Protein AF-0000000085379366 (afdb_homodimer)

InterPro domains:
  IPR002313 Lysine-tRNA ligase, class II [MF_00252] (190-717)
  IPR002313 Lysine-tRNA ligase, class II [TIGR00499] (362-717)
  IPR004364 Aminoacyl-tRNA synthetase, class II (D/K/N) [PF00152] (365-714)
  IPR004365 OB-fold nucleic acid binding domain, AA-tRNA synthetase-type [PF01336] (238-318)
  IPR005484 Large ribosomal subunit protein uL18, bacterial/plantae/animalia [PF00861] (21-113)
  IPR006195 Aminoacyl-tRNA synthetase, class II [PS50862] (387-716)
  IPR012340 Nucleic acid-binding, OB-fold [G3DSA:2.40.50.140] (179-326)
  IPR012340 Nucleic acid-binding, OB-fold [SSF50249] (182-326)
  IPR018149 Lysyl-tRNA synthetase, class II, C-terminal [PR00982] (402-412)
  IPR018149 Lysyl-tRNA synthetase, class II, C-terminal [PR00982] (418-434)
  IPR018149 Lysyl-tRNA synthetase, class II, C-terminal [PR00982] (447-460)
  IPR018149 Lysyl-tRNA synthetase, class II, C-terminal [PR00982] (465-482)
  IPR018149 Lysyl-tRNA synthetase, class II, C-terminal [PR00982] (599-615)
  IPR018149 Lysyl-tRNA synthetase, class II, C-terminal [cd00775] (380-716)
  IPR044136 Lysine-tRNA ligase, class II, N-terminal [cd04322] (238-377)
  IPR045864 Class II Aminoacyl-tRNA synthetase/Biotinyl protein ligase (BPL) and lipoyl protein ligase (LPL) [G3DSA:3.30.930.10] (361-718)
  IPR045864 Class II Aminoacyl-tRNA synthetase/Biotinyl protein ligase (BPL) and lipoyl protein ligase (LPL) [SSF55681] (365-715)
  IPR057268 Large ribosomal subunit protein uL18 [cd00432] (17-111)

Radius of gyration: 38.68 Å; Cα contacts (8 Å, |Δi|>4): 2691; chains: 2; bounding box: 91×132×114 Å

Solvent-accessible surface area (backbone atoms only — not comparable to full-atom values): 78263 Å² total; per-residue (Å²): 132,78,78,69,77,81,77,76,76,74,86,66,69,82,75,66,67,44,31,33,35,42,76,45,78,50,96,64,30,30,34,39,35,28,27,27,56,86,73,73,34,33,75,37,55,29,46,46,75,40,74,89,49,42,86,79,44,96,44,35,48,43,48,65,34,20,26,51,33,16,32,51,34,21,52,49,27,52,74,72,68,44,51,56,35,30,59,59,70,55,95,83,56,55,89,46,68,46,52,34,26,22,51,52,23,18,43,72,54,62,29,42,74,46,72,65,94,75,86,77,75,77,81,68,77,70,78,63,84,76,64,90,64,87,75,63,87,71,67,90,75,74,68,78,73,64,76,68,66,63,87,64,64,95,71,75,87,77,76,59,81,74,64,66,84,54,62,81,80,71,82,72,84,66,81,80,59,87,65,80,80,57,53,60,67,56,45,31,51,50,42,53,51,47,52,53,51,39,48,75,73,67,46,65,57,64,42,64,51,46,82,54,70,47,54,50,58,56,48,50,66,73,52,62,79,60,48,63,55,36,66,41,81,88,44,79,48,27,38,53,31,32,25,73,38,76,46,71,84,46,83,48,31,38,37,32,37,34,33,29,72,89,31,76,43,36,35,38,40,35,43,89,53,31,82,53,55,61,67,59,43,37,53,53,58,66,69,60,51,56,44,17,26,36,36,37,31,26,19,51,29,19,39,80,87,53,49,62,29,35,42,29,39,43,77,41,66,29,14,64,29,40,50,80,70,82,61,69,76,76,64,85,69,73,65,79,60,66,82,84,76,80,72,63,82,68,60,83,61,78,53,47,26,39,73,70,67,68,85,72,37,43,74,66,57,61,68,57,34,47,75,35,32,32,58,34,34,59,60,22,67,67,55,51,48,43,54,50,49,40,38,48,51,53,50,47,54,52,50,58,40,46,77,67,64,33,41,65,54,73,74,66,55,67,28,82,64,55,33,64,44,72,46,37,58,32,51,33,56,39,65,77,76,66,41,67,30,17,35,28,49,34,63,50,61,63,55,52,36,42,36,41,13,40,46,46,31,36,28,33,76,47,76,29,30,33,51,52,67,74,56,51,82,40,57,36,66,43,44,32,39,38,37,40,33,56,37,28,24,41,67,57,47,52,55,50,47,46,52,52,53,26,52,48,41,25,70,67,50,75,32,46,57,31,31,31,37,84,76,36,84,92,38,79,56,44,79,37,53,42,62,68,83,60,51,77,38,51,48,65,63,44,42,31,69,76,68,64,48,84,73,53,86,54,56,89,38,68,64,26,30,51,51,43,51,50,50,27,60,73,70,68,51,81,69,70,81,60,74,44,44,53,55,42,49,51,49,50,42,47,67,71,50,36,68,69,20,48,40,49,25,34,42,28,46,41,48,42,86,72,30,66,63,37,19,67,30,94,83,44,87,69,20,14,36,28,38,36,33,20,43,70,46,35,81,45,33,44,34,17,15,44,50,46,52,35,69,60,42,51,51,36,26,51,54,27,44,53,44,36,74,67,57,34,71,28,46,36,55,71,54,64,70,56,38,54,51,28,34,49,19,28,52,20,20,17,37,40,35,32,44,48,55,60,54,38,19,55,41,43,39,39,78,39,50,57,73,73,37,70,58,45,91,63,78,72,77,63,52,86,131,78,77,68,77,81,75,76,76,74,84,67,70,82,76,66,68,46,29,32,35,40,76,45,78,51,95,65,30,28,35,40,34,29,26,26,56,87,72,72,34,35,74,37,54,29,46,44,76,40,75,89,47,43,85,78,43,96,46,34,48,43,47,67,33,20,26,51,31,16,33,52,33,20,50,48,27,51,73,70,69,44,50,54,34,28,59,59,69,54,94,84,57,56,88,45,68,45,52,33,26,23,49,53,25,17,43,71,54,62,29,44,75,47,71,69,90,75,88,80,75,77,82,70,82,74,80,75,88,78,64,91,73,81,85,76,78,86,79,66,78,73,53,71,71,68,72,64,67,64,87,63,66,89,68,70,84,76,78,63,80,72,65,65,84,57,58,83,77,73,81,73,84,66,81,80,59,87,65,80,80,57,54,62,66,56,46,31,51,51,42,51,49,50,52,54,51,39,47,74,73,66,47,65,57,64,43,63,52,47,83,54,70,47,54,51,59,54,47,51,67,73,53,62,81,60,48,63,55,36,65,42,81,87,43,79,47,26,38,55,30,31,25,74,40,76,48,70,85,48,82,49,31,38,38,33,37,32,34,26,71,88,31,77,43,36,34,38,41,36,43,89,53,32,82,54,54,62,67,59,44,35,53,53,57,66,68,60,50,56,43,19,26,35,36,37,31,24,20,51,29,18,39,79,88,52,49,62,28,36,44,29,38,43,76,40,65,29,13,62,29,40,50,80,69,83,60,70,76,76,65,86,67,75,67,80,63,65,82,85,80,80,70,64,83,69,60,83,61,77,52,47,25,40,71,69,66,67,86,72,37,42,73,67,58,61,67,57,34,47,75,37,33,32,58,34,32,59,59,22,67,66,54,50,48,44,53,51,49,40,38,48,52,52,50,48,53,51,51,58,39,48,75,68,66,33,42,64,55,73,74,65,55,68,27,82,63,56,34,65,44,73,48,37,58,32,51,32,54,39,66,79,77,65,41,67,32,18,35,25,50,35,64,50,63,61,56,51,36,41,37,41,14,41,44,45,31,34,30,35,76,46,76,30,29,34,52,52,66,73,57,51,81,41,55,35,67,43,45,32,39,37,37,40,34,56,36,27,24,41,68,56,47,52,55,50,48,43,52,51,52,26,51,47,41,26,70,65,49,74,33,46,57,31,31,30,37,83,76,37,84,91,37,79,57,43,79,39,53,42,61,69,82,59,50,77,39,51,50,65,63,45,42,29,68,76,68,63,48,84,74,55,86,56,57,86,37,68,66,26,30,52,52,42,51,49,50,27,61,72,71,69,51,81,70,70,82,61,74,43,44,53,55,41,49,50,47,51,41,46,66,70,50,36,69,69,21,47,40,49,24,35,42,28,47,41,47,42,85,72,30,68,62,38,20,69,31,96,84,44,87,69,20,13,37,30,37,34,32,20,42,69,46,35,82,45,33,45,34,17,15,44,50,47,54,35,70,59,43,52,51,37,27,50,52,27,42,52,43,35,74,68,58,34,70,29,45,35,55,72,53,63,70,55,37,54,53,27,34,49,19,27,52,20,20,18,36,41,36,33,43,49,54,60,53,38,20,54,39,44,38,39,78,40,50,57,73,73,37,70,58,46,91,63,79,72,77,63,54,89

Foldseek 3Di:
DPPPPDDPDPPPPVPDQQWEKDWDADPAATKIFIARVVVRATQFMFMLVDPVCVVPDPGHHFQVVLLVRLLVRLVSCVVSVQQEHEYDDDPPDDCDTSNVSNVVSNVVSRHHYCDDDDDPDPPPPPPPDPDPPDPPPPDPPDPPVPPPPPVPPPPDDDPPPVPPVPPDPDPPVDPPPVDPPDDQVVLLVVLVVLCVVCVVVVHHLADPDDDQPDEPVVVCVVCVPADAPDWDQVDKGKYKAFWADWDDPDLFWIWTWGDDPLDTAIEIEGCVLEPDHSVVSSVVVVSDDGGWIKMFMATWDHHNVGGTHGYGHDMGGNGDDSGDAQDQPPDPPVPPPDPPDDPPVCPVDDFWQADDDLVRFSDNPPVCCQAPVVSSVVGPSLLSVLQVLLVLLVVLVVVLQVVVVAAEDDDDQKALFEFDFQAFWDWDADDVVGGIITGYQDCVLVQLLVLLVPRQKYKYWDWHAGPDDDDQADARIFIKMKMKHFPDWLVVVLVVVLVSLQVSLCVRHVFQKGWAPLPDPVDGTDIAGSHDDAAEAAQVVVCCVQVVDDADPPLQDPVNLVSLVVVCVVVVQDDDPPRHSLRSSVSSSLVGPLCVAAYKYKHFWAFCLNPLFFDHDPPDPRTGGKIFIHHSSDTFKIKGFTDLQLVSSQVSQVSLVVVVVVPRSRGGHRDVVSSVSSVSPRGRMMMMMGTSLVVSCSRSNNSGSSSSPSHGDDDPPNND/DPPPPDDPDPPPPPPPFQWEKDWDADPAATKIFIARVVVRATQFMFMLVDPVCVVPDPGRHFQVVLLVRLLVRLVSCVVSVQQEHEYDDDPPDDCDTSNVSNVVSNVVSRHHYHDDDDDPDPPPPPPDDDPPDDDDDDDPPVPPPPVPPPVPPPPDDDPPPVPPVPPDPDPPVPPPPVDPPDDQVVLLVVLVVLCVVCVVVVHHLADPDDDQPDEPVVVCVVCVPADAPDWDQVDKGKYKAFWADWDDPDLFWIWTWGDDPLDTAIEIEGCVLEPDHSVVSSVVVVSDDGGWIKMFMATWDHHNVGGTHGYGHDMGGNGDDSGDAQDQPPDPPVPPPDPDDDPPVVPVDDFWQEDDDLVRFSDNDPVCCQAPVVSSVVGPSLLSVLQVLLVLLVVLVVVLQVVVVAAEDDDDQKALFEFDFQAFWDWDADDVVGGIITGYQDCVLVQLLVLLVPRQKYKYWDWHAGPDDDDQADARIFIKMKMKHFPDWLVVVLVVVLVSLQVSLCVRHVFQKGWAPLPDPVDGTDIAGSHDDAAEAAQVVVCCVQVVDDADPPLQDPVNLVSLVVVCVVVVQDDDPPRHSLRSSVSSSLVGPLCVAAYKYKHFWAFCLNPLFFDHDPPDPRTGGKIFIHHSSDTFKIKGFTDLQLVSSQVSQVSLVVVVVVPRSRGGHRDVVSSVSSVSPRGRMMMMMGTSLVVSCSRSNNSGSSSSPSHGDDDPPNND

Organism: Lolium multiflorum (NCBI:txid4521)

Secondary structure (DSSP, 8-state):
---PPP----S-GGG---EEEEEEE-SS-EEEEEEETTTTEEEEEEETT-TTTGGG-S-SSSHHHHHHHHHHHHHHHHHTT--EEEE---TT--SSHHHHHHHHHHHHHT-EEE--SS------------------TT--SSGGGTTTSSTT--------GGGSTTSS-----------TTS-HHHHHHHHHHHHHHHHHTT--SS-S-----S-HHHHHHHHTTPPTT-B-TT--EEEEEEEEEEEEEETTEEEEEEEETTEEEEEEEEGGG-SS-HHHHHHHHHH--TT-EEEEEEEEEE-TTS-EEEEEEEEEEEE---SPPP------------S--STTGGGG---TTS---GGG-S---HHHHHHTHHHHHHH-HHHHHHHHHHHHHHHHHHHHHHTTTPEE----SEESS--SSSSPPPEEEETTTTEEEEE-S-SHHHHHHHHHTT--EEEEEEEEE------SS--SEEEEEEEEEET--HHHHHHHHHHHHHHHHHHHHSSSEEEE-TT-TTSPPEEEE-PSSPEEEEHHHHHHHHH-----S-TTSHHHHHHHHHHHHHHT---PSS--HHHHHHHHHHHHTGGG--S-EEEE--BGGG-TTBPBPSSSTTBBSEEEEEETTEEEEEEEEBP--HHHHHHHHHHHHHHHHTT-TTSPPP-HHHHHHHTTTPPSEEEEEEEHHHHHHHHTT-SSGGGG-SS---------/---PPP----S-GGG---EEEEEEE-SS-EEEEEEETTTTEEEEEEETT-TTTGGG-S-SSSHHHHHHHHHHHHHHHHHTT--EEEE---TT--SSHHHHHHHHHHHHHT-EEE--SS---------------------GGGGGTTTTSSTTS-------GGGSTTSS-----------TTS-HHHHHHHHHHHHHHHHHTT--SS-S-----S-HHHHHHHHTTPPTT-B-TT--EEEEEEEEEEEEEETTEEEEEEEETTEEEEEEEEGGG-SS-HHHHHHHHHH--TT-EEEEEEEEEE-TT--EEEEEEEEEEEE---SPPP------------S--STTGGGG---TTS---GGG-S---HHHHHHTHHHHHHH-HHHHHHHHHHHHHHHHHHHHHHTTTPEE----SEESS--SSSSPPPEEEETTTTEEEEE-S-SHHHHHHHHHTT--EEEEEEEEE------SS--SEEEEEEEEEET--HHHHHHHHHHHHHHHHHHHHSSSEEEE-TT-TTSPPEEEE-PSSPEEEEHHHHHHHHH-----S-TTSHHHHHHHHHHHHHHT---PSS--HHHHHHHHHHHHTGGG--S-EEEE--BGGG-TTBPBPSSSTTBBSEEEEEETTEEEEEEEEBP--HHHHHHHHHHHHHHHHTT-TTSPPP-HHHHHHHTTTPPSEEEEEEEHHHHHHHHTT-SSGGGG-SS---------

Nearest PDB structures (foldseek):
  6bni-assembly1_B  TM=9.732E-01  e=4.767E-70  Cryptosporidium parvum Iowa II
  6bni-assembly1_A  TM=9.696E-01  e=7.394E-70  Cryptosporidium parvum Iowa II
  5elo-assembly1_B  TM=9.784E-01  e=7.008E-69  Cryptosporidium parvum Iowa II
  7zog-assembly2_D  TM=9.793E-01  e=1.213E-68  Cryptosporidium parvum Iowa II
  7zog-assembly1_A  TM=9.785E-01  e=2.475E-68  Cryptosporidium parvum Iowa II

pLDDT: mean 81.54, std 24.53, range [14.87, 98.88]

Sequence (1440 aa):
MVIPPPARAPAITKFLKPYVLKMYFTNNFVSAQVIHTPSATVACAASSQEKILRPSMESTRDVAAAAKIGKLLGERLLFRGIPAVSVSMSREQTYHGKVKAVMDSLAAAGVKLLIGAEEVAEDHWRFDQRLCSSYRCIQRVQRAETQRREANRWNRKGTTWYDLVEGDMQAQNVPARDGDDTDPTQYYENRLKMLDALRSTGIDPYPHNFDAGISISDYVAKYNSLGAGEHLRTVTESLAGRVMSKRAASSKLFFYDLYGDGVKVQVMAGASCSEVGETEFSEYHSVVKRGDVVGVIGYPGRSSRGELSIFVTDLKLLSPCLHMLPNQRTGRCTSVVGKTTRARAAADCWVPGIGRNIEAYVLKDQETRYRQRYLDLMVNHQVRHIFRTRSRVISFIRKFLDERNFLEVETPMMNLIPGGASARPFVTHHNDLNMDLYMRISPELHLKQLVIGGLDRVYEIGKAFRNEGIDLTHNPEFTTCEFYMAYADYNDLMDLTETMLSSMVRELTGSTKIKYHANGADNPPIEIDFTPPYRRIDMMQELKSVAGLDIPVDLSSDEATKYLAATCAKYGVKCSPPQTTARLLDKIVGHFLEATCVNPTFIINYPEIMSPLAKWHRSLSGLTERFELFINKHEVCNAYTELNDPLVQRQRFQEQLMNRQLGDDEAMALDEAFCTALEYGLPPTGGWGSGIDRIAMLLTDSQNIKEVLLFPPMKPHLPGMVIPPPARAPAITKFLKPYVLKMYFTNNFVSAQVIHTPSATVACAASSQEKILRPSMESTRDVAAAAKIGKLLGERLLFRGIPAVSVSMSREQTYHGKVKAVMDSLAAAGVKLLIGAEEVAEDHWRFDQRLCSSYRCIQRVQRAETQRREANRWNRKGTTWYDLVEGDMQAQNVPARDGDDTDPTQYYENRLKMLDALRSTGIDPYPHNFDAGISISDYVAKYNSLGAGEHLRTVTESLAGRVMSKRAASSKLFFYDLYGDGVKVQVMAGASCSEVGETEFSEYHSVVKRGDVVGVIGYPGRSSRGELSIFVTDLKLLSPCLHMLPNQRTGRCTSVVGKTTRARAAADCWVPGIGRNIEAYVLKDQETRYRQRYLDLMVNHQVRHIFRTRSRVISFIRKFLDERNFLEVETPMMNLIPGGASARPFVTHHNDLNMDLYMRISPELHLKQLVIGGLDRVYEIGKAFRNEGIDLTHNPEFTTCEFYMAYADYNDLMDLTETMLSSMVRELTGSTKIKYHANGADNPPIEIDFTPPYRRIDMMQELKSVAGLDIPVDLSSDEATKYLAATCAKYGVKCSPPQTTARLLDKIVGHFLEATCVNPTFIINYPEIMSPLAKWHRSLSGLTERFELFINKHEVCNAYTELNDPLVQRQRFQEQLMNRQLGDDEAMALDEAFCTALEYGLPPTGGWGSGIDRIAMLLTDSQNIKEVLLFPPMKPHLPG

Structure (mmCIF, N/CA/C/O backbone):
data_AF-0000000085379366-model_v1
#
loop_
_entity.id
_entity.type
_entity.pdbx_description
1 polymer 'Lysine--tRNA ligase'
#
loop_
_atom_site.group_PDB
_atom_site.id
_atom_site.type_symbol
_atom_site.label_atom_id
_atom_site.label_alt_id
_atom_site.label_comp_id
_atom_site.label_asym_id
_atom_site.label_entity_id
_atom_site.label_seq_id
_atom_site.pdbx_PDB_ins_code
_atom_site.Cartn_x
_atom_site.Cartn_y
_atom_site.Cartn_z
_atom_site.occupancy
_atom_site.B_iso_or_equiv
_atom_site.auth_seq_id
_atom_site.auth_comp_id
_atom_site.auth_asym_id
_atom_site.auth_atom_id
_atom_site.pdbx_PDB_model_num
ATOM 1 N N . MET A 1 1 ? 3.777 51 -56.312 1 20.44 1 MET A N 1
ATOM 2 C CA . MET A 1 1 ? 3.332 51.094 -54.906 1 20.44 1 MET A CA 1
ATOM 3 C C . MET A 1 1 ? 2.586 49.844 -54.469 1 20.44 1 MET A C 1
ATOM 5 O O . MET A 1 1 ? 1.414 49.656 -54.812 1 20.44 1 MET A O 1
ATOM 9 N N . VAL A 1 2 ? 3.133 48.875 -54.625 1 24.47 2 VAL A N 1
ATOM 10 C CA . VAL A 1 2 ? 2.574 47.531 -54.688 1 24.47 2 VAL A CA 1
ATOM 11 C C . VAL A 1 2 ? 1.95 47.156 -53.312 1 24.47 2 VAL A C 1
ATOM 13 O O . VAL A 1 2 ? 2.588 47.312 -52.281 1 24.47 2 VAL A O 1
ATOM 16 N N . ILE A 1 3 ? 0.684 47.281 -53.25 1 28.69 3 ILE A N 1
ATOM 17 C CA . ILE A 1 3 ? -0.141 47.188 -52.062 1 28.69 3 ILE A CA 1
ATOM 18 C C . ILE A 1 3 ? 0.051 45.844 -51.406 1 28.69 3 ILE A C 1
ATOM 20 O O . ILE A 1 3 ? -0.151 44.781 -52.031 1 28.69 3 ILE A O 1
ATOM 24 N N . PRO A 1 4 ? 0.873 45.75 -50.438 1 28.62 4 PRO A N 1
ATOM 25 C CA . PRO A 1 4 ? 1.448 44.531 -49.844 1 28.62 4 PRO A CA 1
ATOM 26 C C . PRO A 1 4 ? 0.388 43.594 -49.25 1 28.62 4 PRO A C 1
ATOM 28 O O . PRO A 1 4 ? -0.694 44.062 -48.875 1 28.62 4 PRO A O 1
ATOM 31 N N . PRO A 1 5 ? 0.36 42.438 -49.719 1 28.77 5 PRO A N 1
ATOM 32 C CA . PRO A 1 5 ? -0.792 41.562 -49.5 1 28.77 5 PRO A CA 1
ATOM 33 C C . PRO A 1 5 ? -1.162 41.469 -48 1 28.77 5 PRO A C 1
ATOM 35 O O . PRO A 1 5 ? -0.31 41.688 -47.156 1 28.77 5 PRO A O 1
ATOM 38 N N . PRO A 1 6 ? -2.408 41.594 -47.656 1 26.73 6 PRO A N 1
ATOM 39 C CA . PRO A 1 6 ? -2.965 41.781 -46.312 1 26.73 6 PRO A CA 1
ATOM 40 C C . PRO A 1 6 ? -2.586 40.656 -45.344 1 26.73 6 PRO A C 1
ATOM 42 O O . PRO A 1 6 ? -2.336 39.531 -45.781 1 26.73 6 PRO A O 1
ATOM 45 N N . ALA A 1 7 ? -1.932 40.969 -44.25 1 27.77 7 ALA A N 1
ATOM 46 C CA . ALA A 1 7 ? -1.328 40.219 -43.156 1 27.77 7 ALA A CA 1
ATOM 47 C C . ALA A 1 7 ? -2.316 39.219 -42.562 1 27.77 7 ALA A C 1
ATOM 49 O O . ALA A 1 7 ? -3.477 39.562 -42.312 1 27.77 7 ALA A O 1
ATOM 50 N N . ARG A 1 8 ? -2.146 38 -42.875 1 25.52 8 ARG A N 1
ATOM 51 C CA . ARG A 1 8 ? -3.055 36.906 -42.469 1 25.52 8 ARG A CA 1
ATOM 52 C C . ARG A 1 8 ? -3.348 36.969 -40.969 1 25.52 8 ARG A C 1
ATOM 54 O O . ARG A 1 8 ? -2.443 37.219 -40.188 1 25.52 8 ARG A O 1
ATOM 61 N N . ALA A 1 9 ? -4.594 37.25 -40.594 1 25.67 9 ALA A N 1
ATOM 62 C CA . ALA A 1 9 ? -5.094 37.5 -39.25 1 25.67 9 ALA A CA 1
ATOM 63 C C . ALA A 1 9 ? -4.738 36.344 -38.312 1 25.67 9 ALA A C 1
ATOM 65 O O . ALA A 1 9 ? -4.879 35.156 -38.719 1 25.67 9 ALA A O 1
ATOM 66 N N . PRO A 1 10 ? -3.781 36.594 -37.406 1 24.69 10 PRO A N 1
ATOM 67 C CA . PRO A 1 10 ? -3.262 35.562 -36.5 1 24.69 10 PRO A CA 1
ATOM 68 C C . PRO A 1 10 ? -4.367 34.812 -35.75 1 24.69 10 PRO A C 1
ATOM 70 O O . PRO A 1 10 ? -5.398 35.406 -35.406 1 24.69 10 PRO A O 1
ATOM 73 N N . ALA A 1 11 ? -4.566 33.562 -36.094 1 24.55 11 ALA A N 1
ATOM 74 C CA . ALA A 1 11 ? -5.555 32.625 -35.562 1 24.55 11 ALA A CA 1
ATOM 75 C C . ALA A 1 11 ? -5.598 32.656 -34.062 1 24.55 11 ALA A C 1
ATOM 77 O O . ALA A 1 11 ? -5 31.812 -33.375 1 24.55 11 ALA A O 1
ATOM 78 N N . ILE A 1 12 ? -5.238 33.812 -33.375 1 24.41 12 ILE A N 1
ATOM 79 C CA . ILE A 1 12 ? -5.137 33.969 -31.922 1 24.41 12 ILE A CA 1
ATOM 80 C C . ILE A 1 12 ? -6.5 33.719 -31.281 1 24.41 12 ILE A C 1
ATOM 82 O O . ILE A 1 12 ? -6.633 33.75 -30.047 1 24.41 12 ILE A O 1
ATOM 86 N N . THR A 1 13 ? -7.598 33.75 -32.062 1 25.97 13 THR A N 1
ATOM 87 C CA . THR A 1 13 ? -8.867 34.156 -31.453 1 25.97 13 THR A CA 1
ATOM 88 C C . THR A 1 13 ? -9.398 33.062 -30.531 1 25.97 13 THR A C 1
ATOM 90 O O . THR A 1 13 ? -10.477 33.188 -29.953 1 25.97 13 THR A O 1
ATOM 93 N N . LYS A 1 14 ? -8.961 31.922 -30.828 1 29.11 14 LYS A N 1
ATOM 94 C CA . LYS A 1 14 ? -9.82 30.922 -30.219 1 29.11 14 LYS A CA 1
ATOM 95 C C . LYS A 1 14 ? -9.75 30.984 -28.688 1 29.11 14 LYS A C 1
ATOM 97 O O . LYS A 1 14 ? -10.367 30.188 -28 1 29.11 14 LYS A O 1
ATOM 102 N N . PHE A 1 15 ? -8.852 31.719 -28.203 1 29.08 15 PHE A N 1
ATOM 103 C CA . PHE A 1 15 ? -8.547 31.562 -26.781 1 29.08 15 PHE A CA 1
ATOM 104 C C . PHE A 1 15 ? -9.633 32.188 -25.922 1 29.08 15 PHE A C 1
ATOM 106 O O . PHE A 1 15 ? -9.609 32.094 -24.703 1 29.08 15 PHE A O 1
ATOM 113 N N . LEU A 1 16 ? -10.398 33.281 -26.344 1 33.09 16 LEU A N 1
ATOM 114 C CA . LEU A 1 16 ? -10.859 34.375 -25.5 1 33.09 16 LEU A CA 1
ATOM 115 C C . LEU A 1 16 ? -12.148 34 -24.781 1 33.09 16 LEU A C 1
ATOM 117 O O . LEU A 1 16 ? -12.711 34.812 -24.031 1 33.09 16 LEU A O 1
ATOM 121 N N . LYS A 1 17 ? -13.023 33.219 -25.203 1 47.31 17 LYS A N 1
ATOM 122 C CA . LYS A 1 17 ? -14.352 33.469 -24.656 1 47.31 17 LYS A CA 1
ATOM 123 C C . LYS A 1 17 ? -14.531 32.781 -23.312 1 47.31 17 LYS A C 1
ATOM 125 O O . LYS A 1 17 ? -14.711 31.547 -23.25 1 47.31 17 LYS A O 1
ATOM 130 N N . PRO A 1 18 ? -14.234 33.375 -22.344 1 57.78 18 PRO A N 1
ATOM 131 C CA . PRO A 1 18 ? -14.023 32.719 -21.062 1 57.78 18 PRO A CA 1
ATOM 132 C C . PRO A 1 18 ? -15.312 32.156 -20.469 1 57.78 18 PRO A C 1
ATOM 134 O O . PRO A 1 18 ? -15.266 31.188 -19.703 1 57.78 18 PRO A O 1
ATOM 137 N N . TYR A 1 19 ? -16.547 32.75 -20.984 1 74.94 19 TYR A N 1
ATOM 138 C CA . TYR A 1 19 ? -17.812 32.312 -20.438 1 74.94 19 TYR A CA 1
ATOM 139 C C . TYR A 1 19 ? -18.719 31.719 -21.516 1 74.94 19 TYR A C 1
ATOM 141 O O . TYR A 1 19 ? -18.984 32.375 -22.531 1 74.94 19 TYR A O 1
ATOM 149 N N . VAL A 1 20 ? -19.125 30.469 -21.359 1 79.94 20 VAL A N 1
ATOM 150 C CA . VAL A 1 20 ? -19.938 29.781 -22.359 1 79.94 20 VAL A CA 1
ATOM 151 C C . VAL A 1 20 ? -21.281 29.375 -21.766 1 79.94 20 VAL A C 1
ATOM 153 O O . VAL A 1 20 ? -21.344 28.766 -20.703 1 79.94 20 VAL A O 1
ATOM 156 N N . LEU A 1 21 ? -22.328 29.75 -22.562 1 83.25 21 LEU A N 1
ATOM 157 C CA . LEU A 1 21 ? -23.688 29.391 -22.172 1 83.25 21 LEU A CA 1
ATOM 158 C C . LEU A 1 21 ? -24.047 28 -22.688 1 83.25 21 LEU A C 1
ATOM 160 O O . LEU A 1 21 ? -23.906 27.703 -23.875 1 83.25 21 LEU A O 1
ATOM 164 N N . LYS A 1 22 ? -24.453 27.25 -21.766 1 81.5 22 LYS A N 1
ATOM 165 C CA . LYS A 1 22 ? -25 25.922 -22.094 1 81.5 22 LYS A CA 1
ATOM 166 C C . LYS A 1 22 ? -26.438 25.781 -21.578 1 81.5 22 LYS A C 1
ATOM 168 O O . LYS A 1 22 ? -26.719 26.125 -20.438 1 81.5 22 LYS A O 1
ATOM 173 N N . MET A 1 23 ? -27.312 25.266 -22.422 1 82 23 MET A N 1
ATOM 174 C CA . MET A 1 23 ? -28.734 25.125 -22.125 1 82 23 MET A CA 1
ATOM 175 C C . MET A 1 23 ? -29.156 23.656 -22.125 1 82 23 MET A C 1
ATOM 177 O O . MET A 1 23 ? -28.719 22.891 -22.984 1 82 23 MET A O 1
ATOM 181 N N . TYR A 1 24 ? -29.969 23.375 -21.188 1 80.25 24 TYR A N 1
ATOM 182 C CA . TYR A 1 24 ? -30.469 22.016 -21.047 1 80.25 24 TYR A CA 1
ATOM 183 C C . TYR A 1 24 ? -32 22 -20.922 1 80.25 24 TYR A C 1
ATOM 185 O O . TYR A 1 24 ? -32.562 22.672 -20.047 1 80.25 24 TYR A O 1
ATOM 193 N N . PHE A 1 25 ? -32.562 21.188 -21.75 1 79.44 25 PHE A N 1
ATOM 194 C CA . PHE A 1 25 ? -34 21.047 -21.781 1 79.44 25 PHE A CA 1
ATOM 195 C C . PHE A 1 25 ? -34.406 19.594 -21.578 1 79.44 25 PHE A C 1
ATOM 197 O O . PHE A 1 25 ? -34 18.719 -22.328 1 79.44 25 PHE A O 1
ATOM 204 N N . THR A 1 26 ? -35.062 19.328 -20.578 1 74.75 26 THR A N 1
ATOM 205 C CA . THR A 1 26 ? -35.656 18.016 -20.328 1 74.75 26 THR A CA 1
ATOM 206 C C . THR A 1 26 ? -37.156 18.062 -20.406 1 74.75 26 THR A C 1
ATOM 208 O O . THR A 1 26 ? -37.75 19.141 -20.562 1 74.75 26 THR A O 1
ATOM 211 N N . ASN A 1 27 ? -37.75 16.875 -20.203 1 74.88 27 ASN A N 1
ATOM 212 C CA . ASN A 1 27 ? -39.219 16.828 -20.188 1 74.88 27 ASN A CA 1
ATOM 213 C C . ASN A 1 27 ? -39.781 17.391 -18.891 1 74.88 27 ASN A C 1
ATOM 215 O O . ASN A 1 27 ? -41 17.609 -18.797 1 74.88 27 ASN A O 1
ATOM 219 N N . ASN A 1 28 ? -38.938 17.75 -18.016 1 78.5 28 ASN A N 1
ATOM 220 C CA . ASN A 1 28 ? -39.469 18.156 -16.703 1 78.5 28 ASN A CA 1
ATOM 221 C C . ASN A 1 28 ? -39 19.562 -16.328 1 78.5 28 ASN A C 1
ATOM 223 O O . ASN A 1 28 ? -39.688 20.25 -15.562 1 78.5 28 ASN A O 1
ATOM 227 N N . PHE A 1 29 ? -37.781 19.938 -16.844 1 81.62 29 PHE A N 1
ATOM 228 C CA . PHE A 1 29 ? -37.375 21.266 -16.422 1 81.62 29 PHE A CA 1
ATOM 229 C C . PHE A 1 29 ? -36.438 21.891 -17.453 1 81.62 29 PHE A C 1
ATOM 231 O O . PHE A 1 29 ? -35.938 21.203 -18.359 1 81.62 29 PHE A O 1
ATOM 238 N N . VAL A 1 30 ? -36.219 23.188 -17.344 1 81.56 30 VAL A N 1
ATOM 239 C CA . VAL A 1 30 ? -35.281 24 -18.141 1 81.56 30 VAL A CA 1
ATOM 240 C C . VAL A 1 30 ? -34.125 24.484 -17.25 1 81.56 30 VAL A C 1
ATOM 242 O O . VAL A 1 30 ? -34.375 24.953 -16.125 1 81.56 30 VAL A O 1
ATOM 245 N N . SER A 1 31 ? -32.969 24.281 -17.766 1 86.5 31 SER A N 1
ATOM 246 C CA . SER A 1 31 ? -31.828 24.828 -17.047 1 86.5 31 SER A CA 1
ATOM 247 C C . SER A 1 31 ? -30.812 25.422 -18 1 86.5 31 SER A C 1
ATOM 249 O O . SER A 1 31 ? -30.719 25 -19.156 1 86.5 31 SER A O 1
ATOM 251 N N . ALA A 1 32 ? -30.125 26.453 -17.531 1 84.5 32 ALA A N 1
ATOM 252 C CA . ALA A 1 32 ? -29.047 27.094 -18.281 1 84.5 32 ALA A CA 1
ATOM 253 C C . ALA A 1 32 ? -27.875 27.422 -17.375 1 84.5 32 ALA A C 1
ATOM 255 O O . ALA A 1 32 ? -28.062 27.812 -16.219 1 84.5 32 ALA A O 1
ATOM 256 N N . GLN A 1 33 ? -26.766 27.25 -18.016 1 85.44 33 GLN A N 1
ATOM 257 C CA . GLN A 1 33 ? -25.562 27.547 -17.25 1 85.44 33 GLN A CA 1
ATOM 258 C C . GLN A 1 33 ? -24.5 28.219 -18.109 1 85.44 33 GLN A C 1
ATOM 260 O O . GLN A 1 33 ? -24.453 28.016 -19.312 1 85.44 33 GLN A O 1
ATOM 265 N N . VAL A 1 34 ? -23.766 29.062 -17.391 1 82.69 34 VAL A N 1
ATOM 266 C CA . VAL A 1 34 ? -22.609 29.688 -18.016 1 82.69 34 VAL A CA 1
ATOM 267 C C . VAL A 1 34 ? -21.312 29.125 -17.438 1 82.69 34 VAL A C 1
ATOM 269 O O . VAL A 1 34 ? -21.109 29.188 -16.219 1 82.69 34 VAL A O 1
ATOM 272 N N . ILE A 1 35 ? -20.578 28.719 -18.375 1 78.38 35 ILE A N 1
ATOM 273 C CA . ILE A 1 35 ? -19.344 28.031 -18 1 78.38 35 ILE A CA 1
ATOM 274 C C . ILE A 1 35 ? -18.156 28.953 -18.266 1 78.38 35 ILE A C 1
ATOM 276 O O . ILE A 1 35 ? -18.047 29.531 -19.344 1 78.38 35 ILE A O 1
ATOM 280 N N . HIS A 1 36 ? -17.328 29.125 -17.312 1 74.38 36 HIS A N 1
ATOM 281 C CA . HIS A 1 36 ? -16.031 29.766 -17.516 1 74.38 36 HIS A CA 1
ATOM 282 C C . HIS A 1 36 ? -15.039 28.797 -18.156 1 74.38 36 HIS A C 1
ATOM 284 O O . HIS A 1 36 ? -14.578 27.859 -17.5 1 74.38 36 HIS A O 1
ATOM 290 N N . THR A 1 37 ? -14.703 28.875 -19.328 1 65.81 37 THR A N 1
ATOM 291 C CA . THR A 1 37 ? -14.008 27.906 -20.156 1 65.81 37 THR A CA 1
ATOM 292 C C . THR A 1 37 ? -12.594 27.672 -19.641 1 65.81 37 THR A C 1
ATOM 294 O O . THR A 1 37 ? -12.125 26.531 -19.594 1 65.81 37 THR A O 1
ATOM 297 N N . PRO A 1 38 ? -11.969 28.594 -19.281 1 57.66 38 PRO A N 1
ATOM 298 C CA . PRO A 1 38 ? -10.602 28.359 -18.828 1 57.66 38 PRO A CA 1
ATOM 299 C C . PRO A 1 38 ? -10.539 27.562 -17.531 1 57.66 38 PRO A C 1
ATOM 301 O O . PRO A 1 38 ? -9.633 26.75 -17.344 1 57.66 38 PRO A O 1
ATOM 304 N N . SER A 1 39 ? -11.578 27.688 -16.719 1 53.12 39 SER A N 1
ATOM 305 C CA . SER A 1 39 ? -11.602 27 -15.43 1 53.12 39 SER A CA 1
ATOM 306 C C . SER A 1 39 ? -12.633 25.875 -15.422 1 53.12 39 SER A C 1
ATOM 308 O O . SER A 1 39 ? -12.742 25.125 -14.445 1 53.12 39 SER A O 1
ATOM 310 N N . ALA A 1 40 ? -13.266 25.672 -16.406 1 56.47 40 ALA A N 1
ATOM 311 C CA . ALA A 1 40 ? -14.359 24.719 -16.594 1 56.47 40 ALA A CA 1
ATOM 312 C C . ALA A 1 40 ? -15.281 24.688 -15.383 1 56.47 40 ALA A C 1
ATOM 314 O O . ALA A 1 40 ? -15.734 23.609 -14.977 1 56.47 40 ALA A O 1
ATOM 315 N N . THR A 1 41 ? -15.508 25.797 -14.844 1 67.25 41 THR A N 1
ATOM 316 C CA . THR A 1 41 ? -16.422 25.969 -13.727 1 67.25 41 THR A CA 1
ATOM 317 C C . THR A 1 41 ? -17.672 26.719 -14.172 1 67.25 41 THR A C 1
ATOM 319 O O . THR A 1 41 ? -17.641 27.5 -15.125 1 67.25 41 THR A O 1
ATOM 322 N N . VAL A 1 42 ? -18.703 26.391 -13.539 1 72 42 VAL A N 1
ATOM 323 C CA . VAL A 1 42 ? -19.953 27.109 -13.805 1 72 42 VAL A CA 1
ATOM 324 C C . VAL A 1 42 ? -19.906 28.469 -13.125 1 72 42 VAL A C 1
ATOM 326 O O . VAL A 1 42 ? -19.828 28.562 -11.898 1 72 42 VAL A O 1
ATOM 329 N N . ALA A 1 43 ? -19.875 29.438 -13.766 1 76.81 43 ALA A N 1
ATOM 330 C CA . ALA A 1 43 ? -19.891 30.797 -13.258 1 76.81 43 ALA A CA 1
ATOM 331 C C . ALA A 1 43 ? -21.281 31.188 -12.734 1 76.81 43 ALA A C 1
ATOM 333 O O . ALA A 1 43 ? -21.391 31.875 -11.719 1 76.81 43 ALA A O 1
ATOM 334 N N . CYS A 1 44 ? -22.312 30.766 -13.445 1 80.06 44 CYS A N 1
ATOM 335 C CA . CYS A 1 44 ? -23.688 31.047 -13.086 1 80.06 44 CYS A CA 1
ATOM 336 C C . CYS A 1 44 ? -24.641 30.016 -13.68 1 80.06 44 CYS A C 1
ATOM 338 O O . CYS A 1 44 ? -24.406 29.516 -14.781 1 80.06 44 CYS A O 1
ATOM 340 N N . ALA A 1 45 ? -25.609 29.656 -12.852 1 85.12 45 ALA A N 1
ATOM 341 C CA . ALA A 1 45 ? -26.625 28.734 -13.383 1 85.12 45 ALA A CA 1
ATOM 342 C C . ALA A 1 45 ? -28.016 29.109 -12.875 1 85.12 45 ALA A C 1
ATOM 344 O O . ALA A 1 45 ? -28.156 29.75 -11.836 1 85.12 45 ALA A O 1
ATOM 345 N N . ALA A 1 46 ? -29.047 28.75 -13.648 1 85.56 46 ALA A N 1
ATOM 346 C CA . ALA A 1 46 ? -30.453 28.875 -13.297 1 85.56 46 ALA A CA 1
ATOM 347 C C . ALA A 1 46 ? -31.266 27.672 -13.797 1 85.56 46 ALA A C 1
ATOM 349 O O . ALA A 1 46 ? -31.031 27.188 -14.906 1 85.56 46 ALA A O 1
ATOM 350 N N . SER A 1 47 ? -32.188 27.234 -12.953 1 85.12 47 SER A N 1
ATOM 351 C CA . SER A 1 47 ? -33 26.078 -13.297 1 85.12 47 SER A CA 1
ATOM 352 C C . SER A 1 47 ? -34.438 26.281 -12.836 1 85.12 47 SER A C 1
ATOM 354 O O . SER A 1 47 ? -34.688 26.875 -11.789 1 85.12 47 SER A O 1
ATOM 356 N N . SER A 1 48 ? -35.25 25.641 -13.516 1 82.12 48 SER A N 1
ATOM 357 C CA . SER A 1 48 ? -36.656 25.734 -13.172 1 82.12 48 SER A CA 1
ATOM 358 C C . SER A 1 48 ? -37 24.828 -12 1 82.12 48 SER A C 1
ATOM 360 O O . SER A 1 48 ? -38.125 24.906 -11.461 1 82.12 48 SER A O 1
ATOM 362 N N . GLN A 1 49 ? -36.094 24.188 -11.625 1 75.56 49 GLN A N 1
ATOM 363 C CA . GLN A 1 49 ? -36.312 23.297 -10.492 1 75.56 49 GLN A CA 1
ATOM 364 C C . GLN A 1 49 ? -36 24 -9.172 1 75.56 49 GLN A C 1
ATOM 366 O O . GLN A 1 49 ? -36.219 23.453 -8.094 1 75.56 49 GLN A O 1
ATOM 371 N N . GLU A 1 50 ? -35.531 25.203 -9.18 1 77.88 50 GLU A N 1
ATOM 372 C CA . GLU A 1 50 ? -35.188 25.953 -7.984 1 77.88 50 GLU A CA 1
ATOM 373 C C . GLU A 1 50 ? -36.438 26.281 -7.168 1 77.88 50 GLU A C 1
ATOM 375 O O . GLU A 1 50 ? -37.438 26.766 -7.711 1 77.88 50 GLU A O 1
ATOM 380 N N . LYS A 1 51 ? -36.406 26.031 -5.914 1 71.06 51 LYS A N 1
ATOM 381 C CA . LYS A 1 51 ? -37.562 26.141 -5.039 1 71.06 51 LYS A CA 1
ATOM 382 C C . LYS A 1 51 ? -38.094 27.562 -4.977 1 71.06 51 LYS A C 1
ATOM 384 O O . LYS A 1 51 ? -39.312 27.797 -4.91 1 71.06 51 LYS A O 1
ATOM 389 N N . ILE A 1 52 ? -37.188 28.438 -5.082 1 69.38 52 ILE A N 1
ATOM 390 C CA . ILE A 1 52 ? -37.562 29.844 -4.922 1 69.38 52 ILE A CA 1
ATOM 391 C C . ILE A 1 52 ? -38.375 30.297 -6.141 1 69.38 52 ILE A C 1
ATOM 393 O O . ILE A 1 52 ? -39.219 31.188 -6.039 1 69.38 52 ILE A O 1
ATOM 397 N N . LEU A 1 53 ? -38.281 29.484 -7.176 1 73.44 53 LEU A N 1
ATOM 398 C CA . LEU A 1 53 ? -38.875 29.938 -8.43 1 73.44 53 LEU A CA 1
ATOM 399 C C . LEU A 1 53 ? -40.188 29.203 -8.688 1 73.44 53 LEU A C 1
ATOM 401 O O . LEU A 1 53 ? -41 29.656 -9.484 1 73.44 53 LEU A O 1
ATOM 405 N N . ARG A 1 54 ? -40.469 28.25 -8.062 1 69.31 54 ARG A N 1
ATOM 406 C CA . ARG A 1 54 ? -41.594 27.344 -8.328 1 69.31 54 ARG A CA 1
ATOM 407 C C . ARG A 1 54 ? -42.906 28.062 -8.156 1 69.31 54 ARG A C 1
ATOM 409 O O . ARG A 1 54 ? -43.812 27.922 -8.984 1 69.31 54 ARG A O 1
ATOM 416 N N . PRO A 1 55 ? -42.938 28.766 -7.133 1 69.25 55 PRO A N 1
ATOM 417 C CA . PRO A 1 55 ? -44.25 29.391 -6.969 1 69.25 55 PRO A CA 1
ATOM 418 C C . PRO A 1 55 ? -44.594 30.359 -8.094 1 69.25 55 PRO A C 1
ATOM 420 O O . PRO A 1 55 ? -45.75 30.594 -8.367 1 69.25 55 PRO A O 1
ATOM 423 N N . SER A 1 56 ? -43.656 30.734 -8.875 1 71 56 SER A N 1
ATOM 424 C CA . SER A 1 56 ? -43.906 31.781 -9.859 1 71 56 SER A CA 1
ATOM 425 C C . SER A 1 56 ? -43.969 31.219 -11.273 1 71 56 SER A C 1
ATOM 427 O O . SER A 1 56 ? -44.219 31.953 -12.234 1 71 56 SER A O 1
ATOM 429 N N . MET A 1 57 ? -43.844 29.906 -11.359 1 71.94 57 MET A N 1
ATOM 430 C CA . MET A 1 57 ? -43.812 29.312 -12.695 1 71.94 57 MET A CA 1
ATOM 431 C C . MET A 1 57 ? -44.969 28.359 -12.891 1 71.94 57 MET A C 1
ATOM 433 O O . MET A 1 57 ? -45.312 27.578 -11.992 1 71.94 57 MET A O 1
ATOM 437 N N . GLU A 1 58 ? -45.812 28.469 -13.812 1 75.25 58 GLU A N 1
ATOM 438 C CA . GLU A 1 58 ? -46.938 27.594 -14.133 1 75.25 58 GLU A CA 1
ATOM 439 C C . GLU A 1 58 ? -46.469 26.219 -14.617 1 75.25 58 GLU A C 1
ATOM 441 O O . GLU A 1 58 ? -47.094 25.203 -14.344 1 75.25 58 GLU A O 1
ATOM 446 N N . SER A 1 59 ? -45.375 26.234 -15.352 1 77.5 59 SER A N 1
ATOM 447 C CA . SER A 1 59 ? -44.719 25.031 -15.875 1 77.5 59 SER A CA 1
ATOM 448 C C . SER A 1 59 ? -43.188 25.141 -15.75 1 77.5 59 SER A C 1
ATOM 450 O O . SER A 1 59 ? -42.625 26.234 -15.859 1 77.5 59 SER A O 1
ATOM 452 N N . THR A 1 60 ? -42.625 24 -15.547 1 76.81 60 THR A N 1
ATOM 453 C CA . THR A 1 60 ? -41.188 24.031 -15.352 1 76.81 60 THR A CA 1
ATOM 454 C C . THR A 1 60 ? -40.469 23.656 -16.641 1 76.81 60 THR A C 1
ATOM 456 O O . THR A 1 60 ? -39.219 23.594 -16.672 1 76.81 60 THR A O 1
ATOM 459 N N . ARG A 1 61 ? -41.25 23.547 -17.656 1 79.19 61 ARG A N 1
ATOM 460 C CA . ARG A 1 61 ? -40.562 22.969 -18.812 1 79.19 61 ARG A CA 1
ATOM 461 C C . ARG A 1 61 ? -40.938 23.719 -20.094 1 79.19 61 ARG A C 1
ATOM 463 O O . ARG A 1 61 ? -40.469 23.375 -21.172 1 79.19 61 ARG A O 1
ATOM 470 N N . ASP A 1 62 ? -41.75 24.672 -20.016 1 83.44 62 ASP A N 1
ATOM 471 C CA . ASP A 1 62 ? -42.25 25.297 -21.234 1 83.44 62 ASP A CA 1
ATOM 472 C C . ASP A 1 62 ? -41.438 26.547 -21.578 1 83.44 62 ASP A C 1
ATOM 474 O O . ASP A 1 62 ? -40.469 26.875 -20.891 1 83.44 62 ASP A O 1
ATOM 478 N N . VAL A 1 63 ? -41.906 27.203 -22.641 1 84.5 63 VAL A N 1
ATOM 479 C CA . VAL A 1 63 ? -41.188 28.344 -23.188 1 84.5 63 VAL A CA 1
ATOM 480 C C . VAL A 1 63 ? -41.188 29.5 -22.188 1 84.5 63 VAL A C 1
ATOM 482 O O . VAL A 1 63 ? -40.188 30.219 -22.062 1 84.5 63 VAL A O 1
ATOM 485 N N . ALA A 1 64 ? -42.219 29.547 -21.5 1 84.25 64 ALA A N 1
ATOM 486 C CA . ALA A 1 64 ? -42.281 30.594 -20.469 1 84.25 64 ALA A CA 1
ATOM 487 C C . ALA A 1 64 ? -41.312 30.328 -19.344 1 84.25 64 ALA A C 1
ATOM 489 O O . ALA A 1 64 ? -40.656 31.25 -18.844 1 84.25 64 ALA A O 1
ATOM 490 N N . ALA A 1 65 ? -41.188 29.156 -19 1 84.81 65 ALA A N 1
ATOM 491 C CA . ALA A 1 65 ? -40.188 28.766 -18 1 84.81 65 ALA A CA 1
ATOM 492 C C . ALA A 1 65 ? -38.75 29.062 -18.484 1 84.81 65 ALA A C 1
ATOM 494 O O . ALA A 1 65 ? -37.938 29.547 -17.734 1 84.81 65 ALA A O 1
ATOM 495 N N . ALA A 1 66 ? -38.594 28.812 -19.656 1 87.31 66 ALA A N 1
ATOM 496 C CA . ALA A 1 66 ? -37.312 29.062 -20.266 1 87.31 66 ALA A CA 1
ATOM 497 C C . ALA A 1 66 ? -36.969 30.562 -20.25 1 87.31 66 ALA A C 1
ATOM 499 O O . ALA A 1 66 ? -35.844 30.938 -19.969 1 87.31 66 ALA A O 1
ATOM 500 N N . ALA A 1 67 ? -37.906 31.328 -20.469 1 86.12 67 ALA A N 1
ATOM 501 C CA . ALA A 1 67 ? -37.719 32.781 -20.453 1 86.12 67 ALA A CA 1
ATOM 502 C C . ALA A 1 67 ? -37.406 33.25 -19.031 1 86.12 67 ALA A C 1
ATOM 504 O O . ALA A 1 67 ? -36.562 34.125 -18.859 1 86.12 67 ALA A O 1
ATOM 505 N N . LYS A 1 68 ? -38.031 32.75 -18.141 1 84.75 68 LYS A N 1
ATOM 506 C CA . LYS A 1 68 ? -37.781 33.125 -16.75 1 84.75 68 LYS A CA 1
ATOM 507 C C . LYS A 1 68 ? -36.375 32.719 -16.328 1 84.75 68 LYS A C 1
ATOM 509 O O . LYS A 1 68 ? -35.688 33.469 -15.625 1 84.75 68 LYS A O 1
ATOM 514 N N . ILE A 1 69 ? -36 31.625 -16.766 1 86.25 69 ILE A N 1
ATOM 515 C CA . ILE A 1 69 ? -34.688 31.109 -16.453 1 86.25 69 ILE A CA 1
ATOM 516 C C . ILE A 1 69 ? -33.625 31.969 -17.125 1 86.25 69 ILE A C 1
ATOM 518 O O . ILE A 1 69 ? -32.594 32.281 -16.531 1 86.25 69 ILE A O 1
ATOM 522 N N . GLY A 1 70 ? -33.875 32.281 -18.297 1 87.44 70 GLY A N 1
ATOM 523 C CA . GLY A 1 70 ? -32.969 33.188 -18.969 1 87.44 70 GLY A CA 1
ATOM 524 C C . GLY A 1 70 ? -32.844 34.531 -18.266 1 87.44 70 GLY A C 1
ATOM 525 O O . GLY A 1 70 ? -31.719 35.031 -18.125 1 87.44 70 GLY A O 1
ATOM 526 N N . LYS A 1 71 ? -33.938 35.031 -17.891 1 85.5 71 LYS A N 1
ATOM 527 C CA . LYS A 1 71 ? -33.938 36.281 -17.156 1 85.5 71 LYS A CA 1
ATOM 528 C C . LYS A 1 71 ? -33.156 36.156 -15.844 1 85.5 71 LYS A C 1
ATOM 530 O O . LYS A 1 71 ? -32.312 37 -15.531 1 85.5 71 LYS A O 1
ATOM 535 N N . LEU A 1 72 ? -33.406 35.188 -15.18 1 85 72 LEU A N 1
ATOM 536 C CA . LEU A 1 72 ? -32.75 34.938 -13.906 1 85 72 LEU A CA 1
ATOM 537 C C . LEU A 1 72 ? -31.25 34.75 -14.109 1 85 72 LEU A C 1
ATOM 539 O O . LEU A 1 72 ? -30.438 35.281 -13.352 1 85 72 LEU A O 1
ATOM 543 N N . LEU A 1 73 ? -30.875 34.031 -15.016 1 87 73 LEU A N 1
ATOM 544 C CA . LEU A 1 73 ? -29.469 33.844 -15.336 1 87 73 LEU A CA 1
ATOM 545 C C . LEU A 1 73 ? -28.781 35.156 -15.711 1 87 73 LEU A C 1
ATOM 547 O O . LEU A 1 73 ? -27.656 35.406 -15.289 1 87 73 LEU A O 1
ATOM 551 N N . GLY A 1 74 ? -29.438 35.844 -16.438 1 86.12 74 GLY A N 1
ATOM 552 C CA . GLY A 1 74 ? -28.938 37.156 -16.797 1 86.12 74 GLY A CA 1
ATOM 553 C C . GLY A 1 74 ? -28.688 38.031 -15.602 1 86.12 74 GLY A C 1
ATOM 554 O O . GLY A 1 74 ? -27.641 38.688 -15.5 1 86.12 74 GLY A O 1
ATOM 555 N N . GLU A 1 75 ? -29.625 38.094 -14.789 1 82.12 75 GLU A N 1
ATOM 556 C CA . GLU A 1 75 ? -29.469 38.875 -13.562 1 82.12 75 GLU A CA 1
ATOM 557 C C . GLU A 1 75 ? -28.281 38.375 -12.734 1 82.12 75 GLU A C 1
ATOM 559 O O . GLU A 1 75 ? -27.516 39.188 -12.211 1 82.12 75 GLU A O 1
ATOM 564 N N . ARG A 1 76 ? -28.141 37.188 -12.758 1 81.62 76 ARG A N 1
ATOM 565 C CA . ARG A 1 76 ? -27.062 36.594 -11.984 1 81.62 76 ARG A CA 1
ATOM 566 C C . ARG A 1 76 ? -25.719 36.844 -12.625 1 81.62 76 ARG A C 1
ATOM 568 O O . ARG A 1 76 ? -24.734 37.125 -11.93 1 81.62 76 ARG A O 1
ATOM 575 N N . LEU A 1 77 ? -25.719 36.75 -13.766 1 81.38 77 LEU A N 1
ATOM 576 C CA . LEU A 1 77 ? -24.484 37.031 -14.508 1 81.38 77 LEU A CA 1
ATOM 577 C C . LEU A 1 77 ? -24.062 38.5 -14.336 1 81.38 77 LEU A C 1
ATOM 579 O O . LEU A 1 77 ? -22.875 38.781 -14.086 1 81.38 77 LEU A O 1
ATOM 583 N N . LEU A 1 78 ? -24.984 39.375 -14.406 1 80 78 LEU A N 1
ATOM 584 C CA . LEU A 1 78 ? -24.688 40.781 -14.234 1 80 78 LEU A CA 1
ATOM 585 C C . LEU A 1 78 ? -24.281 41.094 -12.797 1 80 78 LEU A C 1
ATOM 587 O O . LEU A 1 78 ? -23.391 41.906 -12.555 1 80 78 LEU A O 1
ATOM 591 N N . PHE A 1 79 ? -24.844 40.375 -11.984 1 77.75 79 PHE A N 1
ATOM 592 C CA . PHE A 1 79 ? -24.484 40.531 -10.578 1 77.75 79 PHE A CA 1
ATOM 593 C C . PHE A 1 79 ? -23.047 40.062 -10.336 1 77.75 79 PHE A C 1
ATOM 595 O O . PHE A 1 79 ? -22.328 40.656 -9.531 1 77.75 79 PHE A O 1
ATOM 602 N N . ARG A 1 80 ? -22.609 39.125 -11.141 1 75.31 80 ARG A N 1
ATOM 603 C CA . ARG A 1 80 ? -21.266 38.562 -10.992 1 75.31 80 ARG A CA 1
ATOM 604 C C . ARG A 1 80 ? -20.266 39.281 -11.906 1 75.31 80 ARG A C 1
ATOM 606 O O . ARG A 1 80 ? -19.125 38.875 -12.031 1 75.31 80 ARG A O 1
ATOM 613 N N . GLY A 1 81 ? -20.766 40.25 -12.602 1 72.69 81 GLY A N 1
ATOM 614 C CA . GLY A 1 81 ? -19.922 41.062 -13.461 1 72.69 81 GLY A CA 1
ATOM 615 C C . GLY A 1 81 ? -19.562 40.375 -14.766 1 72.69 81 GLY A C 1
ATOM 616 O O . GLY A 1 81 ? -18.484 40.625 -15.305 1 72.69 81 GLY A O 1
ATOM 617 N N . ILE A 1 82 ? -20.359 39.5 -15.18 1 78.5 82 ILE A N 1
ATOM 618 C CA . ILE A 1 82 ? -20.141 38.812 -16.453 1 78.5 82 ILE A CA 1
ATOM 619 C C . ILE A 1 82 ? -21.109 39.375 -17.5 1 78.5 82 ILE A C 1
ATOM 621 O O . ILE A 1 82 ? -22.25 38.906 -17.609 1 78.5 82 ILE A O 1
ATOM 625 N N . PRO A 1 83 ? -20.609 40.25 -18.219 1 77.31 83 PRO A N 1
ATOM 626 C CA . PRO A 1 83 ? -21.547 40.969 -19.094 1 77.31 83 PRO A CA 1
ATOM 627 C C . PRO A 1 83 ? -21.734 40.281 -20.453 1 77.31 83 PRO A C 1
ATOM 629 O O . PRO A 1 83 ? -22.641 40.625 -21.203 1 77.31 83 PRO A O 1
ATOM 632 N N . ALA A 1 84 ? -20.891 39.375 -20.797 1 79.75 84 ALA A N 1
ATOM 633 C CA . ALA A 1 84 ? -20.953 38.719 -22.094 1 79.75 84 ALA A CA 1
ATOM 634 C C . ALA A 1 84 ? -20.703 37.219 -21.969 1 79.75 84 ALA A C 1
ATOM 636 O O . ALA A 1 84 ? -19.891 36.781 -21.141 1 79.75 84 ALA A O 1
ATOM 637 N N . VAL A 1 85 ? -21.547 36.5 -22.719 1 80.19 85 VAL A N 1
ATOM 638 C CA . VAL A 1 85 ? -21.328 35.062 -22.719 1 80.19 85 VAL A CA 1
ATOM 639 C C . VAL A 1 85 ? -21.359 34.562 -24.156 1 80.19 85 VAL A C 1
ATOM 641 O O . VAL A 1 85 ? -22.078 35.094 -25 1 80.19 85 VAL A O 1
ATOM 644 N N . SER A 1 86 ? -20.516 33.5 -24.391 1 77.94 86 SER A N 1
ATOM 645 C CA . SER A 1 86 ? -20.562 32.844 -25.688 1 77.94 86 SER A CA 1
ATOM 646 C C . SER A 1 86 ? -21.578 31.688 -25.672 1 77.94 86 SER A C 1
ATOM 648 O O . SER A 1 86 ? -21.719 30.984 -24.672 1 77.94 86 SER A O 1
ATOM 650 N N . VAL A 1 87 ? -22.391 31.578 -26.688 1 73.88 87 VAL A N 1
ATOM 651 C CA . VAL A 1 87 ? -23.422 30.562 -26.75 1 73.88 87 VAL A CA 1
ATOM 652 C C . VAL A 1 87 ? -22.922 29.359 -27.531 1 73.88 87 VAL A C 1
ATOM 654 O O . VAL A 1 87 ? -22.484 29.5 -28.688 1 73.88 87 VAL A O 1
ATOM 657 N N . SER A 1 88 ? -22.891 28.25 -26.859 1 68.88 88 SER A N 1
ATOM 658 C CA . SER A 1 88 ? -22.578 26.984 -27.531 1 68.88 88 SER A CA 1
ATOM 659 C C . SER A 1 88 ? -23.828 26.172 -27.766 1 68.88 88 SER A C 1
ATOM 661 O O . SER A 1 88 ? -24.484 25.719 -26.812 1 68.88 88 SER A O 1
ATOM 663 N N . MET A 1 89 ? -24.297 26.047 -28.906 1 64.19 89 MET A N 1
ATOM 664 C CA . MET A 1 89 ? -25.484 25.266 -29.266 1 64.19 89 MET A CA 1
ATOM 665 C C . MET A 1 89 ? -25.078 23.906 -29.812 1 64.19 89 MET A C 1
ATOM 667 O O . MET A 1 89 ? -24.125 23.781 -30.578 1 64.19 89 MET A O 1
ATOM 671 N N . SER A 1 90 ? -25.672 22.969 -29.281 1 55.56 90 SER A N 1
ATOM 672 C CA . SER A 1 90 ? -25.484 21.656 -29.891 1 55.56 90 SER A CA 1
ATOM 673 C C . SER A 1 90 ? -26.094 21.594 -31.281 1 55.56 90 SER A C 1
ATOM 675 O O . SER A 1 90 ? -26.953 22.422 -31.625 1 55.56 90 SER A O 1
ATOM 677 N N . ARG A 1 91 ? -25.797 20.688 -32.031 1 52.34 91 ARG A N 1
ATOM 678 C CA . ARG A 1 91 ? -26.25 20.516 -33.406 1 52.34 91 ARG A CA 1
ATOM 679 C C . ARG A 1 91 ? -27.766 20.375 -33.5 1 52.34 91 ARG A C 1
ATOM 681 O O . ARG A 1 91 ? -28.375 20.719 -34.5 1 52.34 91 ARG A O 1
ATOM 688 N N . GLU A 1 92 ? -28.25 19.984 -32.344 1 61.5 92 GLU A N 1
ATOM 689 C CA . GLU A 1 92 ? -29.672 19.719 -32.344 1 61.5 92 GLU A CA 1
ATOM 690 C C . GLU A 1 92 ? -30.469 20.906 -31.844 1 61.5 92 GLU A C 1
ATOM 692 O O . GLU A 1 92 ? -31.688 20.953 -31.969 1 61.5 92 GLU A O 1
ATOM 697 N N . GLN A 1 93 ? -29.719 21.844 -31.406 1 65 93 GLN A N 1
ATOM 698 C CA . GLN A 1 93 ? -30.422 23 -30.875 1 65 93 GLN A CA 1
ATOM 699 C C . GLN A 1 93 ? -30.5 24.109 -31.922 1 65 93 GLN A C 1
ATOM 701 O O . GLN A 1 93 ? -29.516 24.438 -32.562 1 65 93 GLN A O 1
ATOM 706 N N . THR A 1 94 ? -31.703 24.438 -32.281 1 70.38 94 THR A N 1
ATOM 707 C CA . THR A 1 94 ? -31.984 25.547 -33.219 1 70.38 94 THR A CA 1
ATOM 708 C C . THR A 1 94 ? -32.531 26.75 -32.438 1 70.38 94 THR A C 1
ATOM 710 O O . THR A 1 94 ? -33.188 26.594 -31.406 1 70.38 94 THR A O 1
ATOM 713 N N . TYR A 1 95 ? -32.156 27.891 -32.781 1 71.88 95 TYR A N 1
ATOM 714 C CA . TYR A 1 95 ? -32.625 29.141 -32.188 1 71.88 95 TYR A CA 1
ATOM 715 C C . TYR A 1 95 ? -34.125 29.297 -32.344 1 71.88 95 TYR A C 1
ATOM 717 O O . TYR A 1 95 ? -34.594 30.125 -33.125 1 71.88 95 TYR A O 1
ATOM 725 N N . HIS A 1 96 ? -34.875 28.438 -31.781 1 79.25 96 HIS A N 1
ATOM 726 C CA . HIS A 1 96 ? -36.312 28.438 -31.734 1 79.25 96 HIS A CA 1
ATOM 727 C C . HIS A 1 96 ? -36.844 27.922 -30.406 1 79.25 96 HIS A C 1
ATOM 729 O O . HIS A 1 96 ? -36.094 27.297 -29.641 1 79.25 96 HIS A O 1
ATOM 735 N N . GLY A 1 97 ? -38.062 28.297 -30.031 1 80.81 97 GLY A N 1
ATOM 736 C CA . GLY A 1 97 ? -38.75 27.766 -28.859 1 80.81 97 GLY A CA 1
ATOM 737 C C . GLY A 1 97 ? -38.062 28.125 -27.562 1 80.81 97 GLY A C 1
ATOM 738 O O . GLY A 1 97 ? -37.812 29.297 -27.281 1 80.81 97 GLY A O 1
ATOM 739 N N . LYS A 1 98 ? -37.562 27.094 -26.891 1 82.5 98 LYS A N 1
ATOM 740 C CA . LYS A 1 98 ? -37 27.266 -25.562 1 82.5 98 LYS A CA 1
ATOM 741 C C . LYS A 1 98 ? -35.594 27.859 -25.625 1 82.5 98 LYS A C 1
ATOM 743 O O . LYS A 1 98 ? -35.219 28.672 -24.781 1 82.5 98 LYS A O 1
ATOM 748 N N . VAL A 1 99 ? -34.969 27.516 -26.609 1 83.19 99 VAL A N 1
ATOM 749 C CA . VAL A 1 99 ? -33.625 28.031 -26.812 1 83.19 99 VAL A CA 1
ATOM 750 C C . VAL A 1 99 ? -33.688 29.531 -27.047 1 83.19 99 VAL A C 1
ATOM 752 O O . VAL A 1 99 ? -32.938 30.297 -26.406 1 83.19 99 VAL A O 1
ATOM 755 N N . LYS A 1 100 ? -34.531 29.906 -27.906 1 82 100 LYS A N 1
ATOM 756 C CA . LYS A 1 100 ? -34.75 31.312 -28.219 1 82 100 LYS A CA 1
ATOM 757 C C . LYS A 1 100 ? -35.219 32.094 -26.984 1 82 100 LYS A C 1
ATOM 759 O O . LYS A 1 100 ? -34.781 33.219 -26.75 1 82 100 LYS A O 1
ATOM 764 N N . ALA A 1 101 ? -36 31.484 -26.25 1 84.69 101 ALA A N 1
ATOM 765 C CA . ALA A 1 101 ? -36.531 32.156 -25.062 1 84.69 101 ALA A CA 1
ATOM 766 C C . ALA A 1 101 ? -35.469 32.406 -24.031 1 84.69 101 ALA A C 1
ATOM 768 O O . ALA A 1 101 ? -35.406 33.5 -23.438 1 84.69 101 ALA A O 1
ATOM 769 N N . VAL A 1 102 ? -34.562 31.531 -23.906 1 86.44 102 VAL A N 1
ATOM 770 C CA . VAL A 1 102 ? -33.469 31.703 -22.953 1 86.44 102 VAL A CA 1
ATOM 771 C C . VAL A 1 102 ? -32.5 32.781 -23.453 1 86.44 102 VAL A C 1
ATOM 773 O O . VAL A 1 102 ? -32.156 33.688 -22.719 1 86.44 102 VAL A O 1
ATOM 776 N N . MET A 1 103 ? -32.281 32.656 -24.578 1 85 103 MET A N 1
ATOM 777 C CA . MET A 1 103 ? -31.297 33.562 -25.156 1 85 103 MET A CA 1
ATOM 778 C C . MET A 1 103 ? -31.844 35 -25.234 1 85 103 MET A C 1
ATOM 780 O O . MET A 1 103 ? -31.156 35.938 -24.891 1 85 103 MET A O 1
ATOM 784 N N . ASP A 1 104 ? -33.062 35.094 -25.672 1 84.94 104 ASP A N 1
ATOM 785 C CA . ASP A 1 104 ? -33.688 36.406 -25.781 1 84.94 104 ASP A CA 1
ATOM 786 C C . ASP A 1 104 ? -33.844 37.062 -24.406 1 84.94 104 ASP A C 1
ATOM 788 O O . ASP A 1 104 ? -33.625 38.25 -24.25 1 84.94 104 ASP A O 1
ATOM 792 N N . SER A 1 105 ? -34.125 36.219 -23.438 1 86.06 105 SER A N 1
ATOM 793 C CA . SER A 1 105 ? -34.281 36.75 -22.078 1 86.06 105 SER A CA 1
ATOM 794 C C . SER A 1 105 ? -32.938 37.125 -21.484 1 86.06 105 SER A C 1
ATOM 796 O O . SER A 1 105 ? -32.844 38.125 -20.766 1 86.06 105 SER A O 1
ATOM 798 N N . LEU A 1 106 ? -31.953 36.469 -21.797 1 86.81 106 LEU A N 1
ATOM 799 C CA . LEU A 1 106 ? -30.594 36.812 -21.406 1 86.81 106 LEU A CA 1
ATOM 800 C C . LEU A 1 106 ? -30.172 38.156 -22.016 1 86.81 106 LEU A C 1
ATOM 802 O O . LEU A 1 106 ? -29.594 39 -21.328 1 86.81 106 LEU A O 1
ATOM 806 N N . ALA A 1 107 ? -30.344 38.25 -23.25 1 83.62 107 ALA A N 1
ATOM 807 C CA . ALA A 1 107 ? -30.031 39.469 -23.969 1 83.62 107 ALA A CA 1
ATOM 808 C C . ALA A 1 107 ? -30.844 40.656 -23.438 1 83.62 107 ALA A C 1
ATOM 810 O O . ALA A 1 107 ? -30.312 41.75 -23.281 1 83.62 107 ALA A O 1
ATOM 811 N N . ALA A 1 108 ? -32.062 40.375 -23.109 1 84.56 108 ALA A N 1
ATOM 812 C CA . ALA A 1 108 ? -32.969 41.406 -22.578 1 84.56 108 ALA A CA 1
ATOM 813 C C . ALA A 1 108 ? -32.531 41.844 -21.188 1 84.56 108 ALA A C 1
ATOM 815 O O . ALA A 1 108 ? -32.75 43 -20.797 1 84.56 108 ALA A O 1
ATOM 816 N N . ALA A 1 109 ? -31.891 40.906 -20.469 1 81.44 109 ALA A N 1
ATOM 817 C CA . ALA A 1 109 ? -31.375 41.219 -19.141 1 81.44 109 ALA A CA 1
ATOM 818 C C . ALA A 1 109 ? -30.094 42.031 -19.219 1 81.44 109 ALA A C 1
ATOM 820 O O . ALA A 1 109 ? -29.625 42.562 -18.203 1 81.44 109 ALA A O 1
ATOM 821 N N . GLY A 1 110 ? -29.453 42.125 -20.406 1 81 110 GLY A N 1
ATOM 822 C CA . GLY A 1 110 ? -28.297 43 -20.609 1 81 110 GLY A CA 1
ATOM 823 C C . GLY A 1 110 ? -27.031 42.219 -20.891 1 81 110 GLY A C 1
ATOM 824 O O . GLY A 1 110 ? -25.938 42.781 -20.906 1 81 110 GLY A O 1
ATOM 825 N N . VAL A 1 111 ? -27.188 40.938 -21.062 1 82 111 VAL A N 1
ATOM 826 C CA . VAL A 1 111 ? -26.016 40.094 -21.328 1 82 111 VAL A CA 1
ATOM 827 C C . VAL A 1 111 ? -25.766 40.031 -22.844 1 82 111 VAL A C 1
ATOM 829 O O . VAL A 1 111 ? -26.688 39.75 -23.609 1 82 111 VAL A O 1
ATOM 832 N N . LYS A 1 112 ? -24.609 40.281 -23.109 1 79.12 112 LYS A N 1
ATOM 833 C CA . LYS A 1 112 ? -24.234 40.188 -24.516 1 79.12 112 LYS A CA 1
ATOM 834 C C . LYS A 1 112 ? -23.984 38.75 -24.938 1 79.12 112 LYS A C 1
ATOM 836 O O . LYS A 1 112 ? -23.156 38.062 -24.344 1 79.12 112 LYS A O 1
ATOM 841 N N . LEU A 1 113 ? -24.75 38.25 -25.891 1 77.81 113 LEU A N 1
ATOM 842 C CA . LEU A 1 113 ? -24.578 36.906 -26.391 1 77.81 113 LEU A CA 1
ATOM 843 C C . LEU A 1 113 ? -23.688 36.875 -27.625 1 77.81 113 LEU A C 1
ATOM 845 O O . LEU A 1 113 ? -23.953 37.594 -28.609 1 77.81 113 LEU A O 1
ATOM 849 N N . LEU A 1 114 ? -22.422 36.281 -27.531 1 70.31 114 LEU A N 1
ATOM 850 C CA . LEU A 1 114 ? -21.484 36.156 -28.625 1 70.31 114 LEU A CA 1
ATOM 851 C C . LEU A 1 114 ? -21.781 34.875 -29.438 1 70.31 114 LEU A C 1
ATOM 853 O O . LEU A 1 114 ? -21.594 33.781 -28.953 1 70.31 114 LEU A O 1
ATOM 857 N N . ILE A 1 115 ? -22.422 34.938 -30.484 1 61.41 115 ILE A N 1
ATOM 858 C CA . ILE A 1 115 ? -22.797 33.844 -31.375 1 61.41 115 ILE A CA 1
ATOM 859 C C . ILE A 1 115 ? -21.797 33.75 -32.531 1 61.41 115 ILE A C 1
ATOM 861 O O . ILE A 1 115 ? -21.609 34.719 -33.281 1 61.41 115 ILE A O 1
ATOM 865 N N . GLY A 1 116 ? -20.516 33.344 -32.438 1 42.12 116 GLY A N 1
ATOM 866 C CA . GLY A 1 116 ? -19.391 33.562 -33.344 1 42.12 116 GLY A CA 1
ATOM 867 C C . GLY A 1 116 ? -19.703 33.219 -34.781 1 42.12 116 GLY A C 1
ATOM 868 O O . GLY A 1 116 ? -18.812 33.219 -35.625 1 42.12 116 GLY A O 1
ATOM 869 N N . ALA A 1 117 ? -20.219 32.781 -35.844 1 31.84 117 ALA A N 1
ATOM 870 C CA . ALA A 1 117 ? -19.297 32.781 -37 1 31.84 117 ALA A CA 1
ATOM 871 C C . ALA A 1 117 ? -18.812 34.188 -37.312 1 31.84 117 ALA A C 1
ATOM 873 O O . ALA A 1 117 ? -17.609 34.406 -37.531 1 31.84 117 ALA A O 1
ATOM 874 N N . GLU A 1 118 ? -19.5 35.094 -38 1 27.19 118 GLU A N 1
ATOM 875 C CA . GLU A 1 118 ? -19.125 36 -39.094 1 27.19 118 GLU A CA 1
ATOM 876 C C . GLU A 1 118 ? -18.516 37.281 -38.531 1 27.19 118 GLU A C 1
ATOM 878 O O . GLU A 1 118 ? -17.5 37.781 -39.062 1 27.19 118 GLU A O 1
ATOM 883 N N . GLU A 1 119 ? -19.141 38.219 -37.969 1 23.66 119 GLU A N 1
ATOM 884 C CA . GLU A 1 119 ? -19.062 39.625 -38.281 1 23.66 119 GLU A CA 1
ATOM 885 C C . GLU A 1 119 ? -17.984 40.344 -37.469 1 23.66 119 GLU A C 1
ATOM 887 O O . GLU A 1 119 ? -18.141 40.5 -36.25 1 23.66 119 GLU A O 1
ATOM 892 N N . VAL A 1 120 ? -16.641 40.062 -37.844 1 25.34 120 VAL A N 1
ATOM 893 C CA . VAL A 1 120 ? -15.562 40.844 -37.25 1 25.34 120 VAL A CA 1
ATOM 894 C C . VAL A 1 120 ? -15.758 42.344 -37.531 1 25.34 120 VAL A C 1
ATOM 896 O O . VAL A 1 120 ? -15.609 42.781 -38.688 1 25.34 120 VAL A O 1
ATOM 899 N N . ALA A 1 121 ? -16.812 42.969 -37.25 1 20.42 121 ALA A N 1
ATOM 900 C CA . ALA A 1 121 ? -16.891 44.406 -37.5 1 20.42 121 ALA A CA 1
ATOM 901 C C . ALA A 1 121 ? -15.664 45.125 -36.969 1 20.42 121 ALA A C 1
ATOM 903 O O . ALA A 1 121 ? -15.141 44.781 -35.906 1 20.42 121 ALA A O 1
ATOM 904 N N . GLU A 1 122 ? -14.828 45.906 -37.844 1 22.06 122 GLU A N 1
ATOM 905 C CA . GLU A 1 122 ? -13.672 46.781 -37.906 1 22.06 122 GLU A CA 1
ATOM 906 C C . GLU A 1 122 ? -13.773 47.906 -36.875 1 22.06 122 GLU A C 1
ATOM 908 O O . GLU A 1 122 ? -12.914 48.781 -36.812 1 22.06 122 GLU A O 1
ATOM 913 N N . ASP A 1 123 ? -14.773 47.969 -36.062 1 18.73 123 ASP A N 1
ATOM 914 C CA . ASP A 1 123 ? -14.984 49.312 -35.5 1 18.73 123 ASP A CA 1
ATOM 915 C C . ASP A 1 123 ? -13.719 49.812 -34.812 1 18.73 123 ASP A C 1
ATOM 917 O O . ASP A 1 123 ? -13.086 49.062 -34.062 1 18.73 123 ASP A O 1
ATOM 921 N N . HIS A 1 124 ? -13.07 50.875 -35.469 1 20.78 124 HIS A N 1
ATOM 922 C CA . HIS A 1 124 ? -12.008 51.875 -35.344 1 20.78 124 HIS A CA 1
ATOM 923 C C . HIS A 1 124 ? -12.031 52.531 -33.969 1 20.78 124 HIS A C 1
ATOM 925 O O . HIS A 1 124 ? -11.398 53.562 -33.75 1 20.78 124 HIS A O 1
ATOM 931 N N . TRP A 1 125 ? -12.516 51.812 -33 1 19.03 125 TRP A N 1
ATOM 932 C CA . TRP A 1 125 ? -12.758 52.656 -31.844 1 19.03 125 TRP A CA 1
ATOM 933 C C . TRP A 1 125 ? -11.516 53.469 -31.5 1 19.03 125 TRP A C 1
ATOM 935 O O . TRP A 1 125 ? -10.414 52.938 -31.391 1 19.03 125 TRP A O 1
ATOM 945 N N . ARG A 1 126 ? -11.469 54.688 -32.031 1 19.55 126 ARG A N 1
ATOM 946 C CA . ARG A 1 126 ? -10.672 55.906 -31.828 1 19.55 126 ARG A CA 1
ATOM 947 C C . ARG A 1 126 ? -10.367 56.125 -30.359 1 19.55 126 ARG A C 1
ATOM 949 O O . ARG A 1 126 ? -11.25 56.531 -29.594 1 19.55 126 ARG A O 1
ATOM 956 N N . PHE A 1 127 ? -9.859 55.094 -29.797 1 16.97 127 PHE A N 1
ATOM 957 C CA . PHE A 1 127 ? -9.555 55.438 -28.422 1 16.97 127 PHE A CA 1
ATOM 958 C C . PHE A 1 127 ? -8.734 56.719 -28.344 1 16.97 127 PHE A C 1
ATOM 960 O O . PHE A 1 127 ? -7.605 56.781 -28.844 1 16.97 127 PHE A O 1
ATOM 967 N N . ASP A 1 128 ? -9.359 57.844 -28.641 1 16.2 128 ASP A N 1
ATOM 968 C CA . ASP A 1 128 ? -8.867 59.188 -28.469 1 16.2 128 ASP A CA 1
ATOM 969 C C . ASP A 1 128 ? -7.973 59.312 -27.234 1 16.2 128 ASP A C 1
ATOM 971 O O . ASP A 1 128 ? -6.914 59.938 -27.297 1 16.2 128 ASP A O 1
ATOM 975 N N . GLN A 1 129 ? -8.539 58.938 -26.172 1 15.55 129 GLN A N 1
ATOM 976 C CA . GLN A 1 129 ? -8.422 59.969 -25.141 1 15.55 129 GLN A CA 1
ATOM 977 C C . GLN A 1 129 ? -6.957 60.188 -24.766 1 15.55 129 GLN A C 1
ATOM 979 O O . GLN A 1 129 ? -6.215 59.25 -24.531 1 15.55 129 GLN A O 1
ATOM 984 N N . ARG A 1 130 ? -6.359 61.312 -25.109 1 21.44 130 ARG A N 1
ATOM 985 C CA . ARG A 1 130 ? -5.332 62.344 -24.859 1 21.44 130 ARG A CA 1
ATOM 986 C C . ARG A 1 130 ? -4.938 62.375 -23.391 1 21.44 130 ARG A C 1
ATOM 988 O O . ARG A 1 130 ? -3.951 63.031 -23.031 1 21.44 130 ARG A O 1
ATOM 995 N N . LEU A 1 131 ? -5.938 62.188 -22.484 1 15.48 131 LEU A N 1
ATOM 996 C CA . LEU A 1 131 ? -5.801 63.156 -21.391 1 15.48 131 LEU A CA 1
ATOM 997 C C . LEU A 1 131 ? -4.59 62.812 -20.516 1 15.48 131 LEU A C 1
ATOM 999 O O . LEU A 1 131 ? -4.191 63.625 -19.672 1 15.48 131 LEU A O 1
ATOM 1003 N N . CYS A 1 132 ? -4.191 61.469 -20.438 1 15.87 132 CYS A N 1
ATOM 1004 C CA . CYS A 1 132 ? -3.693 61.406 -19.062 1 15.87 132 CYS A CA 1
ATOM 1005 C C . CYS A 1 132 ? -2.395 62.188 -18.922 1 15.87 132 CYS A C 1
ATOM 1007 O O . CYS A 1 132 ? -1.396 61.875 -19.562 1 15.87 132 CYS A O 1
ATOM 1009 N N . SER A 1 133 ? -2.414 63.5 -18.734 1 16.36 133 SER A N 1
ATOM 1010 C CA . SER A 1 133 ? -1.505 64.562 -18.406 1 16.36 133 SER A CA 1
ATOM 1011 C C . SER A 1 133 ? -0.421 64.125 -17.438 1 16.36 133 SER A C 1
ATOM 1013 O O . SER A 1 133 ? 0.734 64.562 -17.547 1 16.36 133 SER A O 1
ATOM 1015 N N . SER A 1 134 ? -0.9 63.656 -16.234 1 16.48 134 SER A N 1
ATOM 1016 C CA . SER A 1 134 ? -0.269 64.188 -15.031 1 16.48 134 SER A CA 1
ATOM 1017 C C . SER A 1 134 ? 1.148 63.656 -14.867 1 16.48 134 SER A C 1
ATOM 1019 O O . SER A 1 134 ? 1.355 62.469 -14.82 1 16.48 134 SER A O 1
ATOM 1021 N N . TYR A 1 135 ? 2.168 64.25 -15.414 1 17.73 135 TYR A N 1
ATOM 1022 C CA . TYR A 1 135 ? 3.619 64.375 -15.43 1 17.73 135 TYR A CA 1
ATOM 1023 C C . TYR A 1 135 ? 4.191 64.25 -14.023 1 17.73 135 TYR A C 1
ATOM 1025 O O . TYR A 1 135 ? 5.41 64.188 -13.844 1 17.73 135 TYR A O 1
ATOM 1033 N N . ARG A 1 136 ? 3.377 64.688 -12.906 1 17.22 136 ARG A N 1
ATOM 1034 C CA . ARG A 1 136 ? 4.023 65.375 -11.812 1 17.22 136 ARG A CA 1
ATOM 1035 C C . ARG A 1 136 ? 4.977 64.5 -11.047 1 17.22 136 ARG A C 1
ATOM 1037 O O . ARG A 1 136 ? 5.832 64.938 -10.305 1 17.22 136 ARG A O 1
ATOM 1044 N N . CYS A 1 137 ? 4.629 63.188 -10.938 1 17.08 137 CYS A N 1
ATOM 1045 C CA . CYS A 1 137 ? 4.98 62.844 -9.562 1 17.08 137 CYS A CA 1
ATOM 1046 C C . CYS A 1 137 ? 6.488 62.75 -9.391 1 17.08 137 CYS A C 1
ATOM 1048 O O . CYS A 1 137 ? 7.039 61.656 -9.406 1 17.08 137 CYS A O 1
ATOM 1050 N N . ILE A 1 138 ? 7.27 63.375 -10.219 1 17.97 138 ILE A N 1
ATOM 1051 C CA . ILE A 1 138 ? 8.727 63.281 -10.219 1 17.97 138 ILE A CA 1
ATOM 1052 C C . ILE A 1 138 ? 9.25 63.469 -8.789 1 17.97 138 ILE A C 1
ATOM 1054 O O . ILE A 1 138 ? 10.227 62.812 -8.406 1 17.97 138 ILE A O 1
ATOM 1058 N N . GLN A 1 139 ? 8.828 64.562 -8.094 1 17.55 139 GLN A N 1
ATOM 1059 C CA . GLN A 1 139 ? 9.719 65.438 -7.297 1 17.55 139 GLN A CA 1
ATOM 1060 C C . GLN A 1 139 ? 10.188 64.688 -6.043 1 17.55 139 GLN A C 1
ATOM 1062 O O . GLN A 1 139 ? 11.281 64.938 -5.531 1 17.55 139 GLN A O 1
ATOM 1067 N N . ARG A 1 140 ? 9.297 64.062 -5.227 1 18.94 140 ARG A N 1
ATOM 1068 C CA . ARG A 1 140 ? 9.555 64.188 -3.797 1 18.94 140 ARG A CA 1
ATOM 1069 C C . ARG A 1 140 ? 10.75 63.375 -3.363 1 18.94 140 ARG A C 1
ATOM 1071 O O . ARG A 1 140 ? 10.648 62.125 -3.252 1 18.94 140 ARG A O 1
ATOM 107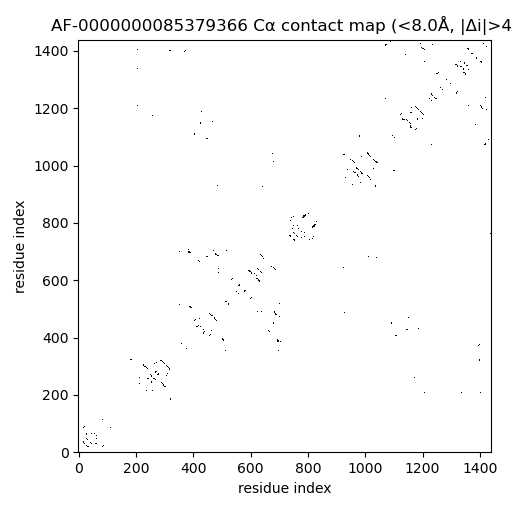8 N N . VAL A 1 141 ? 11.875 63.375 -4.008 1 20.44 141 VAL A N 1
ATOM 1079 C CA . VAL A 1 141 ? 13.164 62.812 -3.631 1 20.44 141 VAL A CA 1
ATOM 1080 C C . VAL A 1 141 ? 13.445 63.062 -2.154 1 20.44 141 VAL A C 1
ATOM 1082 O O . VAL A 1 141 ? 13.891 62.188 -1.422 1 20.44 141 VAL A O 1
ATOM 1085 N N . GLN A 1 142 ? 13.688 64.375 -1.768 1 19.94 142 GLN A N 1
ATOM 1086 C CA . GLN A 1 142 ? 14.602 65.062 -0.836 1 19.94 142 GLN A CA 1
ATOM 1087 C C . GLN A 1 142 ? 14.156 64.812 0.609 1 19.94 142 GLN A C 1
ATOM 1089 O O . GLN A 1 142 ? 14.992 64.688 1.51 1 19.94 142 GLN A O 1
ATOM 1094 N N . ARG A 1 143 ? 12.93 65.188 0.986 1 19.08 143 ARG A N 1
ATOM 1095 C CA . ARG A 1 143 ? 12.625 65.812 2.285 1 19.08 143 ARG A CA 1
ATOM 1096 C C . ARG A 1 143 ? 12.703 64.75 3.393 1 19.08 143 ARG A C 1
ATOM 1098 O O . ARG A 1 143 ? 12.562 65.062 4.574 1 19.08 143 ARG A O 1
ATOM 1105 N N . ALA A 1 144 ? 12.711 63.562 3.246 1 20.34 144 ALA A N 1
ATOM 1106 C CA . ALA A 1 144 ? 12.273 62.844 4.445 1 20.34 144 ALA A CA 1
ATOM 1107 C C . ALA A 1 144 ? 13.359 62.844 5.512 1 20.34 144 ALA A C 1
ATOM 1109 O O . ALA A 1 144 ? 13.227 62.188 6.547 1 20.34 144 ALA A O 1
ATOM 1110 N N . GLU A 1 145 ? 14.547 63.5 5.266 1 22.36 145 GLU A N 1
ATOM 1111 C CA . GLU A 1 145 ? 15.57 63.562 6.301 1 22.36 145 GLU A CA 1
ATOM 1112 C C . GLU A 1 145 ? 15.047 64.25 7.562 1 22.36 145 GLU A C 1
ATOM 1114 O O . GLU A 1 145 ? 15.43 63.875 8.68 1 22.36 145 GLU A O 1
ATOM 1119 N N . THR A 1 146 ? 14.398 65.438 7.328 1 19.58 146 THR A N 1
ATOM 1120 C CA . THR A 1 146 ? 14.203 66.375 8.422 1 19.58 146 THR A CA 1
ATOM 1121 C C . THR A 1 146 ? 13.297 65.75 9.492 1 19.58 146 THR A C 1
ATOM 1123 O O . THR A 1 146 ? 13.453 66.062 10.68 1 19.58 146 THR A O 1
ATOM 1126 N N . GLN A 1 147 ? 12.102 65.25 9.172 1 20.69 147 GLN A N 1
ATOM 1127 C CA . GLN A 1 147 ? 11.141 65.25 10.273 1 20.69 147 GLN A CA 1
ATOM 1128 C C . GLN A 1 147 ? 11.5 64.25 11.32 1 20.69 147 GLN A C 1
ATOM 1130 O O . GLN A 1 147 ? 10.898 63.156 11.352 1 20.69 147 GLN A O 1
ATOM 1135 N N . ARG A 1 148 ? 12.625 63.594 11.375 1 23.47 148 ARG A N 1
ATOM 1136 C CA . ARG A 1 148 ? 13.008 62.75 12.508 1 23.47 148 ARG A CA 1
ATOM 1137 C C . ARG A 1 148 ? 12.852 63.531 13.828 1 23.47 148 ARG A C 1
ATOM 1139 O O . ARG A 1 148 ? 12.492 62.938 14.844 1 23.47 148 ARG A O 1
ATOM 1146 N N . ARG A 1 149 ? 13.336 64.75 13.875 1 22.97 149 ARG A N 1
ATOM 1147 C CA . ARG A 1 149 ? 13.562 65.5 15.125 1 22.97 149 ARG A CA 1
ATOM 1148 C C . ARG A 1 149 ? 12.242 65.75 15.828 1 22.97 149 ARG A C 1
ATOM 1150 O O . ARG A 1 149 ? 12.195 65.875 17.062 1 22.97 149 ARG A O 1
ATOM 1157 N N . GLU A 1 150 ? 11.273 66.375 15.047 1 20.27 150 GLU A N 1
ATOM 1158 C CA . GLU A 1 150 ? 10.266 67.062 15.859 1 20.27 150 GLU A CA 1
ATOM 1159 C C . GLU A 1 150 ? 9.422 66.062 16.641 1 20.27 150 GLU A C 1
ATOM 1161 O O . GLU A 1 150 ? 8.828 66.375 17.656 1 20.27 150 GLU A O 1
ATOM 1166 N N . ALA A 1 151 ? 9.062 64.938 16.141 1 20.75 151 ALA A N 1
ATOM 1167 C CA . ALA A 1 151 ? 7.938 64.375 16.891 1 20.75 151 ALA A CA 1
ATOM 1168 C C . ALA A 1 151 ? 8.383 63.906 18.266 1 20.75 151 ALA A C 1
ATOM 1170 O O . ALA A 1 151 ? 8.375 62.719 18.562 1 20.75 151 ALA A O 1
ATOM 1171 N N . ASN A 1 152 ? 9.516 64.375 18.844 1 21.77 152 ASN A N 1
ATOM 1172 C CA . ASN A 1 152 ? 10 64.188 20.219 1 21.77 152 ASN A CA 1
ATOM 1173 C C . ASN A 1 152 ? 8.969 64.625 21.234 1 21.77 152 ASN A C 1
ATOM 1175 O O . ASN A 1 152 ? 9.055 64.25 22.422 1 21.77 152 ASN A O 1
ATOM 1179 N N . ARG A 1 153 ? 8.406 65.875 21.016 1 20.62 153 ARG A N 1
ATOM 1180 C CA . ARG A 1 153 ? 7.949 66.562 22.203 1 20.62 153 ARG A CA 1
ATOM 1181 C C . ARG A 1 153 ? 6.77 65.875 22.859 1 20.62 153 ARG A C 1
ATOM 1183 O O . ARG A 1 153 ? 6.535 66 24.062 1 20.62 153 ARG A O 1
ATOM 1190 N N . TRP A 1 154 ? 5.656 65.688 22 1 21.22 154 TRP A N 1
ATOM 1191 C CA . TRP A 1 154 ? 4.383 65.688 22.719 1 21.22 154 TRP A CA 1
ATOM 1192 C C . TRP A 1 154 ? 4.25 64.438 23.578 1 21.22 154 TRP A C 1
ATOM 1194 O O . TRP A 1 154 ? 4.066 63.344 23.047 1 21.22 154 TRP A O 1
ATOM 1204 N N . ASN A 1 155 ? 5.09 64.125 24.594 1 21.25 155 ASN A N 1
ATOM 1205 C CA . ASN A 1 155 ? 5.336 63.188 25.703 1 21.25 155 ASN A CA 1
ATOM 1206 C C . ASN A 1 155 ? 4.062 62.938 26.484 1 21.25 155 ASN A C 1
ATOM 1208 O O . ASN A 1 155 ? 3.904 61.844 27.062 1 21.25 155 ASN A O 1
ATOM 1212 N N . ARG A 1 156 ? 3.363 63.875 27.188 1 21.11 156 ARG A N 1
ATOM 1213 C CA . ARG A 1 156 ? 2.92 63.781 28.578 1 21.11 156 ARG A CA 1
ATOM 1214 C C . ARG A 1 156 ? 1.603 63.031 28.672 1 21.11 156 ARG A C 1
ATOM 1216 O O . ARG A 1 156 ? 1.355 62.344 29.672 1 21.11 156 ARG A O 1
ATOM 1223 N N . LYS A 1 157 ? 0.465 63.562 28.125 1 24.38 157 LYS A N 1
ATOM 1224 C CA . LYS A 1 157 ? -0.816 63.406 28.812 1 24.38 157 LYS A CA 1
ATOM 1225 C C . LYS A 1 157 ? -1.38 62 28.641 1 24.38 157 LYS A C 1
ATOM 1227 O O . LYS A 1 157 ? -1.294 61.406 27.562 1 24.38 157 LYS A O 1
ATOM 1232 N N . GLY A 1 158 ? -1.685 61.281 29.703 1 23.5 158 GLY A N 1
ATOM 1233 C CA . GLY A 1 158 ? -1.981 59.938 30.234 1 23.5 158 GLY A CA 1
ATOM 1234 C C . GLY A 1 158 ? -3.203 59.312 29.594 1 23.5 158 GLY A C 1
ATOM 1235 O O . GLY A 1 158 ? -3.738 58.344 30.109 1 23.5 158 GLY A O 1
ATOM 1236 N N . THR A 1 159 ? -3.877 60 28.609 1 22.78 159 THR A N 1
ATOM 1237 C CA . THR A 1 159 ? -5.242 59.531 28.406 1 22.78 159 THR A CA 1
ATOM 1238 C C . THR A 1 159 ? -5.254 58.125 27.828 1 22.78 159 THR A C 1
ATOM 1240 O O . THR A 1 159 ? -4.637 57.875 26.797 1 22.78 159 THR A O 1
ATOM 1243 N N . THR A 1 160 ? -5.371 57.156 28.672 1 24.42 160 THR A N 1
ATOM 1244 C CA . THR A 1 160 ? -5.371 55.719 28.391 1 24.42 160 THR A CA 1
ATOM 1245 C C . THR A 1 160 ? -6.332 55.375 27.266 1 24.42 160 THR A C 1
ATOM 1247 O O . THR A 1 160 ? -7.305 56.094 27.031 1 24.42 160 THR A O 1
ATOM 1250 N N . TRP A 1 161 ? -5.844 54.844 26.234 1 24 161 TRP A N 1
ATOM 1251 C CA . TRP A 1 161 ? -6.504 54.406 25 1 24 161 TRP A CA 1
ATOM 1252 C C . TRP A 1 161 ? -7.84 53.719 25.312 1 24 161 TRP A C 1
ATOM 1254 O O . TRP A 1 161 ? -8.578 53.344 24.406 1 24 161 TRP A O 1
ATOM 1264 N N . TYR A 1 162 ? -8.148 53.344 26.641 1 27.52 162 TYR A N 1
ATOM 1265 C CA . TYR A 1 162 ? -9.367 52.656 27.031 1 27.52 162 TYR A CA 1
ATOM 1266 C C . TYR A 1 162 ? -10.594 53.5 26.75 1 27.52 162 TYR A C 1
ATOM 1268 O O . TYR A 1 162 ? -11.727 53.031 26.812 1 27.52 162 TYR A O 1
ATOM 1276 N N . ASP A 1 163 ? -10.422 54.875 26.766 1 26.22 163 ASP A N 1
ATOM 1277 C CA . ASP A 1 163 ? -11.57 55.781 26.734 1 26.22 163 ASP A CA 1
ATOM 1278 C C . ASP A 1 163 ? -12.305 55.688 25.391 1 26.22 163 ASP A C 1
ATOM 1280 O O . ASP A 1 163 ? -13.398 56.219 25.25 1 26.22 163 ASP A O 1
ATOM 1284 N N . LEU A 1 164 ? -11.57 55.438 24.344 1 23.48 164 LEU A N 1
ATOM 1285 C CA . LEU A 1 164 ? -12.305 55.781 23.125 1 23.48 164 LEU A CA 1
ATOM 1286 C C . LEU A 1 164 ? -13.461 54.812 22.891 1 23.48 164 LEU A C 1
ATOM 1288 O O . LEU A 1 164 ? -14.477 55.188 22.312 1 23.48 164 LEU A O 1
ATOM 1292 N N . VAL A 1 165 ? -13.219 53.5 22.984 1 25.64 165 VAL A N 1
ATOM 1293 C CA . VAL A 1 165 ? -14.289 52.656 22.438 1 25.64 165 VAL A CA 1
ATOM 1294 C C . VAL A 1 165 ? -15.469 52.625 23.406 1 25.64 165 VAL A C 1
ATOM 1296 O O . VAL A 1 165 ? -16.438 51.875 23.203 1 25.64 165 VAL A O 1
ATOM 1299 N N . GLU A 1 166 ? -15.414 53.281 24.578 1 26.56 166 GLU A N 1
ATOM 1300 C CA . GLU A 1 166 ? -16.484 53.219 25.562 1 26.56 166 GLU A CA 1
ATOM 1301 C C . GLU A 1 166 ? -17.75 53.906 25.031 1 26.56 166 GLU A C 1
ATOM 1303 O O . GLU A 1 166 ? -18.703 54.125 25.797 1 26.56 166 GLU A O 1
ATOM 1308 N N . GLY A 1 167 ? -17.656 54.562 23.922 1 24.84 167 GLY A N 1
ATOM 1309 C CA . GLY A 1 167 ? -18.875 55.375 23.938 1 24.84 167 GLY A CA 1
ATOM 1310 C C . GLY A 1 167 ? -20.125 54.562 24.234 1 24.84 167 GLY A C 1
ATOM 1311 O O . GLY A 1 167 ? -20.406 54.281 25.406 1 24.84 167 GLY A O 1
ATOM 1312 N N . ASP A 1 168 ? -21.219 54.625 23.438 1 24.48 168 ASP A N 1
ATOM 1313 C CA . ASP A 1 168 ? -22.656 54.594 23.719 1 24.48 168 ASP A CA 1
ATOM 1314 C C . ASP A 1 168 ? -23.125 53.125 23.906 1 24.48 168 ASP A C 1
ATOM 1316 O O . ASP A 1 168 ? -24.328 52.875 23.875 1 24.48 168 ASP A O 1
ATOM 1320 N N . MET A 1 169 ? -22.281 52.094 23.672 1 23.69 169 MET A N 1
ATOM 1321 C CA . MET A 1 169 ? -23.109 50.875 23.766 1 23.69 169 MET A CA 1
ATOM 1322 C C . MET A 1 169 ? -23.578 50.656 25.188 1 23.69 169 MET A C 1
ATOM 1324 O O . MET A 1 169 ? -22.766 50.562 26.109 1 23.69 169 MET A O 1
ATOM 1328 N N . GLN A 1 170 ? -24.641 51.094 25.625 1 24.22 170 GLN A N 1
ATOM 1329 C CA . GLN A 1 170 ? -25.422 50.688 26.781 1 24.22 170 GLN A CA 1
ATOM 1330 C C . GLN A 1 170 ? -25.391 49.188 26.984 1 24.22 170 GLN A C 1
ATOM 1332 O O . GLN A 1 170 ? -25.531 48.438 26.031 1 24.22 170 GLN A O 1
ATOM 1337 N N . ALA A 1 171 ? -24.875 48.688 28.094 1 26.84 171 ALA A N 1
ATOM 1338 C CA . ALA A 1 171 ? -24.672 47.406 28.734 1 26.84 171 ALA A CA 1
ATOM 1339 C C . ALA A 1 171 ? -25.938 46.562 28.703 1 26.84 171 ALA A C 1
ATOM 1341 O O . ALA A 1 171 ? -26.75 46.594 29.625 1 26.84 171 ALA A O 1
ATOM 1342 N N . GLN A 1 172 ? -26.781 46.562 27.672 1 25.78 172 GLN A N 1
ATOM 1343 C CA . GLN A 1 172 ? -27.844 45.594 27.922 1 25.78 172 GLN A CA 1
ATOM 1344 C C . GLN A 1 172 ? -27.281 44.188 28.188 1 25.78 172 GLN A C 1
ATOM 1346 O O . GLN A 1 172 ? -26.297 43.812 27.562 1 25.78 172 GLN A O 1
ATOM 1351 N N . ASN A 1 173 ? -27.406 43.562 29.375 1 27.39 173 ASN A N 1
ATOM 1352 C CA . ASN A 1 173 ? -27.141 42.281 30 1 27.39 173 ASN A CA 1
ATOM 1353 C C . ASN A 1 173 ? -27.438 41.125 29.031 1 27.39 173 ASN A C 1
ATOM 1355 O O . ASN A 1 173 ? -28.5 40.5 29.094 1 27.39 173 ASN A O 1
ATOM 1359 N N . VAL A 1 174 ? -27.406 41.188 27.719 1 27.88 174 VAL A N 1
ATOM 1360 C CA . VAL A 1 174 ? -27.828 39.969 27.031 1 27.88 174 VAL A CA 1
ATOM 1361 C C . VAL A 1 174 ? -26.797 38.875 27.25 1 27.88 174 VAL A C 1
ATOM 1363 O O . VAL A 1 174 ? -25.594 39.094 27.109 1 27.88 174 VAL A O 1
ATOM 1366 N N . PRO A 1 175 ? -27.062 37.781 28.094 1 31.05 175 PRO A N 1
ATOM 1367 C CA . PRO A 1 175 ? -26.203 36.594 28.172 1 31.05 175 PRO A CA 1
ATOM 1368 C C . PRO A 1 175 ? -25.578 36.219 26.828 1 31.05 175 PRO A C 1
ATOM 1370 O O . PRO A 1 175 ? -26.266 36.281 25.797 1 31.05 175 PRO A O 1
ATOM 1373 N N . ALA A 1 176 ? -24.328 36.5 26.609 1 33.56 176 ALA A N 1
ATOM 1374 C CA . ALA A 1 176 ? -23.531 36.188 25.422 1 33.56 176 ALA A CA 1
ATOM 1375 C C . ALA A 1 176 ? -23.734 34.719 25 1 33.56 176 ALA A C 1
ATOM 1377 O O . ALA A 1 176 ? -23.156 33.812 25.594 1 33.56 176 ALA A O 1
ATOM 1378 N N . ARG A 1 177 ? -24.922 34.188 24.828 1 34.66 177 ARG A N 1
ATOM 1379 C CA . ARG A 1 177 ? -25.016 32.938 24.109 1 34.66 177 ARG A CA 1
ATOM 1380 C C . ARG A 1 177 ? -24.078 32.906 22.906 1 34.66 177 ARG A C 1
ATOM 1382 O O . ARG A 1 177 ? -23.953 33.906 22.188 1 34.66 177 ARG A O 1
ATOM 1389 N N . ASP A 1 178 ? -23 32.344 22.938 1 42.5 178 ASP A N 1
ATOM 1390 C CA . ASP A 1 178 ? -22.281 32.062 21.703 1 42.5 178 ASP A CA 1
ATOM 1391 C C . ASP A 1 178 ? -23.25 31.938 20.516 1 42.5 178 ASP A C 1
ATOM 1393 O O . ASP A 1 178 ? -24.094 31.047 20.5 1 42.5 178 ASP A O 1
ATOM 1397 N N . GLY A 1 179 ? -23.922 32.906 20.016 1 40.34 179 GLY A N 1
ATOM 1398 C CA . GLY A 1 179 ? -25.016 33.219 19.109 1 40.34 179 GLY A CA 1
ATOM 1399 C C . GLY A 1 179 ? -24.984 32.406 17.828 1 40.34 179 GLY A C 1
ATOM 1400 O O . GLY A 1 179 ? -24.109 32.594 17 1 40.34 179 GLY A O 1
ATOM 1401 N N . ASP A 1 180 ? -25.484 31.125 17.766 1 48.47 180 ASP A N 1
ATOM 1402 C CA . ASP A 1 180 ? -25.969 30.281 16.703 1 48.47 180 ASP A CA 1
ATOM 1403 C C . ASP A 1 180 ? -26.594 31.109 15.57 1 48.47 180 ASP A C 1
ATOM 1405 O O . ASP A 1 180 ? -26.953 30.562 14.531 1 48.47 180 ASP A O 1
ATOM 1409 N N . ASP A 1 181 ? -27.031 32.312 15.828 1 57.44 181 ASP A N 1
ATOM 1410 C CA . ASP A 1 181 ? -27.922 32.875 14.812 1 57.44 181 ASP A CA 1
ATOM 1411 C C . ASP A 1 181 ? -27.141 33.625 13.75 1 57.44 181 ASP A C 1
ATOM 1413 O O . ASP A 1 181 ? -27.719 34.406 12.969 1 57.44 181 ASP A O 1
ATOM 1417 N N . THR A 1 182 ? -25.859 33.531 13.922 1 74 182 THR A N 1
ATOM 1418 C CA . THR A 1 182 ? -25.125 34.281 12.93 1 74 182 THR A CA 1
ATOM 1419 C C . THR A 1 182 ? -25.031 33.531 11.609 1 74 182 THR A C 1
ATOM 1421 O O . THR A 1 182 ? -24.922 32.312 11.602 1 74 182 THR A O 1
ATOM 1424 N N . ASP A 1 183 ? -25.188 34.219 10.578 1 89.62 183 ASP A N 1
ATOM 1425 C CA . ASP A 1 183 ? -24.984 33.688 9.227 1 89.62 183 ASP A CA 1
ATOM 1426 C C . ASP A 1 183 ? -23.562 33.156 9.047 1 89.62 183 ASP A C 1
ATOM 1428 O O . ASP A 1 183 ? -22.609 33.75 9.531 1 89.62 183 ASP A O 1
ATOM 1432 N N . PRO A 1 184 ? -23.391 31.938 8.594 1 90.31 184 PRO A N 1
ATOM 1433 C CA . PRO A 1 184 ? -22.078 31.312 8.422 1 90.31 184 PRO A CA 1
ATOM 1434 C C . PRO A 1 184 ? -21.078 32.219 7.719 1 90.31 184 PRO A C 1
ATOM 1436 O O . PRO A 1 184 ? -19.891 32.219 8.055 1 90.31 184 PRO A O 1
ATOM 1439 N N . THR A 1 185 ? -21.5 32.969 6.82 1 91.69 185 THR A N 1
ATOM 1440 C CA . THR A 1 185 ? -20.609 33.875 6.102 1 91.69 185 THR A CA 1
ATOM 1441 C C . THR A 1 185 ? -20.109 35 7.023 1 91.69 185 THR A C 1
ATOM 1443 O O . THR A 1 185 ? -18.922 35.344 6.996 1 91.69 185 THR A O 1
ATOM 1446 N N . GLN A 1 186 ? -21.047 35.5 7.707 1 93.31 186 GLN A N 1
ATOM 1447 C CA . GLN A 1 186 ? -20.688 36.531 8.664 1 93.31 186 GLN A CA 1
ATOM 1448 C C . GLN A 1 186 ? -19.766 36 9.75 1 93.31 186 GLN A C 1
ATOM 1450 O O . GLN A 1 186 ? -18.859 36.688 10.203 1 93.31 186 GLN A O 1
ATOM 1455 N N . TYR A 1 187 ? -20.062 34.844 10.141 1 95.06 187 TYR A N 1
ATOM 1456 C CA . TYR A 1 187 ? -19.203 34.188 11.133 1 95.06 187 TYR A CA 1
ATOM 1457 C C . TYR A 1 187 ? -17.766 34.094 10.633 1 95.06 187 TYR A C 1
ATOM 1459 O O . TYR A 1 187 ? -16.828 34.438 11.352 1 95.06 187 TYR A O 1
ATOM 1467 N N . TYR A 1 188 ? -17.625 33.625 9.43 1 96 188 TYR A N 1
ATOM 1468 C CA . TYR A 1 188 ? -16.328 33.5 8.797 1 96 188 TYR A CA 1
ATOM 1469 C C . TYR A 1 188 ? -15.609 34.844 8.758 1 96 188 TYR A C 1
ATOM 1471 O O . TYR A 1 188 ? -14.43 34.938 9.117 1 96 188 TYR A O 1
ATOM 1479 N N . GLU A 1 189 ? -16.297 35.875 8.391 1 95.12 189 GLU A N 1
ATOM 1480 C CA . GLU A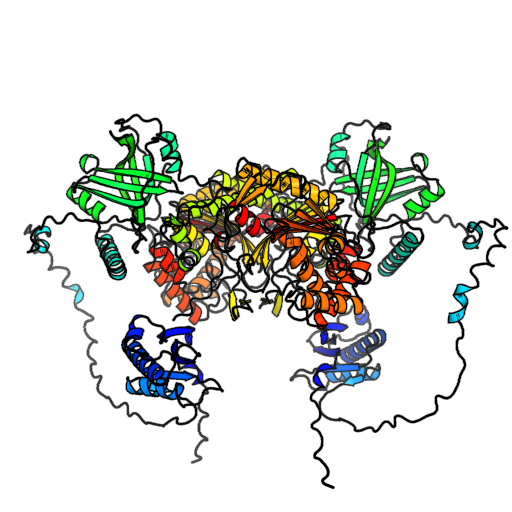 1 189 ? -15.711 37.188 8.305 1 95.12 189 GLU A CA 1
ATOM 1481 C C . GLU A 1 189 ? -15.297 37.719 9.68 1 95.12 189 GLU A C 1
ATOM 1483 O O . GLU A 1 189 ? -14.258 38.344 9.82 1 95.12 189 GLU A O 1
ATOM 1488 N N . ASN A 1 190 ? -16.156 37.438 10.602 1 94.56 190 ASN A N 1
ATOM 1489 C CA . ASN A 1 190 ? -15.844 37.844 11.969 1 94.56 190 ASN A CA 1
ATOM 1490 C C . ASN A 1 190 ? -14.586 37.125 12.477 1 94.56 19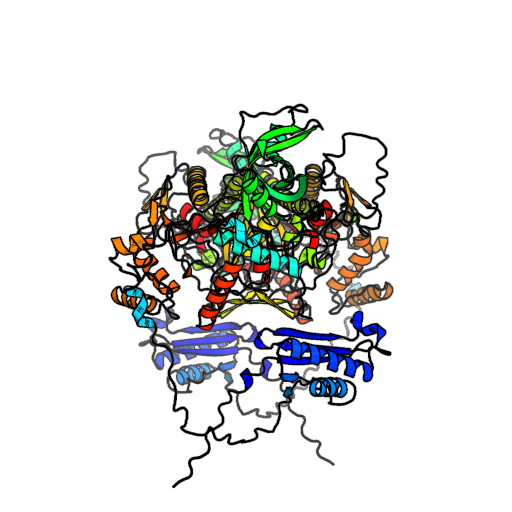0 ASN A C 1
ATOM 1492 O O . ASN A 1 190 ? -13.773 37.75 13.18 1 94.56 190 ASN A O 1
ATOM 1496 N N . ARG A 1 191 ? -14.477 35.906 12.125 1 96.5 191 ARG A N 1
ATOM 1497 C CA . ARG A 1 191 ? -13.305 35.156 12.539 1 96.5 191 ARG A CA 1
ATOM 1498 C C . ARG A 1 191 ? -12.039 35.688 11.883 1 96.5 191 ARG A C 1
ATOM 1500 O O . ARG A 1 191 ? -10.977 35.719 12.516 1 96.5 191 ARG A O 1
ATOM 1507 N N . LEU A 1 192 ? -12.148 36.094 10.641 1 95.81 192 LEU A N 1
ATOM 1508 C CA . LEU A 1 192 ? -11.016 36.688 9.945 1 95.81 192 LEU A CA 1
ATOM 1509 C C . LEU A 1 192 ? -10.586 37.969 10.609 1 95.81 192 LEU A C 1
ATOM 1511 O O . LEU A 1 192 ? -9.391 38.25 10.766 1 95.81 192 LEU A O 1
ATOM 1515 N N . LYS A 1 193 ? -11.562 38.75 10.961 1 94.19 193 LYS A N 1
ATOM 1516 C CA . LYS A 1 193 ? -11.273 40 11.648 1 94.19 193 LYS A CA 1
ATOM 1517 C C . LYS A 1 193 ? -10.594 39.75 12.992 1 94.19 193 LYS A C 1
ATOM 1519 O O . LYS A 1 193 ? -9.68 40.469 13.375 1 94.19 193 LYS A O 1
ATOM 1524 N N . MET A 1 194 ? -11.141 38.781 13.617 1 92.88 194 MET A N 1
ATOM 1525 C CA . MET A 1 194 ? -10.547 38.406 14.891 1 92.88 194 MET A CA 1
ATOM 1526 C C . MET A 1 194 ? -9.086 38 14.719 1 92.88 194 MET A C 1
ATOM 1528 O O . MET A 1 194 ? -8.234 38.375 15.523 1 92.88 194 MET A O 1
ATOM 1532 N N . LEU A 1 195 ? -8.758 37.25 13.688 1 93.69 195 LEU A N 1
ATOM 1533 C CA . LEU A 1 195 ? -7.387 36.844 13.406 1 93.69 195 LEU A CA 1
ATOM 1534 C C . LEU A 1 195 ? -6.488 38.062 13.188 1 93.69 195 LEU A C 1
ATOM 1536 O O . LEU A 1 195 ? -5.363 38.125 13.695 1 93.69 195 LEU A O 1
ATOM 1540 N N . ASP A 1 196 ? -6.992 39 12.5 1 92 196 ASP A N 1
ATOM 1541 C CA . ASP A 1 196 ? -6.242 40.219 12.242 1 92 196 ASP A CA 1
ATOM 1542 C C . ASP A 1 196 ? -5.992 41 13.531 1 92 196 ASP A C 1
ATOM 1544 O O . ASP A 1 196 ? -4.91 41.562 13.734 1 92 196 ASP A O 1
ATOM 1548 N N . ALA A 1 197 ? -7.016 41 14.297 1 90.31 197 ALA A N 1
ATOM 1549 C CA . ALA A 1 197 ? -6.898 41.688 15.578 1 90.31 197 ALA A CA 1
ATOM 1550 C C . ALA A 1 197 ? -5.848 41.031 16.469 1 90.31 197 ALA A C 1
ATOM 1552 O O . ALA A 1 197 ? -5.055 41.688 17.125 1 90.31 197 ALA A O 1
ATOM 1553 N N . LEU A 1 198 ? -5.875 39.719 16.531 1 90.94 198 LEU A N 1
ATOM 1554 C CA . LEU A 1 198 ? -4.898 38.969 17.328 1 90.94 198 LEU A CA 1
ATOM 1555 C C . LEU A 1 198 ? -3.48 39.25 16.844 1 90.94 198 LEU A C 1
ATOM 1557 O O . LEU A 1 198 ? -2.574 39.5 17.641 1 90.94 198 LEU A O 1
ATOM 1561 N N . ARG A 1 199 ? -3.305 39.312 15.594 1 90.25 199 ARG A N 1
ATOM 1562 C CA . ARG A 1 199 ? -1.987 39.531 15.016 1 90.25 199 ARG A CA 1
ATOM 1563 C C . ARG A 1 199 ? -1.497 40.969 15.344 1 90.25 199 ARG A C 1
ATOM 1565 O O . ARG A 1 199 ? -0.305 41.156 15.586 1 90.25 199 ARG A O 1
ATOM 1572 N N . SER A 1 200 ? -2.379 41.844 15.352 1 89.31 200 SER A N 1
ATOM 1573 C CA . SER A 1 200 ? -2.027 43.25 15.633 1 89.31 200 SER A CA 1
ATOM 1574 C C . SER A 1 200 ? -1.564 43.406 17.078 1 89.31 200 SER A C 1
ATOM 1576 O O . SER A 1 200 ? -0.815 44.344 17.391 1 89.31 200 SER A O 1
ATOM 1578 N N . THR A 1 201 ? -2.027 42.531 17.938 1 85.38 201 THR A N 1
ATOM 1579 C CA . THR A 1 201 ? -1.63 42.594 19.344 1 85.38 201 THR A CA 1
ATOM 1580 C C . THR A 1 201 ? -0.331 41.812 19.578 1 85.38 201 THR A C 1
ATOM 1582 O O . THR A 1 201 ? 0.183 41.781 20.688 1 85.38 201 THR A O 1
ATOM 1585 N N . GLY A 1 202 ? 0.158 41.188 18.547 1 83.75 202 GLY A N 1
ATOM 1586 C CA . GLY A 1 202 ? 1.424 40.469 18.656 1 83.75 202 GLY A CA 1
ATOM 1587 C C . GLY A 1 202 ? 1.259 39 18.984 1 83.75 202 GLY A C 1
ATOM 1588 O O . GLY A 1 202 ? 2.246 38.281 19.125 1 83.75 202 GLY A O 1
ATOM 1589 N N . ILE A 1 203 ? 0.086 38.531 19.188 1 85.31 203 ILE A N 1
ATOM 1590 C CA . ILE A 1 203 ? -0.163 37.125 19.453 1 85.31 203 ILE A CA 1
ATOM 1591 C C . ILE A 1 203 ? -0.252 36.344 18.125 1 85.31 203 ILE A C 1
ATOM 1593 O O . ILE A 1 203 ? -1.004 36.75 17.234 1 85.31 203 ILE A O 1
ATOM 1597 N N . ASP A 1 204 ? 0.538 35.312 18.016 1 88.94 204 ASP A N 1
ATOM 1598 C CA . ASP A 1 204 ? 0.49 34.469 16.844 1 88.94 204 ASP A CA 1
ATOM 1599 C C . ASP A 1 204 ? -0.589 33.375 16.984 1 88.94 204 ASP A C 1
ATOM 1601 O O . ASP A 1 204 ? -0.486 32.5 17.844 1 88.94 204 ASP A O 1
ATOM 1605 N N . PRO A 1 205 ? -1.56 33.406 16.156 1 94 205 PRO A N 1
ATOM 1606 C CA . PRO A 1 205 ? -2.645 32.438 16.281 1 94 205 PRO A CA 1
ATOM 1607 C C . PRO A 1 205 ? -2.242 31.047 15.789 1 94 205 PRO A C 1
ATOM 1609 O O . PRO A 1 205 ? -2.986 30.078 15.977 1 94 205 PRO A O 1
ATOM 1612 N N . TYR A 1 206 ? -1.075 30.922 15.172 1 96.88 206 TYR A N 1
ATOM 1613 C CA . TYR A 1 206 ? -0.602 29.656 14.633 1 96.88 206 TYR A CA 1
ATOM 1614 C C . TYR A 1 206 ? 0.808 29.344 15.125 1 96.88 206 TYR A C 1
ATOM 1616 O O . TYR A 1 206 ? 1.76 29.344 14.344 1 96.88 206 TYR A O 1
ATOM 1624 N N . PRO A 1 207 ? 0.92 28.969 16.359 1 96.06 207 PRO A N 1
ATOM 1625 C CA . PRO A 1 207 ? 2.26 28.641 16.844 1 96.06 207 PRO A CA 1
ATOM 1626 C C . PRO A 1 207 ? 2.852 27.422 16.141 1 96.06 207 PRO A C 1
ATOM 1628 O O . PRO A 1 207 ? 2.125 26.672 15.484 1 96.06 207 PRO A O 1
ATOM 1631 N N . HIS A 1 208 ? 4.156 27.219 16.203 1 96.38 208 HIS A N 1
ATOM 1632 C CA . HIS A 1 208 ? 4.871 26.188 15.453 1 96.38 208 HIS A CA 1
ATOM 1633 C C . HIS A 1 208 ? 4.723 24.812 16.125 1 96.38 208 HIS A C 1
ATOM 1635 O O . HIS A 1 208 ? 4.895 23.781 15.469 1 96.38 208 HIS A O 1
ATOM 1641 N N . ASN A 1 209 ? 4.57 24.797 17.406 1 93.12 209 ASN A N 1
ATOM 1642 C CA . ASN A 1 209 ? 4.391 23.547 18.156 1 93.12 209 ASN A CA 1
ATOM 1643 C C . ASN A 1 209 ? 3.697 23.797 19.484 1 93.12 209 ASN A C 1
ATOM 1645 O O . ASN A 1 209 ? 3.357 24.922 19.812 1 93.12 209 ASN A O 1
ATOM 1649 N N . PHE A 1 210 ? 3.305 22.75 20.109 1 96.38 210 PHE A N 1
ATOM 1650 C CA . PHE A 1 210 ? 2.83 22.75 21.484 1 96.38 210 PHE A CA 1
ATOM 1651 C C . PHE A 1 210 ? 3.252 21.484 22.203 1 96.38 210 PHE A C 1
ATOM 1653 O O . PHE A 1 210 ? 3.102 20.375 21.656 1 96.38 210 PHE A O 1
ATOM 1660 N N . ASP A 1 211 ? 3.805 21.625 23.344 1 93.31 211 ASP A N 1
ATOM 1661 C CA . ASP A 1 211 ? 4.262 20.469 24.125 1 93.31 211 ASP A CA 1
ATOM 1662 C C . ASP A 1 211 ? 3.113 19.859 24.922 1 93.31 211 ASP A C 1
ATOM 1664 O O . ASP A 1 211 ? 2.98 20.109 26.109 1 93.31 211 ASP A O 1
ATOM 1668 N N . ALA A 1 212 ? 2.434 19.016 24.203 1 91.44 212 ALA A N 1
ATOM 1669 C CA . ALA A 1 212 ? 1.398 18.266 24.906 1 91.44 212 ALA A CA 1
ATOM 1670 C C . ALA A 1 212 ? 2.008 17.125 25.719 1 91.44 212 ALA A C 1
ATOM 1672 O O . ALA A 1 212 ? 2.697 16.266 25.156 1 91.44 212 ALA A O 1
ATOM 1673 N N . GLY A 1 213 ? 2.035 17.203 26.969 1 86.75 213 GLY A N 1
ATOM 1674 C CA . GLY A 1 213 ? 2.689 16.234 27.844 1 86.75 213 GLY A CA 1
ATOM 1675 C C . GLY A 1 213 ? 2.064 14.852 27.781 1 86.75 213 GLY A C 1
ATOM 1676 O O . GLY A 1 213 ? 2.773 13.844 27.75 1 86.75 213 GLY A O 1
ATOM 1677 N N . ILE A 1 214 ? 0.804 14.734 27.875 1 92 214 ILE A N 1
ATOM 1678 C CA . ILE A 1 214 ? 0.076 13.477 27.906 1 92 214 ILE A CA 1
ATOM 1679 C C . ILE A 1 214 ? -1.143 13.555 26.984 1 92 214 ILE A C 1
ATOM 1681 O O . ILE A 1 214 ? -1.702 14.633 26.781 1 92 214 ILE A O 1
ATOM 1685 N N . SER A 1 215 ? -1.441 12.461 26.359 1 93.38 215 SER A N 1
ATOM 1686 C CA . SER A 1 215 ? -2.658 12.438 25.547 1 93.38 215 SER A CA 1
ATOM 1687 C C . SER A 1 215 ? -3.902 12.539 26.422 1 93.38 215 SER A C 1
ATOM 1689 O O . SER A 1 215 ? -3.854 12.242 27.625 1 93.38 215 SER A O 1
ATOM 1691 N N . ILE A 1 216 ? -4.98 12.984 25.859 1 95.44 216 ILE A N 1
ATOM 1692 C CA . ILE A 1 216 ? -6.223 13.102 26.609 1 95.44 216 ILE A CA 1
ATOM 1693 C C . ILE A 1 216 ? -6.676 11.727 27.094 1 95.44 216 ILE A C 1
ATOM 1695 O O . ILE A 1 216 ? -7.129 11.578 28.219 1 95.44 216 ILE A O 1
ATOM 1699 N N . SER A 1 217 ? -6.504 10.68 26.219 1 93 217 SER A N 1
ATOM 1700 C CA . SER A 1 217 ? -6.844 9.32 26.609 1 93 217 SER A CA 1
ATOM 1701 C C . SER A 1 217 ? -6.031 8.867 27.828 1 93 217 SER A C 1
ATOM 1703 O O . SER A 1 217 ? -6.57 8.273 28.766 1 93 217 SER A O 1
ATOM 1705 N N . ASP A 1 218 ? -4.766 9.156 27.844 1 94.12 218 ASP A N 1
ATOM 1706 C CA . ASP A 1 218 ? -3.898 8.781 28.953 1 94.12 218 ASP A CA 1
ATOM 1707 C C . ASP A 1 218 ? -4.223 9.594 30.203 1 94.12 218 ASP A C 1
ATOM 1709 O O . ASP A 1 218 ? -4.137 9.086 31.312 1 94.12 218 ASP A O 1
ATOM 1713 N N . TYR A 1 219 ? -4.57 10.836 30.016 1 96.56 219 TYR A N 1
ATOM 1714 C CA . TYR A 1 219 ? -4.969 11.703 31.125 1 96.56 219 TYR A CA 1
ATOM 1715 C C . TYR A 1 219 ? -6.191 11.148 31.844 1 96.56 219 TYR A C 1
ATOM 1717 O O . TYR A 1 219 ? -6.207 11.055 33.062 1 96.56 219 TYR A O 1
ATOM 1725 N N . VAL A 1 220 ? -7.191 10.781 31.062 1 95.56 220 VAL A N 1
ATOM 1726 C CA . VAL A 1 220 ? -8.43 10.258 31.625 1 95.56 220 VAL A CA 1
ATOM 1727 C C . VAL A 1 220 ? -8.156 8.945 32.344 1 95.56 220 VAL A C 1
ATOM 1729 O O . VAL A 1 220 ? -8.664 8.727 33.469 1 95.56 220 VAL A O 1
ATOM 1732 N N . ALA A 1 221 ? -7.32 8.102 31.75 1 94.31 221 ALA A N 1
ATOM 1733 C CA . ALA A 1 221 ? -6.988 6.82 32.375 1 94.31 221 ALA A CA 1
ATOM 1734 C C . ALA A 1 221 ? -6.211 7.027 33.656 1 94.31 221 ALA A C 1
ATOM 1736 O O . ALA A 1 221 ? -6.469 6.352 34.656 1 94.31 221 ALA A O 1
ATOM 1737 N N . LYS A 1 222 ? -5.285 7.957 33.688 1 95.94 222 LYS A N 1
ATOM 1738 C CA . LYS A 1 222 ? -4.383 8.195 34.812 1 95.94 222 LYS A CA 1
ATOM 1739 C C . LYS A 1 222 ? -5.133 8.789 36 1 95.94 222 LYS A C 1
ATOM 1741 O O . LYS A 1 222 ? -4.832 8.469 37.156 1 95.94 222 LYS A O 1
ATOM 1746 N N . TYR A 1 223 ? -6.137 9.586 35.781 1 96.75 223 TYR A N 1
ATOM 1747 C CA . TYR A 1 223 ? -6.727 10.359 36.875 1 96.75 223 TYR A CA 1
ATOM 1748 C C . TYR A 1 223 ? -8.18 9.953 37.125 1 96.75 223 TYR A C 1
ATOM 1750 O O . TYR A 1 223 ? -8.906 10.617 37.844 1 96.75 223 TYR A O 1
ATOM 1758 N N . ASN A 1 224 ? -8.594 8.922 36.469 1 93.19 224 ASN A N 1
ATOM 1759 C CA . ASN A 1 224 ? -9.961 8.438 36.594 1 93.19 224 ASN A CA 1
ATOM 1760 C C . ASN A 1 224 ? -10.289 8.062 38.031 1 93.19 224 ASN A C 1
ATOM 1762 O O . ASN A 1 224 ? -11.453 8.086 38.438 1 93.19 224 ASN A O 1
ATOM 1766 N N . SER A 1 225 ? -9.367 7.82 38.875 1 93.31 225 SER A N 1
ATOM 1767 C CA . SER A 1 225 ? -9.578 7.312 40.25 1 93.31 225 SER A CA 1
ATOM 1768 C C . SER A 1 225 ? -9.75 8.453 41.25 1 93.31 225 SER A C 1
ATOM 1770 O O . SER A 1 225 ? -10.086 8.219 42.406 1 93.31 225 SER A O 1
ATOM 1772 N N . LEU A 1 226 ? -9.594 9.695 40.781 1 95.5 226 LEU A N 1
ATOM 1773 C CA . LEU A 1 226 ? -9.734 10.828 41.688 1 95.5 226 LEU A CA 1
ATOM 1774 C C . LEU A 1 226 ? -11.148 10.914 42.219 1 95.5 226 LEU A C 1
ATOM 1776 O O . LEU A 1 226 ? -12.117 10.648 41.5 1 95.5 226 LEU A O 1
ATOM 1780 N N . GLY A 1 227 ? -11.242 11.188 43.531 1 93.06 227 GLY A N 1
ATOM 1781 C CA . GLY A 1 227 ? -12.547 11.344 44.125 1 93.06 227 GLY A CA 1
ATOM 1782 C C . GLY A 1 227 ? -13.195 12.688 43.844 1 93.06 227 GLY A C 1
ATOM 1783 O O . GLY A 1 227 ? -12.516 13.633 43.438 1 93.06 227 GLY A O 1
ATOM 1784 N N . ALA A 1 228 ? -14.5 12.758 44 1 92.31 228 ALA A N 1
ATOM 1785 C CA . ALA A 1 228 ? -15.234 14.008 43.812 1 92.31 228 ALA A CA 1
ATOM 1786 C C . ALA A 1 228 ? -14.672 15.117 44.688 1 92.31 228 ALA A C 1
ATOM 1788 O O . ALA A 1 228 ? -14.453 14.922 45.875 1 92.31 228 ALA A O 1
ATOM 1789 N N . GLY A 1 229 ? -14.352 16.234 44.062 1 92.88 229 GLY A N 1
ATOM 1790 C CA . GLY A 1 229 ? -13.852 17.391 44.781 1 92.88 229 GLY A CA 1
ATOM 1791 C C . GLY A 1 229 ? -12.352 17.359 45 1 92.88 229 GLY A C 1
ATOM 1792 O O . GLY A 1 229 ? -11.758 18.328 45.469 1 92.88 229 GLY A O 1
ATOM 1793 N N . GLU A 1 230 ? -11.75 16.328 44.562 1 95.38 230 GLU A N 1
ATOM 1794 C CA . GLU A 1 230 ? -10.305 16.188 44.75 1 95.38 230 GLU A CA 1
ATOM 1795 C C . GLU A 1 230 ? -9.547 16.922 43.656 1 95.38 230 GLU A C 1
ATOM 1797 O O . GLU A 1 230 ? -9.875 16.797 42.469 1 95.38 230 GLU A O 1
ATOM 1802 N N . HIS A 1 231 ? -8.555 17.703 44.062 1 95.25 231 HIS A N 1
ATOM 1803 C CA . HIS A 1 231 ? -7.711 18.484 43.156 1 95.25 231 HIS A CA 1
ATOM 1804 C C . HIS A 1 231 ? -6.234 18.203 43.438 1 95.25 231 HIS A C 1
ATOM 1806 O O . HIS A 1 231 ? -5.781 18.281 44.562 1 95.25 231 HIS A O 1
ATOM 1812 N N . LEU A 1 232 ? -5.527 17.906 42.438 1 96.25 232 LEU A N 1
ATOM 1813 C CA . LEU A 1 232 ? -4.082 17.734 42.562 1 96.25 232 LEU A CA 1
ATOM 1814 C C . LEU A 1 232 ? -3.348 19.016 42.156 1 96.25 232 LEU A C 1
ATOM 1816 O O . LEU A 1 232 ? -2.676 19.047 41.125 1 96.25 232 LEU A O 1
ATOM 1820 N N . ARG A 1 233 ? -3.297 19.969 42.969 1 92.12 233 ARG A N 1
ATOM 1821 C CA . ARG A 1 233 ? -2.816 21.312 42.688 1 92.12 233 ARG A CA 1
ATOM 1822 C C . ARG A 1 233 ? -1.304 21.312 42.5 1 92.12 233 ARG A C 1
ATOM 1824 O O . ARG A 1 233 ? -0.756 22.25 41.875 1 92.12 233 ARG A O 1
ATOM 1831 N N . THR A 1 234 ? -0.611 20.312 42.938 1 93.12 234 THR A N 1
ATOM 1832 C CA . THR A 1 234 ? 0.843 20.266 42.812 1 93.12 234 THR A CA 1
ATOM 1833 C C . THR A 1 234 ? 1.266 19.578 41.531 1 93.12 234 THR A C 1
ATOM 1835 O O . THR A 1 234 ? 2.447 19.578 41.156 1 93.12 234 THR A O 1
ATOM 1838 N N . VAL A 1 235 ? 0.314 19 40.906 1 95.69 235 VAL A N 1
ATOM 1839 C CA . VAL A 1 235 ? 0.598 18.312 39.656 1 95.69 235 VAL A CA 1
ATOM 1840 C C . VAL A 1 235 ? 0.226 19.219 38.469 1 95.69 235 VAL A C 1
ATOM 1842 O O . VAL A 1 235 ? -0.818 19.875 38.5 1 95.69 235 VAL A O 1
ATOM 1845 N N . THR A 1 236 ? 1.149 19.344 37.5 1 95.81 236 THR A N 1
ATOM 1846 C CA . THR A 1 236 ? 0.872 20.125 36.312 1 95.81 236 THR A CA 1
ATOM 1847 C C . THR A 1 236 ? 0.848 19.219 35.062 1 95.81 236 THR A C 1
ATOM 1849 O O . THR A 1 236 ? 1.775 18.438 34.844 1 95.81 236 THR A O 1
ATOM 1852 N N . GLU A 1 237 ? -0.218 19.266 34.344 1 97 237 GLU A N 1
ATOM 1853 C CA . GLU A 1 237 ? -0.362 18.547 33.094 1 97 237 GLU A CA 1
ATOM 1854 C C . GLU A 1 237 ? -0.597 19.5 31.922 1 97 237 GLU A C 1
ATOM 1856 O O . GLU A 1 237 ? -1.071 20.609 32.125 1 97 237 GLU A O 1
ATOM 1861 N N . SER A 1 238 ? -0.167 19.141 30.766 1 97.31 238 SER A N 1
ATOM 1862 C CA . SER A 1 238 ? -0.385 19.875 29.516 1 97.31 238 SER A CA 1
ATOM 1863 C C . SER A 1 238 ? -1.129 19.016 28.5 1 97.31 238 SER A C 1
ATOM 1865 O O . SER A 1 238 ? -0.684 17.906 28.156 1 97.31 238 SER A O 1
ATOM 1867 N N . LEU A 1 239 ? -2.297 19.516 28.047 1 97.62 239 LEU A N 1
ATOM 1868 C CA . LEU A 1 239 ? -3.131 18.797 27.078 1 97.62 239 LEU A CA 1
ATOM 1869 C C . LEU A 1 239 ? -3.385 19.672 25.844 1 97.62 239 LEU A C 1
ATOM 1871 O O . LEU A 1 239 ? -3.277 20.891 25.906 1 97.62 239 LEU A O 1
ATOM 1875 N N . ALA A 1 240 ? -3.643 19.062 24.766 1 98.06 240 ALA A N 1
ATOM 1876 C CA . ALA A 1 240 ? -4.043 19.75 23.547 1 98.06 240 ALA A CA 1
ATOM 1877 C C . ALA A 1 240 ? -5.191 19.016 22.859 1 98.06 240 ALA A C 1
ATOM 1879 O O . ALA A 1 240 ? -5.312 17.797 22.969 1 98.06 240 ALA A O 1
ATOM 1880 N N . GLY A 1 241 ? -6.016 19.75 22.203 1 97.88 241 GLY A N 1
ATOM 1881 C CA . GLY A 1 241 ? -7.152 19.172 21.5 1 97.88 241 GLY A CA 1
ATOM 1882 C C . GLY A 1 241 ? -8.07 20.219 20.891 1 97.88 241 GLY A C 1
ATOM 1883 O O . GLY A 1 241 ? -7.715 21.406 20.812 1 97.88 241 GLY A O 1
ATOM 1884 N N . ARG A 1 242 ? -9.148 19.766 20.391 1 98 242 ARG A N 1
ATOM 1885 C CA . ARG A 1 242 ? -10.141 20.625 19.75 1 98 242 ARG A CA 1
ATOM 1886 C C . ARG A 1 242 ? -11.297 20.922 20.703 1 98 242 ARG A C 1
ATOM 1888 O O . ARG A 1 242 ? -11.797 20.016 21.391 1 98 242 ARG A O 1
ATOM 1895 N N . VAL A 1 243 ? -11.727 22.188 20.781 1 97.56 243 VAL A N 1
ATOM 1896 C CA . VAL A 1 243 ? -12.883 22.594 21.578 1 97.56 243 VAL A CA 1
ATOM 1897 C C . VAL A 1 243 ? -14.172 22.234 20.844 1 97.56 243 VAL A C 1
ATOM 1899 O O . VAL A 1 243 ? -14.438 22.719 19.734 1 97.56 243 VAL A O 1
ATOM 1902 N N . MET A 1 244 ? -14.945 21.422 21.484 1 95.44 244 MET A N 1
ATOM 1903 C CA . MET A 1 244 ? -16.172 21 20.812 1 95.44 244 MET A CA 1
ATOM 1904 C C . MET A 1 244 ? -17.406 21.578 21.5 1 95.44 244 MET A C 1
ATOM 1906 O O . MET A 1 244 ? -18.5 21.562 20.938 1 95.44 244 MET A O 1
ATOM 1910 N N . SER A 1 245 ? -17.203 22.047 22.672 1 94.06 245 SER A N 1
ATOM 1911 C CA . SER A 1 245 ? -18.25 22.797 23.359 1 94.06 245 SER A CA 1
ATOM 1912 C C . SER A 1 245 ? -17.656 23.859 24.281 1 94.06 245 SER A C 1
ATOM 1914 O O . SER A 1 245 ? -16.547 23.703 24.781 1 94.06 245 SER A O 1
ATOM 1916 N N . LYS A 1 246 ? -18.359 24.969 24.406 1 94.56 246 LYS A N 1
ATOM 1917 C CA . LYS A 1 246 ? -17.984 26.078 25.281 1 94.56 246 LYS A CA 1
ATOM 1918 C C . LYS A 1 246 ? -19.188 26.625 26.047 1 94.56 246 LYS A C 1
ATOM 1920 O O . LYS A 1 246 ? -20.219 26.922 25.438 1 94.56 246 LYS A O 1
ATOM 1925 N N . ARG A 1 247 ? -19.047 26.625 27.297 1 92.56 247 ARG A N 1
ATOM 1926 C CA . ARG A 1 247 ? -20.062 27.203 28.156 1 92.56 247 ARG A CA 1
ATOM 1927 C C . ARG A 1 247 ? -19.453 28.234 29.109 1 92.56 247 ARG A C 1
ATOM 1929 O O . ARG A 1 247 ? -18.375 28.016 29.656 1 92.56 247 ARG A O 1
ATOM 1936 N N . ALA A 1 248 ? -20.125 29.328 29.203 1 90.62 248 ALA A N 1
ATOM 1937 C CA . ALA A 1 248 ? -19.688 30.375 30.141 1 90.62 248 ALA A CA 1
ATOM 1938 C C . ALA A 1 248 ? -20.656 30.484 31.328 1 90.62 248 ALA A C 1
ATOM 1940 O O . ALA A 1 248 ? -21.844 30.734 31.141 1 90.62 248 ALA A O 1
ATOM 1941 N N . ALA A 1 249 ? -20.203 30.156 32.5 1 86.81 249 ALA A N 1
ATOM 1942 C CA . ALA A 1 249 ? -21 30.375 33.719 1 86.81 249 ALA A CA 1
ATOM 1943 C C . ALA A 1 249 ? -20.984 31.844 34.125 1 86.81 249 ALA A C 1
ATOM 1945 O O . ALA A 1 249 ? -21.969 32.344 34.688 1 86.81 249 ALA A O 1
ATOM 1946 N N . SER A 1 250 ? -19.906 32.5 33.969 1 86.44 250 SER A N 1
ATOM 1947 C CA . SER A 1 250 ? -19.688 33.938 34.156 1 86.44 250 SER A CA 1
ATOM 1948 C C . SER A 1 250 ? -18.516 34.438 33.344 1 86.44 250 SER A C 1
ATOM 1950 O O . SER A 1 250 ? -17.906 33.688 32.594 1 86.44 250 SER A O 1
ATOM 1952 N N . SER A 1 251 ? -18.297 35.719 33.469 1 85.62 251 SER A N 1
ATOM 1953 C CA . SER A 1 251 ? -17.141 36.281 32.781 1 85.62 251 SER A CA 1
ATOM 1954 C C . SER A 1 251 ? -15.828 35.781 33.375 1 85.62 251 SER A C 1
ATOM 1956 O O . SER A 1 251 ? -14.758 35.938 32.812 1 85.62 251 SER A O 1
ATOM 1958 N N . LYS A 1 252 ? -15.969 35.031 34.438 1 90 252 LYS A N 1
ATOM 1959 C CA . LYS A 1 252 ? -14.766 34.594 35.156 1 90 252 LYS A CA 1
ATOM 1960 C C . LYS A 1 252 ? -14.656 33.094 35.188 1 90 252 LYS A C 1
ATOM 1962 O O . LYS A 1 252 ? -13.758 32.531 35.812 1 90 252 LYS A O 1
ATOM 1967 N N . LEU A 1 253 ? -15.602 32.438 34.594 1 90.94 253 LEU A N 1
ATOM 1968 C CA . LEU A 1 253 ? -15.586 30.984 34.656 1 90.94 253 LEU A CA 1
ATOM 1969 C C . LEU A 1 253 ? -16.109 30.391 33.344 1 90.94 253 LEU A C 1
ATOM 1971 O O . LEU A 1 253 ? -17.25 30.625 32.969 1 90.94 253 LEU A O 1
ATOM 1975 N N . PHE A 1 254 ? -15.258 29.672 32.688 1 93.94 254 PHE A N 1
ATOM 1976 C CA . PHE A 1 254 ? -15.594 29.031 31.406 1 93.94 254 PHE A CA 1
ATOM 1977 C C . PHE A 1 254 ? -15.391 27.516 31.484 1 93.94 254 PHE A C 1
ATOM 1979 O O . PHE A 1 254 ? -14.508 27.047 32.219 1 93.94 254 PHE A O 1
ATOM 1986 N N . PHE A 1 255 ? -16.234 26.766 30.781 1 94.06 255 PHE A N 1
ATOM 1987 C CA . PHE A 1 255 ? -16.109 25.312 30.641 1 94.06 255 PHE A CA 1
ATOM 1988 C C . PHE A 1 255 ? -15.961 24.938 29.172 1 94.06 255 PHE A C 1
ATOM 1990 O O . PHE A 1 255 ? -16.672 25.469 28.312 1 94.06 255 PHE A O 1
ATOM 1997 N N . TYR A 1 256 ? -14.977 24.172 28.859 1 96.12 256 TYR A N 1
ATOM 1998 C CA . TYR A 1 256 ? -14.781 23.641 27.516 1 96.12 256 TYR A CA 1
ATOM 1999 C C . TYR A 1 256 ? -14.805 22.109 27.516 1 96.12 256 TYR A C 1
ATOM 2001 O O . TYR A 1 256 ? -14.383 21.484 28.484 1 96.12 256 TYR A O 1
ATOM 2009 N N . ASP A 1 257 ? -15.359 21.5 26.484 1 95.94 257 ASP A N 1
ATOM 2010 C CA . ASP A 1 257 ? -15.086 20.094 26.172 1 95.94 257 ASP A CA 1
ATOM 2011 C C . ASP A 1 257 ? -13.945 19.969 25.172 1 95.94 257 ASP A C 1
ATOM 2013 O O . ASP A 1 257 ? -14.086 20.375 24 1 95.94 257 ASP A O 1
ATOM 2017 N N . LEU A 1 258 ? -12.875 19.453 25.641 1 97.25 258 LEU A N 1
ATOM 2018 C CA . LEU A 1 258 ? -11.68 19.281 24.828 1 97.25 258 LEU A CA 1
ATOM 2019 C C . LEU A 1 258 ? -11.586 17.844 24.297 1 97.25 258 LEU A C 1
ATOM 2021 O O . LEU A 1 258 ? -11.633 16.891 25.078 1 97.25 258 LEU A O 1
ATOM 2025 N N . TYR A 1 259 ? -11.469 17.75 22.969 1 95.56 259 TYR A N 1
ATOM 2026 C CA . TYR A 1 259 ? -11.383 16.438 22.344 1 95.56 259 TYR A CA 1
ATOM 2027 C C . TYR A 1 259 ? -10 16.203 21.75 1 95.56 259 TYR A C 1
ATOM 2029 O O . TYR A 1 259 ? -9.453 17.078 21.078 1 95.56 259 TYR A O 1
ATOM 2037 N N . GLY A 1 260 ? -9.438 15.078 22.031 1 92.38 260 GLY A N 1
ATOM 2038 C CA . GLY A 1 260 ? -8.227 14.578 21.406 1 92.38 260 GLY A CA 1
ATOM 2039 C C . GLY A 1 260 ? -8.266 13.086 21.141 1 92.38 260 GLY A C 1
ATOM 2040 O O . GLY A 1 260 ? -8.594 12.297 22.031 1 92.38 260 GLY A O 1
ATOM 2041 N N . ASP A 1 261 ? -8 12.773 19.891 1 87.25 261 ASP A N 1
ATOM 2042 C CA . ASP A 1 261 ? -7.992 11.391 19.438 1 87.25 261 ASP A CA 1
ATOM 2043 C C . ASP A 1 261 ? -9.273 10.664 19.844 1 87.25 261 ASP A C 1
ATOM 2045 O O . ASP A 1 261 ? -9.227 9.547 20.359 1 87.25 261 ASP A O 1
ATOM 2049 N N . GLY A 1 262 ? -10.336 11.352 19.828 1 84.81 262 GLY A N 1
ATOM 2050 C CA . GLY A 1 262 ? -11.648 10.758 20.016 1 84.81 262 GLY A CA 1
ATOM 2051 C C . GLY A 1 262 ? -12.094 10.711 21.469 1 84.81 262 GLY A C 1
ATOM 2052 O O . GLY A 1 262 ? -13.195 10.258 21.766 1 84.81 262 GLY A O 1
ATOM 2053 N N . VAL A 1 263 ? -11.328 11.219 22.391 1 91.38 263 VAL A N 1
ATOM 2054 C CA . VAL A 1 263 ? -11.648 11.18 23.812 1 91.38 263 VAL A CA 1
ATOM 2055 C C . VAL A 1 263 ? -11.836 12.602 24.344 1 91.38 263 VAL A C 1
ATOM 2057 O O . VAL A 1 263 ? -11.117 13.523 23.938 1 91.38 263 VAL A O 1
ATOM 2060 N N . LYS A 1 264 ? -12.75 12.742 25.234 1 94.06 264 LYS A N 1
ATOM 2061 C CA . LYS A 1 264 ? -13.109 14.062 25.75 1 94.06 264 LYS A CA 1
ATOM 2062 C C . LYS A 1 264 ? -12.609 14.242 27.188 1 94.06 264 LYS A C 1
ATOM 2064 O O . LYS A 1 264 ? -12.57 13.281 27.953 1 94.06 264 LYS A O 1
ATOM 2069 N N . VAL A 1 265 ? -12.227 15.492 27.5 1 96.38 265 VAL A N 1
ATOM 2070 C CA . VAL A 1 265 ? -11.992 15.914 28.875 1 96.38 265 VAL A CA 1
ATOM 2071 C C . VAL A 1 265 ? -12.531 17.328 29.094 1 96.38 265 VAL A C 1
ATOM 2073 O O . VAL A 1 265 ? -12.5 18.156 28.172 1 96.38 265 VAL A O 1
ATOM 2076 N N . GLN A 1 266 ? -13.086 17.547 30.203 1 96.62 266 GLN A N 1
ATOM 2077 C CA . GLN A 1 266 ? -13.586 18.875 30.531 1 96.62 266 GLN A CA 1
ATOM 2078 C C . GLN A 1 266 ? -12.453 19.797 30.953 1 96.62 266 GLN A C 1
ATOM 2080 O O . GLN A 1 266 ? -11.547 19.391 31.688 1 96.62 266 GLN A O 1
ATOM 2085 N N . VAL A 1 267 ? -12.5 21 30.438 1 96.69 267 VAL A N 1
ATOM 2086 C CA . VAL A 1 267 ? -11.586 22.062 30.828 1 96.69 267 VAL A CA 1
ATOM 2087 C C . VAL A 1 267 ? -12.328 23.125 31.656 1 96.69 267 VAL A C 1
ATOM 2089 O O . VAL A 1 267 ? -13.344 23.656 31.203 1 96.69 267 VAL A O 1
ATOM 2092 N N . MET A 1 268 ? -11.883 23.297 32.812 1 94.31 268 MET A N 1
ATOM 2093 C CA . MET A 1 268 ? -12.438 24.359 33.656 1 94.31 268 MET A CA 1
ATOM 2094 C C . MET A 1 268 ? -11.461 25.516 33.781 1 94.31 268 MET A C 1
ATOM 2096 O O . MET A 1 268 ? -10.367 25.359 34.344 1 94.31 268 MET A O 1
ATOM 2100 N N . ALA A 1 269 ? -11.867 26.641 33.281 1 92.88 269 ALA A N 1
ATOM 2101 C CA . ALA A 1 269 ? -11.023 27.844 33.312 1 92.88 269 ALA A CA 1
ATOM 2102 C C . ALA A 1 269 ? -11.625 28.922 34.188 1 92.88 269 ALA A C 1
ATOM 2104 O O . ALA A 1 269 ? -12.602 29.578 33.812 1 92.88 269 ALA A O 1
ATOM 2105 N N . GLY A 1 270 ? -11.031 29.062 35.281 1 90.31 270 GLY A N 1
ATOM 2106 C CA . GLY A 1 270 ? -11.438 30.109 36.219 1 90.31 270 GLY A CA 1
ATOM 2107 C C . GLY A 1 270 ? -10.406 31.203 36.375 1 90.31 270 GLY A C 1
ATOM 2108 O O . GLY A 1 270 ? -9.203 30.938 36.344 1 90.31 270 GLY A O 1
ATOM 2109 N N . ALA A 1 271 ? -10.906 32.406 36.438 1 87.56 271 ALA A N 1
ATOM 2110 C CA . ALA A 1 271 ? -10.016 33.562 36.594 1 87.56 271 ALA A CA 1
ATOM 2111 C C . ALA A 1 271 ? -9.148 33.438 37.844 1 87.56 271 ALA A C 1
ATOM 2113 O O . ALA A 1 271 ? -8.008 33.906 37.844 1 87.56 271 ALA A O 1
ATOM 2114 N N . SER A 1 272 ? -9.625 32.812 38.844 1 80.5 272 SER A N 1
ATOM 2115 C CA . SER A 1 272 ? -8.906 32.656 40.125 1 80.5 272 SER A CA 1
ATOM 2116 C C . SER A 1 272 ? -7.688 31.766 39.969 1 80.5 272 SER A C 1
ATOM 2118 O O . SER A 1 272 ? -6.73 31.875 40.75 1 80.5 272 SER A O 1
ATOM 2120 N N . CYS A 1 273 ? -7.699 30.953 39 1 77.94 273 CYS A N 1
ATOM 2121 C CA . CYS A 1 273 ? -6.609 30 38.781 1 77.94 273 CYS A CA 1
ATOM 2122 C C . CYS A 1 273 ? -5.676 30.484 37.688 1 77.94 273 CYS A C 1
ATOM 2124 O O . CYS A 1 273 ? -4.629 29.875 37.438 1 77.94 273 CYS A O 1
ATOM 2126 N N . SER A 1 274 ? -6.008 31.531 37.125 1 83.19 274 SER A N 1
ATOM 2127 C CA . SER A 1 274 ? -5.258 31.984 35.969 1 83.19 274 SER A CA 1
ATOM 2128 C C . SER A 1 274 ? -4.062 32.844 36.375 1 83.19 274 SER A C 1
ATOM 2130 O O . SER A 1 274 ? -4.086 33.5 37.406 1 83.19 274 SER A O 1
ATOM 2132 N N . GLU A 1 275 ? -3.107 32.812 35.562 1 74.88 275 GLU A N 1
ATOM 2133 C CA . GLU A 1 275 ? -1.907 33.625 35.781 1 74.88 275 GLU A CA 1
ATOM 2134 C C . GLU A 1 275 ? -2.068 35.031 35.25 1 74.88 275 GLU A C 1
ATOM 2136 O O . GLU A 1 275 ? -1.271 35.906 35.594 1 74.88 275 GLU A O 1
ATOM 2141 N N . VAL A 1 276 ? -3.146 35.156 34.5 1 76.88 276 VAL A N 1
ATOM 2142 C CA . VAL A 1 276 ? -3.326 36.5 33.938 1 76.88 276 VAL A CA 1
ATOM 2143 C C . VAL A 1 276 ? -4.41 37.25 34.688 1 76.88 276 VAL A C 1
ATOM 2145 O O . VAL A 1 276 ? -5.168 36.656 35.438 1 76.88 276 VAL A O 1
ATOM 2148 N N . GLY A 1 277 ? -4.445 38.562 34.406 1 76.81 277 GLY A N 1
ATOM 2149 C CA . GLY A 1 277 ? -5.461 39.406 35.031 1 76.81 277 GLY A CA 1
ATOM 2150 C C . GLY A 1 277 ? -6.867 39.094 34.562 1 76.81 277 GLY A C 1
ATOM 2151 O O . GLY A 1 277 ? -7.047 38.469 33.5 1 76.81 277 GLY A O 1
ATOM 2152 N N . GLU A 1 278 ? -7.816 39.438 35.281 1 80.81 278 GLU A N 1
ATOM 2153 C CA . GLU A 1 278 ? -9.219 39.125 35.031 1 80.81 278 GLU A CA 1
ATOM 2154 C C . GLU A 1 278 ? -9.672 39.656 33.656 1 80.81 278 GLU A C 1
ATOM 2156 O O . GLU A 1 278 ? -10.414 38.969 32.938 1 80.81 278 GLU A O 1
ATOM 2161 N N . THR A 1 279 ? -9.25 40.812 33.344 1 78.44 279 THR A N 1
ATOM 2162 C CA . THR A 1 279 ? -9.648 41.406 32.062 1 78.44 279 THR A CA 1
ATOM 2163 C C . THR A 1 279 ? -9.023 40.656 30.891 1 78.44 279 THR A C 1
ATOM 2165 O O . THR A 1 279 ? -9.711 40.312 29.922 1 78.44 279 THR A O 1
ATOM 2168 N N . GLU A 1 280 ? -7.836 40.438 31.062 1 79.31 280 GLU A N 1
ATOM 2169 C CA . GLU A 1 280 ? -7.125 39.656 30.031 1 79.31 280 GLU A CA 1
ATOM 2170 C C . GLU A 1 280 ? -7.668 38.25 29.922 1 79.31 280 GLU A C 1
ATOM 2172 O O . GLU A 1 280 ? -7.758 37.688 28.812 1 79.31 280 GLU A O 1
ATOM 2177 N N . PHE A 1 281 ? -8.031 37.719 31.031 1 87.12 281 PHE A N 1
ATOM 2178 C CA . PHE A 1 281 ? -8.625 36.406 31.094 1 87.12 281 PHE A CA 1
ATOM 2179 C C . PHE A 1 281 ? -9.914 36.344 30.281 1 87.12 281 PHE A C 1
ATOM 2181 O O . PHE A 1 281 ? -10.07 35.469 29.422 1 87.12 281 PHE A O 1
ATOM 2188 N N . SER A 1 282 ? -10.703 37.25 30.531 1 84.12 282 SER A N 1
ATOM 2189 C CA . SER A 1 282 ? -12.008 37.25 29.875 1 84.12 282 SER A CA 1
ATOM 2190 C C . SER A 1 282 ? -11.859 37.531 28.375 1 84.12 282 SER A C 1
ATOM 2192 O O . SER A 1 282 ? -12.578 36.938 27.562 1 84.12 282 SER A O 1
ATOM 2194 N N . GLU A 1 283 ? -10.984 38.312 28.062 1 80.94 283 GLU A N 1
ATOM 2195 C CA . GLU A 1 283 ? -10.766 38.656 26.656 1 80.94 283 GLU A CA 1
ATOM 2196 C C . GLU A 1 283 ? -10.227 37.469 25.875 1 80.94 283 GLU A C 1
ATOM 2198 O O . GLU A 1 283 ? -10.68 37.188 24.75 1 80.94 283 GLU A O 1
ATOM 2203 N N . TYR A 1 284 ? -9.359 36.844 26.484 1 83.69 284 TYR A N 1
ATOM 2204 C CA . TYR A 1 284 ? -8.75 35.688 25.797 1 83.69 284 TYR A CA 1
ATOM 2205 C C . TYR A 1 284 ? -9.766 34.562 25.594 1 83.69 284 TYR A C 1
ATOM 2207 O O . TYR A 1 284 ? -9.82 33.969 24.516 1 83.69 284 TYR A O 1
ATOM 2215 N N . HIS A 1 285 ? -10.516 34.344 26.562 1 89.12 285 HIS A N 1
ATOM 2216 C CA . HIS A 1 285 ? -11.484 33.25 26.484 1 89.12 285 HIS A CA 1
ATOM 2217 C C . HIS A 1 285 ? -12.648 33.625 25.562 1 89.12 285 HIS A C 1
ATOM 2219 O O . HIS A 1 285 ? -13.344 32.75 25.047 1 89.12 285 HIS A O 1
ATOM 2225 N N . SER A 1 286 ? -12.844 34.906 25.344 1 87 286 SER A N 1
ATOM 2226 C CA . SER A 1 286 ? -13.875 35.344 24.406 1 87 286 SER A CA 1
ATOM 2227 C C . SER A 1 286 ? -13.461 35.062 22.969 1 87 286 SER A C 1
ATOM 2229 O O . SER A 1 286 ? -14.312 34.875 22.094 1 87 286 SER A O 1
ATOM 2231 N N . VAL A 1 287 ? -12.219 34.969 22.766 1 89.81 287 VAL A N 1
ATOM 2232 C CA . VAL A 1 287 ? -11.672 34.75 21.438 1 89.81 287 VAL A CA 1
ATOM 2233 C C . VAL A 1 287 ? -11.781 33.281 21.062 1 89.81 287 VAL A C 1
ATOM 2235 O O . VAL A 1 287 ? -11.992 32.938 19.906 1 89.81 287 VAL A O 1
ATOM 2238 N N . VAL A 1 288 ? -11.758 32.438 22.016 1 94.69 288 VAL A N 1
ATOM 2239 C CA . VAL A 1 288 ? -11.789 30.984 21.797 1 94.69 288 VAL A CA 1
ATOM 2240 C C . VAL A 1 288 ? -13.219 30.547 21.469 1 94.69 288 VAL A C 1
ATOM 2242 O O . VAL A 1 288 ? -14.164 30.922 22.172 1 94.69 288 VAL A O 1
ATOM 2245 N N . LYS A 1 289 ? -13.383 29.828 20.375 1 95.56 289 LYS A N 1
ATOM 2246 C CA . LYS A 1 289 ? -14.695 29.359 19.953 1 95.56 289 LYS A CA 1
ATOM 2247 C C . LYS A 1 289 ? -14.695 27.844 19.719 1 95.56 289 LYS A C 1
ATOM 2249 O O . LYS A 1 289 ? -13.633 27.219 19.703 1 95.56 289 LYS A O 1
ATOM 2254 N N . ARG A 1 290 ? -15.922 27.312 19.547 1 95.88 290 ARG A N 1
ATOM 2255 C CA . ARG A 1 290 ? -16.078 25.922 19.172 1 95.88 290 ARG A CA 1
ATOM 2256 C C . ARG A 1 290 ? -15.359 25.609 17.859 1 95.88 290 ARG A C 1
ATOM 2258 O O . ARG A 1 290 ? -15.461 26.375 16.906 1 95.88 290 ARG A O 1
ATOM 2265 N N . GLY A 1 291 ? -14.625 24.547 17.859 1 97.12 291 GLY A N 1
ATOM 2266 C CA . GLY A 1 291 ? -13.875 24.141 16.672 1 97.12 291 GLY A CA 1
ATOM 2267 C C . GLY A 1 291 ? -12.398 24.484 16.75 1 97.12 291 GLY A C 1
ATOM 2268 O O . GLY A 1 291 ? -11.578 23.891 16.062 1 97.12 291 GLY A O 1
ATOM 2269 N N . ASP A 1 292 ? -12.047 25.469 17.578 1 98.12 292 ASP A N 1
ATOM 2270 C CA . ASP A 1 292 ? -10.656 25.891 17.719 1 98.12 292 ASP A CA 1
ATOM 2271 C C . ASP A 1 292 ? -9.805 24.781 18.344 1 98.12 292 ASP A C 1
ATOM 2273 O O . ASP A 1 292 ? -10.297 24 19.156 1 98.12 292 ASP A O 1
ATOM 2277 N N . VAL A 1 293 ? -8.578 24.703 17.906 1 98.38 293 VAL A N 1
ATOM 2278 C CA . VAL A 1 293 ? -7.586 23.859 18.562 1 98.38 293 VAL A CA 1
ATOM 2279 C C . VAL A 1 293 ? -6.836 24.656 19.609 1 98.38 293 VAL A C 1
ATOM 2281 O O . VAL A 1 293 ? -6.352 25.766 19.328 1 98.38 293 VAL A O 1
ATOM 2284 N N . VAL A 1 294 ? -6.719 24.109 20.891 1 97.69 294 VAL A N 1
ATOM 2285 C CA . VAL A 1 294 ? -6.074 24.859 21.953 1 97.69 294 VAL A CA 1
ATOM 2286 C C . VAL A 1 294 ? -5.148 23.938 22.75 1 97.69 294 VAL A C 1
ATOM 2288 O O . VAL A 1 294 ? -5.266 22.719 22.656 1 97.69 294 VAL A O 1
ATOM 2291 N N . GLY A 1 295 ? -4.129 24.5 23.312 1 97.19 295 GLY A N 1
ATOM 2292 C CA . GLY A 1 295 ? -3.32 23.875 24.344 1 97.19 295 GLY A CA 1
ATOM 2293 C C . GLY A 1 295 ? -3.629 24.422 25.734 1 97.19 295 GLY A C 1
ATOM 2294 O O . GLY A 1 295 ? -3.834 25.625 25.906 1 97.19 295 GLY A O 1
ATOM 2295 N 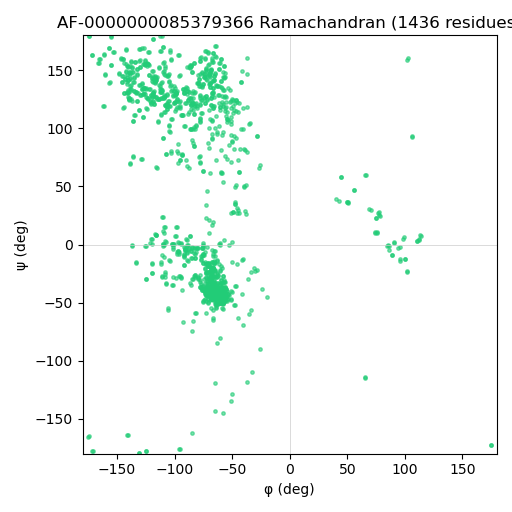N . VAL A 1 296 ? -3.717 23.5 26.719 1 96.44 296 VAL A N 1
ATOM 2296 C CA . VAL A 1 296 ? -4.07 23.922 28.078 1 96.44 296 VAL A CA 1
ATOM 2297 C C . VAL A 1 296 ? -3.043 23.375 29.078 1 96.44 296 VAL A C 1
ATOM 2299 O O . VAL A 1 296 ? -2.543 22.266 28.906 1 96.44 296 VAL A O 1
ATOM 2302 N N . ILE A 1 297 ? -2.674 24.141 29.969 1 96.06 297 ILE A N 1
ATOM 2303 C CA . ILE A 1 297 ? -1.815 23.766 31.094 1 96.06 297 ILE A CA 1
ATOM 2304 C C . ILE A 1 297 ? -2.568 23.969 32.406 1 96.06 297 ILE A C 1
ATOM 2306 O O . ILE A 1 297 ? -3.207 25 32.625 1 96.06 297 ILE A O 1
ATOM 2310 N N . GLY A 1 298 ? -2.566 22.938 33.188 1 96.12 298 GLY A N 1
ATOM 2311 C CA . GLY A 1 298 ? -3.258 23.016 34.469 1 96.12 298 GLY A CA 1
ATOM 2312 C C . GLY A 1 298 ? -3.062 21.797 35.344 1 96.12 298 GLY A C 1
ATOM 2313 O O . GLY A 1 298 ? -2.098 21.047 35.156 1 96.12 298 GLY A O 1
ATOM 2314 N N . TYR A 1 299 ? -3.924 21.641 36.406 1 96.06 299 TYR A N 1
ATOM 2315 C CA . TYR A 1 299 ? -3.814 20.5 37.281 1 96.06 299 TYR A CA 1
ATOM 2316 C C . TYR A 1 299 ? -5.074 19.656 37.25 1 96.06 299 TYR A C 1
ATOM 2318 O O . TYR A 1 299 ? -6.176 20.172 37.062 1 96.06 299 TYR A O 1
ATOM 2326 N N . PRO A 1 300 ? -4.914 18.344 37.375 1 97.38 300 PRO A N 1
ATOM 2327 C CA . PRO A 1 300 ? -6.074 17.453 37.344 1 97.38 300 PRO A CA 1
ATOM 2328 C C . PRO A 1 300 ? -6.957 17.594 38.562 1 97.38 300 PRO A C 1
ATOM 2330 O O . PRO A 1 300 ? -6.461 17.906 39.656 1 97.38 300 PRO A O 1
ATOM 2333 N N . GLY A 1 301 ? -8.25 17.406 38.375 1 96.5 301 GLY A N 1
ATOM 2334 C CA . GLY A 1 301 ? -9.188 17.391 39.469 1 96.5 301 GLY A CA 1
ATOM 2335 C C . GLY A 1 301 ? -10.586 16.969 39.062 1 96.5 301 GLY A C 1
ATOM 2336 O O . GLY A 1 301 ? -10.883 16.859 37.875 1 96.5 301 GLY A O 1
ATOM 2337 N N . ARG A 1 302 ? -11.328 16.625 39.969 1 95.44 302 ARG A N 1
ATOM 2338 C CA . ARG A 1 302 ? -12.742 16.328 39.781 1 95.44 302 ARG A CA 1
ATOM 2339 C C . ARG A 1 302 ? -13.617 17.375 40.469 1 95.44 302 ARG A C 1
ATOM 2341 O O . ARG A 1 302 ? -13.305 17.844 41.562 1 95.44 302 ARG A O 1
ATOM 2348 N N . SER A 1 303 ? -14.578 17.781 39.688 1 88.19 303 SER A N 1
ATOM 2349 C CA . SER A 1 303 ? -15.523 18.688 40.312 1 88.19 303 SER A CA 1
ATOM 2350 C C . SER A 1 303 ? -16.297 18.016 41.438 1 88.19 303 SER A C 1
ATOM 2352 O O . SER A 1 303 ? -16.219 16.797 41.594 1 88.19 303 SER A O 1
ATOM 2354 N N . SER 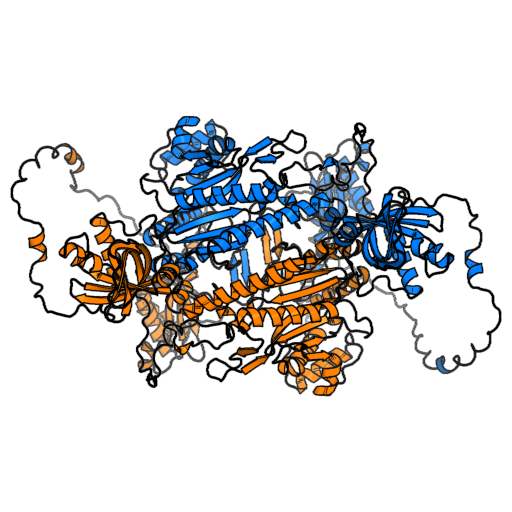A 1 304 ? -17.031 18.875 42.156 1 86.31 304 SER A N 1
ATOM 2355 C CA . SER A 1 304 ? -17.875 18.344 43.219 1 86.31 304 SER A CA 1
ATOM 2356 C C . SER A 1 304 ? -18.953 17.422 42.656 1 86.31 304 SER A C 1
ATOM 2358 O O . SER A 1 304 ? -19.391 16.5 43.344 1 86.31 304 SER A O 1
ATOM 2360 N N . ARG A 1 305 ? -19.312 17.594 41.406 1 87.25 305 ARG A N 1
ATOM 2361 C CA . ARG A 1 305 ? -20.328 16.781 40.719 1 87.25 305 ARG A CA 1
ATOM 2362 C C . ARG A 1 305 ? -19.734 15.523 40.125 1 87.25 305 ARG A C 1
ATOM 2364 O O . ARG A 1 305 ? -20.453 14.695 39.562 1 87.25 305 ARG A O 1
ATOM 2371 N N . GLY A 1 306 ? -18.422 15.422 40.219 1 90.38 306 GLY A N 1
ATOM 2372 C CA . GLY A 1 306 ? -17.797 14.164 39.875 1 90.38 306 GLY A CA 1
ATOM 2373 C C . GLY A 1 306 ? -17.203 14.164 38.469 1 90.38 306 GLY A C 1
ATOM 2374 O O . GLY A 1 306 ? -16.688 13.148 38 1 90.38 306 GLY A O 1
ATOM 2375 N N . GLU A 1 307 ? -17.219 15.211 37.875 1 93.06 307 GLU A N 1
ATOM 2376 C CA . GLU A 1 307 ? -16.688 15.25 36.5 1 93.06 307 GLU A CA 1
ATOM 2377 C C . GLU A 1 307 ? -15.188 15.492 36.5 1 93.06 307 GLU A C 1
ATOM 2379 O O . GLU A 1 307 ? -14.711 16.453 37.125 1 93.06 307 GLU A O 1
ATOM 2384 N N . LEU A 1 308 ? -14.461 14.57 35.906 1 96.5 308 LEU A N 1
ATOM 2385 C CA . LEU A 1 308 ? -13.023 14.766 35.781 1 96.5 308 LEU A CA 1
ATOM 2386 C C . LEU A 1 308 ? -12.711 15.938 34.875 1 96.5 308 LEU A C 1
ATOM 2388 O O . LEU A 1 308 ? -13.25 16.016 33.75 1 96.5 308 LEU A O 1
ATOM 2392 N N . SER A 1 309 ? -11.906 16.875 35.375 1 96.94 309 SER A N 1
ATOM 2393 C CA . SER A 1 309 ? -11.562 18.078 34.625 1 96.94 309 SER A CA 1
ATOM 2394 C C . SER A 1 309 ? -10.086 18.422 34.781 1 96.94 309 SER A C 1
ATOM 2396 O O . SER A 1 309 ? -9.391 17.859 35.625 1 96.94 309 SER A O 1
ATOM 2398 N N . ILE A 1 310 ? -9.586 19.156 33.844 1 96.94 310 ILE A N 1
ATOM 2399 C CA . ILE A 1 310 ? -8.328 19.875 34.031 1 96.94 310 ILE A CA 1
ATOM 2400 C C . ILE A 1 310 ? -8.617 21.328 34.375 1 96.94 310 ILE A C 1
ATOM 2402 O O . ILE A 1 310 ? -9.367 22.016 33.688 1 96.94 310 ILE A O 1
ATOM 2406 N N . PHE A 1 311 ? -8.109 21.734 35.5 1 94.69 311 PHE A N 1
ATOM 2407 C CA . PHE A 1 311 ? -8.25 23.109 35.969 1 94.69 311 PHE A CA 1
ATOM 2408 C C . PHE A 1 311 ? -7.109 23.969 35.438 1 94.69 311 PHE A C 1
ATOM 2410 O O . PHE A 1 311 ? -5.961 23.828 35.844 1 94.69 311 PHE A O 1
ATOM 2417 N N . VAL A 1 312 ? -7.414 24.891 34.562 1 94.25 312 VAL A N 1
ATOM 2418 C CA . VAL A 1 312 ? -6.445 25.469 33.625 1 94.25 312 VAL A CA 1
ATOM 2419 C C . VAL A 1 312 ? -5.785 26.688 34.281 1 94.25 312 VAL A C 1
ATOM 2421 O O . VAL A 1 312 ? -6.461 27.516 34.906 1 94.25 312 VAL A O 1
ATOM 2424 N N . THR A 1 313 ? -4.555 26.766 34.219 1 91.19 313 THR A N 1
ATOM 2425 C CA . THR A 1 313 ? -3.781 27.938 34.594 1 91.19 313 THR A CA 1
ATOM 2426 C C . THR A 1 313 ? -3.404 28.766 33.375 1 91.19 313 THR A C 1
ATOM 2428 O O . THR A 1 313 ? -3.223 29.984 33.469 1 91.19 313 THR A O 1
ATOM 2431 N N . ASP A 1 314 ? -3.283 28.078 32.281 1 92 314 ASP A N 1
ATOM 2432 C CA . ASP A 1 314 ? -2.939 28.734 31.031 1 92 314 ASP A CA 1
ATOM 2433 C C . ASP A 1 314 ? -3.619 28.047 29.844 1 92 314 ASP A C 1
ATOM 2435 O O . ASP A 1 314 ? -3.787 26.828 29.844 1 92 314 ASP A O 1
ATOM 2439 N N . LEU A 1 315 ? -4.082 28.828 28.922 1 93.62 315 LEU A N 1
ATOM 2440 C CA . LEU A 1 315 ? -4.711 28.359 27.688 1 93.62 315 LEU A CA 1
ATOM 2441 C C . LEU A 1 315 ? -4.145 29.078 26.469 1 93.62 315 LEU A C 1
ATOM 2443 O O . LEU A 1 315 ? -4.004 30.312 26.484 1 93.62 315 LEU A O 1
ATOM 2447 N N . LYS A 1 316 ? -3.752 28.312 25.453 1 93.25 316 LYS A N 1
ATOM 2448 C CA . LYS A 1 316 ? -3.158 28.891 24.25 1 93.25 316 LYS A CA 1
ATOM 2449 C C . LYS A 1 316 ? -3.916 28.453 23 1 93.25 316 LYS A C 1
ATOM 2451 O O . LYS A 1 316 ? -4.168 27.25 22.812 1 93.25 316 LYS A O 1
ATOM 2456 N N . LEU A 1 317 ? -4.332 29.422 22.203 1 96 317 LEU A N 1
ATOM 2457 C CA . LEU A 1 317 ? -4.883 29.109 20.891 1 96 317 LEU A CA 1
ATOM 2458 C C . LEU A 1 317 ? -3.801 28.562 19.953 1 96 317 LEU A C 1
ATOM 2460 O O . LEU A 1 317 ? -2.738 29.172 19.812 1 96 317 LEU A O 1
ATOM 2464 N N . LEU A 1 318 ? -4.059 27.406 19.391 1 97.75 318 LEU A N 1
ATOM 2465 C CA . LEU A 1 318 ? -3.051 26.766 18.547 1 97.75 318 LEU A CA 1
ATOM 2466 C C . LEU A 1 318 ? -3.438 26.844 17.078 1 97.75 318 LEU A C 1
ATOM 2468 O O . LEU A 1 318 ? -2.568 26.844 16.203 1 97.75 318 LEU A O 1
ATOM 2472 N N . SER A 1 319 ? -4.703 26.797 16.766 1 98.25 319 SER A N 1
ATOM 2473 C CA . SER A 1 319 ? -5.234 26.922 15.406 1 98.25 319 SER A CA 1
ATOM 2474 C C . SER A 1 319 ? -6.723 27.266 15.43 1 98.25 319 SER A C 1
ATOM 2476 O O . SER A 1 319 ? -7.535 26.5 15.945 1 98.25 319 SER A O 1
ATOM 2478 N N . PRO A 1 320 ? -7.102 28.391 14.883 1 97.75 320 PRO A N 1
ATOM 2479 C CA . PRO A 1 320 ? -8.516 28.781 14.891 1 97.75 320 PRO A CA 1
ATOM 2480 C C . PRO A 1 320 ? -9.328 28.047 13.82 1 97.75 320 PRO A C 1
ATOM 2482 O O . PRO A 1 320 ? -8.82 27.766 12.734 1 97.75 320 PRO A O 1
ATOM 2485 N N . CYS A 1 321 ? -10.5 27.719 14.156 1 98.31 321 CYS A N 1
ATOM 2486 C CA . CYS A 1 321 ? -11.492 27.25 13.188 1 98.31 321 CYS A CA 1
ATOM 2487 C C . CYS A 1 321 ? -12.297 28.422 12.641 1 98.31 321 CYS A C 1
ATOM 2489 O O . CYS A 1 321 ? -12.992 29.109 13.391 1 98.31 321 CYS A O 1
ATOM 2491 N N . LEU A 1 322 ? -12.289 28.625 11.391 1 98.06 322 LEU A N 1
ATOM 2492 C CA . LEU A 1 322 ? -12.867 29.812 10.797 1 98.06 322 LEU A CA 1
ATOM 2493 C C . LEU A 1 322 ? -14.328 29.578 10.406 1 98.06 322 LEU A C 1
ATOM 2495 O O . LEU A 1 322 ? -15.039 30.516 10.062 1 98.06 322 LEU A O 1
ATOM 2499 N N . HIS A 1 323 ? -14.734 28.312 10.516 1 97 323 HIS A N 1
ATOM 2500 C CA . HIS A 1 323 ? -16.094 27.984 10.117 1 97 323 HIS A CA 1
ATOM 2501 C C . HIS A 1 323 ? -16.922 27.547 11.312 1 97 323 HIS A C 1
ATOM 2503 O O . HIS A 1 323 ? -16.391 27.016 12.289 1 97 323 HIS A O 1
ATOM 2509 N N . MET A 1 324 ? -18.219 27.797 11.164 1 94.06 324 MET A N 1
ATOM 2510 C CA . MET A 1 324 ? -19.156 27.297 12.164 1 94.06 324 MET A CA 1
ATOM 2511 C C . MET A 1 324 ? -19.344 25.781 12.008 1 94.06 324 MET A C 1
ATOM 2513 O O . MET A 1 324 ? -19.656 25.297 10.914 1 94.06 324 MET A O 1
ATOM 2517 N N . LEU A 1 325 ? -19.156 25.109 13.055 1 94.25 325 LEU A N 1
ATOM 2518 C CA . LEU A 1 325 ? -19.328 23.656 13 1 94.25 325 LEU A CA 1
ATOM 2519 C C . LEU A 1 325 ? -20.797 23.281 13.078 1 94.25 325 LEU A C 1
ATOM 2521 O O . LEU A 1 325 ? -21.578 23.953 13.773 1 94.25 325 LEU A O 1
ATOM 2525 N N . PRO A 1 326 ? -21.141 22.219 12.391 1 91 326 PRO A N 1
ATOM 2526 C CA . PRO A 1 326 ? -22.516 21.75 12.523 1 91 326 PRO A CA 1
ATOM 2527 C C . PRO A 1 326 ? -22.875 21.344 13.953 1 91 326 PRO A C 1
ATOM 2529 O O . PRO A 1 326 ? -22.016 20.828 14.68 1 91 326 PRO A O 1
ATOM 2532 N N . ASN A 1 327 ? -24.062 21.766 14.375 1 82.12 327 ASN A N 1
ATOM 2533 C CA . ASN A 1 327 ? -24.516 21.438 15.727 1 82.12 327 ASN A CA 1
ATOM 2534 C C . ASN A 1 327 ? -25.594 20.359 15.711 1 82.12 327 ASN A C 1
ATOM 2536 O O . ASN A 1 327 ? -26.25 20.156 14.695 1 82.12 327 ASN A O 1
ATOM 2540 N N . GLN A 1 328 ? -25.516 19.609 16.719 1 65.31 328 GLN A N 1
ATOM 2541 C CA . GLN A 1 328 ? -26.547 18.594 16.859 1 65.31 328 GLN A CA 1
ATOM 2542 C C . GLN A 1 328 ? -27.922 19.234 17.031 1 65.31 328 GLN A C 1
ATOM 2544 O O . GLN A 1 328 ? -28.109 20.125 17.859 1 65.31 328 GLN A O 1
ATOM 2549 N N . ARG A 1 329 ? -28.844 19.453 16.047 1 49.41 329 ARG A N 1
ATOM 2550 C CA . ARG A 1 329 ? -30.203 19.859 16.344 1 49.41 329 ARG A CA 1
ATOM 2551 C C . ARG A 1 329 ? -30.797 19 17.453 1 49.41 329 ARG A C 1
ATOM 2553 O O . ARG A 1 329 ? -30.609 17.781 17.469 1 49.41 329 ARG A O 1
ATOM 2560 N N . THR A 1 330 ? -31.047 19.641 18.516 1 40.19 330 THR A N 1
ATOM 2561 C CA . THR A 1 330 ? -31.75 19.016 19.641 1 40.19 330 THR A CA 1
ATOM 2562 C C . THR A 1 330 ? -33 18.312 19.172 1 40.19 330 THR A C 1
ATOM 2564 O O . THR A 1 330 ? -34.031 18.953 18.906 1 40.19 330 THR A O 1
ATOM 2567 N N . GLY A 1 331 ? -33.312 17.812 18.172 1 33.09 331 GLY A N 1
ATOM 2568 C CA . GLY A 1 331 ? -34.594 17.125 18.281 1 33.09 331 GLY A CA 1
ATOM 2569 C C . GLY A 1 331 ? -34.75 16.328 19.562 1 33.09 331 GLY A C 1
ATOM 2570 O O . GLY A 1 331 ? -33.75 16.016 20.219 1 33.09 331 GLY A O 1
ATOM 2571 N N . ARG A 1 332 ? -36.062 16.406 20.172 1 28.09 332 ARG A N 1
ATOM 2572 C CA . ARG A 1 332 ? -36.562 15.68 21.344 1 28.09 332 ARG A CA 1
ATOM 2573 C C . ARG A 1 332 ? -36.062 14.234 21.344 1 28.09 332 ARG A C 1
ATOM 2575 O O . ARG A 1 332 ? -36.594 13.406 20.594 1 28.09 332 ARG A O 1
ATOM 2582 N N . CYS A 1 333 ? -35.031 13.922 21.203 1 27.77 333 CYS A N 1
ATOM 2583 C CA . CYS A 1 333 ? -34.812 12.523 21.594 1 27.77 333 CYS A CA 1
ATOM 2584 C C . CYS A 1 333 ? -35.406 12.25 22.969 1 27.77 333 CYS A C 1
ATOM 2586 O O . CYS A 1 333 ? -35 12.867 23.953 1 27.77 333 CYS A O 1
ATOM 2588 N N . THR A 1 334 ? -36.688 12 23.016 1 26.06 334 THR A N 1
ATOM 2589 C CA . THR A 1 334 ? -37.25 11.281 24.156 1 26.06 334 THR A CA 1
ATOM 2590 C C . THR A 1 334 ? -36.281 10.188 24.625 1 26.06 334 THR A C 1
ATOM 2592 O O . THR A 1 334 ? -35.969 9.273 23.875 1 26.06 334 THR A O 1
ATOM 2595 N N . SER A 1 335 ? -35.375 10.57 25.312 1 26.5 335 SER A N 1
ATOM 2596 C CA . SER A 1 335 ? -34.656 9.586 26.109 1 26.5 335 SER A CA 1
ATOM 2597 C C . SER A 1 335 ? -35.625 8.625 26.781 1 26.5 335 SER A C 1
ATOM 2599 O O . SER A 1 335 ? -36.406 9.031 27.641 1 26.5 335 SER A O 1
ATOM 2601 N N . VAL A 1 336 ? -36.375 7.887 26.109 1 24.86 336 VAL A N 1
ATOM 2602 C CA . VAL A 1 336 ? -36.812 6.746 26.906 1 24.86 336 VAL A CA 1
ATOM 2603 C C . VAL A 1 336 ? -35.625 6.145 27.672 1 24.86 336 VAL A C 1
ATOM 2605 O O . VAL A 1 336 ? -34.938 5.281 27.141 1 24.86 336 VAL A O 1
ATOM 2608 N N . VAL A 1 337 ? -34.625 6.926 28.031 1 25.55 337 VAL A N 1
ATOM 2609 C CA . VAL A 1 337 ? -33.781 6.312 29.047 1 25.55 337 VAL A CA 1
ATOM 2610 C C . VAL A 1 337 ? -34.625 6.008 30.297 1 25.55 337 VAL A C 1
ATOM 2612 O O . VAL A 1 337 ? -35.188 6.914 30.906 1 25.55 337 VAL A O 1
ATOM 2615 N N . GLY A 1 338 ? -35.312 4.984 30.328 1 25.84 338 GLY A N 1
ATOM 2616 C CA . GLY A 1 338 ? -35.5 4.559 31.703 1 25.84 338 GLY A CA 1
ATOM 2617 C C . GLY A 1 338 ? -34.281 4.781 32.562 1 25.84 338 GLY A C 1
ATOM 2618 O O . GLY A 1 338 ? -33.188 4.973 32.062 1 25.84 338 GLY A O 1
ATOM 2619 N N . LYS A 1 339 ? -34.344 5.117 33.938 1 26.06 339 LYS A N 1
ATOM 2620 C CA . LYS A 1 339 ? -33.531 5.332 35.125 1 26.06 339 LYS A CA 1
ATOM 2621 C C . LYS A 1 339 ? -32.25 4.516 35.062 1 26.06 339 LYS A C 1
ATOM 2623 O O . LYS A 1 339 ? -31.516 4.406 36.031 1 26.06 339 LYS A O 1
ATOM 2628 N N . THR A 1 340 ? -32.125 3.502 34.344 1 25.97 340 THR A N 1
ATOM 2629 C CA . THR A 1 340 ? -30.953 2.754 34.75 1 25.97 340 THR A CA 1
ATOM 2630 C C . THR A 1 340 ? -29.672 3.537 34.438 1 25.97 340 THR A C 1
ATOM 2632 O O . THR A 1 340 ? -29.5 4.016 33.312 1 25.97 340 THR A O 1
ATOM 2635 N N . THR A 1 341 ? -28.891 4.156 35.469 1 25.12 341 THR A N 1
ATOM 2636 C CA . THR A 1 341 ? -27.812 5.027 35.906 1 25.12 341 THR A CA 1
ATOM 2637 C C . THR A 1 341 ? -26.641 5.004 34.938 1 25.12 341 THR A C 1
ATOM 2639 O O . THR A 1 341 ? -26.172 6.059 34.5 1 25.12 341 THR A O 1
ATOM 2642 N N . ARG A 1 342 ? -25.422 4.367 35.344 1 25.39 342 ARG A N 1
ATOM 2643 C CA . ARG A 1 342 ? -23.969 4.414 35.25 1 25.39 342 ARG A CA 1
ATOM 2644 C C . ARG A 1 342 ? -23.484 4.102 33.844 1 25.39 342 ARG A C 1
ATOM 2646 O O . ARG A 1 342 ? -22.281 4.191 33.562 1 25.39 342 ARG A O 1
ATOM 2653 N N . ALA A 1 343 ? -24.094 3.324 33.125 1 27.08 343 ALA A N 1
ATOM 2654 C CA . ALA A 1 343 ? -23.484 2.709 31.938 1 27.08 343 ALA A CA 1
ATOM 2655 C C . ALA A 1 343 ? -23.312 3.727 30.812 1 27.08 343 ALA A C 1
ATOM 2657 O O . ALA A 1 343 ? -23.062 3.355 29.672 1 27.08 343 ALA A O 1
ATOM 2658 N N . ARG A 1 344 ? -23.672 4.918 30.844 1 29.38 344 ARG A N 1
ATOM 2659 C CA . ARG A 1 344 ? -23.688 5.824 29.703 1 29.38 344 ARG A CA 1
ATOM 2660 C C . ARG A 1 344 ? -22.281 6.203 29.281 1 29.38 344 ARG A C 1
ATOM 2662 O O . ARG A 1 344 ? -22.078 6.844 28.25 1 29.38 344 ARG A O 1
ATOM 2669 N N . ALA A 1 345 ? -21.375 6.492 30.234 1 33.75 345 ALA A N 1
ATOM 2670 C CA . ALA A 1 345 ? -20.078 7.004 29.812 1 33.75 345 ALA A CA 1
ATOM 2671 C C . ALA A 1 345 ? -19.469 6.117 28.734 1 33.75 345 ALA A C 1
ATOM 2673 O O . ALA A 1 345 ? -18.688 6.586 27.906 1 33.75 345 ALA A O 1
ATOM 2674 N N . ALA A 1 346 ? -19.578 4.762 28.859 1 32.81 346 ALA A N 1
ATOM 2675 C CA . ALA A 1 346 ? -18.922 3.803 27.984 1 32.81 346 ALA A CA 1
ATOM 2676 C C . ALA A 1 346 ? -19.562 3.828 26.594 1 32.81 346 ALA A C 1
ATOM 2678 O O . ALA A 1 346 ? -19.297 2.945 25.766 1 32.81 346 ALA A O 1
ATOM 2679 N N . ALA A 1 347 ? -20.609 4.297 26.328 1 35.19 347 ALA A N 1
ATOM 2680 C CA . ALA A 1 347 ? -21.516 4.191 25.203 1 35.19 347 ALA A CA 1
ATOM 2681 C C . ALA A 1 347 ? -20.828 4.625 23.906 1 35.19 347 ALA A C 1
ATOM 2683 O O . ALA A 1 347 ? -21.328 4.34 22.812 1 35.19 347 ALA A O 1
ATOM 2684 N N . ASP A 1 348 ? -20.062 5.703 23.969 1 46.47 348 ASP A N 1
ATOM 2685 C CA . ASP A 1 348 ? -19.547 6.172 22.688 1 46.47 348 ASP A CA 1
ATOM 2686 C C . ASP A 1 348 ? -18.672 5.109 22.031 1 46.47 348 ASP A C 1
ATOM 2688 O O . ASP A 1 348 ? -17.953 5.398 21.062 1 46.47 348 ASP A O 1
ATOM 2692 N N . CYS A 1 349 ? -18.516 3.967 22.688 1 57 349 CYS A N 1
ATOM 2693 C CA . CYS A 1 349 ? -17.531 3.027 22.188 1 57 349 CYS A CA 1
ATOM 2694 C C . CYS A 1 349 ? -18.125 2.096 21.141 1 57 349 CYS A C 1
ATOM 2696 O O . CYS A 1 349 ? -18.641 1.029 21.484 1 57 349 CYS A O 1
ATOM 2698 N N . TRP A 1 350 ? -18.5 2.543 20.062 1 72.38 350 TRP A N 1
ATOM 2699 C CA . TRP A 1 350 ? -18.922 1.657 18.984 1 72.38 350 TRP A CA 1
ATOM 2700 C C . TRP A 1 350 ? -17.875 0.59 18.719 1 72.38 350 TRP A C 1
ATOM 2702 O O . TRP A 1 350 ? -16.672 0.869 18.75 1 72.38 350 TRP A O 1
ATOM 2712 N N . VAL A 1 351 ? -18.391 -0.634 18.844 1 76.19 351 VAL A N 1
ATOM 2713 C CA . VAL A 1 351 ? -17.5 -1.752 18.547 1 76.19 351 VAL A CA 1
ATOM 2714 C C . VAL A 1 351 ? -17.875 -2.373 17.203 1 76.19 351 VAL A C 1
ATOM 2716 O O . VAL A 1 351 ? -19.047 -2.426 16.844 1 76.19 351 VAL A O 1
ATOM 2719 N N . PRO A 1 352 ? -16.938 -2.824 16.484 1 80.81 352 PRO A N 1
ATOM 2720 C CA . PRO A 1 352 ? -17.234 -3.502 15.227 1 80.81 352 PRO A CA 1
ATOM 2721 C C . PRO A 1 352 ? -18.156 -4.699 15.406 1 80.81 352 PRO A C 1
ATOM 2723 O O . PRO A 1 352 ? -18.078 -5.402 16.422 1 80.81 352 PRO A O 1
ATOM 2726 N N . GLY A 1 353 ? -19.031 -4.883 14.43 1 82.81 353 GLY A N 1
ATOM 2727 C CA . GLY A 1 353 ? -19.938 -6.012 14.461 1 82.81 353 GLY A CA 1
ATOM 2728 C C . GLY A 1 353 ? -21.328 -5.645 14.953 1 82.81 353 GLY A C 1
ATOM 2729 O O . GLY A 1 353 ? -22.25 -6.461 14.891 1 82.81 353 GLY A O 1
ATOM 2730 N N . ILE A 1 354 ? -21.359 -4.426 15.5 1 83.94 354 ILE A N 1
ATOM 2731 C CA . ILE A 1 354 ? -22.688 -3.955 15.914 1 83.94 354 ILE A CA 1
ATOM 2732 C C . ILE A 1 354 ? -23.141 -2.83 14.992 1 83.94 354 ILE A C 1
ATOM 2734 O O . ILE A 1 354 ? -22.328 -2.17 14.352 1 83.94 354 ILE A O 1
ATOM 2738 N N . GLY A 1 355 ? -24.438 -2.67 14.945 1 85.88 355 GLY A N 1
ATOM 2739 C CA . GLY A 1 355 ? -24.984 -1.643 14.078 1 85.88 355 GLY A CA 1
ATOM 2740 C C . GLY A 1 355 ? -24.594 -0.238 14.484 1 85.88 355 GLY A C 1
ATOM 2741 O O . GLY A 1 355 ? -24.391 0.041 15.672 1 85.88 355 GLY A O 1
ATOM 2742 N N . ARG A 1 356 ? -24.438 0.636 13.508 1 86.38 356 ARG A N 1
ATOM 2743 C CA . ARG A 1 356 ? -24.125 2.041 13.758 1 86.38 356 ARG A CA 1
ATOM 2744 C C . ARG A 1 356 ? -25.406 2.842 14.008 1 86.38 356 ARG A C 1
ATOM 2746 O O . ARG A 1 356 ? -26.5 2.432 13.586 1 86.38 356 ARG A O 1
ATOM 2753 N N . ASN A 1 357 ? -25.203 3.918 14.75 1 83.31 357 ASN A N 1
ATOM 2754 C CA . ASN A 1 357 ? -26.328 4.828 14.984 1 83.31 357 ASN A CA 1
ATOM 2755 C C . ASN A 1 357 ? -26.219 6.086 14.125 1 83.31 357 ASN A C 1
ATOM 2757 O O . ASN A 1 357 ? -25.938 7.168 14.641 1 83.31 357 ASN A O 1
ATOM 2761 N N . ILE A 1 358 ? -26.578 5.961 12.906 1 85.44 358 ILE A N 1
ATOM 2762 C CA . ILE A 1 358 ? -26.391 7.016 11.922 1 85.44 358 ILE A CA 1
ATOM 2763 C C . ILE A 1 358 ? -27.297 8.195 12.242 1 85.44 358 ILE A C 1
ATOM 2765 O O . ILE A 1 358 ? -26.969 9.344 11.977 1 85.44 358 ILE A O 1
ATOM 2769 N N . GLU A 1 359 ? -28.406 7.902 12.898 1 83.06 359 GLU A N 1
ATOM 2770 C CA . GLU A 1 359 ? -29.375 8.938 13.25 1 83.06 359 GLU A CA 1
ATOM 2771 C C . GLU A 1 359 ? -28.781 9.922 14.258 1 83.06 359 GLU A C 1
ATOM 2773 O O . GLU A 1 359 ? -29.188 11.078 14.32 1 83.06 359 GLU A O 1
ATOM 2778 N N . ALA A 1 360 ? -27.797 9.453 14.914 1 85.19 360 ALA A N 1
ATOM 2779 C CA . ALA A 1 360 ? -27.188 10.289 15.945 1 85.19 360 ALA A CA 1
ATOM 2780 C C . ALA A 1 360 ? -26.078 11.156 15.367 1 85.19 360 ALA A C 1
ATOM 2782 O O . ALA A 1 360 ? -25.516 12 16.062 1 85.19 360 ALA A O 1
ATOM 2783 N N . TYR A 1 361 ? -25.812 11.055 14.102 1 91.12 361 TYR A N 1
ATOM 2784 C CA . TYR A 1 361 ? -24.734 11.828 13.484 1 91.12 361 TYR A CA 1
ATOM 2785 C C . TYR A 1 361 ? -25.094 13.312 13.438 1 91.12 361 TYR A C 1
ATOM 2787 O O . TYR A 1 361 ? -26.25 13.672 13.188 1 91.12 361 TYR A O 1
ATOM 2795 N N . VAL A 1 362 ? -24.109 14.094 13.727 1 92.19 362 VAL A N 1
ATOM 2796 C CA . VAL A 1 362 ? -24.266 15.539 13.625 1 92.19 362 VAL A CA 1
ATOM 2797 C C . VAL A 1 362 ? -24.344 15.953 12.156 1 92.19 362 VAL A C 1
ATOM 2799 O O . VAL A 1 362 ? -25.234 16.703 11.766 1 92.19 362 VAL A O 1
ATOM 2802 N N . LEU A 1 363 ? -23.422 15.461 11.422 1 94 363 LEU A N 1
ATOM 2803 C CA . LEU A 1 363 ? -23.406 15.633 9.977 1 94 363 LEU A CA 1
ATOM 2804 C C . LEU A 1 363 ? -23.953 14.398 9.273 1 94 363 LEU A C 1
ATOM 2806 O O . LEU A 1 363 ? -23.328 13.336 9.289 1 94 363 LEU A O 1
ATOM 2810 N N . LYS A 1 364 ? -25.094 14.516 8.57 1 92 364 LYS A N 1
ATOM 2811 C CA . LYS A 1 364 ? -25.766 13.344 8.031 1 92 364 LYS A CA 1
ATOM 2812 C C . LYS A 1 364 ? -25.688 13.312 6.508 1 92 364 LYS A C 1
ATOM 2814 O O . LYS A 1 364 ? -25.703 12.242 5.902 1 92 364 LYS A O 1
ATOM 2819 N N . ASP A 1 365 ? -25.578 14.492 5.918 1 93.31 365 ASP A N 1
ATOM 2820 C CA . ASP A 1 365 ? -25.547 14.547 4.457 1 93.31 365 ASP A CA 1
ATOM 2821 C C . ASP A 1 365 ? -24.359 13.758 3.908 1 93.31 365 ASP A C 1
ATOM 2823 O O . ASP A 1 365 ? -23.203 14.125 4.137 1 93.31 365 ASP A O 1
ATOM 2827 N N . GLN A 1 366 ? -24.609 12.766 3.156 1 91.69 366 GLN A N 1
ATOM 2828 C CA . GLN A 1 366 ? -23.594 11.836 2.684 1 91.69 366 GLN A CA 1
ATOM 2829 C C . GLN A 1 366 ? -22.594 12.531 1.767 1 91.69 366 GLN A C 1
ATOM 2831 O O . GLN A 1 366 ? -21.391 12.258 1.822 1 91.69 366 GLN A O 1
ATOM 2836 N N . GLU A 1 367 ? -23.062 13.312 0.919 1 93.12 367 GLU A N 1
ATOM 2837 C CA . GLU A 1 367 ? -22.188 14 -0.02 1 93.12 367 GLU A CA 1
ATOM 2838 C C . GLU A 1 367 ? -21.156 14.852 0.714 1 93.12 367 GLU A C 1
ATOM 2840 O O . GLU A 1 367 ? -19.969 14.789 0.419 1 93.12 367 GLU A O 1
ATOM 2845 N N . THR A 1 368 ? -21.672 15.648 1.679 1 94.94 368 THR A N 1
ATOM 2846 C CA . THR A 1 368 ? -20.781 16.5 2.455 1 94.94 368 THR A CA 1
ATOM 2847 C C . THR A 1 368 ? -19.812 15.648 3.273 1 94.94 368 THR A C 1
ATOM 2849 O O . THR A 1 368 ? -18.625 15.977 3.363 1 94.94 368 THR A O 1
ATOM 2852 N N . ARG A 1 369 ? -20.312 14.586 3.824 1 96.31 369 ARG A N 1
ATOM 2853 C CA . ARG A 1 369 ? -19.484 13.703 4.637 1 96.31 369 ARG A CA 1
ATOM 2854 C C . ARG A 1 369 ? -18.328 13.141 3.818 1 96.31 369 ARG A C 1
ATOM 2856 O O . ARG A 1 369 ? -17.188 13.109 4.285 1 96.31 369 ARG A O 1
ATOM 2863 N N . TYR A 1 370 ? -18.641 12.719 2.598 1 95.62 370 TYR A N 1
ATOM 2864 C CA . TYR A 1 370 ? -17.641 12.07 1.754 1 95.62 370 TYR A CA 1
ATOM 2865 C C . TYR A 1 370 ? -16.672 13.094 1.183 1 95.62 370 TYR A C 1
ATOM 2867 O O . TYR A 1 370 ? -15.477 12.82 1.065 1 95.62 370 TYR A O 1
ATOM 2875 N N . ARG A 1 371 ? -17.109 14.289 0.853 1 94.81 371 ARG A N 1
ATOM 2876 C CA . ARG A 1 371 ? -16.266 15.328 0.269 1 94.81 371 ARG A CA 1
ATOM 2877 C C . ARG A 1 371 ? -15.406 15.984 1.332 1 94.81 371 ARG A C 1
ATOM 2879 O O . ARG A 1 371 ? -14.281 16.422 1.046 1 94.81 371 ARG A O 1
ATOM 2886 N N . GLN A 1 372 ? -16 16.141 2.482 1 97.06 372 GLN A N 1
ATOM 2887 C CA . GLN A 1 372 ? -15.297 16.75 3.607 1 97.06 372 GLN A CA 1
ATOM 2888 C C . GLN A 1 372 ? -15.125 15.75 4.75 1 97.06 372 GLN A C 1
ATOM 2890 O O . GLN A 1 372 ? -15.609 15.977 5.859 1 97.06 372 GLN A O 1
ATOM 2895 N N . ARG A 1 373 ? -14.352 14.789 4.426 1 97.62 373 ARG A N 1
ATOM 2896 C CA . ARG A 1 373 ? -14.141 13.703 5.379 1 97.62 373 ARG A CA 1
ATOM 2897 C C . ARG A 1 373 ? -13.562 14.227 6.691 1 97.62 373 ARG A C 1
ATOM 2899 O O . ARG A 1 373 ? -13.883 13.711 7.766 1 97.62 373 ARG A O 1
ATOM 2906 N N . TYR A 1 374 ? -12.711 15.297 6.645 1 97.94 374 TYR A N 1
ATOM 2907 C CA . TYR A 1 374 ? -12.18 15.891 7.867 1 97.94 374 TYR A CA 1
ATOM 2908 C C . TYR A 1 374 ? -13.305 16.391 8.766 1 97.94 374 TYR A C 1
ATOM 2910 O O . TYR A 1 374 ? -13.25 16.234 9.984 1 97.94 374 TYR A O 1
ATOM 2918 N N . LEU A 1 375 ? -14.312 16.969 8.148 1 97.69 375 LEU A N 1
ATOM 2919 C CA . LEU A 1 375 ? -15.461 17.469 8.914 1 97.69 375 LEU A CA 1
ATOM 2920 C C . LEU A 1 375 ? -16.281 16.312 9.469 1 97.69 375 LEU A C 1
ATOM 2922 O O . LEU A 1 375 ? -16.719 16.359 10.617 1 97.69 375 LEU A O 1
ATOM 2926 N N . ASP A 1 376 ? -16.422 15.297 8.633 1 97 376 ASP A N 1
ATOM 2927 C CA . ASP A 1 376 ? -17.109 14.086 9.062 1 97 376 ASP A CA 1
ATOM 2928 C C . ASP A 1 376 ? -16.438 13.469 10.273 1 97 376 ASP A C 1
ATOM 2930 O O . ASP A 1 376 ? -17.094 13.125 11.258 1 97 376 ASP A O 1
ATOM 2934 N N . LEU A 1 377 ? -15.172 13.375 10.242 1 96.75 377 LEU A N 1
ATOM 2935 C CA . LEU A 1 377 ? -14.375 12.812 11.32 1 96.75 377 LEU A CA 1
ATOM 2936 C C . LEU A 1 377 ? -14.461 13.688 12.57 1 96.75 377 LEU A C 1
ATOM 2938 O O . LEU A 1 377 ? -14.477 13.172 13.695 1 96.75 377 LEU A O 1
ATOM 2942 N N . MET A 1 378 ? -14.586 14.945 12.422 1 95.19 378 MET A N 1
ATOM 2943 C CA . MET A 1 378 ? -14.594 15.906 13.523 1 95.19 378 MET A CA 1
ATOM 2944 C C . MET A 1 378 ? -15.867 15.766 14.352 1 95.19 378 MET A C 1
ATOM 2946 O O . MET A 1 378 ? -15.812 15.789 15.586 1 95.19 378 MET A O 1
ATOM 2950 N N . VAL A 1 379 ? -16.969 15.586 13.641 1 94.44 379 VAL A N 1
ATOM 2951 C CA . VAL A 1 379 ? -18.219 15.797 14.352 1 94.44 379 VAL A CA 1
ATOM 2952 C C . VAL A 1 379 ? -18.906 14.453 14.586 1 94.44 379 VAL A C 1
ATOM 2954 O O . VAL A 1 379 ? -19.766 14.328 15.469 1 94.44 379 VAL A O 1
ATOM 2957 N N . ASN A 1 380 ? -18.609 13.453 13.734 1 93.38 380 ASN A N 1
ATOM 2958 C CA . ASN A 1 380 ? -19.172 12.125 13.898 1 93.38 380 ASN A CA 1
ATOM 2959 C C . ASN A 1 380 ? -18.141 11.148 14.461 1 93.38 380 ASN A C 1
ATOM 2961 O O . ASN A 1 380 ? -17.375 10.531 13.711 1 93.38 380 ASN A O 1
ATOM 2965 N N . HIS A 1 381 ? -18.234 10.875 15.664 1 86.62 381 HIS A N 1
ATOM 2966 C CA . HIS A 1 381 ? -17.188 10.141 16.375 1 86.62 381 HIS A CA 1
ATOM 2967 C C . HIS A 1 381 ? -17.125 8.688 15.914 1 86.62 381 HIS A C 1
ATOM 2969 O O . HIS A 1 381 ? -16.062 8.078 15.906 1 86.62 381 HIS A O 1
ATOM 2975 N N . GLN A 1 382 ? -18.25 8.125 15.508 1 90.12 382 GLN A N 1
ATOM 2976 C CA . GLN A 1 382 ? -18.266 6.73 15.086 1 90.12 382 GLN A CA 1
ATOM 2977 C C . GLN A 1 382 ? -17.484 6.535 13.789 1 90.12 382 GLN A C 1
ATOM 2979 O O . GLN A 1 382 ? -17.016 5.43 13.5 1 90.12 382 GLN A O 1
ATOM 2984 N N . VAL A 1 383 ? -17.344 7.594 13.039 1 93.94 383 VAL A N 1
ATOM 2985 C CA . VAL A 1 383 ? -16.656 7.504 11.758 1 93.94 383 VAL A CA 1
ATOM 2986 C C . VAL A 1 383 ? -15.195 7.148 11.984 1 93.94 383 VAL A C 1
ATOM 2988 O O . VAL A 1 383 ? -14.617 6.367 11.227 1 93.94 383 VAL A O 1
ATOM 2991 N N . ARG A 1 384 ? -14.578 7.68 12.969 1 93.06 384 ARG A N 1
ATOM 2992 C CA . ARG A 1 384 ? -13.195 7.355 13.305 1 93.06 384 ARG A CA 1
ATOM 2993 C C . ARG A 1 384 ? -13.031 5.859 13.562 1 93.06 384 ARG A C 1
ATOM 2995 O O . ARG A 1 384 ? -12.008 5.273 13.188 1 93.06 384 ARG A O 1
ATOM 3002 N N . HIS A 1 385 ? -14.016 5.305 14.148 1 93.06 385 HIS A N 1
ATOM 3003 C CA . HIS A 1 385 ? -13.938 3.891 14.5 1 93.06 385 HIS A CA 1
ATOM 3004 C C . HIS A 1 385 ? -14.047 3.006 13.266 1 93.06 385 HIS A C 1
ATOM 3006 O O . HIS A 1 385 ? -13.523 1.889 13.25 1 93.06 385 HIS A O 1
ATOM 3012 N N . ILE A 1 386 ? -14.734 3.469 12.242 1 96.19 386 ILE A N 1
ATOM 3013 C CA . ILE A 1 386 ? -14.773 2.744 10.977 1 96.19 386 ILE A CA 1
ATOM 3014 C C . ILE A 1 386 ? -13.352 2.557 10.453 1 96.19 386 ILE A C 1
ATOM 3016 O O . ILE A 1 386 ? -12.953 1.44 10.109 1 96.19 386 ILE A O 1
ATOM 3020 N N . PHE A 1 387 ? -12.609 3.594 10.523 1 96.44 387 PHE A N 1
ATOM 3021 C CA . PHE A 1 387 ? -11.289 3.557 9.906 1 96.44 387 PHE A CA 1
ATOM 3022 C C . PHE A 1 387 ? -10.273 2.904 10.836 1 96.44 387 PHE A C 1
ATOM 3024 O O . PHE A 1 387 ? -9.305 2.297 10.375 1 96.44 387 PHE A O 1
ATOM 3031 N N . ARG A 1 388 ? -10.508 2.975 12.109 1 94.94 388 ARG A N 1
ATOM 3032 C CA . ARG A 1 388 ? -9.711 2.17 13.031 1 94.94 388 ARG A CA 1
ATOM 3033 C C . ARG A 1 388 ? -9.938 0.681 12.797 1 94.94 388 ARG A C 1
ATOM 3035 O O . ARG A 1 388 ? -9 -0.112 12.82 1 94.94 388 ARG A O 1
ATOM 3042 N N . THR A 1 389 ? -11.195 0.339 12.641 1 96.88 389 THR A N 1
ATOM 3043 C CA . THR A 1 389 ? -11.539 -1.049 12.344 1 96.88 389 THR A CA 1
ATOM 3044 C C . THR A 1 389 ? -10.867 -1.504 11.047 1 96.88 389 THR A C 1
ATOM 3046 O O . THR A 1 389 ? -10.336 -2.611 10.977 1 96.88 389 THR A O 1
ATOM 3049 N N . ARG A 1 390 ? -10.922 -0.681 10.031 1 97.56 390 ARG A N 1
ATOM 3050 C CA . ARG A 1 390 ? -10.266 -0.993 8.766 1 97.56 390 ARG A CA 1
ATOM 3051 C C . ARG A 1 390 ? -8.781 -1.265 8.969 1 97.56 390 ARG A C 1
ATOM 3053 O O . ARG A 1 390 ? -8.242 -2.232 8.43 1 97.56 390 ARG A O 1
ATOM 3060 N N . SER A 1 391 ? -8.125 -0.429 9.711 1 96.88 391 SER A N 1
ATOM 3061 C CA . SER A 1 391 ? -6.703 -0.607 10 1 96.88 391 SER A CA 1
ATOM 3062 C C . SER A 1 391 ? -6.453 -1.915 10.75 1 96.88 391 SER A C 1
ATOM 3064 O O . SER A 1 391 ? -5.453 -2.592 10.5 1 96.88 391 SER A O 1
ATOM 3066 N N . ARG A 1 392 ? -7.316 -2.221 11.641 1 96.62 392 ARG A N 1
ATOM 3067 C CA . ARG A 1 392 ? -7.184 -3.459 12.406 1 96.62 392 ARG A CA 1
ATOM 3068 C C . ARG A 1 392 ? -7.363 -4.676 11.508 1 96.62 392 ARG A C 1
ATOM 3070 O O . ARG A 1 392 ? -6.703 -5.703 11.703 1 96.62 392 ARG A O 1
ATOM 3077 N N . VAL A 1 393 ? -8.297 -4.574 10.586 1 98.31 393 VAL A N 1
ATOM 3078 C CA . VAL A 1 393 ? -8.477 -5.648 9.609 1 98.31 393 VAL A CA 1
ATOM 3079 C C . VAL A 1 393 ? -7.172 -5.898 8.867 1 98.31 393 VAL A C 1
ATOM 3081 O O . VAL A 1 393 ? -6.719 -7.043 8.758 1 98.31 393 VAL A O 1
ATOM 3084 N N . ILE A 1 394 ? -6.559 -4.883 8.391 1 98.19 394 ILE A N 1
ATOM 3085 C CA . ILE A 1 394 ? -5.32 -4.98 7.621 1 98.19 394 ILE A CA 1
ATOM 3086 C C . ILE A 1 394 ? -4.207 -5.543 8.5 1 98.19 394 ILE A C 1
ATOM 3088 O O . ILE A 1 394 ? -3.469 -6.438 8.078 1 98.19 394 ILE A O 1
ATOM 3092 N N . SER A 1 395 ? -4.113 -5.008 9.672 1 97 395 SER A N 1
ATOM 3093 C CA . SER A 1 395 ? -3.094 -5.473 10.609 1 97 395 SER A CA 1
ATOM 3094 C C . SER A 1 395 ? -3.275 -6.949 10.938 1 97 395 SER A C 1
ATOM 3096 O O . SER A 1 395 ? -2.295 -7.684 11.086 1 97 395 SER A O 1
ATOM 3098 N N . PHE A 1 396 ? -4.48 -7.375 11.133 1 98.19 396 PHE A N 1
ATOM 3099 C CA . PHE A 1 396 ? -4.75 -8.773 11.422 1 98.19 396 PHE A CA 1
ATOM 3100 C C . PHE A 1 396 ? -4.285 -9.664 10.273 1 98.19 396 PHE A C 1
ATOM 3102 O O . PHE A 1 396 ? -3.635 -10.688 10.5 1 98.19 396 PHE A O 1
ATOM 3109 N N . ILE A 1 397 ? -4.699 -9.305 9.078 1 98.62 397 ILE A N 1
ATOM 3110 C CA . ILE A 1 397 ? -4.344 -10.102 7.914 1 98.62 397 ILE A CA 1
ATOM 3111 C C . ILE A 1 397 ? -2.822 -10.219 7.816 1 98.62 397 ILE A C 1
ATOM 3113 O O . ILE A 1 397 ? -2.291 -11.312 7.578 1 98.62 397 ILE A O 1
ATOM 3117 N N . ARG A 1 398 ? -2.139 -9.117 7.965 1 97.81 398 ARG A N 1
ATOM 3118 C CA . ARG A 1 398 ? -0.68 -9.133 7.91 1 97.81 398 ARG A CA 1
ATOM 3119 C C . ARG A 1 398 ? -0.1 -10.078 8.961 1 97.81 398 ARG A C 1
ATOM 3121 O O . ARG A 1 398 ? 0.78 -10.883 8.656 1 97.81 398 ARG A O 1
ATOM 3128 N N . LYS A 1 399 ? -0.544 -9.914 10.141 1 97.31 399 LYS A N 1
ATOM 3129 C CA . LYS A 1 399 ? -0.066 -10.766 11.227 1 97.31 399 LYS A CA 1
ATOM 3130 C C . LYS A 1 399 ? -0.344 -12.242 10.938 1 97.31 399 LYS A C 1
ATOM 3132 O O . LYS A 1 399 ? 0.519 -13.094 11.148 1 97.31 399 LYS A O 1
ATOM 3137 N N . PHE A 1 400 ? -1.541 -12.539 10.523 1 98.62 400 PHE A N 1
ATOM 3138 C CA . PHE A 1 400 ? -1.971 -13.891 10.195 1 98.62 400 PHE A CA 1
ATOM 3139 C C . PHE A 1 400 ? -1.034 -14.523 9.172 1 98.62 400 PHE A C 1
ATOM 3141 O O . PHE A 1 400 ? -0.633 -15.68 9.32 1 98.62 400 PHE A O 1
ATOM 3148 N N . LEU A 1 401 ? -0.717 -13.805 8.133 1 98.62 401 LEU A N 1
ATOM 3149 C CA . LEU A 1 401 ? 0.117 -14.32 7.051 1 98.62 401 LEU A CA 1
ATOM 3150 C C . LEU A 1 401 ? 1.583 -14.359 7.469 1 98.62 401 LEU A C 1
ATOM 3152 O O . LEU A 1 401 ? 2.299 -15.312 7.145 1 98.62 401 LEU A O 1
ATOM 3156 N N . ASP A 1 402 ? 2.023 -13.352 8.195 1 96.44 402 ASP A N 1
ATOM 3157 C CA . ASP A 1 402 ? 3.395 -13.336 8.695 1 96.44 402 ASP A CA 1
ATOM 3158 C C . ASP A 1 402 ? 3.668 -14.547 9.586 1 96.44 402 ASP A C 1
ATOM 3160 O O . ASP A 1 402 ? 4.727 -15.172 9.484 1 96.44 402 ASP A O 1
ATOM 3164 N N . GLU A 1 403 ? 2.738 -14.852 10.406 1 96.81 403 GLU A N 1
ATOM 3165 C CA . GLU A 1 403 ? 2.883 -15.977 11.328 1 96.81 403 GLU A CA 1
ATOM 3166 C C . GLU A 1 403 ? 2.941 -17.297 10.578 1 96.81 403 GLU A C 1
ATOM 3168 O O . GLU A 1 403 ? 3.354 -18.312 11.141 1 96.81 403 GLU A O 1
ATOM 3173 N N . ARG A 1 404 ? 2.557 -17.266 9.406 1 96.62 404 ARG A N 1
ATOM 3174 C CA . ARG A 1 404 ? 2.572 -18.469 8.57 1 96.62 404 ARG A CA 1
ATOM 3175 C C . ARG A 1 404 ? 3.664 -18.391 7.512 1 96.62 404 ARG A C 1
ATOM 3177 O O . ARG A 1 404 ? 3.58 -19.047 6.469 1 96.62 404 ARG A O 1
ATOM 3184 N N . ASN A 1 405 ? 4.59 -17.484 7.652 1 93.94 405 ASN A N 1
ATOM 3185 C CA . ASN A 1 405 ? 5.852 -17.359 6.926 1 93.94 405 ASN A CA 1
ATOM 3186 C C . ASN A 1 405 ? 5.641 -16.828 5.512 1 93.94 405 ASN A C 1
ATOM 3188 O O . ASN A 1 405 ? 6.375 -17.203 4.594 1 93.94 405 ASN A O 1
ATOM 3192 N N . PHE A 1 406 ? 4.551 -16.156 5.297 1 97.81 406 PHE A N 1
ATOM 3193 C CA . PHE A 1 406 ? 4.414 -15.438 4.039 1 97.81 406 PHE A CA 1
ATOM 3194 C C . PHE A 1 406 ? 5.297 -14.195 4.031 1 97.81 406 PHE A C 1
ATOM 3196 O O . PHE A 1 406 ? 5.457 -13.531 5.062 1 97.81 406 PHE A O 1
ATOM 3203 N N . LEU A 1 407 ? 5.816 -13.891 2.9 1 97.62 407 LEU A N 1
ATOM 3204 C CA . LEU A 1 407 ? 6.609 -12.68 2.713 1 97.62 407 LEU A CA 1
ATOM 3205 C C . LEU A 1 407 ? 5.785 -11.586 2.041 1 97.62 407 LEU A C 1
ATOM 3207 O O . LEU A 1 407 ? 5.23 -11.805 0.96 1 97.62 407 LEU A O 1
ATOM 3211 N N . GLU A 1 408 ? 5.656 -10.438 2.693 1 98.19 408 GLU A N 1
ATOM 3212 C CA . GLU A 1 408 ? 4.988 -9.305 2.059 1 98.19 408 GLU A CA 1
ATOM 3213 C C . GLU A 1 408 ? 5.863 -8.688 0.972 1 98.19 408 GLU A C 1
ATOM 3215 O O . GLU A 1 408 ? 7.027 -8.367 1.215 1 98.19 408 GLU A O 1
ATOM 3220 N N . VAL A 1 409 ? 5.32 -8.539 -0.217 1 98.25 409 VAL A N 1
ATOM 3221 C CA . VAL A 1 409 ? 6.059 -7.984 -1.349 1 98.25 409 VAL A CA 1
ATOM 3222 C C . VAL A 1 409 ? 5.242 -6.883 -2.014 1 98.25 409 VAL A C 1
ATOM 3224 O O . VAL A 1 409 ? 4.102 -6.617 -1.616 1 98.25 409 VAL A O 1
ATOM 3227 N N . GLU A 1 410 ? 5.867 -6.145 -2.891 1 97.06 410 GLU A N 1
ATOM 3228 C CA . GLU A 1 410 ? 5.211 -5.109 -3.684 1 97.06 410 GLU A CA 1
ATOM 3229 C C . GLU A 1 410 ? 5.461 -5.312 -5.176 1 97.06 410 GLU A C 1
ATOM 3231 O O . GLU A 1 410 ? 6.598 -5.539 -5.594 1 97.06 410 GLU A O 1
ATOM 3236 N N . THR A 1 411 ? 4.445 -5.277 -5.902 1 97.38 411 THR A N 1
ATOM 3237 C CA . THR A 1 411 ? 4.543 -5.371 -7.355 1 97.38 411 THR A CA 1
ATOM 3238 C C . THR A 1 411 ? 4.129 -4.055 -8.008 1 97.38 411 THR A C 1
ATOM 3240 O O . THR A 1 411 ? 3.568 -3.178 -7.348 1 97.38 411 THR A O 1
ATOM 3243 N N . PRO A 1 412 ? 4.387 -3.869 -9.227 1 96.5 412 PRO A N 1
ATOM 3244 C CA . PRO A 1 412 ? 4.113 -2.586 -9.883 1 96.5 412 PRO A CA 1
ATOM 3245 C C . PRO A 1 412 ? 2.619 -2.301 -10.023 1 96.5 412 PRO A C 1
ATOM 3247 O O . PRO A 1 412 ? 1.827 -3.227 -10.219 1 96.5 412 PRO A O 1
ATOM 3250 N N . MET A 1 413 ? 2.346 -1.003 -10 1 97.25 413 MET A N 1
ATOM 3251 C CA . MET A 1 413 ? 0.977 -0.553 -10.234 1 97.25 413 MET A CA 1
ATOM 3252 C C . MET A 1 413 ? 0.772 -0.166 -11.695 1 97.25 413 MET A C 1
ATOM 3254 O O . MET A 1 413 ? -0.35 -0.215 -12.203 1 97.25 413 MET A O 1
ATOM 3258 N N . MET A 1 414 ? 1.768 0.229 -12.336 1 95.81 414 MET A N 1
ATOM 3259 C CA . MET A 1 414 ? 1.731 0.528 -13.766 1 95.81 414 MET A CA 1
ATOM 3260 C C . MET A 1 414 ? 2.406 -0.579 -14.57 1 95.81 414 MET A C 1
ATOM 3262 O O . MET A 1 414 ? 3.574 -0.896 -14.336 1 95.81 414 MET A O 1
ATOM 3266 N N . ASN A 1 415 ? 1.644 -1.121 -15.484 1 93.81 415 ASN A N 1
ATOM 3267 C CA . ASN A 1 415 ? 2.131 -2.258 -16.266 1 93.81 415 ASN A CA 1
ATOM 3268 C C . ASN A 1 415 ? 2.094 -1.97 -17.766 1 93.81 415 ASN A C 1
ATOM 3270 O O . ASN A 1 415 ? 1.332 -1.113 -18.219 1 93.81 415 ASN A O 1
ATOM 3274 N N . LEU A 1 416 ? 2.936 -2.67 -18.484 1 89.56 416 LEU A N 1
ATOM 3275 C CA . LEU A 1 416 ? 2.922 -2.568 -19.938 1 89.56 416 LEU A CA 1
ATOM 3276 C C . LEU A 1 416 ? 1.703 -3.273 -20.516 1 89.56 416 LEU A C 1
ATOM 3278 O O . LEU A 1 416 ? 1.157 -2.84 -21.531 1 89.56 416 LEU A O 1
ATOM 3282 N N . ILE A 1 417 ? 1.359 -4.371 -19.906 1 88.56 417 ILE A N 1
ATOM 3283 C CA . ILE A 1 417 ? 0.203 -5.164 -20.312 1 88.56 417 ILE A CA 1
ATOM 3284 C C . ILE A 1 417 ? -0.755 -5.32 -19.125 1 88.56 417 ILE A C 1
ATOM 3286 O O . ILE A 1 417 ? -0.34 -5.68 -18.031 1 88.56 417 ILE A O 1
ATOM 3290 N N . PRO A 1 418 ? -1.965 -4.926 -19.469 1 87.12 418 PRO A N 1
ATOM 3291 C CA . PRO A 1 418 ? -2.906 -5.203 -18.375 1 87.12 418 PRO A CA 1
ATOM 3292 C C . PRO A 1 418 ? -3.225 -6.688 -18.234 1 87.12 418 PRO A C 1
ATOM 3294 O O . PRO A 1 418 ? -3.271 -7.41 -19.234 1 87.12 418 PRO A O 1
ATOM 3297 N N . GLY A 1 419 ? -3.359 -7.172 -17.094 1 82.81 419 GLY A N 1
ATOM 3298 C CA . GLY A 1 419 ? -3.672 -8.586 -16.922 1 82.81 419 GLY A CA 1
ATOM 3299 C C . GLY A 1 419 ? -3.938 -8.969 -15.484 1 82.81 419 GLY A C 1
ATOM 3300 O O . GLY A 1 419 ? -4.047 -8.102 -14.609 1 82.81 419 GLY A O 1
ATOM 3301 N N . GLY A 1 420 ? -4.246 -10.289 -15.273 1 81.69 420 GLY A N 1
ATOM 3302 C CA . GLY A 1 420 ? -4.465 -10.852 -13.945 1 81.69 420 GLY A CA 1
ATOM 3303 C C . GLY A 1 420 ? -5.93 -10.914 -13.562 1 81.69 420 GLY A C 1
ATOM 3304 O O . GLY A 1 420 ? -6.285 -11.5 -12.539 1 81.69 420 GLY A O 1
ATOM 3305 N N . ALA A 1 421 ? -6.723 -10.219 -14.312 1 81.81 421 ALA A N 1
ATOM 3306 C CA . ALA A 1 421 ? -8.172 -10.234 -14.102 1 81.81 421 ALA A CA 1
ATOM 3307 C C . ALA A 1 421 ? -8.914 -9.742 -15.336 1 81.81 421 ALA A C 1
ATOM 3309 O O . ALA A 1 421 ? -8.297 -9.219 -16.266 1 81.81 421 ALA A O 1
ATOM 3310 N N . SER A 1 422 ? -10.148 -10.055 -15.305 1 81.69 422 SER A N 1
ATOM 3311 C CA . SER A 1 422 ? -11.016 -9.539 -16.359 1 81.69 422 SER A CA 1
ATOM 3312 C C . SER A 1 422 ? -11.648 -8.219 -15.953 1 81.69 422 SER A C 1
ATOM 3314 O O . SER A 1 422 ? -12.625 -8.188 -15.203 1 81.69 422 SER A O 1
ATOM 3316 N N . ALA A 1 423 ? -11.102 -7.156 -16.469 1 87.38 423 ALA A N 1
ATOM 3317 C CA . ALA A 1 423 ? -11.594 -5.812 -16.188 1 87.38 423 ALA A CA 1
ATOM 3318 C C . ALA A 1 423 ? -11.008 -4.797 -17.172 1 87.38 423 ALA A C 1
ATOM 3320 O O . ALA A 1 423 ? -9.922 -5.004 -17.719 1 87.38 423 ALA A O 1
ATOM 3321 N N . ARG A 1 424 ? -11.727 -3.713 -17.312 1 88.75 424 ARG A N 1
ATOM 3322 C CA . ARG A 1 424 ? -11.211 -2.631 -18.141 1 88.75 424 ARG A CA 1
ATOM 3323 C C . ARG A 1 424 ? -10.133 -1.842 -17.406 1 88.75 424 ARG A C 1
ATOM 3325 O O . ARG A 1 424 ? -10.391 -1.31 -16.312 1 88.75 424 ARG A O 1
ATOM 3332 N N . PRO A 1 425 ? -8.992 -1.728 -17.984 1 93.75 425 PRO A N 1
ATOM 3333 C CA . PRO A 1 425 ? -7.91 -1.042 -17.281 1 93.75 425 PRO A CA 1
ATOM 3334 C C . PRO A 1 425 ? -7.941 0.472 -17.469 1 93.75 425 PRO A C 1
ATOM 3336 O O . PRO A 1 425 ? -8.508 0.961 -18.453 1 93.75 425 PRO A O 1
ATOM 3339 N N . PHE A 1 426 ? -7.395 1.232 -16.531 1 96 426 PHE A N 1
ATOM 3340 C CA . PHE A 1 426 ? -7.023 2.627 -16.734 1 96 426 PHE A CA 1
ATOM 3341 C C . PHE A 1 426 ? -5.754 2.736 -17.562 1 96 426 PHE A C 1
ATOM 3343 O O . PHE A 1 426 ? -4.816 1.954 -17.375 1 96 426 PHE A O 1
ATOM 3350 N N . VAL A 1 427 ? -5.75 3.658 -18.469 1 95.31 427 VAL A N 1
ATOM 3351 C CA . VAL A 1 427 ? -4.598 3.848 -19.344 1 95.31 427 VAL A CA 1
ATOM 3352 C C . VAL A 1 427 ? -3.902 5.164 -19 1 95.31 427 VAL A C 1
ATOM 3354 O O . VAL A 1 427 ? -4.562 6.172 -18.734 1 95.31 427 VAL A O 1
ATOM 3357 N N . THR A 1 428 ? -2.592 5.141 -18.875 1 96.19 428 THR A N 1
ATOM 3358 C CA . THR A 1 428 ? -1.777 6.336 -18.688 1 96.19 428 THR A CA 1
ATOM 3359 C C . THR A 1 428 ? -0.599 6.34 -19.656 1 96.19 428 THR A C 1
ATOM 3361 O O . THR A 1 428 ? -0.552 5.531 -20.594 1 96.19 428 THR A O 1
ATOM 3364 N N . HIS A 1 429 ? 0.238 7.41 -19.562 1 94.94 429 HIS A N 1
ATOM 3365 C CA . HIS A 1 429 ? 1.305 7.578 -20.531 1 94.94 429 HIS A CA 1
ATOM 3366 C C . HIS A 1 429 ? 2.59 8.062 -19.875 1 94.94 429 HIS A C 1
ATOM 3368 O O . HIS A 1 429 ? 2.572 9.023 -19.094 1 94.94 429 HIS A O 1
ATOM 3374 N N . HIS A 1 430 ? 3.59 7.309 -20.094 1 93.25 430 HIS A N 1
ATOM 3375 C CA . HIS A 1 430 ? 4.914 7.742 -19.672 1 93.25 430 HIS A CA 1
ATOM 3376 C C . HIS A 1 430 ? 5.559 8.656 -20.703 1 93.25 430 HIS A C 1
ATOM 3378 O O . HIS A 1 430 ? 5.867 8.227 -21.812 1 93.25 430 HIS A O 1
ATOM 3384 N N . ASN A 1 431 ? 5.887 9.781 -20.297 1 89.31 431 ASN A N 1
ATOM 3385 C CA . ASN A 1 431 ? 6.34 10.805 -21.234 1 89.31 431 ASN A CA 1
ATOM 3386 C C . ASN A 1 431 ? 7.77 10.531 -21.703 1 89.31 431 ASN A C 1
ATOM 3388 O O . ASN A 1 431 ? 8.055 10.602 -22.906 1 89.31 431 ASN A O 1
ATOM 3392 N N . ASP A 1 432 ? 8.641 10.281 -20.828 1 86.94 432 ASP A N 1
ATOM 3393 C CA . ASP A 1 432 ? 10.055 10.109 -21.172 1 86.94 432 ASP A CA 1
ATOM 3394 C C . ASP A 1 432 ? 10.25 8.906 -22.094 1 86.94 432 ASP A C 1
ATOM 3396 O O . ASP A 1 432 ? 11.047 8.969 -23.031 1 86.94 432 ASP A O 1
ATOM 3400 N N . LEU A 1 433 ? 9.547 7.828 -21.797 1 86.31 433 LEU A N 1
ATOM 3401 C CA . LEU A 1 433 ? 9.68 6.617 -22.594 1 86.31 433 LEU A CA 1
ATOM 3402 C C . LEU A 1 433 ? 8.656 6.602 -23.734 1 86.31 433 LEU A C 1
ATOM 3404 O O . LEU A 1 433 ? 8.695 5.723 -24.594 1 86.31 433 LEU A O 1
ATOM 3408 N N . ASN A 1 434 ? 7.852 7.539 -23.797 1 88.69 434 ASN A N 1
ATOM 3409 C CA . ASN A 1 434 ? 6.789 7.66 -24.797 1 88.69 434 ASN A CA 1
ATOM 3410 C C . ASN A 1 434 ? 6.051 6.34 -24.984 1 88.69 434 ASN A C 1
ATOM 3412 O O . ASN A 1 434 ? 5.969 5.828 -26.109 1 88.69 434 ASN A O 1
ATOM 3416 N N . MET A 1 435 ? 5.516 5.859 -23.938 1 91.75 435 MET A N 1
ATOM 3417 C CA . MET A 1 435 ? 4.801 4.586 -23.984 1 91.75 435 MET A CA 1
ATOM 3418 C C . MET A 1 435 ? 3.559 4.625 -23.094 1 91.75 435 MET A C 1
ATOM 3420 O O . MET A 1 435 ? 3.559 5.277 -22.047 1 91.75 435 MET A O 1
ATOM 3424 N N . ASP A 1 436 ? 2.568 3.941 -23.547 1 93.88 436 ASP A N 1
ATOM 3425 C CA . ASP A 1 436 ? 1.364 3.801 -22.734 1 93.88 436 ASP A CA 1
ATOM 3426 C C . ASP A 1 436 ? 1.548 2.729 -21.656 1 93.88 436 ASP A C 1
ATOM 3428 O O . ASP A 1 436 ? 2.207 1.713 -21.891 1 93.88 436 ASP A O 1
ATOM 3432 N N . LEU A 1 437 ? 1.054 3.049 -20.547 1 95.25 437 LEU A N 1
ATOM 3433 C CA . LEU A 1 437 ? 1.041 2.129 -19.422 1 95.25 437 LEU A CA 1
ATOM 3434 C C . LEU A 1 437 ? -0.382 1.902 -18.922 1 95.25 437 LEU A C 1
ATOM 3436 O O . LEU A 1 437 ? -1.273 2.713 -19.172 1 95.25 437 LEU A O 1
ATOM 3440 N N . TYR A 1 438 ? -0.582 0.795 -18.312 1 95.25 438 TYR A N 1
ATOM 3441 C CA . TYR A 1 438 ? -1.891 0.43 -17.781 1 95.25 438 TYR A CA 1
ATOM 3442 C C . TYR A 1 438 ? -1.835 0.256 -16.266 1 95.25 438 TYR A C 1
ATOM 3444 O O . TYR A 1 438 ? -0.901 -0.353 -15.742 1 95.25 438 TYR A O 1
ATOM 3452 N N . MET A 1 439 ? -2.811 0.897 -15.57 1 96.88 439 MET A N 1
ATOM 3453 C CA . MET A 1 439 ? -2.91 0.633 -14.133 1 96.88 439 MET A CA 1
ATOM 3454 C C . MET A 1 439 ? -3.303 -0.818 -13.875 1 96.88 439 MET A C 1
ATOM 3456 O O . MET A 1 439 ? -4.141 -1.376 -14.586 1 96.88 439 MET A O 1
ATOM 3460 N N . ARG A 1 440 ? -2.725 -1.38 -12.875 1 96.88 440 ARG A N 1
ATOM 3461 C CA . ARG A 1 440 ? -2.904 -2.811 -12.656 1 96.88 440 ARG A CA 1
ATOM 3462 C C . ARG A 1 440 ? -4.344 -3.127 -12.266 1 96.88 440 ARG A C 1
ATOM 3464 O O . ARG A 1 440 ? -4.953 -2.402 -11.477 1 96.88 440 ARG A O 1
ATOM 3471 N N . ILE A 1 441 ? -4.836 -4.207 -12.781 1 95.69 441 ILE A N 1
ATOM 3472 C CA . ILE A 1 441 ? -6.156 -4.719 -12.43 1 95.69 441 ILE A CA 1
ATOM 3473 C C . ILE A 1 441 ? -6.027 -5.762 -11.32 1 95.69 441 ILE A C 1
ATOM 3475 O O . ILE A 1 441 ? -6.984 -6.02 -10.586 1 95.69 441 ILE A O 1
ATOM 3479 N N . SER A 1 442 ? -4.898 -6.406 -11.305 1 96.44 442 SER A N 1
ATOM 3480 C CA . SER A 1 442 ? -4.531 -7.426 -10.328 1 96.44 442 SER A CA 1
ATOM 3481 C C . SER A 1 442 ? -3.021 -7.629 -10.281 1 96.44 442 SER A C 1
ATOM 3483 O O . SER A 1 442 ? -2.346 -7.535 -11.312 1 96.44 442 SER A O 1
ATOM 3485 N N . PRO A 1 443 ? -2.5 -7.93 -9.133 1 97.25 443 PRO A N 1
ATOM 3486 C CA . PRO A 1 443 ? -1.07 -8.242 -9.055 1 97.25 443 PRO A CA 1
ATOM 3487 C C . PRO A 1 443 ? -0.771 -9.711 -9.328 1 97.25 443 PRO A C 1
ATOM 3489 O O . PRO A 1 443 ? 0.376 -10.148 -9.203 1 97.25 443 PRO A O 1
ATOM 3492 N N . GLU A 1 444 ? -1.651 -10.508 -9.719 1 97.56 444 GLU A N 1
ATOM 3493 C CA . GLU A 1 444 ? -1.604 -11.969 -9.734 1 97.56 444 GLU A CA 1
ATOM 3494 C C . GLU A 1 444 ? -0.424 -12.477 -10.562 1 97.56 444 GLU A C 1
ATOM 3496 O O . GLU A 1 444 ? 0.347 -13.32 -10.102 1 97.56 444 GLU A O 1
ATOM 3501 N N . LEU A 1 445 ? -0.268 -12.008 -11.758 1 97.75 445 LEU A N 1
ATOM 3502 C CA . LEU A 1 445 ? 0.751 -12.562 -12.641 1 97.75 445 LEU A CA 1
ATOM 3503 C C . LEU A 1 445 ? 2.148 -12.305 -12.086 1 97.75 445 LEU A C 1
ATOM 3505 O O . LEU A 1 445 ? 3.029 -13.164 -12.188 1 97.75 445 LEU A O 1
ATOM 3509 N N . HIS A 1 446 ? 2.312 -11.141 -11.508 1 98.06 446 HIS A N 1
ATOM 3510 C CA . HIS A 1 446 ? 3.598 -10.812 -10.906 1 98.06 446 HIS A CA 1
ATOM 3511 C C . HIS A 1 446 ? 3.865 -11.688 -9.68 1 98.06 446 HIS A C 1
ATOM 3513 O O . HIS A 1 446 ? 4.98 -12.188 -9.5 1 98.06 446 HIS A O 1
ATOM 3519 N N . LEU A 1 447 ? 2.885 -11.844 -8.836 1 98.62 447 LEU A N 1
ATOM 3520 C CA . LEU A 1 447 ? 3.068 -12.633 -7.621 1 98.62 447 LEU A CA 1
ATOM 3521 C C . LEU A 1 447 ? 3.385 -14.086 -7.961 1 98.62 447 LEU A C 1
ATOM 3523 O O . LEU A 1 447 ? 4.207 -14.719 -7.293 1 98.62 447 LEU A O 1
ATOM 3527 N N . LYS A 1 448 ? 2.764 -14.633 -8.992 1 98.62 448 LYS A N 1
ATOM 3528 C CA . LYS A 1 448 ? 3.068 -15.992 -9.43 1 98.62 448 LYS A CA 1
ATOM 3529 C C . LYS A 1 448 ? 4.523 -16.109 -9.875 1 98.62 448 LYS A C 1
ATOM 3531 O O . LYS A 1 448 ? 5.164 -17.141 -9.641 1 98.62 448 LYS A O 1
ATOM 3536 N N . GLN A 1 449 ? 5.016 -15.102 -10.5 1 98.62 449 GLN A N 1
ATOM 3537 C CA . GLN A 1 449 ? 6.402 -15.125 -10.945 1 98.62 449 GLN A CA 1
ATOM 3538 C C . GLN A 1 449 ? 7.363 -15.188 -9.766 1 98.62 449 GLN A C 1
ATOM 3540 O O . GLN A 1 449 ? 8.43 -15.789 -9.852 1 98.62 449 GLN A O 1
ATOM 3545 N N . LEU A 1 450 ? 6.984 -14.547 -8.727 1 98.62 450 LEU A N 1
ATOM 3546 C CA . LEU A 1 450 ? 7.828 -14.602 -7.535 1 98.62 450 LEU A CA 1
ATOM 3547 C C . LEU A 1 450 ? 7.871 -16.016 -6.961 1 98.62 450 LEU A C 1
ATOM 3549 O O . LEU A 1 450 ? 8.914 -16.453 -6.469 1 98.62 450 LEU A O 1
ATOM 3553 N N . VAL A 1 451 ? 6.762 -16.734 -7.023 1 98.5 451 VAL A N 1
ATOM 3554 C CA . VAL A 1 451 ? 6.738 -18.141 -6.586 1 98.5 451 VAL A CA 1
ATOM 3555 C C . VAL A 1 451 ? 7.629 -18.969 -7.492 1 98.5 451 VAL A C 1
ATOM 3557 O O . VAL A 1 451 ? 8.359 -19.844 -7.02 1 98.5 451 VAL A O 1
ATOM 3560 N N . ILE A 1 452 ? 7.562 -18.703 -8.789 1 98.56 452 ILE A N 1
ATOM 3561 C CA . ILE A 1 452 ? 8.453 -19.375 -9.734 1 98.56 452 ILE A CA 1
ATOM 3562 C C . ILE A 1 452 ? 9.906 -19.141 -9.328 1 98.56 452 ILE A C 1
ATOM 3564 O O . ILE A 1 452 ? 10.734 -20.047 -9.414 1 98.56 452 ILE A O 1
ATOM 3568 N N . GLY A 1 453 ? 10.164 -17.953 -8.828 1 97.69 453 GLY A N 1
ATOM 3569 C CA . GLY A 1 453 ? 11.516 -17.562 -8.438 1 97.69 453 GLY A CA 1
ATOM 3570 C C . GLY A 1 453 ? 11.961 -18.203 -7.133 1 97.69 453 GLY A C 1
ATOM 3571 O O . GLY A 1 453 ? 13.117 -18.047 -6.727 1 97.69 453 GLY A O 1
ATOM 3572 N N . GLY A 1 454 ? 11.07 -18.844 -6.461 1 96.75 454 GLY A N 1
ATOM 3573 C CA . GLY A 1 454 ? 11.477 -19.594 -5.281 1 96.75 454 GLY A CA 1
ATOM 3574 C C . GLY A 1 454 ? 10.984 -18.984 -3.986 1 96.75 454 GLY A C 1
ATOM 3575 O O . GLY A 1 454 ? 11.344 -19.438 -2.9 1 96.75 454 GLY A O 1
ATOM 3576 N N . LEU A 1 455 ? 10.234 -17.938 -4.059 1 97 455 LEU A N 1
ATOM 3577 C CA . LEU A 1 455 ? 9.531 -17.453 -2.875 1 97 455 LEU A CA 1
ATOM 3578 C C . LEU A 1 455 ? 8.227 -18.219 -2.66 1 97 455 LEU A C 1
ATOM 3580 O O . LEU A 1 455 ? 7.195 -17.859 -3.232 1 97 455 LEU A O 1
ATOM 3584 N N . ASP A 1 456 ? 8.242 -19.125 -1.778 1 96.75 456 ASP A N 1
ATOM 3585 C CA . ASP A 1 456 ? 7.211 -20.141 -1.702 1 96.75 456 ASP A CA 1
ATOM 3586 C C . ASP A 1 456 ? 5.895 -19.562 -1.191 1 96.75 456 ASP A C 1
ATOM 3588 O O . ASP A 1 456 ? 4.82 -20.094 -1.486 1 96.75 456 ASP A O 1
ATOM 3592 N N . ARG A 1 457 ? 5.945 -18.594 -0.368 1 97.56 457 ARG A N 1
ATOM 3593 C CA . ARG A 1 457 ? 4.766 -17.953 0.199 1 97.56 457 ARG A CA 1
ATOM 3594 C C . ARG A 1 457 ? 4.902 -16.422 0.164 1 97.56 457 ARG A C 1
ATOM 3596 O O . ARG A 1 457 ? 5.703 -15.852 0.905 1 97.56 457 ARG A O 1
ATOM 3603 N N . VAL A 1 458 ? 4.082 -15.82 -0.672 1 98.5 458 VAL A N 1
ATOM 3604 C CA . VAL A 1 458 ? 4.164 -14.367 -0.83 1 98.5 458 VAL A CA 1
ATOM 3605 C C . VAL A 1 458 ? 2.764 -13.758 -0.749 1 98.5 458 VAL A C 1
ATOM 3607 O O . VAL A 1 458 ? 1.771 -14.43 -1.03 1 98.5 458 VAL A O 1
ATOM 3610 N N . TYR A 1 459 ? 2.648 -12.547 -0.295 1 98.75 459 TYR A N 1
ATOM 3611 C CA . TYR A 1 459 ? 1.386 -11.82 -0.332 1 98.75 459 TYR A CA 1
ATOM 3612 C C . TYR A 1 459 ? 1.62 -10.328 -0.542 1 98.75 459 TYR A C 1
ATOM 3614 O O . TYR A 1 459 ? 2.742 -9.844 -0.38 1 98.75 459 TYR A O 1
ATOM 3622 N N . GLU A 1 460 ? 0.626 -9.68 -0.973 1 98.56 460 GLU A N 1
ATOM 3623 C CA . GLU A 1 460 ? 0.613 -8.234 -1.134 1 98.56 460 GLU A CA 1
ATOM 3624 C C . GLU A 1 460 ? -0.734 -7.645 -0.725 1 98.56 460 GLU A C 1
ATOM 3626 O O . GLU A 1 460 ? -1.785 -8.18 -1.08 1 98.56 460 GLU A O 1
ATOM 3631 N N . ILE A 1 461 ? -0.664 -6.641 0.087 1 98.5 461 ILE A N 1
ATOM 3632 C CA . ILE A 1 461 ? -1.81 -5.766 0.311 1 98.5 461 ILE A CA 1
ATOM 3633 C C . ILE A 1 461 ? -1.603 -4.445 -0.428 1 98.5 461 ILE A C 1
ATOM 3635 O O . ILE A 1 461 ? -0.624 -3.738 -0.183 1 98.5 461 ILE A O 1
ATOM 3639 N N . GLY A 1 462 ? -2.441 -4.148 -1.312 1 97.25 462 GLY A N 1
ATOM 3640 C CA . GLY A 1 462 ? -2.287 -2.932 -2.094 1 97.25 462 GLY A CA 1
ATOM 3641 C C . GLY A 1 462 ? -3.494 -2.623 -2.961 1 97.25 462 GLY A C 1
ATOM 3642 O O . GLY A 1 462 ? -4.504 -3.326 -2.9 1 97.25 462 GLY A O 1
ATOM 3643 N N . LYS A 1 463 ? -3.42 -1.573 -3.729 1 97.88 463 LYS A N 1
ATOM 3644 C CA . LYS A 1 463 ? -4.531 -1.083 -4.539 1 97.88 463 LYS A CA 1
ATOM 3645 C C . LYS A 1 463 ? -4.598 -1.813 -5.879 1 97.88 463 LYS A C 1
ATOM 3647 O O . LYS A 1 463 ? -3.572 -2.248 -6.406 1 97.88 463 LYS A O 1
ATOM 3652 N N . ALA A 1 464 ? -5.777 -1.962 -6.395 1 97.31 464 ALA A N 1
ATOM 3653 C CA . ALA A 1 464 ? -6.098 -2.336 -7.77 1 97.31 464 ALA A CA 1
ATOM 3654 C C . ALA A 1 464 ? -7.043 -1.322 -8.406 1 97.31 464 ALA A C 1
ATOM 3656 O O . ALA A 1 464 ? -7.734 -0.582 -7.703 1 97.31 464 ALA A O 1
ATOM 3657 N N . PHE A 1 465 ? -7.066 -1.285 -9.703 1 97.06 465 PHE A N 1
ATOM 3658 C CA . PHE A 1 465 ? -7.793 -0.264 -10.445 1 97.06 465 PHE A CA 1
ATOM 3659 C C . PHE A 1 465 ? -8.633 -0.893 -11.555 1 97.06 465 PHE A C 1
ATOM 3661 O O . PHE A 1 465 ? -8.109 -1.624 -12.391 1 97.06 465 PHE A O 1
ATOM 3668 N N . ARG A 1 466 ? -9.828 -0.671 -11.555 1 95.19 466 ARG A N 1
ATOM 3669 C CA . ARG A 1 466 ? -10.719 -1.122 -12.609 1 95.19 466 ARG A CA 1
ATOM 3670 C C . ARG A 1 466 ? -11.602 0.021 -13.102 1 95.19 466 ARG A C 1
ATOM 3672 O O . ARG A 1 466 ? -12.359 0.612 -12.328 1 95.19 466 ARG A O 1
ATOM 3679 N N . ASN A 1 467 ? -11.391 0.356 -14.352 1 94.62 467 ASN A N 1
ATOM 3680 C CA . ASN A 1 467 ? -12.062 1.501 -14.953 1 94.62 467 ASN A CA 1
ATOM 3681 C C . ASN A 1 467 ? -13.523 1.19 -15.258 1 94.62 467 ASN A C 1
ATOM 3683 O O . ASN A 1 467 ? -13.922 1.129 -16.422 1 94.62 467 ASN A O 1
ATOM 3687 N N . GLU A 1 468 ? -14.258 0.927 -14.242 1 87.81 468 GLU A N 1
ATOM 3688 C CA . GLU A 1 468 ? -15.672 0.562 -14.281 1 87.81 468 GLU A CA 1
ATOM 3689 C C . GLU A 1 468 ? -16.531 1.579 -13.531 1 87.81 468 GLU A C 1
ATOM 3691 O O . GLU A 1 468 ? -16.016 2.58 -13.031 1 87.81 468 GLU A O 1
ATOM 3696 N N . GLY A 1 469 ? -17.734 1.356 -13.578 1 86 469 GLY A N 1
ATOM 3697 C CA . GLY A 1 469 ? -18.656 2.254 -12.891 1 86 469 GLY A CA 1
ATOM 3698 C C . GLY A 1 469 ? -18.578 2.135 -11.375 1 86 469 GLY A C 1
ATOM 3699 O O . GLY A 1 469 ? -17.938 1.224 -10.852 1 86 469 GLY A O 1
ATOM 3700 N N . ILE A 1 470 ? -19.156 3.107 -10.727 1 88 470 ILE A N 1
ATOM 3701 C CA . ILE A 1 470 ? -19.203 3.145 -9.273 1 88 470 ILE A CA 1
ATOM 3702 C C . ILE A 1 470 ? -20.594 2.74 -8.789 1 88 470 ILE A C 1
ATOM 3704 O O . ILE A 1 470 ? -21.594 3.16 -9.367 1 88 470 ILE A O 1
ATOM 3708 N N . ASP A 1 471 ? -20.625 1.846 -7.816 1 89.56 471 ASP A N 1
ATOM 3709 C CA . ASP A 1 471 ? -21.906 1.535 -7.168 1 89.56 471 ASP A CA 1
ATOM 3710 C C . ASP A 1 471 ? -21.719 1.334 -5.668 1 89.56 471 ASP A C 1
ATOM 3712 O O . ASP A 1 471 ? -20.75 1.823 -5.082 1 89.56 471 ASP A O 1
ATOM 3716 N N . LEU A 1 472 ? -22.641 0.762 -4.996 1 90.5 472 LEU A N 1
ATOM 3717 C CA . LEU A 1 472 ? -22.641 0.669 -3.541 1 90.5 472 LEU A CA 1
ATOM 3718 C C . LEU A 1 472 ? -21.469 -0.178 -3.055 1 90.5 472 LEU A C 1
ATOM 3720 O O . LEU A 1 472 ? -20.969 0.021 -1.942 1 90.5 472 LEU A O 1
ATOM 3724 N N . THR A 1 473 ? -21.031 -1.096 -3.887 1 92.81 473 THR A N 1
ATOM 3725 C CA . THR A 1 473 ? -20.031 -2.025 -3.393 1 92.81 473 THR A CA 1
ATOM 3726 C C . THR A 1 473 ? -18.797 -2.023 -4.301 1 92.81 473 THR A C 1
ATOM 3728 O O . THR A 1 473 ? -17.859 -2.801 -4.09 1 92.81 473 THR A O 1
ATOM 3731 N N . HIS A 1 474 ? -18.844 -1.246 -5.352 1 92.62 474 HIS A N 1
ATOM 3732 C CA . HIS A 1 474 ? -17.75 -1.204 -6.301 1 92.62 474 HIS A CA 1
ATOM 3733 C C . HIS A 1 474 ? -17.156 0.197 -6.395 1 92.62 474 HIS A C 1
ATOM 3735 O O . HIS A 1 474 ? -17.891 1.179 -6.527 1 92.62 474 HIS A O 1
ATOM 3741 N N . ASN A 1 475 ? -15.914 0.26 -6.223 1 95.25 475 ASN A N 1
ATOM 3742 C CA . ASN A 1 475 ? -15.133 1.476 -6.418 1 95.25 475 ASN A CA 1
ATOM 3743 C C . ASN A 1 475 ? -13.969 1.244 -7.375 1 95.25 475 ASN A C 1
ATOM 3745 O O . ASN A 1 475 ? -13.312 0.201 -7.324 1 95.25 475 ASN A O 1
ATOM 3749 N N . PRO A 1 476 ? -13.727 2.123 -8.344 1 95.06 476 PRO A N 1
ATOM 3750 C CA . PRO A 1 476 ? -12.695 1.918 -9.359 1 95.06 476 PRO A CA 1
ATOM 3751 C C . PRO A 1 476 ? -11.312 1.661 -8.75 1 95.06 476 PRO A C 1
ATOM 3753 O O . PRO A 1 476 ? -10.5 0.956 -9.352 1 95.06 476 PRO A O 1
ATOM 3756 N N . GLU A 1 477 ? -11.062 2.318 -7.758 1 96.25 477 GLU A N 1
ATOM 3757 C CA . GLU A 1 477 ? -9.867 2.088 -6.961 1 96.25 477 GLU A CA 1
ATOM 3758 C C . GLU A 1 477 ? -10.203 1.396 -5.645 1 96.25 477 GLU A C 1
ATOM 3760 O O . GLU A 1 477 ? -11.008 1.904 -4.859 1 96.25 477 GLU A O 1
ATOM 3765 N N . PHE A 1 478 ? -9.625 0.208 -5.43 1 97.12 478 PHE A N 1
ATOM 3766 C CA . PHE A 1 478 ? -9.961 -0.525 -4.215 1 97.12 478 PHE A CA 1
ATOM 3767 C C . PHE A 1 478 ? -8.75 -1.288 -3.689 1 97.12 478 PHE A C 1
ATOM 3769 O O . PHE A 1 478 ? -7.77 -1.478 -4.41 1 97.12 478 PHE A O 1
ATOM 3776 N N . THR A 1 479 ? -8.742 -1.656 -2.416 1 98.31 479 THR A N 1
ATOM 3777 C CA . THR A 1 479 ? -7.637 -2.332 -1.755 1 98.31 479 THR A CA 1
ATOM 3778 C C . THR A 1 479 ? -7.891 -3.834 -1.673 1 98.31 479 THR A C 1
ATOM 3780 O O . THR A 1 479 ? -8.969 -4.266 -1.263 1 98.31 479 THR A O 1
ATOM 3783 N N . THR A 1 480 ? -6.926 -4.602 -2.068 1 98 480 THR A N 1
ATOM 3784 C CA . THR A 1 480 ? -7.031 -6.055 -2.01 1 98 480 THR A CA 1
ATOM 3785 C C . THR A 1 480 ? -5.836 -6.652 -1.273 1 98 480 THR A C 1
ATOM 3787 O O . THR A 1 480 ? -4.809 -5.996 -1.111 1 98 480 THR A O 1
ATOM 3790 N N . CYS A 1 481 ? -6.02 -7.773 -0.745 1 98.75 481 CYS A N 1
ATOM 3791 C CA . CYS A 1 481 ? -4.945 -8.672 -0.342 1 98.75 481 CYS A CA 1
ATOM 3792 C C . CYS A 1 481 ? -4.895 -9.898 -1.243 1 98.75 481 CYS A C 1
ATOM 3794 O O . CYS A 1 481 ? -5.91 -10.57 -1.445 1 98.75 481 CYS A O 1
ATOM 3796 N N . GLU A 1 482 ? -3.77 -10.164 -1.812 1 98.75 482 GLU A N 1
ATOM 3797 C CA . GLU A 1 482 ? -3.551 -11.391 -2.582 1 98.75 482 GLU A CA 1
ATOM 3798 C C . GLU A 1 482 ? -2.342 -12.156 -2.062 1 98.75 482 GLU A C 1
ATOM 3800 O O . GLU A 1 482 ? -1.316 -11.562 -1.726 1 98.75 482 GLU A O 1
ATOM 3805 N N . PHE A 1 483 ? -2.502 -13.484 -1.896 1 98.88 483 PHE A N 1
ATOM 3806 C CA . PHE A 1 483 ? -1.341 -14.289 -1.531 1 98.88 483 PHE A CA 1
ATOM 3807 C C . PHE A 1 483 ? -1.269 -15.555 -2.379 1 98.88 483 PHE A C 1
ATOM 3809 O O . PHE A 1 483 ? -2.273 -15.984 -2.945 1 98.88 483 PHE A O 1
ATOM 3816 N N . TYR A 1 484 ? -0.097 -16.125 -2.504 1 98.81 484 TYR A N 1
ATOM 3817 C CA . TYR A 1 484 ? 0.203 -17.328 -3.252 1 98.81 484 TYR A CA 1
ATOM 3818 C C . TYR A 1 484 ? 1.07 -18.281 -2.43 1 98.81 484 TYR A C 1
ATOM 3820 O O . TYR A 1 484 ? 2.029 -17.844 -1.785 1 98.81 484 TYR A O 1
ATOM 3828 N N . MET A 1 485 ? 0.662 -19.5 -2.4 1 98.44 485 MET A N 1
ATOM 3829 C CA . MET A 1 485 ? 1.258 -20.516 -1.532 1 98.44 485 MET A CA 1
ATOM 3830 C C . MET A 1 485 ? 1.667 -21.75 -2.334 1 98.44 485 MET A C 1
ATOM 3832 O O . MET A 1 485 ? 0.812 -22.516 -2.779 1 98.44 485 MET A O 1
ATOM 3836 N N . ALA A 1 486 ? 2.947 -21.938 -2.473 1 98.25 486 ALA A N 1
ATOM 3837 C CA . ALA A 1 486 ? 3.453 -23.125 -3.168 1 98.25 486 ALA A CA 1
ATOM 3838 C C . ALA A 1 486 ? 2.992 -24.391 -2.479 1 98.25 486 ALA A C 1
ATOM 3840 O O . ALA A 1 486 ? 2.895 -24.453 -1.251 1 98.25 486 ALA A O 1
ATOM 3841 N N . TYR A 1 487 ? 2.643 -25.422 -3.314 1 97.94 487 TYR A N 1
ATOM 3842 C CA . TYR A 1 487 ? 2.346 -26.812 -2.973 1 97.94 487 TYR A CA 1
ATOM 3843 C C . TYR A 1 487 ? 0.973 -26.922 -2.32 1 97.94 487 TYR A C 1
ATOM 3845 O O . TYR A 1 487 ? 0.643 -27.953 -1.738 1 97.94 487 TYR A O 1
ATOM 3853 N N . ALA A 1 488 ? 0.212 -25.828 -2.375 1 98.19 488 ALA A N 1
ATOM 3854 C CA . ALA A 1 488 ? -1.155 -25.812 -1.862 1 98.19 488 ALA A CA 1
ATOM 3855 C C . ALA A 1 488 ? -2.17 -25.891 -3 1 98.19 488 ALA A C 1
ATOM 3857 O O . ALA A 1 488 ? -1.834 -25.609 -4.156 1 98.19 488 ALA A O 1
ATOM 3858 N N . ASP A 1 489 ? -3.4 -26.312 -2.699 1 98.38 489 ASP A N 1
ATOM 3859 C CA . ASP A 1 489 ? -4.52 -26.312 -3.637 1 98.38 489 ASP A CA 1
ATOM 3860 C C . ASP A 1 489 ? -5.711 -25.531 -3.072 1 98.38 489 ASP A C 1
ATOM 3862 O O . ASP A 1 489 ? -5.605 -24.906 -2.018 1 98.38 489 ASP A O 1
ATOM 3866 N N . TYR A 1 490 ? -6.867 -25.484 -3.83 1 98.62 490 TYR A N 1
ATOM 3867 C CA . TYR A 1 490 ? -7.988 -24.656 -3.42 1 98.62 490 TYR A CA 1
ATOM 3868 C C . TYR A 1 490 ? -8.672 -25.219 -2.182 1 98.62 490 TYR A C 1
ATOM 3870 O O . TYR A 1 490 ? -9.422 -24.516 -1.499 1 98.62 490 TYR A O 1
ATOM 3878 N N . ASN A 1 491 ? -8.445 -26.562 -1.844 1 98.38 491 ASN A N 1
ATOM 3879 C CA . ASN A 1 491 ? -8.945 -27.094 -0.578 1 98.38 491 ASN A CA 1
ATOM 3880 C C . ASN A 1 491 ? -8.203 -26.484 0.612 1 98.38 491 ASN A C 1
ATOM 3882 O O . ASN A 1 491 ? -8.82 -26.109 1.608 1 98.38 491 ASN A O 1
ATOM 3886 N N . ASP A 1 492 ? -6.895 -26.453 0.496 1 98.12 492 ASP A N 1
ATOM 3887 C CA . ASP A 1 492 ? -6.09 -25.797 1.52 1 98.12 492 ASP A CA 1
ATOM 3888 C C . ASP A 1 492 ? -6.543 -24.344 1.725 1 98.12 492 ASP A C 1
ATOM 3890 O O . ASP A 1 492 ? -6.602 -23.859 2.857 1 98.12 492 ASP A O 1
ATOM 3894 N N . LEU A 1 493 ? -6.859 -23.688 0.655 1 98.75 493 LEU A N 1
ATOM 3895 C CA . LEU A 1 493 ? -7.207 -22.266 0.709 1 98.75 493 LEU A CA 1
ATOM 3896 C C . LEU A 1 493 ? -8.578 -22.078 1.352 1 98.75 493 LEU A C 1
ATOM 3898 O O . LEU A 1 493 ? -8.812 -21.078 2.031 1 98.75 493 LEU A O 1
ATOM 3902 N N . MET A 1 494 ? -9.539 -23 1.114 1 98.75 494 MET A N 1
ATOM 3903 C CA . MET A 1 494 ? -10.82 -22.906 1.803 1 98.75 494 MET A CA 1
ATOM 3904 C C . MET A 1 494 ? -10.641 -23.031 3.312 1 98.75 494 MET A C 1
ATOM 3906 O O . MET A 1 494 ? -11.219 -22.25 4.074 1 98.75 494 MET A O 1
ATOM 3910 N N . ASP A 1 495 ? -9.805 -23.953 3.723 1 98.44 495 ASP A N 1
ATOM 3911 C CA . ASP A 1 495 ? -9.516 -24.109 5.145 1 98.44 495 ASP A CA 1
ATOM 3912 C C . ASP A 1 495 ? -8.867 -22.859 5.715 1 98.44 495 ASP A C 1
ATOM 3914 O O . ASP A 1 495 ? -9.242 -22.391 6.797 1 98.44 495 ASP A O 1
ATOM 3918 N N . LEU A 1 496 ? -7.914 -22.344 4.984 1 98.5 496 LEU A N 1
ATOM 3919 C CA . LEU A 1 496 ? -7.207 -21.141 5.418 1 98.5 496 LEU A CA 1
ATOM 3920 C C . LEU A 1 496 ? -8.148 -19.953 5.488 1 98.5 496 LEU A C 1
ATOM 3922 O O . LEU A 1 496 ? -8.039 -19.125 6.391 1 98.5 496 LEU A O 1
ATOM 3926 N N . THR A 1 497 ? -9.031 -19.844 4.523 1 98.81 497 THR A N 1
ATOM 3927 C CA . THR A 1 497 ? -10 -18.75 4.484 1 98.81 497 THR A CA 1
ATOM 3928 C C . THR A 1 497 ? -10.922 -18.797 5.699 1 98.81 497 THR A C 1
ATOM 3930 O O . THR A 1 497 ? -11.172 -17.781 6.34 1 98.81 497 THR A O 1
ATOM 3933 N N . GLU A 1 498 ? -11.422 -20 6.02 1 98.75 498 GLU A N 1
ATOM 3934 C CA . GLU A 1 498 ? -12.273 -20.203 7.188 1 98.75 498 GLU A CA 1
ATOM 3935 C C . GLU A 1 498 ? -11.555 -19.797 8.469 1 98.75 498 GLU A C 1
ATOM 3937 O O . GLU A 1 498 ? -12.125 -19.094 9.312 1 98.75 498 GLU A O 1
ATOM 3942 N N . THR A 1 499 ? -10.336 -20.188 8.562 1 98.69 499 THR A N 1
ATOM 3943 C CA . THR A 1 499 ? -9.555 -19.875 9.75 1 98.69 499 THR A CA 1
ATOM 3944 C C . THR A 1 499 ? -9.297 -18.375 9.852 1 98.69 499 THR A C 1
ATOM 3946 O O . THR A 1 499 ? -9.445 -17.797 10.93 1 98.69 499 THR A O 1
ATOM 3949 N N . MET A 1 500 ? -8.945 -17.734 8.797 1 98.75 500 MET A N 1
ATOM 3950 C CA . MET A 1 500 ? -8.617 -16.312 8.781 1 98.75 500 MET A CA 1
ATOM 3951 C C . MET A 1 500 ? -9.828 -15.477 9.156 1 98.75 500 MET A C 1
ATOM 3953 O O . MET A 1 500 ? -9.758 -14.641 10.062 1 98.75 500 MET A O 1
ATOM 3957 N N . LEU A 1 501 ? -10.961 -15.719 8.5 1 98.69 501 LEU A N 1
ATOM 3958 C CA . LEU A 1 501 ? -12.125 -14.852 8.672 1 98.69 501 LEU A CA 1
ATOM 3959 C C . LEU A 1 501 ? -12.773 -15.078 10.039 1 98.69 501 LEU A C 1
ATOM 3961 O O . LEU A 1 501 ? -13.156 -14.117 10.711 1 98.69 501 LEU A O 1
ATOM 3965 N N . SER A 1 502 ? -12.898 -16.328 10.469 1 98.56 502 SER A N 1
ATOM 3966 C CA . SER A 1 502 ? -13.508 -16.609 11.766 1 98.56 502 SER A CA 1
ATOM 3967 C C . SER A 1 502 ? -12.664 -16.031 12.898 1 98.56 502 SER A C 1
ATOM 3969 O O . SER A 1 502 ? -13.203 -15.438 13.836 1 98.56 502 SER A O 1
ATOM 3971 N N . SER A 1 503 ? -11.312 -16.203 12.797 1 98.56 503 SER A N 1
ATOM 3972 C CA . SER A 1 503 ? -10.43 -15.656 13.828 1 98.56 503 SER A CA 1
ATOM 3973 C C . SER A 1 503 ? -10.422 -14.133 13.812 1 98.56 503 SER A C 1
ATOM 3975 O O . SER A 1 503 ? -10.352 -13.5 14.867 1 98.56 503 SER A O 1
ATOM 3977 N N . MET A 1 504 ? -10.477 -13.547 12.648 1 98.44 504 MET A N 1
ATOM 3978 C CA . MET A 1 504 ? -10.5 -12.094 12.516 1 98.44 504 MET A CA 1
ATOM 3979 C C . MET A 1 504 ? -11.742 -11.508 13.164 1 98.44 504 MET A C 1
ATOM 3981 O O . MET A 1 504 ? -11.656 -10.57 13.961 1 98.44 504 MET A O 1
ATOM 3985 N N . VAL A 1 505 ? -12.906 -12.062 12.797 1 98.12 505 VAL A N 1
ATOM 3986 C CA . VAL A 1 505 ? -14.172 -11.562 13.336 1 98.12 505 VAL A CA 1
ATOM 3987 C C . VAL A 1 505 ? -14.195 -11.734 14.852 1 98.12 505 VAL A C 1
ATOM 3989 O O . VAL A 1 505 ? -14.617 -10.828 15.578 1 98.12 505 VAL A O 1
ATOM 3992 N N . ARG A 1 506 ? -13.727 -12.836 15.32 1 97.56 506 ARG A N 1
ATOM 3993 C CA . ARG A 1 506 ? -13.672 -13.094 16.75 1 97.56 506 ARG A CA 1
ATOM 3994 C C . ARG A 1 506 ? -12.773 -12.078 17.453 1 97.56 506 ARG A C 1
ATOM 3996 O O . ARG A 1 506 ? -13.133 -11.555 18.516 1 97.56 506 ARG A O 1
ATOM 4003 N N . GLU A 1 507 ? -11.656 -11.836 16.875 1 97 507 GLU A N 1
ATOM 4004 C CA . GLU A 1 507 ? -10.711 -10.922 17.5 1 97 507 GLU A CA 1
ATOM 4005 C C . GLU A 1 507 ? -11.25 -9.492 17.531 1 97 507 GLU A C 1
ATOM 4007 O O . GLU A 1 507 ? -11.086 -8.781 18.516 1 97 507 GLU A O 1
ATOM 4012 N N . LEU A 1 508 ? -11.859 -9.086 16.469 1 96.25 508 LEU A N 1
ATOM 4013 C CA . LEU A 1 508 ? -12.258 -7.688 16.328 1 96.25 508 LEU A CA 1
ATOM 4014 C C . LEU A 1 508 ? -13.578 -7.426 17.047 1 96.25 508 LEU A C 1
ATOM 4016 O O . LEU A 1 508 ? -13.844 -6.301 17.484 1 96.25 508 LEU A O 1
ATOM 4020 N N . THR A 1 509 ? -14.43 -8.469 17.203 1 94.69 509 THR A N 1
ATOM 4021 C CA . THR A 1 509 ? -15.773 -8.219 17.719 1 94.69 509 THR A CA 1
ATOM 4022 C C . THR A 1 509 ? -16 -8.977 19.031 1 94.69 509 THR A C 1
ATOM 4024 O O . THR A 1 509 ? -16.953 -8.688 19.766 1 94.69 509 THR A O 1
ATOM 4027 N N . GLY A 1 510 ? -15.188 -9.945 19.344 1 94 510 GLY A N 1
ATOM 4028 C CA . GLY A 1 510 ? -15.383 -10.789 20.516 1 94 510 GLY A CA 1
ATOM 4029 C C . GLY A 1 510 ? -16.328 -11.953 20.25 1 94 510 GLY A C 1
ATOM 4030 O O . GLY A 1 510 ? -16.531 -12.797 21.125 1 94 510 GLY A O 1
ATOM 4031 N N . SER A 1 511 ? -16.844 -12.016 18.984 1 94.31 511 SER A N 1
ATOM 4032 C CA . SER A 1 511 ? -17.781 -13.062 18.562 1 94.31 511 SER A CA 1
ATOM 4033 C C . SER A 1 511 ? -17.5 -13.5 17.141 1 94.31 511 SER A C 1
ATOM 4035 O O . SER A 1 511 ? -16.688 -12.898 16.438 1 94.31 511 SER A O 1
ATOM 4037 N N . THR A 1 512 ? -18.156 -14.641 16.797 1 95.69 512 THR A N 1
ATOM 4038 C CA . THR A 1 512 ? -18.078 -15.062 15.398 1 95.69 512 THR A CA 1
ATOM 4039 C C . THR A 1 512 ? -19.297 -14.594 14.617 1 95.69 512 THR A C 1
ATOM 4041 O O . THR A 1 512 ? -19.422 -14.875 13.43 1 95.69 512 THR A O 1
ATOM 4044 N N . LYS A 1 513 ? -20.156 -13.875 15.359 1 96.81 513 LYS A N 1
ATOM 4045 C CA . LYS A 1 513 ? -21.375 -13.367 14.727 1 96.81 513 LYS A CA 1
ATOM 4046 C C . LYS A 1 513 ? -21.406 -11.844 14.734 1 96.81 513 LYS A C 1
ATOM 4048 O O . LYS A 1 513 ? -20.938 -11.211 15.688 1 96.81 513 LYS A O 1
ATOM 4053 N N . ILE A 1 514 ? -21.953 -11.328 13.625 1 97.12 514 ILE A N 1
ATOM 4054 C CA . ILE A 1 514 ? -22.078 -9.875 13.555 1 97.12 514 ILE A CA 1
ATOM 4055 C C . ILE A 1 514 ? -23.5 -9.5 13.148 1 97.12 514 ILE A C 1
ATOM 4057 O O . ILE A 1 514 ? -24.25 -10.328 12.625 1 97.12 514 ILE A O 1
ATOM 4061 N N . LYS A 1 515 ? -23.906 -8.289 13.453 1 95.62 515 LYS A N 1
ATOM 4062 C CA . LYS A 1 515 ? -25.141 -7.691 12.969 1 95.62 515 LYS A CA 1
ATOM 4063 C C . LYS A 1 515 ? -24.875 -6.738 11.805 1 95.62 515 LYS A C 1
ATOM 4065 O O . LYS A 1 515 ? -23.906 -5.98 11.828 1 95.62 515 LYS A O 1
ATOM 4070 N N . TYR A 1 516 ? -25.641 -6.879 10.758 1 95.81 516 TYR A N 1
ATOM 4071 C CA . TYR A 1 516 ? -25.406 -6.102 9.547 1 95.81 516 TYR A CA 1
ATOM 4072 C C . TYR A 1 516 ? -26.734 -5.641 8.938 1 95.81 516 TYR A C 1
ATOM 4074 O O . TYR A 1 516 ? -27.625 -6.449 8.688 1 95.81 516 TYR A O 1
ATOM 4082 N N . HIS A 1 517 ? -26.922 -4.348 8.695 1 94.56 517 HIS A N 1
ATOM 4083 C CA . HIS A 1 517 ? -28.125 -3.799 8.07 1 94.56 517 HIS A CA 1
ATOM 4084 C C . HIS A 1 517 ? -28.109 -4.004 6.562 1 94.56 517 HIS A C 1
ATOM 4086 O O . HIS A 1 517 ? -28.062 -3.037 5.801 1 94.56 517 HIS A O 1
ATOM 4092 N N . ALA A 1 518 ? -28.266 -5.199 6.188 1 93.12 518 ALA A N 1
ATOM 4093 C CA . ALA A 1 518 ? -28.156 -5.609 4.789 1 93.12 518 ALA A CA 1
ATOM 4094 C C . ALA A 1 518 ? -29.234 -4.934 3.939 1 93.12 518 ALA A C 1
ATOM 4096 O O . ALA A 1 518 ? -29.047 -4.727 2.738 1 93.12 518 ALA A O 1
ATOM 4097 N N . ASN A 1 519 ? -30.359 -4.547 4.531 1 90.56 519 ASN A N 1
ATOM 4098 C CA . ASN A 1 519 ? -31.484 -3.984 3.795 1 90.56 519 ASN A CA 1
ATOM 4099 C C . ASN A 1 519 ? -31.656 -2.5 4.098 1 90.56 519 ASN A C 1
ATOM 4101 O O . ASN A 1 519 ? -32.781 -1.987 4.059 1 90.56 519 ASN A O 1
ATOM 4105 N N . GLY A 1 520 ? -30.594 -1.904 4.52 1 87.5 520 GLY A N 1
ATOM 4106 C CA . GLY A 1 520 ? -30.672 -0.489 4.844 1 87.5 520 GLY A CA 1
ATOM 4107 C C . GLY A 1 520 ? -30.75 -0.22 6.332 1 87.5 520 GLY A C 1
ATOM 4108 O O . GLY A 1 520 ? -31.234 -1.06 7.098 1 87.5 520 GLY A O 1
ATOM 4109 N N . ALA A 1 521 ? -30.438 0.918 6.672 1 84.25 521 ALA A N 1
ATOM 4110 C CA . ALA A 1 521 ? -30.328 1.305 8.078 1 84.25 521 ALA A CA 1
ATOM 4111 C C . ALA A 1 521 ? -31.688 1.342 8.75 1 84.25 521 ALA A C 1
ATOM 4113 O O . ALA A 1 521 ? -31.797 1.162 9.961 1 84.25 521 ALA A O 1
ATOM 4114 N N . ASP A 1 522 ? -32.75 1.502 7.961 1 86.38 522 ASP A N 1
ATOM 4115 C CA . ASP A 1 522 ? -34.125 1.634 8.492 1 86.38 522 ASP A CA 1
ATOM 4116 C C . ASP A 1 522 ? -34.719 0.265 8.789 1 86.38 522 ASP A C 1
ATOM 4118 O O . ASP A 1 522 ? -35.781 0.173 9.414 1 86.38 522 ASP A O 1
ATOM 4122 N N . ASN A 1 523 ? -34.062 -0.762 8.406 1 91.69 523 ASN A N 1
ATOM 4123 C CA . ASN A 1 523 ? -34.531 -2.123 8.641 1 91.69 523 ASN A CA 1
ATOM 4124 C C . ASN A 1 523 ? -33.688 -2.822 9.711 1 91.69 523 ASN A C 1
ATOM 4126 O O . ASN A 1 523 ? -32.562 -2.438 9.961 1 91.69 523 ASN A O 1
ATOM 4130 N N . PRO A 1 524 ? -34.344 -3.756 10.375 1 93.06 524 PRO A N 1
ATOM 4131 C CA . PRO A 1 524 ? -33.531 -4.5 11.359 1 93.06 524 PRO A CA 1
ATOM 4132 C C . PRO A 1 524 ? -32.312 -5.184 10.742 1 93.06 524 PRO A C 1
ATOM 4134 O O . PRO A 1 524 ? -32.406 -5.68 9.617 1 93.06 524 PRO A O 1
ATOM 4137 N N . PRO A 1 525 ? -31.297 -5.203 11.484 1 94.75 525 PRO A N 1
ATOM 4138 C CA . PRO A 1 525 ? -30.109 -5.887 10.977 1 94.75 525 PRO A CA 1
ATOM 4139 C C . PRO A 1 525 ? -30.281 -7.402 10.922 1 94.75 525 PRO A C 1
ATOM 4141 O O . PRO A 1 525 ? -31.062 -7.969 11.688 1 94.75 525 PRO A O 1
ATOM 4144 N N . ILE A 1 526 ? -29.562 -8.008 10.094 1 95.81 526 ILE A N 1
ATOM 4145 C CA . ILE A 1 526 ? -29.484 -9.461 10.062 1 95.81 526 ILE A CA 1
ATOM 4146 C C . ILE A 1 526 ? -28.25 -9.93 10.844 1 95.81 526 ILE A C 1
ATOM 4148 O O . ILE A 1 526 ? -27.375 -9.133 11.156 1 95.81 526 ILE A O 1
ATOM 4152 N N . GLU A 1 527 ? -28.312 -11.172 11.141 1 96.69 527 GLU A N 1
ATOM 4153 C CA . GLU A 1 527 ? -27.141 -11.797 11.758 1 96.69 527 GLU A CA 1
ATOM 4154 C C . GLU A 1 527 ? -26.344 -12.609 10.734 1 96.69 527 GLU A C 1
ATOM 4156 O O . GLU A 1 527 ? -26.922 -13.375 9.969 1 96.69 527 GLU A O 1
ATOM 4161 N N . ILE A 1 528 ? -25.094 -12.391 10.641 1 98.06 528 ILE A N 1
ATOM 4162 C CA . ILE A 1 528 ? -24.188 -13.164 9.805 1 98.06 528 ILE A CA 1
ATOM 4163 C C . ILE A 1 528 ? -23.234 -13.969 10.695 1 98.06 528 ILE A C 1
ATOM 4165 O O . ILE A 1 528 ? -22.562 -13.414 11.57 1 98.06 528 ILE A O 1
ATOM 4169 N N . ASP A 1 529 ? -23.172 -15.25 10.492 1 98.5 529 ASP A N 1
ATOM 4170 C CA . ASP A 1 529 ? -22.391 -16.172 11.32 1 98.5 529 ASP A CA 1
ATOM 4171 C C . ASP A 1 529 ? -21.156 -16.656 10.586 1 98.5 529 ASP A C 1
ATOM 4173 O O . ASP A 1 529 ? -21.25 -17.359 9.586 1 98.5 529 ASP A O 1
ATOM 4177 N N . PHE A 1 530 ? -19.984 -16.359 11.141 1 98.5 530 PHE A N 1
ATOM 4178 C CA . PHE A 1 530 ? -18.703 -16.688 10.516 1 98.5 530 PHE A CA 1
ATOM 4179 C C . PHE A 1 530 ? -18.125 -17.969 11.102 1 98.5 530 PHE A C 1
ATOM 4181 O O . PHE A 1 530 ? -16.953 -18.266 10.898 1 98.5 530 PHE A O 1
ATOM 4188 N N . THR A 1 531 ? -18.875 -18.734 11.781 1 98.38 531 THR A N 1
ATOM 4189 C CA . THR A 1 531 ? -18.406 -20 12.344 1 98.38 531 THR A CA 1
ATOM 4190 C C . THR A 1 531 ? -18.203 -21.031 11.242 1 98.38 531 THR A C 1
ATOM 4192 O O . THR A 1 531 ? -19.141 -21.344 10.492 1 98.38 531 THR A O 1
ATOM 4195 N N . PRO A 1 532 ? -17.047 -21.594 11.164 1 98 532 PRO A N 1
ATOM 4196 C CA . PRO A 1 532 ? -16.844 -22.672 10.195 1 98 532 PRO A CA 1
ATOM 4197 C C . PRO A 1 532 ? -17.5 -23.969 10.609 1 98 532 PRO A C 1
ATOM 4199 O O . PRO A 1 532 ? -17.797 -24.172 11.797 1 98 532 PRO A O 1
ATOM 4202 N N . PRO A 1 533 ? -17.641 -24.953 9.727 1 98.19 533 PRO A N 1
ATOM 4203 C CA . PRO A 1 533 ? -17.312 -24.906 8.297 1 98.19 533 PRO A CA 1
ATOM 4204 C C . PRO A 1 533 ? -18.328 -24.094 7.488 1 98.19 533 PRO A C 1
ATOM 4206 O O . PRO A 1 533 ? -19.516 -24.125 7.793 1 98.19 533 PRO A O 1
ATOM 4209 N N . TYR A 1 534 ? -17.891 -23.406 6.523 1 98.75 534 TYR A N 1
ATOM 4210 C CA . TYR A 1 534 ? -18.766 -22.641 5.645 1 98.75 534 TYR A CA 1
ATOM 4211 C C . TYR A 1 534 ? -19.484 -23.562 4.652 1 98.75 534 TYR A C 1
ATOM 4213 O O . TYR A 1 534 ? -18.938 -24.594 4.246 1 98.75 534 TYR A O 1
ATOM 4221 N N . ARG A 1 535 ? -20.656 -23.156 4.32 1 98.25 535 ARG A N 1
ATOM 4222 C CA . ARG A 1 535 ? -21.438 -23.875 3.303 1 98.25 535 ARG A CA 1
ATOM 4223 C C . ARG A 1 535 ? -20.688 -23.891 1.973 1 98.25 535 ARG A C 1
ATOM 4225 O O . ARG A 1 535 ? -20.078 -22.891 1.574 1 98.25 535 ARG A O 1
ATOM 4232 N N . ARG A 1 536 ? -20.656 -25.109 1.298 1 98.31 536 ARG A N 1
ATOM 4233 C CA . ARG A 1 536 ? -20.047 -25.266 -0.02 1 98.31 536 ARG A CA 1
ATOM 4234 C C . ARG A 1 536 ? -21.094 -25.656 -1.059 1 98.31 536 ARG A C 1
ATOM 4236 O O . ARG A 1 536 ? -21.859 -26.609 -0.854 1 98.31 536 ARG A O 1
ATOM 4243 N N . ILE A 1 537 ? -21.125 -24.875 -2.127 1 97.56 537 ILE A N 1
ATOM 4244 C CA . ILE A 1 537 ? -22.078 -25.109 -3.211 1 97.56 537 ILE A CA 1
ATOM 4245 C C . ILE A 1 537 ? -21.328 -25.422 -4.5 1 97.56 537 ILE A C 1
ATOM 4247 O O . ILE A 1 537 ? -20.484 -24.625 -4.941 1 97.56 537 ILE A O 1
ATOM 4251 N N . ASP A 1 538 ? -21.609 -26.578 -5.035 1 97.5 538 ASP A N 1
ATOM 4252 C CA . ASP A 1 538 ? -21.109 -26.844 -6.383 1 97.5 538 ASP A CA 1
ATOM 4253 C C . ASP A 1 538 ? -21.906 -26.062 -7.422 1 97.5 538 ASP A C 1
ATOM 4255 O O . ASP A 1 538 ? -23.125 -26.234 -7.547 1 97.5 538 ASP A O 1
ATOM 4259 N N . MET A 1 539 ? -21.25 -25.219 -8.203 1 96.88 539 MET A N 1
ATOM 4260 C CA . MET A 1 539 ? -21.922 -24.234 -9.055 1 96.88 539 MET A CA 1
ATOM 4261 C C . MET A 1 539 ? -22.859 -24.938 -10.039 1 96.88 539 MET A C 1
ATOM 4263 O O . MET A 1 539 ? -24.047 -24.641 -10.078 1 96.88 539 MET A O 1
ATOM 4267 N N . MET A 1 540 ? -22.359 -25.906 -10.836 1 95.25 540 MET A N 1
ATOM 4268 C CA . MET A 1 540 ? -23.125 -26.531 -11.914 1 95.25 540 MET A CA 1
ATOM 4269 C C . MET A 1 540 ? -24.188 -27.453 -11.359 1 95.25 540 MET A C 1
ATOM 4271 O O . MET A 1 540 ? -25.328 -27.469 -11.844 1 95.25 540 MET A O 1
ATOM 4275 N N . GLN A 1 541 ? -23.844 -28.219 -10.383 1 94.75 541 GLN A N 1
ATOM 4276 C CA . GLN A 1 541 ? -24.797 -29.156 -9.773 1 94.75 541 GLN A CA 1
ATOM 4277 C C . GLN A 1 541 ? -25.953 -28.406 -9.117 1 94.75 541 GLN A C 1
ATOM 4279 O O . GLN A 1 541 ? -27.109 -28.844 -9.203 1 94.75 541 GLN A O 1
ATOM 4284 N N . GLU A 1 542 ? -25.625 -27.328 -8.438 1 95.5 542 GLU A N 1
ATOM 4285 C CA . GLU A 1 542 ? -26.656 -26.594 -7.73 1 95.5 542 GLU A CA 1
ATOM 4286 C C . GLU A 1 542 ? -27.594 -25.891 -8.711 1 95.5 542 GLU A C 1
ATOM 4288 O O . GLU A 1 542 ? -28.797 -25.766 -8.445 1 95.5 542 GLU A O 1
ATOM 4293 N N . LEU A 1 543 ? -27.078 -25.391 -9.812 1 96 543 LEU A N 1
ATOM 4294 C CA . LEU A 1 543 ? -27.938 -24.797 -10.836 1 96 543 LEU A CA 1
ATOM 4295 C C . LEU A 1 543 ? -28.938 -25.812 -11.352 1 96 543 LEU A C 1
ATOM 4297 O O . LEU A 1 543 ? -30.094 -25.484 -11.609 1 96 543 LEU A O 1
ATOM 4301 N N . LYS A 1 544 ? -28.5 -27 -11.562 1 94.44 544 LYS A N 1
ATOM 4302 C CA . LYS A 1 544 ? -29.391 -28.078 -12 1 94.44 544 LYS A CA 1
ATOM 4303 C C . LYS A 1 544 ? -30.438 -28.391 -10.938 1 94.44 544 LYS A C 1
ATOM 4305 O O . LYS A 1 544 ? -31.625 -28.547 -11.258 1 94.44 544 LYS A O 1
ATOM 4310 N N . SER A 1 545 ? -30.062 -28.453 -9.766 1 93.81 545 SER A N 1
ATOM 4311 C CA . SER A 1 545 ? -30.938 -28.859 -8.68 1 93.81 545 SER A CA 1
ATOM 4312 C C . SER A 1 545 ? -31.938 -27.766 -8.32 1 93.81 545 SER A C 1
ATOM 4314 O O . SER A 1 545 ? -33.125 -28.031 -8.156 1 93.81 545 SER A O 1
ATOM 4316 N N . VAL A 1 546 ? -31.484 -26.531 -8.164 1 91.62 546 VAL A N 1
ATOM 4317 C CA . VAL A 1 546 ? -32.312 -25.453 -7.629 1 91.62 546 VAL A CA 1
ATOM 4318 C C . VAL A 1 546 ? -33.094 -24.797 -8.75 1 91.62 546 VAL A C 1
ATOM 4320 O O . VAL A 1 546 ? -34.25 -24.391 -8.555 1 91.62 546 VAL A O 1
ATOM 4323 N N . ALA A 1 547 ? -32.531 -24.734 -9.906 1 89.12 547 ALA A N 1
ATOM 4324 C CA . ALA A 1 547 ? -33.188 -24 -10.984 1 89.12 547 ALA A CA 1
ATOM 4325 C C . ALA A 1 547 ? -33.688 -24.953 -12.062 1 89.12 547 ALA A C 1
ATOM 4327 O O . ALA A 1 547 ? -34.406 -24.531 -12.984 1 89.12 547 ALA A O 1
ATOM 4328 N N . GLY A 1 548 ? -33.344 -26.172 -11.992 1 92.06 548 GLY A N 1
ATOM 4329 C CA . GLY A 1 548 ? -33.781 -27.156 -12.977 1 92.06 548 GLY A CA 1
ATOM 4330 C C . GLY A 1 548 ? -33.156 -26.938 -14.344 1 92.06 548 GLY A C 1
ATOM 4331 O O . GLY A 1 548 ? -33.781 -27.234 -15.367 1 92.06 548 GLY A O 1
ATOM 4332 N N . LEU A 1 549 ? -32 -26.422 -14.32 1 93.62 549 LEU A N 1
ATOM 4333 C CA . LEU A 1 549 ? -31.375 -26.109 -15.586 1 93.62 549 LEU A CA 1
ATOM 4334 C C . LEU A 1 549 ? -30.578 -27.297 -16.125 1 93.62 549 LEU A C 1
ATOM 4336 O O . LEU A 1 549 ? -29.875 -27.969 -15.359 1 93.62 549 LEU A O 1
ATOM 4340 N N . ASP A 1 550 ? -30.797 -27.594 -17.375 1 92.5 550 ASP A N 1
ATOM 4341 C CA . ASP A 1 550 ? -30.031 -28.625 -18.062 1 92.5 550 ASP A CA 1
ATOM 4342 C C . ASP A 1 550 ? -29.047 -28.016 -19.062 1 92.5 550 ASP A C 1
ATOM 4344 O O . ASP A 1 550 ? -29.25 -28.141 -20.281 1 92.5 550 ASP A O 1
ATOM 4348 N N . ILE A 1 551 ? -28.031 -27.547 -18.516 1 93.94 551 ILE A N 1
ATOM 4349 C CA . ILE A 1 551 ? -27.047 -26.812 -19.312 1 93.94 551 ILE A CA 1
ATOM 4350 C C . ILE A 1 551 ? -26.203 -27.797 -20.125 1 93.94 551 ILE A C 1
ATOM 4352 O O . ILE A 1 551 ? -25.703 -28.797 -19.578 1 93.94 551 ILE A O 1
ATOM 4356 N N . PRO A 1 552 ? -25.969 -27.531 -21.375 1 92.25 552 PRO A N 1
ATOM 4357 C CA . PRO A 1 552 ? -25.109 -28.391 -22.188 1 92.25 552 PRO A CA 1
ATOM 4358 C C . PRO A 1 552 ? -23.703 -28.562 -21.594 1 92.25 552 PRO A C 1
ATOM 4360 O O . PRO A 1 552 ? -23.141 -27.609 -21.047 1 92.25 552 PRO A O 1
ATOM 4363 N N . VAL A 1 553 ? -23.156 -29.734 -21.828 1 87 553 VAL A N 1
ATOM 4364 C CA . VAL A 1 553 ? -21.875 -30.094 -21.234 1 87 553 VAL A CA 1
ATOM 4365 C C . VAL A 1 553 ? -20.766 -29.266 -21.875 1 87 553 VAL A C 1
ATOM 4367 O O . VAL A 1 553 ? -19.859 -28.797 -21.172 1 87 553 VAL A O 1
ATOM 4370 N N . ASP A 1 554 ? -20.906 -29.094 -23.156 1 91.56 554 ASP A N 1
ATOM 4371 C CA . ASP A 1 554 ? -19.906 -28.281 -23.844 1 91.56 554 ASP A CA 1
ATOM 4372 C C . ASP A 1 554 ? -20.266 -26.797 -23.797 1 91.56 554 ASP A C 1
ATOM 4374 O O . ASP A 1 554 ? -20.984 -26.297 -24.656 1 91.56 554 ASP A O 1
ATOM 4378 N N . LEU A 1 555 ? -19.672 -26.188 -22.938 1 92.06 555 LEU A N 1
ATOM 4379 C CA . LEU A 1 555 ? -20 -24.781 -22.672 1 92.06 555 LEU A CA 1
ATOM 4380 C C . LEU A 1 555 ? -19.422 -23.891 -23.766 1 92.06 555 LEU A C 1
ATOM 4382 O O . LEU A 1 555 ? -19.812 -22.719 -23.875 1 92.06 555 LEU A O 1
ATOM 4386 N N . SER A 1 556 ? -18.516 -24.391 -24.531 1 86.5 556 SER A N 1
ATOM 4387 C CA . SER A 1 556 ? -17.938 -23.594 -25.625 1 86.5 556 SER A CA 1
ATOM 4388 C C . SER A 1 556 ? -18.812 -23.672 -26.875 1 86.5 556 SER A C 1
ATOM 4390 O O . SER A 1 556 ? -18.562 -22.969 -27.859 1 86.5 556 SER A O 1
ATOM 4392 N N . SER A 1 557 ? -19.875 -24.406 -26.859 1 90.19 557 SER A N 1
ATOM 4393 C CA . SER A 1 557 ? -20.734 -24.609 -28.016 1 90.19 557 SER A CA 1
ATOM 4394 C C . SER A 1 557 ? -21.734 -23.469 -28.172 1 90.19 557 SER A C 1
ATOM 4396 O O . SER A 1 557 ? -22.078 -22.812 -27.188 1 90.19 557 SER A O 1
ATOM 4398 N N . ASP A 1 558 ? -22.188 -23.297 -29.344 1 92 558 ASP A N 1
ATOM 4399 C CA . ASP A 1 558 ? -23.25 -22.344 -29.625 1 92 558 ASP A CA 1
ATOM 4400 C C . ASP A 1 558 ? -24.547 -22.75 -28.906 1 92 558 ASP A C 1
ATOM 4402 O O . ASP A 1 558 ? -25.328 -21.891 -28.5 1 92 558 ASP A O 1
ATOM 4406 N N . GLU A 1 559 ? -24.703 -23.984 -28.859 1 94.25 559 GLU A N 1
ATOM 4407 C CA . GLU A 1 559 ? -25.891 -24.5 -28.188 1 94.25 559 GLU A CA 1
ATOM 4408 C C . GLU A 1 559 ? -25.953 -24.062 -26.734 1 94.25 559 GLU A C 1
ATOM 4410 O O . GLU A 1 559 ? -27.016 -23.703 -26.234 1 94.25 559 GLU A O 1
ATOM 4415 N N . ALA A 1 560 ? -24.844 -24.141 -26.125 1 94.69 560 ALA A N 1
ATOM 4416 C CA . ALA A 1 560 ? -24.781 -23.719 -24.734 1 94.69 560 ALA A CA 1
ATOM 4417 C C . ALA A 1 560 ? -25.094 -22.234 -24.594 1 94.69 560 ALA A C 1
ATOM 4419 O O . ALA A 1 560 ? -25.828 -21.828 -23.688 1 94.69 560 ALA A O 1
ATOM 4420 N N . THR A 1 561 ? -24.547 -21.406 -25.422 1 93.81 561 THR A N 1
ATOM 4421 C CA . THR A 1 561 ? -24.781 -19.969 -25.391 1 93.81 561 THR A CA 1
ATOM 4422 C C . THR A 1 561 ? -26.25 -19.641 -25.594 1 93.81 561 THR A C 1
ATOM 4424 O O . THR A 1 561 ? -26.812 -18.812 -24.891 1 93.81 561 THR A O 1
ATOM 4427 N N . LYS A 1 562 ? -26.844 -20.312 -26.594 1 95.56 562 LYS A N 1
ATOM 4428 C CA . LYS A 1 562 ? -28.25 -20.094 -26.875 1 95.56 562 LYS A CA 1
ATOM 4429 C C . LYS A 1 562 ? -29.125 -20.531 -25.703 1 95.56 562 LYS A C 1
ATOM 4431 O O . LYS A 1 562 ? -30.094 -19.844 -25.375 1 95.56 562 LYS A O 1
ATOM 4436 N N . TYR A 1 563 ? -28.766 -21.641 -25.188 1 96.56 563 TYR A N 1
ATOM 4437 C CA . TYR A 1 563 ? -29.516 -22.156 -24.047 1 96.56 563 TYR A CA 1
ATOM 4438 C C . TYR A 1 563 ? -29.484 -21.172 -22.891 1 96.56 563 TYR A C 1
ATOM 4440 O O . TYR A 1 563 ? -30.516 -20.891 -22.266 1 96.56 563 TYR A O 1
ATOM 4448 N N . LEU A 1 564 ? -28.359 -20.672 -22.594 1 96.75 564 LEU A N 1
ATOM 4449 C CA . LEU A 1 564 ? -28.188 -19.766 -21.469 1 96.75 564 LEU A CA 1
ATOM 4450 C C . LEU A 1 564 ? -28.859 -18.422 -21.75 1 96.75 564 LEU A C 1
ATOM 4452 O O . LEU A 1 564 ? -29.438 -17.812 -20.844 1 96.75 564 LEU A O 1
ATOM 4456 N N . ALA A 1 565 ? -28.75 -17.984 -22.938 1 96.31 565 ALA A N 1
ATOM 4457 C CA . ALA A 1 565 ? -29.438 -16.75 -23.328 1 96.31 565 ALA A CA 1
ATOM 4458 C C . ALA A 1 565 ? -30.938 -16.891 -23.141 1 96.31 565 ALA A C 1
ATOM 4460 O O . ALA A 1 565 ? -31.609 -15.969 -22.641 1 96.31 565 ALA A O 1
ATOM 4461 N N . ALA A 1 566 ? -31.453 -17.953 -23.531 1 96.25 566 ALA A N 1
ATOM 4462 C CA . ALA A 1 566 ? -32.875 -18.234 -23.375 1 96.25 566 ALA A CA 1
ATOM 4463 C C . ALA A 1 566 ? -33.281 -18.297 -21.906 1 96.25 566 ALA A C 1
ATOM 4465 O O . ALA A 1 566 ? -34.344 -17.859 -21.516 1 96.25 566 ALA A O 1
ATOM 4466 N N . THR A 1 567 ? -32.406 -18.953 -21.188 1 96.25 567 THR A N 1
ATOM 4467 C CA . THR A 1 567 ? -32.656 -19.047 -19.75 1 96.25 567 THR A CA 1
ATOM 4468 C C . THR A 1 567 ? -32.688 -17.656 -19.125 1 96.25 567 THR A C 1
ATOM 4470 O O . THR A 1 567 ? -33.562 -17.375 -18.297 1 96.25 567 THR A O 1
ATOM 4473 N N . CYS A 1 568 ? -31.781 -16.781 -19.469 1 96.5 568 CYS A N 1
ATOM 4474 C CA . CYS A 1 568 ? -31.781 -15.414 -18.984 1 96.5 568 CYS A CA 1
ATOM 4475 C C . CYS A 1 568 ? -33.062 -14.703 -19.344 1 96.5 568 CYS A C 1
ATOM 4477 O O . CYS A 1 568 ? -33.656 -14.008 -18.5 1 96.5 568 CYS A O 1
ATOM 4479 N N . ALA A 1 569 ? -33.469 -14.867 -20.531 1 95.5 569 ALA A N 1
ATOM 4480 C CA . ALA A 1 569 ? -34.719 -14.258 -20.984 1 95.5 569 ALA A CA 1
ATOM 4481 C C . ALA A 1 569 ? -35.906 -14.789 -20.203 1 95.5 569 ALA A C 1
ATOM 4483 O O . ALA A 1 569 ? -36.812 -14.023 -19.812 1 95.5 569 ALA A O 1
ATOM 4484 N N . LYS A 1 570 ? -35.938 -15.984 -20.031 1 95.62 570 LYS A N 1
ATOM 4485 C CA . LYS A 1 570 ? -37.062 -16.656 -19.344 1 95.62 570 LYS A CA 1
ATOM 4486 C C . LYS A 1 570 ? -37.219 -16.125 -17.922 1 95.62 570 LYS A C 1
ATOM 4488 O O . LYS A 1 570 ? -38.312 -15.93 -17.438 1 95.62 570 LYS A O 1
ATOM 4493 N N . TYR A 1 571 ? -36.125 -15.914 -17.266 1 95.12 571 TYR A N 1
ATOM 4494 C CA . TYR A 1 571 ? -36.188 -15.555 -15.859 1 95.12 571 TYR A CA 1
ATOM 4495 C C . TYR A 1 571 ? -35.969 -14.062 -15.664 1 95.12 571 TYR A C 1
ATOM 4497 O O . TYR A 1 571 ? -35.844 -13.586 -14.531 1 95.12 571 TYR A O 1
ATOM 4505 N N . GLY A 1 572 ? -35.781 -13.328 -16.688 1 94.69 572 GLY A N 1
ATOM 4506 C CA . GLY A 1 572 ? -35.656 -11.883 -16.625 1 94.69 572 GLY A CA 1
ATOM 4507 C C . GLY A 1 572 ? -34.281 -11.422 -16.125 1 94.69 572 GLY A C 1
ATOM 4508 O O . GLY A 1 572 ? -34.188 -10.391 -15.453 1 94.69 572 GLY A O 1
ATOM 4509 N N . VAL A 1 573 ? -33.312 -12.219 -16.344 1 94.81 573 VAL A N 1
ATOM 4510 C CA . VAL A 1 573 ? -31.938 -11.859 -15.961 1 94.81 573 VAL A CA 1
ATOM 4511 C C . VAL A 1 573 ? -31.297 -11.031 -17.062 1 94.81 573 VAL A C 1
ATOM 4513 O O . VAL A 1 573 ? -31.172 -11.484 -18.203 1 94.81 573 VAL A O 1
ATOM 4516 N N . LYS A 1 574 ? -30.906 -9.844 -16.688 1 92.62 574 LYS A N 1
ATOM 4517 C CA . LYS A 1 574 ? -30.344 -8.938 -17.688 1 92.62 574 LYS A CA 1
ATOM 4518 C C . LYS A 1 574 ? -28.844 -9.203 -17.875 1 92.62 574 LYS A C 1
ATOM 4520 O O . LYS A 1 574 ? -28.109 -9.367 -16.906 1 92.62 574 LYS A O 1
ATOM 4525 N N . CYS A 1 575 ? -28.406 -9.352 -19.094 1 92 575 CYS A N 1
ATOM 4526 C CA . CYS A 1 575 ? -27.016 -9.461 -19.5 1 92 575 CYS A CA 1
ATOM 4527 C C . CYS A 1 575 ? -26.734 -8.609 -20.734 1 92 575 CYS A C 1
ATOM 4529 O O . CYS A 1 575 ? -27.156 -8.945 -21.844 1 92 575 CYS A O 1
ATOM 4531 N N . SER A 1 576 ? -26.047 -7.52 -20.484 1 87.12 576 SER A N 1
ATOM 4532 C CA . SER A 1 576 ? -25.719 -6.641 -21.594 1 87.12 576 SER A CA 1
ATOM 4533 C C . SER A 1 576 ? -24.703 -7.297 -22.531 1 87.12 576 SER A C 1
ATOM 4535 O O . SER A 1 576 ? -23.922 -8.156 -22.125 1 87.12 576 SER A O 1
ATOM 4537 N N . PRO A 1 577 ? -24.766 -6.938 -23.828 1 87.44 577 PRO A N 1
ATOM 4538 C CA . PRO A 1 577 ? -23.75 -7.465 -24.734 1 87.44 577 PRO A CA 1
ATOM 4539 C C . PRO A 1 577 ? -22.328 -7.051 -24.344 1 87.44 577 PRO A C 1
ATOM 4541 O O . PRO A 1 577 ? -22.141 -5.988 -23.75 1 87.44 577 PRO A O 1
ATOM 4544 N N . PRO A 1 578 ? -21.484 -7.844 -24.797 1 87.62 578 PRO A N 1
ATOM 4545 C CA . PRO A 1 578 ? -21.547 -9.133 -25.5 1 87.62 578 PRO A CA 1
ATOM 4546 C C . PRO A 1 578 ? -22.031 -10.266 -24.594 1 87.62 578 PRO A C 1
ATOM 4548 O O . PRO A 1 578 ? -21.656 -10.336 -23.422 1 87.62 578 PRO A O 1
ATOM 4551 N N . GLN A 1 579 ? -22.875 -11.078 -25.141 1 89.19 579 GLN A N 1
ATOM 4552 C CA . GLN A 1 579 ? -23.438 -12.188 -24.391 1 89.19 579 GLN A CA 1
ATOM 4553 C C . GLN A 1 579 ? -22.656 -13.484 -24.625 1 89.19 579 GLN A C 1
ATOM 4555 O O . GLN A 1 579 ? -23.172 -14.422 -25.234 1 89.19 579 GLN A O 1
ATOM 4560 N N . THR A 1 580 ? -21.547 -13.5 -24.062 1 88.25 580 THR A N 1
ATOM 4561 C CA . THR A 1 580 ? -20.734 -14.719 -24.109 1 88.25 580 THR A CA 1
ATOM 4562 C C . THR A 1 580 ? -21.25 -15.75 -23.109 1 88.25 580 THR A C 1
ATOM 4564 O O . THR A 1 580 ? -21.984 -15.406 -22.172 1 88.25 580 THR A O 1
ATOM 4567 N N . THR A 1 581 ? -20.922 -17.031 -23.344 1 91.06 581 THR A N 1
ATOM 4568 C CA . THR A 1 581 ? -21.344 -18.109 -22.438 1 91.06 581 THR A CA 1
ATOM 4569 C C . THR A 1 581 ? -20.922 -17.812 -21 1 91.06 581 THR A C 1
ATOM 4571 O O . THR A 1 581 ? -21.688 -18.016 -20.062 1 91.06 581 THR A O 1
ATOM 4574 N N . ALA A 1 582 ? -19.688 -17.328 -20.844 1 90.56 582 ALA A N 1
ATOM 4575 C CA . ALA A 1 582 ? -19.156 -17.031 -19.531 1 90.56 582 ALA A CA 1
ATOM 4576 C C . ALA A 1 582 ? -19.984 -15.953 -18.828 1 90.56 582 ALA A C 1
ATOM 4578 O O . ALA A 1 582 ? -20.328 -16.078 -17.656 1 90.56 582 ALA A O 1
ATOM 4579 N N . ARG A 1 583 ? -20.328 -14.883 -19.438 1 91.19 583 ARG A N 1
ATOM 4580 C CA . ARG A 1 583 ? -21.078 -13.766 -18.875 1 91.19 583 ARG A CA 1
ATOM 4581 C C . ARG A 1 583 ? -22.516 -14.172 -18.547 1 91.19 583 ARG A C 1
ATOM 4583 O O . ARG A 1 583 ? -23.047 -13.797 -17.484 1 91.19 583 ARG A O 1
ATOM 4590 N N . LEU A 1 584 ? -23.156 -14.883 -19.516 1 94.62 584 LEU A N 1
ATOM 4591 C CA . LEU A 1 584 ? -24.531 -15.352 -19.297 1 94.62 584 LEU A CA 1
ATOM 4592 C C . LEU A 1 584 ? -24.609 -16.25 -18.062 1 94.62 584 LEU A C 1
ATOM 4594 O O . LEU A 1 584 ? -25.5 -16.094 -17.234 1 94.62 584 LEU A O 1
ATOM 4598 N N . LEU A 1 585 ? -23.672 -17.141 -18.016 1 94.94 585 LEU A N 1
ATOM 4599 C CA . LEU A 1 585 ? -23.625 -18.062 -16.891 1 94.94 585 LEU A CA 1
ATOM 4600 C C . LEU A 1 585 ? -23.406 -17.297 -15.578 1 94.94 585 LEU A C 1
ATOM 4602 O O . LEU A 1 585 ? -24.016 -17.625 -14.555 1 94.94 585 LEU A O 1
ATOM 4606 N N . ASP A 1 586 ? -22.531 -16.375 -15.586 1 93.81 586 ASP A N 1
ATOM 4607 C CA . ASP A 1 586 ? -22.266 -15.539 -14.414 1 93.81 586 ASP A CA 1
ATOM 4608 C C . ASP A 1 586 ? -23.531 -14.867 -13.906 1 93.81 586 ASP A C 1
ATOM 4610 O O . ASP A 1 586 ? -23.797 -14.844 -12.703 1 93.81 586 ASP A O 1
ATOM 4614 N N . LYS A 1 587 ? -24.344 -14.32 -14.781 1 95.5 587 LYS A N 1
ATOM 4615 C CA . LYS A 1 587 ? -25.578 -13.648 -14.414 1 95.5 587 LYS A CA 1
ATOM 4616 C C . LYS A 1 587 ? -26.578 -14.648 -13.836 1 95.5 587 LYS A C 1
ATOM 4618 O O . LYS A 1 587 ? -27.312 -14.328 -12.891 1 95.5 587 LYS A O 1
ATOM 4623 N N . ILE A 1 588 ? -26.641 -15.789 -14.422 1 96.62 588 ILE A N 1
ATOM 4624 C CA . ILE A 1 588 ? -27.547 -16.828 -13.969 1 96.62 588 ILE A CA 1
ATOM 4625 C C . ILE A 1 588 ? -27.156 -17.297 -12.57 1 96.62 588 ILE A C 1
ATOM 4627 O O . ILE A 1 588 ? -28.016 -17.5 -11.711 1 96.62 588 ILE A O 1
ATOM 4631 N N . VAL A 1 589 ? -25.859 -17.484 -12.352 1 96.94 589 VAL A N 1
ATOM 4632 C CA . VAL A 1 589 ? -25.344 -17.859 -11.039 1 96.94 589 VAL A CA 1
ATOM 4633 C C . VAL A 1 589 ? -25.703 -16.781 -10.008 1 96.94 589 VAL A C 1
ATOM 4635 O O . VAL A 1 589 ? -26.109 -17.094 -8.891 1 96.94 589 VAL A O 1
ATOM 4638 N N . GLY A 1 590 ? -25.531 -15.539 -10.383 1 96.19 590 GLY A N 1
ATOM 4639 C CA . GLY A 1 590 ? -25.906 -14.438 -9.508 1 96.19 590 GLY A CA 1
ATOM 4640 C C . GLY A 1 590 ? -27.359 -14.484 -9.07 1 96.19 590 GLY A C 1
ATOM 4641 O O . GLY A 1 590 ? -27.672 -14.242 -7.902 1 96.19 590 GLY A O 1
ATOM 4642 N N . HIS A 1 591 ? -28.188 -14.82 -10.016 1 95.38 591 HIS A N 1
ATOM 4643 C CA . HIS A 1 591 ? -29.625 -14.812 -9.781 1 95.38 591 HIS A CA 1
ATOM 4644 C C . HIS A 1 591 ? -30.047 -16 -8.914 1 95.38 591 HIS A C 1
ATOM 4646 O O . HIS A 1 591 ? -30.828 -15.836 -7.965 1 95.38 591 HIS A O 1
ATOM 4652 N N . PHE A 1 592 ? -29.516 -17.172 -9.078 1 96.12 592 PHE A N 1
ATOM 4653 C CA . PHE A 1 592 ? -30.047 -18.375 -8.461 1 96.12 592 PHE A CA 1
ATOM 4654 C C . PHE A 1 592 ? -29.234 -18.766 -7.242 1 96.12 592 PHE A C 1
ATOM 4656 O O . PHE A 1 592 ? -29.766 -19.344 -6.293 1 96.12 592 PHE A O 1
ATOM 4663 N N . LEU A 1 593 ? -27.922 -18.547 -7.273 1 97.31 593 LEU A N 1
ATOM 4664 C CA . LEU A 1 593 ? -27.062 -19.094 -6.23 1 97.31 593 LEU A CA 1
ATOM 4665 C C . LEU A 1 593 ? -26.594 -18.016 -5.27 1 97.31 593 LEU A C 1
ATOM 4667 O O . LEU A 1 593 ? -26.812 -18.109 -4.059 1 97.31 593 LEU A O 1
ATOM 4671 N N . GLU A 1 594 ? -25.953 -16.906 -5.773 1 96.69 594 GLU A N 1
ATOM 4672 C CA . GLU A 1 594 ? -25.391 -15.867 -4.918 1 96.69 594 GLU A CA 1
ATOM 4673 C C . GLU A 1 594 ? -26.453 -15.266 -3.998 1 96.69 594 GLU A C 1
ATOM 4675 O O . GLU A 1 594 ? -26.156 -14.906 -2.855 1 96.69 594 GLU A O 1
ATOM 4680 N N . ALA A 1 595 ? -27.656 -15.195 -4.438 1 94.06 595 ALA A N 1
ATOM 4681 C CA . ALA A 1 595 ? -28.766 -14.594 -3.699 1 94.06 595 ALA A CA 1
ATOM 4682 C C . ALA A 1 595 ? -29.078 -15.391 -2.436 1 94.06 595 ALA A C 1
ATOM 4684 O O . ALA A 1 595 ? -29.688 -14.867 -1.504 1 94.06 595 ALA A O 1
ATOM 4685 N N . THR A 1 596 ? -28.594 -16.578 -2.355 1 94.94 596 THR A N 1
ATOM 4686 C CA . THR A 1 596 ? -28.891 -17.422 -1.212 1 94.94 596 THR A CA 1
ATOM 4687 C C . THR A 1 596 ? -27.75 -17.375 -0.195 1 94.94 596 THR A C 1
ATOM 4689 O O . THR A 1 596 ? -27.859 -17.938 0.892 1 94.94 596 THR A O 1
ATOM 4692 N N . CYS A 1 597 ? -26.656 -16.719 -0.543 1 97.5 597 CYS A N 1
ATOM 4693 C CA . CYS A 1 597 ? -25.438 -16.781 0.249 1 97.5 597 CYS A CA 1
ATOM 4694 C C . CYS A 1 597 ? -25.375 -15.625 1.242 1 97.5 597 CYS A C 1
ATOM 4696 O O . CYS A 1 597 ? -24.547 -14.734 1.116 1 97.5 597 CYS A O 1
ATOM 4698 N N . VAL A 1 598 ? -26.141 -15.742 2.359 1 97.12 598 VAL A N 1
ATOM 4699 C CA . VAL A 1 598 ? -26.141 -14.719 3.398 1 97.12 598 VAL A CA 1
ATOM 4700 C C . VAL A 1 598 ? -24.938 -14.914 4.32 1 97.12 598 VAL A C 1
ATOM 4702 O O . VAL A 1 598 ? -24.141 -14 4.512 1 97.12 598 VAL A O 1
ATOM 4705 N N . ASN A 1 599 ? -24.875 -16.125 4.953 1 98.25 599 ASN A N 1
ATOM 4706 C CA . ASN A 1 599 ? -23.672 -16.5 5.684 1 98.25 599 ASN A CA 1
ATOM 4707 C C . ASN A 1 599 ? -22.531 -16.859 4.738 1 98.25 599 ASN A C 1
ATOM 4709 O O . ASN A 1 599 ? -22.75 -17.094 3.549 1 98.25 599 ASN A O 1
ATOM 4713 N N . PRO A 1 600 ? -21.312 -16.812 5.234 1 98.75 600 PRO A N 1
ATOM 4714 C CA . PRO A 1 600 ? -20.203 -17.188 4.359 1 98.75 600 PRO A CA 1
ATOM 4715 C C . PRO A 1 600 ? -20.438 -18.516 3.65 1 98.75 600 PRO A C 1
ATOM 4717 O O . PRO A 1 600 ? -20.703 -19.531 4.305 1 98.75 600 PRO A O 1
ATOM 4720 N N . THR A 1 601 ? -20.344 -18.453 2.33 1 98.88 601 THR A N 1
ATOM 4721 C CA . THR A 1 601 ? -20.625 -19.609 1.493 1 98.88 601 THR A CA 1
ATOM 4722 C C . THR A 1 601 ? -19.656 -19.672 0.317 1 98.88 601 THR A C 1
ATOM 4724 O O . THR A 1 601 ? -19.484 -18.688 -0.404 1 98.88 601 THR A O 1
ATOM 4727 N N . PHE A 1 602 ? -19.078 -20.859 0.153 1 98.88 602 PHE A N 1
ATOM 4728 C CA . PHE A 1 602 ? -18.219 -21.078 -1.003 1 98.88 602 PHE A CA 1
ATOM 4729 C C . PHE A 1 602 ? -19.031 -21.562 -2.195 1 98.88 602 PHE A C 1
ATOM 4731 O O . PHE A 1 602 ? -19.781 -22.547 -2.092 1 98.88 602 PHE A O 1
ATOM 4738 N N . ILE A 1 603 ? -18.938 -20.859 -3.311 1 98.69 603 ILE A N 1
ATOM 4739 C CA . ILE A 1 603 ? -19.312 -21.453 -4.59 1 98.69 603 ILE A CA 1
ATOM 4740 C C . ILE A 1 603 ? -18.078 -22.016 -5.285 1 98.69 603 ILE A C 1
ATOM 4742 O O . ILE A 1 603 ? -17.109 -21.281 -5.52 1 98.69 603 ILE A O 1
ATOM 4746 N N . ILE A 1 604 ? -18.141 -23.344 -5.605 1 98.69 604 ILE A N 1
ATOM 4747 C CA . ILE A 1 604 ? -16.891 -24 -6.008 1 98.69 604 ILE A CA 1
ATOM 4748 C C . ILE A 1 604 ? -17.062 -24.625 -7.395 1 98.69 604 ILE A C 1
ATOM 4750 O O . ILE A 1 604 ? -18.188 -24.719 -7.902 1 98.69 604 ILE A O 1
ATOM 4754 N N . ASN A 1 605 ? -15.938 -24.984 -8 1 98.25 605 ASN A N 1
ATOM 4755 C CA . ASN A 1 605 ? -15.852 -25.766 -9.227 1 98.25 605 ASN A CA 1
ATOM 4756 C C . ASN A 1 605 ? -16.422 -25 -10.422 1 98.25 605 ASN A C 1
ATOM 4758 O O . ASN A 1 605 ? -17.312 -25.5 -11.117 1 98.25 605 ASN A O 1
ATOM 4762 N N . TYR A 1 606 ? -15.844 -23.875 -10.703 1 97.75 606 TYR A N 1
ATOM 4763 C CA . TYR A 1 606 ? -16.266 -23.016 -11.805 1 97.75 606 TYR A CA 1
ATOM 4764 C C . TYR A 1 606 ? -15.859 -23.625 -13.148 1 97.75 606 TYR A C 1
ATOM 4766 O O . TYR A 1 606 ? -14.844 -24.312 -13.242 1 97.75 606 TYR A O 1
ATOM 4774 N N . PRO A 1 607 ? -16.625 -23.344 -14.172 1 96.81 607 PRO A N 1
ATOM 4775 C CA . PRO A 1 607 ? -16.234 -23.781 -15.508 1 96.81 607 PRO A CA 1
ATOM 4776 C C . PRO A 1 607 ? -14.906 -23.172 -15.969 1 96.81 607 PRO A C 1
ATOM 4778 O O . PRO A 1 607 ? -14.602 -22.031 -15.625 1 96.81 607 PRO A O 1
ATOM 4781 N N . GLU A 1 608 ? -14.148 -23.906 -16.844 1 95.31 608 GLU A N 1
ATOM 4782 C CA . GLU A 1 608 ? -12.859 -23.469 -17.375 1 95.31 608 GLU A CA 1
ATOM 4783 C C . GLU A 1 608 ? -13 -22.172 -18.172 1 95.31 608 GLU A C 1
ATOM 4785 O O . GLU A 1 608 ? -12.117 -21.312 -18.125 1 95.31 608 GLU A O 1
ATOM 4790 N N . ILE A 1 609 ? -14.094 -22 -18.828 1 90.69 609 ILE A N 1
ATOM 4791 C CA . ILE A 1 609 ? -14.289 -20.859 -19.719 1 90.69 609 ILE A CA 1
ATOM 4792 C C . ILE A 1 609 ? -14.359 -19.562 -18.906 1 90.69 609 ILE A C 1
ATOM 4794 O O . ILE A 1 609 ? -14.117 -18.484 -19.438 1 90.69 609 ILE A O 1
ATOM 4798 N N . MET A 1 610 ? -14.648 -19.656 -17.578 1 92.38 610 MET A N 1
ATOM 4799 C CA . MET A 1 610 ? -14.773 -18.516 -16.703 1 92.38 610 MET A CA 1
ATOM 4800 C C . MET A 1 610 ? -13.508 -18.312 -15.875 1 92.38 610 MET A C 1
ATOM 4802 O O . MET A 1 610 ? -13.43 -17.406 -15.047 1 92.38 610 MET A O 1
ATOM 4806 N N . SER A 1 611 ? -12.547 -19.188 -16.109 1 95.31 611 SER A N 1
ATOM 4807 C CA . SER A 1 611 ? -11.43 -19.266 -15.172 1 95.31 611 SER A CA 1
ATOM 4808 C C . SER A 1 611 ? -10.102 -19.422 -15.914 1 95.31 611 SER A C 1
ATOM 4810 O O . SER A 1 611 ? -9.414 -20.422 -15.75 1 95.31 611 SER A O 1
ATOM 4812 N N . PRO A 1 612 ? -9.703 -18.406 -16.578 1 94.56 612 PRO A N 1
ATOM 4813 C CA . PRO A 1 612 ? -8.547 -18.547 -17.484 1 94.56 612 PRO A CA 1
ATOM 4814 C C . PRO A 1 612 ? -7.25 -18.828 -16.719 1 94.56 612 PRO A C 1
ATOM 4816 O O . PRO A 1 612 ? -6.293 -19.344 -17.312 1 94.56 612 PRO A O 1
ATOM 4819 N N . LEU A 1 613 ? -7.148 -18.547 -15.453 1 97.75 613 LEU A N 1
ATOM 4820 C CA . LEU A 1 613 ? -5.895 -18.688 -14.719 1 97.75 613 LEU A CA 1
ATOM 4821 C C . LEU A 1 613 ? -5.977 -19.859 -13.734 1 97.75 613 LEU A C 1
ATOM 4823 O O . LEU A 1 613 ? -5.008 -20.156 -13.031 1 97.75 613 LEU A O 1
ATOM 4827 N N . ALA A 1 614 ? -7.125 -20.531 -13.672 1 98.5 614 ALA A N 1
ATOM 4828 C CA . ALA A 1 614 ? -7.336 -21.625 -12.727 1 98.5 614 ALA A CA 1
ATOM 4829 C C . ALA A 1 614 ? -7.043 -22.969 -13.375 1 98.5 614 ALA A C 1
ATOM 4831 O O . ALA A 1 614 ? -7.34 -23.172 -14.555 1 98.5 614 ALA A O 1
ATOM 4832 N N . LYS A 1 615 ? -6.551 -23.859 -12.633 1 98.5 615 LYS A N 1
ATOM 4833 C CA . LYS A 1 615 ? -6.25 -25.203 -13.109 1 98.5 615 LYS A CA 1
ATOM 4834 C C . LYS A 1 615 ? -7.523 -26.031 -13.281 1 98.5 615 LYS A C 1
ATOM 4836 O O . LYS A 1 615 ? -8.5 -25.828 -12.547 1 98.5 615 LYS A O 1
ATOM 4841 N N . TRP A 1 616 ? -7.488 -26.891 -14.25 1 97.44 616 TRP A N 1
ATOM 4842 C CA . TRP A 1 616 ? -8.617 -27.781 -14.445 1 97.44 616 TRP A CA 1
ATOM 4843 C C . TRP A 1 616 ? -8.891 -28.594 -13.188 1 97.44 616 TRP A C 1
ATOM 4845 O O . TRP A 1 616 ? -7.988 -28.828 -12.383 1 97.44 616 TRP A O 1
ATOM 4855 N N . HIS A 1 617 ? -10.086 -28.984 -13.039 1 97.56 617 HIS A N 1
ATOM 4856 C CA . HIS A 1 617 ? -10.461 -29.812 -11.898 1 97.56 617 HIS A CA 1
ATOM 4857 C C . HIS A 1 617 ? -9.852 -31.219 -12.008 1 97.56 617 HIS A C 1
ATOM 4859 O O . HIS A 1 617 ? -9.82 -31.797 -13.102 1 97.56 617 HIS A O 1
ATOM 4865 N N . ARG A 1 618 ? -9.453 -31.828 -10.914 1 95.69 618 ARG A N 1
ATOM 4866 C CA . ARG A 1 618 ? -8.734 -33.094 -10.898 1 95.69 618 ARG A CA 1
ATOM 4867 C C . ARG A 1 618 ? -9.656 -34.25 -11.297 1 95.69 618 ARG A C 1
ATOM 4869 O O . ARG A 1 618 ? -9.195 -35.25 -11.836 1 95.69 618 ARG A O 1
ATOM 4876 N N . SER A 1 619 ? -11.008 -34.031 -11.102 1 94.81 619 SER A N 1
ATOM 4877 C CA . SER A 1 619 ? -11.898 -35.188 -11.305 1 94.81 619 SER A CA 1
ATOM 4878 C C . SER A 1 619 ? -13.109 -34.812 -12.148 1 94.81 619 SER A C 1
ATOM 4880 O O . SER A 1 619 ? -13.859 -35.656 -12.602 1 94.81 619 SER A O 1
ATOM 4882 N N . LEU A 1 620 ? -13.352 -33.5 -12.281 1 93.69 620 LEU A N 1
ATOM 4883 C CA . LEU A 1 620 ? -14.523 -33.031 -13.023 1 93.69 620 LEU A CA 1
ATOM 4884 C C . LEU A 1 620 ? -14.117 -32.344 -14.32 1 93.69 620 LEU A C 1
ATOM 4886 O O . LEU A 1 620 ? -13.656 -31.203 -14.297 1 93.69 620 LEU A O 1
ATOM 4890 N N . SER A 1 621 ? -14.445 -33 -15.438 1 92.75 621 SER A N 1
ATOM 4891 C CA . SER A 1 621 ? -14.039 -32.5 -16.75 1 92.75 621 SER A CA 1
ATOM 4892 C C . SER A 1 621 ? -14.742 -31.172 -17.062 1 92.75 621 SER A C 1
ATOM 4894 O O . SER A 1 621 ? -15.938 -31.016 -16.797 1 92.75 621 SER A O 1
ATOM 4896 N N . GLY A 1 622 ? -13.969 -30.234 -17.547 1 93.44 622 GLY A N 1
ATOM 4897 C CA . GLY A 1 622 ? -14.531 -28.969 -17.984 1 93.44 622 GLY A CA 1
ATOM 4898 C C . GLY A 1 622 ? -14.617 -27.938 -16.875 1 93.44 622 GLY A C 1
ATOM 4899 O O . GLY A 1 622 ? -14.93 -26.781 -17.125 1 93.44 622 GLY A O 1
ATOM 4900 N N . LEU A 1 623 ? -14.367 -28.359 -15.695 1 96.88 623 LEU A N 1
ATOM 4901 C CA . LEU A 1 623 ? -14.43 -27.469 -14.547 1 96.88 623 LEU A CA 1
ATOM 4902 C C . LEU A 1 623 ? -13.039 -27.203 -13.984 1 96.88 623 LEU A C 1
ATOM 4904 O O . LEU A 1 623 ? -12.055 -27.766 -14.461 1 96.88 623 LEU A O 1
ATOM 4908 N N . THR A 1 624 ? -12.992 -26.25 -13.086 1 98.31 624 THR A N 1
ATOM 4909 C CA . THR A 1 624 ? -11.719 -25.875 -12.461 1 98.31 624 THR A CA 1
ATOM 4910 C C . THR A 1 624 ? -11.82 -25.938 -10.945 1 98.31 624 THR A C 1
ATOM 4912 O O . THR A 1 624 ? -12.922 -25.938 -10.391 1 98.31 624 THR A O 1
ATOM 4915 N N . GLU A 1 625 ? -10.672 -26.141 -10.312 1 98.75 625 GLU A N 1
ATOM 4916 C CA . GLU A 1 625 ? -10.594 -26 -8.859 1 98.75 625 GLU A CA 1
ATOM 4917 C C . GLU A 1 625 ? -10.523 -24.531 -8.445 1 98.75 625 GLU A C 1
ATOM 4919 O O . GLU A 1 625 ? -9.461 -24.047 -8.039 1 98.75 625 GLU A O 1
ATOM 4924 N N . ARG A 1 626 ? -11.656 -23.859 -8.508 1 98.81 626 ARG A N 1
ATOM 4925 C CA . ARG A 1 626 ? -11.844 -22.453 -8.18 1 98.81 626 ARG A CA 1
ATOM 4926 C C . ARG A 1 626 ? -13.031 -22.266 -7.238 1 98.81 626 ARG A C 1
ATOM 4928 O O . ARG A 1 626 ? -14.039 -22.969 -7.348 1 98.81 626 ARG A O 1
ATOM 4935 N N . PHE A 1 627 ? -12.844 -21.422 -6.25 1 98.81 627 PHE A N 1
ATOM 4936 C CA 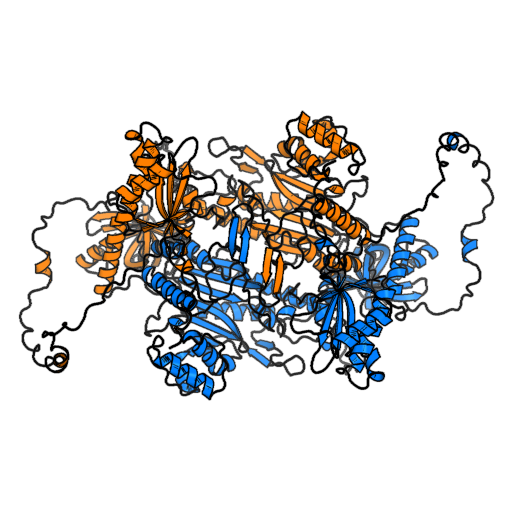. PHE A 1 627 ? -14 -21.031 -5.449 1 98.81 627 PHE A CA 1
ATOM 4937 C C . PHE A 1 627 ? -14.086 -19.516 -5.312 1 98.81 627 PHE A C 1
ATOM 4939 O O . PHE A 1 627 ? -13.078 -18.812 -5.48 1 98.81 627 PHE A O 1
ATOM 4946 N N . GLU A 1 628 ? -15.203 -19.031 -5.141 1 98.69 628 GLU A N 1
ATOM 4947 C CA . GLU A 1 628 ? -15.492 -17.688 -4.633 1 98.69 628 GLU A CA 1
ATOM 4948 C C . GLU A 1 628 ? -16.25 -17.766 -3.309 1 98.69 628 GLU A C 1
ATOM 4950 O O . GLU A 1 628 ? -17.062 -18.656 -3.098 1 98.69 628 GLU A O 1
ATOM 4955 N N . LEU A 1 629 ? -15.914 -16.922 -2.457 1 98.88 629 LEU A N 1
ATOM 4956 C CA . LEU A 1 629 ? -16.641 -16.812 -1.195 1 98.88 629 LEU A CA 1
ATOM 4957 C C . LEU A 1 629 ? -17.641 -15.664 -1.235 1 98.88 629 LEU A C 1
ATOM 4959 O O . LEU A 1 629 ? -17.266 -14.539 -1.577 1 98.88 629 LEU A O 1
ATOM 4963 N N . PHE A 1 630 ? -18.844 -15.992 -0.877 1 98.62 630 PHE A N 1
ATOM 4964 C CA . PHE A 1 630 ? -19.891 -14.984 -0.811 1 98.62 630 PHE A CA 1
ATOM 4965 C C . PHE A 1 630 ? -20.344 -14.766 0.628 1 98.62 630 PHE A C 1
ATOM 4967 O O . PHE A 1 630 ? -20.469 -15.719 1.398 1 98.62 630 PHE A O 1
ATOM 4974 N N . ILE A 1 631 ? -20.531 -13.57 1.026 1 98.44 631 ILE A N 1
ATOM 4975 C CA . ILE A 1 631 ? -21.109 -13.141 2.297 1 98.44 631 ILE A CA 1
ATOM 4976 C C . ILE A 1 631 ? -22.109 -12.023 2.055 1 98.44 631 ILE A C 1
ATOM 4978 O O . ILE A 1 631 ? -21.812 -11.047 1.354 1 98.44 631 ILE A O 1
ATOM 4982 N N . ASN A 1 632 ? -23.25 -12.133 2.623 1 97.38 632 ASN A N 1
ATOM 4983 C CA . ASN A 1 632 ? -24.344 -11.188 2.369 1 97.38 632 ASN A CA 1
ATOM 4984 C C . ASN A 1 632 ? -24.562 -10.992 0.873 1 97.38 632 ASN A C 1
ATOM 4986 O O . ASN A 1 632 ? -24.734 -9.859 0.411 1 97.38 632 ASN A O 1
ATOM 4990 N N . LYS A 1 633 ? -24.391 -12.078 0.153 1 96.38 633 LYS A N 1
ATOM 4991 C CA . LYS A 1 633 ? -24.75 -12.188 -1.26 1 96.38 633 LYS A CA 1
ATOM 4992 C C . LYS A 1 633 ? -23.734 -11.469 -2.137 1 96.38 633 LYS A C 1
ATOM 4994 O O . LYS A 1 633 ? -23.969 -11.242 -3.324 1 96.38 633 LYS A O 1
ATOM 4999 N N . HIS A 1 634 ? -22.594 -11.055 -1.548 1 96.25 634 HIS A N 1
ATOM 5000 C CA . HIS A 1 634 ? -21.531 -10.398 -2.316 1 96.25 634 HIS A CA 1
ATOM 5001 C C . HIS A 1 634 ? -20.25 -11.211 -2.289 1 96.25 634 HIS A C 1
ATOM 5003 O O . HIS A 1 634 ? -19.906 -11.812 -1.265 1 96.25 634 HIS A O 1
ATOM 5009 N N . GLU A 1 635 ? -19.594 -11.195 -3.422 1 97.19 635 GLU A N 1
ATOM 5010 C CA . GLU A 1 635 ? -18.297 -11.859 -3.498 1 97.19 635 GLU A CA 1
ATOM 5011 C C . GLU A 1 635 ? -17.25 -11.141 -2.643 1 97.19 635 GLU A C 1
ATOM 5013 O O . GLU A 1 635 ? -17.047 -9.93 -2.781 1 97.19 635 GLU A O 1
ATOM 5018 N N . VAL A 1 636 ? -16.547 -11.891 -1.812 1 97.69 636 VAL A N 1
ATOM 5019 C CA . VAL A 1 636 ? -15.562 -11.281 -0.925 1 97.69 636 VAL A CA 1
ATOM 5020 C C . VAL A 1 636 ? -14.18 -11.852 -1.219 1 97.69 636 VAL A C 1
ATOM 5022 O O . VAL A 1 636 ? -13.164 -11.203 -0.952 1 97.69 636 VAL A O 1
ATOM 5025 N N . CYS A 1 637 ? -14.102 -13.047 -1.778 1 98.06 637 CYS A N 1
ATOM 5026 C CA . CYS A 1 637 ? -12.836 -13.719 -2.043 1 98.06 637 CYS A CA 1
ATOM 5027 C C . CYS A 1 637 ? -12.914 -14.539 -3.324 1 98.06 637 CYS A C 1
ATOM 5029 O O . CYS A 1 637 ? -13.977 -15.047 -3.678 1 98.06 637 CYS A O 1
ATOM 5031 N N . ASN A 1 638 ? -11.859 -14.594 -4.02 1 98.25 638 ASN A N 1
ATOM 5032 C CA . ASN A 1 638 ? -11.625 -15.469 -5.16 1 98.25 638 ASN A CA 1
ATOM 5033 C C . ASN A 1 638 ? -10.32 -16.25 -5.004 1 98.25 638 ASN A C 1
ATOM 5035 O O . ASN A 1 638 ? -9.305 -15.695 -4.562 1 98.25 638 ASN A O 1
ATOM 5039 N N . ALA A 1 639 ? -10.398 -17.562 -5.281 1 98.81 639 ALA A N 1
ATOM 5040 C CA . ALA A 1 639 ? -9.211 -18.391 -5.09 1 98.81 639 ALA A CA 1
ATOM 5041 C C . ALA A 1 639 ? -9.258 -19.641 -5.973 1 98.81 639 ALA A C 1
ATOM 5043 O O . ALA A 1 639 ? -10.336 -20.125 -6.32 1 98.81 639 ALA A O 1
ATOM 5044 N N . TYR A 1 640 ? -8.125 -20.141 -6.277 1 98.75 640 TYR A N 1
ATOM 5045 C CA . TYR A 1 640 ? -8.094 -21.359 -7.086 1 98.75 640 TYR A CA 1
ATOM 5046 C C . TYR A 1 640 ? -6.711 -22 -7.043 1 98.75 640 TYR A C 1
ATOM 5048 O O . TYR A 1 640 ? -5.746 -21.391 -6.574 1 98.75 640 TYR A O 1
ATOM 5056 N N . THR A 1 641 ? -6.711 -23.297 -7.375 1 98.81 641 THR A N 1
ATOM 5057 C CA . THR A 1 641 ? -5.469 -23.953 -7.758 1 98.81 641 THR A CA 1
ATOM 5058 C C . THR A 1 641 ? -4.934 -23.375 -9.07 1 98.81 641 THR A C 1
ATOM 5060 O O . THR A 1 641 ? -5.605 -23.438 -10.102 1 98.81 641 THR A O 1
ATOM 5063 N N . GLU A 1 642 ? -3.781 -22.844 -8.984 1 98.81 642 GLU A N 1
ATOM 5064 C CA . GLU A 1 642 ? -3.246 -22.078 -10.109 1 98.81 642 GLU A CA 1
ATOM 5065 C C . GLU A 1 642 ? -2.912 -22.984 -11.289 1 98.81 642 GLU A C 1
ATOM 5067 O O . GLU A 1 642 ? -2.387 -24.094 -11.102 1 98.81 642 GLU A O 1
ATOM 5072 N N . LEU A 1 643 ? -3.291 -22.547 -12.469 1 98.69 643 LEU A N 1
ATOM 5073 C CA . LEU A 1 643 ? -2.816 -23.203 -13.68 1 98.69 643 LEU A CA 1
ATOM 5074 C C . LEU A 1 643 ? -1.315 -23.016 -13.852 1 98.69 643 LEU A C 1
ATOM 5076 O O . LEU A 1 643 ? -0.838 -21.875 -13.922 1 98.69 643 LEU A O 1
ATOM 5080 N N . ASN A 1 644 ? -0.556 -24.109 -13.836 1 98.5 644 ASN A N 1
ATOM 5081 C CA . ASN A 1 644 ? 0.895 -23.969 -13.891 1 98.5 644 ASN A CA 1
ATOM 5082 C C . ASN A 1 644 ? 1.479 -24.656 -15.117 1 98.5 644 ASN A C 1
ATOM 5084 O O . ASN A 1 644 ? 2.697 -24.812 -15.227 1 98.5 644 ASN A O 1
ATOM 5088 N N . ASP A 1 645 ? 0.613 -25.219 -16.047 1 97.94 645 ASP A N 1
ATOM 5089 C CA . ASP A 1 645 ? 1.028 -25.719 -17.359 1 97.94 645 ASP A CA 1
ATOM 5090 C C . ASP A 1 645 ? 1.121 -24.594 -18.375 1 97.94 645 ASP A C 1
ATOM 5092 O O . ASP A 1 645 ? 0.101 -24.031 -18.797 1 97.94 645 ASP A O 1
ATOM 5096 N N . PRO A 1 646 ? 2.322 -24.297 -18.812 1 97.88 646 PRO A N 1
ATOM 5097 C CA . PRO A 1 646 ? 2.48 -23.141 -19.688 1 97.88 646 PRO A CA 1
ATOM 5098 C C . PRO A 1 646 ? 1.786 -23.312 -21.031 1 97.88 646 PRO A C 1
ATOM 5100 O O . PRO A 1 646 ? 1.314 -22.344 -21.625 1 97.88 646 PRO A O 1
ATOM 5103 N N . LEU A 1 647 ? 1.684 -24.547 -21.562 1 96.12 647 LEU A N 1
ATOM 5104 C CA . LEU A 1 647 ? 1.031 -24.797 -22.844 1 96.12 647 LEU A CA 1
ATOM 5105 C C . LEU A 1 647 ? -0.471 -24.547 -22.75 1 96.12 647 LEU A C 1
ATOM 5107 O O . LEU A 1 647 ? -1.057 -23.906 -23.609 1 96.12 647 LEU A O 1
ATOM 5111 N N . VAL A 1 648 ? -1.039 -25.047 -21.688 1 96.56 648 VAL A N 1
ATOM 5112 C CA . VAL A 1 648 ? -2.471 -24.859 -21.484 1 96.56 648 VAL A CA 1
ATOM 5113 C C . VAL A 1 648 ? -2.76 -23.375 -21.219 1 96.56 648 VAL A C 1
ATOM 5115 O O . VAL A 1 648 ? -3.771 -22.844 -21.672 1 96.56 648 VAL A O 1
ATOM 5118 N N . GLN A 1 649 ? -1.919 -22.719 -20.453 1 97.75 649 GLN A N 1
ATOM 5119 C CA . GLN A 1 649 ? -2.102 -21.297 -20.156 1 97.75 649 GLN A CA 1
ATOM 5120 C C . GLN A 1 649 ? -2.111 -20.469 -21.438 1 97.75 649 GLN A C 1
ATOM 5122 O O . GLN A 1 649 ? -2.934 -19.562 -21.594 1 97.75 649 GLN A O 1
ATOM 5127 N N . ARG A 1 650 ? -1.181 -20.766 -22.328 1 96.44 650 ARG A N 1
ATOM 5128 C CA . ARG A 1 650 ? -1.14 -20.078 -23.609 1 96.44 650 ARG A CA 1
ATOM 5129 C C . ARG A 1 650 ? -2.443 -20.266 -24.375 1 96.44 650 ARG A C 1
ATOM 5131 O O . ARG A 1 650 ? -2.959 -19.312 -24.984 1 96.44 650 ARG A O 1
ATOM 5138 N N . GLN A 1 651 ? -2.914 -21.453 -24.344 1 95.06 651 GLN A N 1
ATOM 5139 C CA . GLN A 1 651 ? -4.18 -21.75 -25 1 95.06 651 GLN A CA 1
ATOM 5140 C C . GLN A 1 651 ? -5.32 -20.938 -24.391 1 95.06 651 GLN A C 1
ATOM 5142 O O . GLN A 1 651 ? -6.168 -20.406 -25.109 1 95.06 651 GLN A O 1
ATOM 5147 N N . ARG A 1 652 ? -5.332 -20.875 -23.078 1 94.94 652 ARG A N 1
ATOM 5148 C CA . ARG A 1 652 ? -6.367 -20.109 -22.375 1 94.94 652 ARG A CA 1
ATOM 5149 C C . ARG A 1 652 ? -6.312 -18.641 -22.766 1 94.94 652 ARG A C 1
ATOM 5151 O O . ARG A 1 652 ? -7.352 -18 -22.953 1 94.94 652 ARG A O 1
ATOM 5158 N N . PHE A 1 653 ? -5.105 -18.078 -22.781 1 93.75 653 PHE A N 1
ATOM 5159 C CA . PHE A 1 653 ? -4.938 -16.688 -23.172 1 93.75 653 PHE A CA 1
ATOM 5160 C C . PHE A 1 653 ? -5.422 -16.453 -24.594 1 93.75 653 PHE A C 1
ATOM 5162 O O . PHE A 1 653 ? -6.012 -15.414 -24.906 1 93.75 653 PHE A O 1
ATOM 5169 N N . GLN A 1 654 ? -5.176 -17.406 -25.453 1 91.25 654 GLN A N 1
ATOM 5170 C CA . GLN A 1 654 ? -5.617 -17.297 -26.844 1 91.25 654 GLN A CA 1
ATOM 5171 C C . GLN A 1 654 ? -7.141 -17.281 -26.938 1 91.25 654 GLN A C 1
ATOM 5173 O O . GLN A 1 654 ? -7.715 -16.547 -27.734 1 91.25 654 GLN A O 1
ATOM 5178 N N . GLU A 1 655 ? -7.703 -18.094 -26.141 1 88.19 655 GLU A N 1
ATOM 5179 C CA . GLU A 1 655 ? -9.164 -18.094 -26.094 1 88.19 655 GLU A CA 1
ATOM 5180 C C . GLU A 1 655 ? -9.711 -16.75 -25.609 1 88.19 655 GLU A C 1
ATOM 5182 O O . GLU A 1 655 ? -10.727 -16.281 -26.125 1 88.19 655 GLU A O 1
ATOM 5187 N N . GLN A 1 656 ? -9.078 -16.188 -24.641 1 88 656 GLN A N 1
ATOM 5188 C CA . GLN A 1 656 ? -9.469 -14.875 -24.141 1 88 656 GLN A CA 1
ATOM 5189 C C . GLN A 1 656 ? -9.32 -13.812 -25.234 1 88 656 GLN A C 1
ATOM 5191 O O . GLN A 1 656 ? -10.125 -12.883 -25.312 1 88 656 GLN A O 1
ATOM 5196 N N . LEU A 1 657 ? -8.297 -13.906 -25.969 1 85.94 657 LEU A N 1
ATOM 5197 C CA . LEU A 1 657 ? -8.062 -12.977 -27.062 1 85.94 657 LEU A CA 1
ATOM 5198 C C . LEU A 1 657 ? -9.211 -13.023 -28.062 1 85.94 657 LEU A C 1
ATOM 5200 O O . LEU A 1 657 ? -9.594 -11.992 -28.625 1 85.94 657 LEU A O 1
ATOM 5204 N N . MET A 1 658 ? -9.703 -14.195 -28.281 1 83.06 658 MET A N 1
ATOM 5205 C CA . MET A 1 658 ? -10.844 -14.344 -29.172 1 83.06 658 MET A CA 1
ATOM 5206 C C . MET A 1 658 ? -12.07 -13.625 -28.625 1 83.06 658 MET A C 1
ATOM 5208 O O . MET A 1 658 ? -12.812 -12.992 -29.375 1 83.06 658 MET A O 1
ATOM 5212 N N . ASN A 1 659 ? -12.281 -13.727 -27.375 1 82.94 659 ASN A N 1
ATOM 5213 C CA . ASN A 1 659 ? -13.398 -13.031 -26.734 1 82.94 659 ASN A CA 1
ATOM 5214 C C . ASN A 1 659 ? -13.258 -11.516 -26.859 1 82.94 659 ASN A C 1
ATOM 5216 O O . ASN A 1 659 ? -14.25 -10.805 -27.016 1 82.94 659 ASN A O 1
ATOM 5220 N N . ARG A 1 660 ? -12.109 -11.07 -26.688 1 83.19 660 ARG A N 1
ATOM 5221 C CA . ARG A 1 660 ? -11.852 -9.641 -26.828 1 83.19 660 ARG A CA 1
ATOM 5222 C C . ARG A 1 660 ? -12.188 -9.164 -28.234 1 83.19 660 ARG A C 1
ATOM 5224 O O . ARG A 1 660 ? -12.703 -8.055 -28.406 1 83.19 660 ARG A O 1
ATOM 5231 N N . GLN A 1 661 ? -11.914 -9.938 -29.156 1 81.31 661 GLN A N 1
ATOM 5232 C CA . GLN A 1 661 ? -12.203 -9.609 -30.547 1 81.31 661 GLN A CA 1
ATOM 5233 C C . GLN A 1 661 ? -13.711 -9.57 -30.797 1 81.31 661 GLN A C 1
ATOM 5235 O O . GLN A 1 661 ? -14.188 -8.82 -31.656 1 81.31 661 GLN A O 1
ATOM 5240 N N . LEU A 1 662 ? -14.344 -10.32 -29.984 1 79.38 662 LEU A N 1
ATOM 5241 C CA . LEU A 1 662 ? -15.805 -10.344 -30.078 1 79.38 662 LEU A CA 1
ATOM 5242 C C . LEU A 1 662 ? -16.406 -9.164 -29.328 1 79.38 662 LEU A C 1
ATOM 5244 O O . LEU A 1 662 ? -17.641 -9.047 -29.234 1 79.38 662 LEU A O 1
ATOM 5248 N N . GLY A 1 663 ? -15.578 -8.367 -28.688 1 80.38 663 GLY A N 1
ATOM 5249 C CA . GLY A 1 663 ? -16.078 -7.133 -28.094 1 80.38 663 GLY A CA 1
ATOM 5250 C C . GLY A 1 663 ? -16.047 -7.152 -26.578 1 80.38 663 GLY A C 1
ATOM 5251 O O . GLY A 1 663 ? -16.562 -6.234 -25.938 1 80.38 663 GLY A O 1
ATOM 5252 N N . ASP A 1 664 ? -15.531 -8.172 -26.047 1 83.19 664 ASP A N 1
ATOM 5253 C CA . ASP A 1 664 ? -15.406 -8.227 -24.594 1 83.19 664 ASP A CA 1
ATOM 5254 C C . ASP A 1 664 ? -14.172 -7.465 -24.125 1 83.19 664 ASP A C 1
ATOM 5256 O O . ASP A 1 664 ? -13.109 -8.055 -23.922 1 83.19 664 ASP A O 1
ATOM 5260 N N . ASP A 1 665 ? -14.305 -6.285 -23.609 1 79.56 665 ASP A N 1
ATOM 5261 C CA . ASP A 1 665 ? -13.203 -5.402 -23.219 1 79.56 665 ASP A CA 1
ATOM 5262 C C . ASP A 1 665 ? -12.578 -5.84 -21.906 1 79.56 665 ASP A C 1
ATOM 5264 O O . ASP A 1 665 ? -11.484 -5.395 -21.547 1 79.56 665 ASP A O 1
ATOM 5268 N N . GLU A 1 666 ? -13.18 -6.711 -21.297 1 83.38 666 GLU A N 1
ATOM 5269 C CA . GLU A 1 666 ? -12.695 -7.133 -19.984 1 83.38 666 GLU A CA 1
ATOM 5270 C C . GLU A 1 666 ? -11.844 -8.391 -20.094 1 83.38 666 GLU A C 1
ATOM 5272 O O . GLU A 1 666 ? -11.164 -8.773 -19.141 1 83.38 666 GLU A O 1
ATOM 5277 N N . ALA A 1 667 ? -11.789 -8.945 -21.297 1 84.69 667 ALA A N 1
ATOM 5278 C CA . ALA A 1 667 ? -11.039 -10.18 -21.469 1 84.69 667 ALA A CA 1
ATOM 5279 C C . ALA A 1 667 ? -9.539 -9.938 -21.312 1 84.69 667 ALA A C 1
ATOM 5281 O O . ALA A 1 667 ? -9.039 -8.867 -21.656 1 84.69 667 ALA A O 1
ATOM 5282 N N . MET A 1 668 ? -8.867 -10.914 -20.812 1 86.75 668 MET A N 1
ATOM 5283 C CA . MET A 1 668 ? -7.445 -10.789 -20.5 1 86.75 668 MET A CA 1
ATOM 5284 C C . MET A 1 668 ? -6.609 -10.766 -21.781 1 86.75 668 MET A C 1
ATOM 5286 O O . MET A 1 668 ? -6.949 -11.43 -22.766 1 86.75 668 MET A O 1
ATOM 5290 N N . ALA A 1 669 ? -5.496 -10.125 -21.734 1 86.25 669 ALA A N 1
ATOM 5291 C CA . ALA A 1 669 ? -4.539 -10.086 -22.844 1 86.25 669 ALA A CA 1
ATOM 5292 C C . ALA A 1 669 ? -3.586 -11.273 -22.781 1 86.25 669 ALA A C 1
ATOM 5294 O O . ALA A 1 669 ? -3.383 -11.859 -21.719 1 86.25 669 ALA A O 1
ATOM 5295 N N . LEU A 1 670 ? -3.127 -11.633 -23.938 1 90.5 670 LEU A N 1
ATOM 5296 C CA . LEU A 1 670 ? -2.059 -12.625 -23.984 1 90.5 670 LEU A CA 1
ATOM 5297 C C . LEU A 1 670 ? -0.763 -12.055 -23.422 1 90.5 670 LEU A C 1
ATOM 5299 O O . LEU A 1 670 ? -0.268 -11.031 -23.891 1 90.5 670 LEU A O 1
ATOM 5303 N N . ASP A 1 671 ? -0.268 -12.664 -22.391 1 93.25 671 ASP A N 1
ATOM 5304 C CA . ASP A 1 671 ? 0.988 -12.273 -21.766 1 93.25 671 ASP A CA 1
ATOM 5305 C C . ASP A 1 671 ? 2.076 -13.312 -22 1 93.25 671 ASP A C 1
ATOM 5307 O O . ASP A 1 671 ? 2.305 -14.188 -21.172 1 93.25 671 ASP A O 1
ATOM 5311 N N . GLU A 1 672 ? 2.826 -13.164 -23.016 1 93.75 672 GLU A N 1
ATOM 5312 C CA . GLU A 1 672 ? 3.85 -14.141 -23.391 1 93.75 672 GLU A CA 1
ATOM 5313 C C . GLU A 1 672 ? 4.969 -14.188 -22.359 1 93.75 672 GLU A C 1
ATOM 5315 O O . GLU A 1 672 ? 5.559 -15.242 -22.125 1 93.75 672 GLU A O 1
ATOM 5320 N N . ALA A 1 673 ? 5.289 -13.031 -21.844 1 93.69 673 ALA A N 1
ATOM 5321 C CA . ALA A 1 673 ? 6.324 -13 -20.812 1 93.69 673 ALA A CA 1
ATOM 5322 C C . ALA A 1 673 ? 5.934 -13.859 -19.625 1 93.69 673 ALA A C 1
ATOM 5324 O O . ALA A 1 673 ? 6.777 -14.555 -19.047 1 93.69 673 ALA A O 1
ATOM 5325 N N . PHE A 1 674 ? 4.711 -13.844 -19.312 1 97.06 674 PHE A N 1
ATOM 5326 C CA . PHE A 1 674 ? 4.23 -14.672 -18.203 1 97.06 674 PHE A CA 1
ATOM 5327 C C . PHE A 1 674 ? 4.293 -16.156 -18.562 1 97.06 674 PHE A C 1
ATOM 5329 O O . PHE A 1 674 ? 4.691 -16.969 -17.75 1 97.06 674 PHE A O 1
ATOM 5336 N N . CYS A 1 675 ? 3.865 -16.484 -19.75 1 97.44 675 CYS A N 1
ATOM 5337 C CA . CYS A 1 675 ? 3.939 -17.875 -20.203 1 97.44 675 CYS A CA 1
ATOM 5338 C C . CYS A 1 675 ? 5.375 -18.375 -20.156 1 97.44 675 CYS A C 1
ATOM 5340 O O . CYS A 1 675 ? 5.625 -19.516 -19.766 1 97.44 675 CYS A O 1
ATOM 5342 N N . THR A 1 676 ? 6.234 -17.516 -20.562 1 97.69 676 THR A N 1
ATOM 5343 C CA . THR A 1 676 ? 7.648 -17.891 -20.5 1 97.69 676 THR A CA 1
ATOM 5344 C C . THR A 1 676 ? 8.078 -18.141 -19.062 1 97.69 676 THR A C 1
ATOM 5346 O O . THR A 1 676 ? 8.82 -19.078 -18.797 1 97.69 676 THR A O 1
ATOM 5349 N N . ALA A 1 677 ? 7.648 -17.297 -18.203 1 98.44 677 ALA A N 1
ATOM 5350 C CA . ALA A 1 677 ? 7.957 -17.516 -16.797 1 98.44 677 ALA A CA 1
ATOM 5351 C C . ALA A 1 677 ? 7.449 -18.875 -16.328 1 98.44 677 ALA A C 1
ATOM 5353 O O . ALA A 1 677 ? 8.148 -19.609 -15.609 1 98.44 677 ALA A O 1
ATOM 5354 N N . LEU A 1 678 ? 6.246 -19.234 -16.719 1 98.56 678 LEU A N 1
ATOM 5355 C CA . LEU A 1 678 ? 5.66 -20.516 -16.344 1 98.56 678 LEU A CA 1
ATOM 5356 C C . LEU A 1 678 ? 6.52 -21.672 -16.844 1 98.56 678 LEU A C 1
ATOM 5358 O O . LEU A 1 678 ? 6.562 -22.734 -16.203 1 98.56 678 LEU A O 1
ATOM 5362 N N . GLU A 1 679 ? 7.199 -21.5 -17.922 1 98.56 679 GLU A N 1
ATOM 5363 C CA . GLU A 1 679 ? 8.031 -22.547 -18.516 1 98.56 679 GLU A CA 1
ATOM 5364 C C . GLU A 1 679 ? 9.234 -22.859 -17.625 1 98.56 679 GLU A C 1
ATOM 5366 O O . GLU A 1 679 ? 9.883 -23.891 -17.797 1 98.56 679 GLU A O 1
ATOM 5371 N N . TYR A 1 680 ? 9.469 -21.953 -16.688 1 98.5 680 TYR A N 1
ATOM 5372 C CA . TYR A 1 680 ? 10.555 -22.219 -15.742 1 98.5 680 TYR A CA 1
ATOM 5373 C C . TYR A 1 680 ? 10.062 -22.984 -14.531 1 98.5 680 TYR A C 1
ATOM 5375 O O . TYR A 1 680 ? 10.852 -23.391 -13.672 1 98.5 680 TYR A O 1
ATOM 5383 N N . GLY A 1 681 ? 8.828 -23.172 -14.445 1 98.56 681 GLY A N 1
ATOM 5384 C CA . GLY A 1 681 ? 8.273 -24.125 -13.484 1 98.56 681 GLY A CA 1
ATOM 5385 C C . GLY A 1 681 ? 7.613 -23.453 -12.305 1 98.56 681 GLY A C 1
ATOM 5386 O O . GLY A 1 681 ? 8.273 -23.125 -11.312 1 98.56 681 GLY A O 1
ATOM 5387 N N . LEU A 1 682 ? 6.348 -23.203 -12.32 1 98.81 682 LEU A N 1
ATOM 5388 C CA . LEU A 1 682 ? 5.531 -22.844 -11.156 1 98.81 682 LEU A CA 1
ATOM 5389 C C . LEU A 1 682 ? 5.098 -24.109 -10.406 1 98.81 682 LEU A C 1
ATOM 5391 O O . LEU A 1 682 ? 4.441 -24.984 -10.969 1 98.81 682 LEU A O 1
ATOM 5395 N N . PRO A 1 683 ? 5.492 -24.234 -9.148 1 98.5 683 PRO A N 1
ATOM 5396 C CA . PRO A 1 683 ? 4.988 -25.391 -8.391 1 98.5 683 PRO A CA 1
ATOM 5397 C C . PRO A 1 683 ? 3.465 -25.406 -8.289 1 98.5 683 PRO A C 1
ATOM 5399 O O . PRO A 1 683 ? 2.814 -24.391 -8.57 1 98.5 683 PRO A O 1
ATOM 5402 N N . PRO A 1 684 ? 2.947 -26.688 -7.996 1 98.44 684 PRO A N 1
ATOM 5403 C CA . PRO A 1 684 ? 1.551 -26.562 -7.57 1 98.44 684 PRO A CA 1
ATOM 5404 C C . PRO A 1 684 ? 1.339 -25.453 -6.547 1 98.44 684 PRO A C 1
ATOM 5406 O O . PRO A 1 684 ? 2.07 -25.375 -5.555 1 98.44 684 PRO A O 1
ATOM 5409 N N . THR A 1 685 ? 0.426 -24.562 -6.898 1 98.81 685 THR A N 1
ATOM 5410 C CA . THR A 1 685 ? 0.297 -23.344 -6.102 1 98.81 685 THR A CA 1
ATOM 5411 C C . THR A 1 685 ? -1.172 -22.984 -5.891 1 98.81 685 THR A C 1
ATOM 5413 O O . THR A 1 685 ? -1.985 -23.109 -6.809 1 98.81 685 THR A O 1
ATOM 5416 N N . GLY A 1 686 ? -1.512 -22.656 -4.652 1 98.81 686 GLY A N 1
ATOM 5417 C CA . GLY A 1 686 ? -2.791 -22.016 -4.387 1 98.81 686 GLY A CA 1
ATOM 5418 C C . GLY A 1 686 ? -2.709 -20.5 -4.379 1 98.81 686 GLY A C 1
ATOM 5419 O O . GLY A 1 686 ? -1.77 -19.922 -3.824 1 98.81 686 GLY A O 1
ATOM 5420 N N . GLY A 1 687 ? -3.615 -19.844 -5.031 1 98.81 687 GLY A N 1
ATOM 5421 C CA . GLY A 1 687 ? -3.707 -18.391 -5.059 1 98.81 687 GLY A CA 1
ATOM 5422 C C . GLY A 1 687 ? -5.02 -17.875 -4.504 1 98.81 687 GLY A C 1
ATOM 5423 O O . GLY A 1 687 ? -6.074 -18.453 -4.73 1 98.81 687 GLY A O 1
ATOM 5424 N N . TRP A 1 688 ? -4.91 -16.812 -3.791 1 98.88 688 TRP A N 1
ATOM 5425 C CA . TRP A 1 688 ? -6.027 -16.297 -3.014 1 98.88 688 TRP A CA 1
ATOM 5426 C C . TRP A 1 688 ? -6.078 -14.773 -3.088 1 98.88 688 TRP A C 1
ATOM 5428 O O . TRP A 1 688 ? -5.043 -14.109 -2.998 1 98.88 688 TRP A O 1
ATOM 5438 N N . GLY A 1 689 ? -7.277 -14.18 -3.348 1 98.56 689 GLY A N 1
ATOM 5439 C CA . GLY A 1 689 ? -7.492 -12.742 -3.35 1 98.56 689 GLY A CA 1
ATOM 5440 C C . GLY A 1 689 ? -8.773 -12.328 -2.643 1 98.56 689 GLY A C 1
ATOM 5441 O O . GLY A 1 689 ? -9.797 -13 -2.76 1 98.56 689 GLY A O 1
ATOM 5442 N N . SER A 1 690 ? -8.711 -11.25 -1.9 1 98.62 690 SER A N 1
ATOM 5443 C CA . SER A 1 690 ? -9.875 -10.734 -1.191 1 98.62 690 SER A CA 1
ATOM 5444 C C . SER A 1 690 ? -9.891 -9.211 -1.188 1 98.62 690 SER A C 1
ATOM 5446 O O . SER A 1 690 ? -8.844 -8.578 -1.105 1 98.62 690 SER A O 1
ATOM 5448 N N . GLY A 1 691 ? -11.094 -8.695 -1.317 1 98 691 GLY A N 1
ATOM 5449 C CA . GLY A 1 691 ? -11.258 -7.258 -1.178 1 98 691 GLY A CA 1
ATOM 5450 C C . GLY A 1 691 ? -11.336 -6.805 0.268 1 98 691 GLY A C 1
ATOM 5451 O O . GLY A 1 691 ? -12.289 -7.141 0.977 1 98 691 GLY A O 1
ATOM 5452 N N . ILE A 1 692 ? -10.484 -5.977 0.671 1 98.38 692 ILE A N 1
ATOM 5453 C CA . ILE A 1 692 ? -10.414 -5.492 2.045 1 98.38 692 ILE A CA 1
ATOM 5454 C C . ILE A 1 692 ? -11.578 -4.543 2.316 1 98.38 692 ILE A C 1
ATOM 5456 O O . ILE A 1 692 ? -12.133 -4.531 3.416 1 98.38 692 ILE A O 1
ATOM 5460 N N . ASP A 1 693 ? -11.93 -3.768 1.35 1 98.19 693 ASP A N 1
ATOM 5461 C CA . ASP A 1 693 ? -13 -2.783 1.512 1 98.19 693 ASP A CA 1
ATOM 5462 C C . ASP A 1 693 ? -14.32 -3.459 1.874 1 98.19 693 ASP A C 1
ATOM 5464 O O . ASP A 1 693 ? -15.031 -3.006 2.773 1 98.19 693 ASP A O 1
ATOM 5468 N N . ARG A 1 694 ? -14.609 -4.512 1.212 1 97.94 694 ARG A N 1
ATOM 5469 C CA . ARG A 1 694 ? -15.867 -5.199 1.473 1 97.94 694 ARG A CA 1
ATOM 5470 C C . ARG A 1 694 ? -15.852 -5.867 2.846 1 97.94 694 ARG A C 1
ATOM 5472 O O . ARG A 1 694 ? -16.891 -5.941 3.516 1 97.94 694 ARG A O 1
ATOM 5479 N N . ILE A 1 695 ? -14.742 -6.387 3.26 1 98.19 695 ILE A N 1
ATOM 5480 C CA . ILE A 1 695 ? -14.625 -6.938 4.605 1 98.19 695 ILE A CA 1
ATOM 5481 C C . ILE A 1 695 ? -14.852 -5.832 5.637 1 98.19 695 ILE A C 1
ATOM 5483 O O . ILE A 1 695 ? -15.57 -6.035 6.621 1 98.19 695 ILE A O 1
ATOM 5487 N N . ALA A 1 696 ? -14.242 -4.703 5.402 1 97.94 696 ALA A N 1
ATOM 5488 C CA . ALA A 1 696 ? -14.43 -3.562 6.297 1 97.94 696 ALA A CA 1
ATOM 5489 C C . ALA A 1 696 ? -15.891 -3.137 6.348 1 97.94 696 ALA A C 1
ATOM 5491 O O . ALA A 1 696 ? -16.391 -2.762 7.41 1 97.94 696 ALA A O 1
ATOM 5492 N N . MET A 1 697 ? -16.562 -3.16 5.211 1 97.69 697 MET A N 1
ATOM 5493 C CA . MET A 1 697 ? -17.984 -2.82 5.172 1 97.69 697 MET A CA 1
ATOM 5494 C C . MET A 1 697 ? -18.781 -3.721 6.109 1 97.69 697 MET A C 1
ATOM 5496 O O . MET A 1 697 ? -19.609 -3.236 6.895 1 97.69 697 MET A O 1
ATOM 5500 N N . LEU A 1 698 ? -18.531 -4.988 6.031 1 97.19 698 LEU A N 1
ATOM 5501 C CA . LEU A 1 698 ? -19.25 -5.961 6.84 1 97.19 698 LEU A CA 1
ATOM 5502 C C . LEU A 1 698 ? -19.016 -5.715 8.328 1 97.19 698 LEU A C 1
ATOM 5504 O O . LEU A 1 698 ? -19.953 -5.703 9.117 1 97.19 698 LEU A O 1
ATOM 5508 N N . LEU A 1 699 ? -17.812 -5.441 8.695 1 97.5 699 LEU A N 1
ATOM 5509 C CA . LEU A 1 699 ? -17.438 -5.375 10.102 1 97.5 699 LEU A CA 1
ATOM 5510 C C . LEU A 1 699 ? -17.797 -4.016 10.695 1 97.5 699 LEU A C 1
ATOM 5512 O O . LEU A 1 699 ? -17.781 -3.842 11.914 1 97.5 699 LEU A O 1
ATOM 5516 N N . THR A 1 700 ? -18.156 -3.012 9.844 1 96.56 700 THR A N 1
ATOM 5517 C CA . THR A 1 700 ? -18.5 -1.682 10.344 1 96.56 700 THR A CA 1
ATOM 5518 C C . THR A 1 700 ? -19.953 -1.341 10.039 1 96.56 700 THR A C 1
ATOM 5520 O O . THR A 1 700 ? -20.344 -0.179 10.125 1 96.56 700 THR A O 1
ATOM 5523 N N . ASP A 1 701 ? -20.703 -2.32 9.547 1 96 701 ASP A N 1
ATOM 5524 C CA . ASP A 1 701 ? -22.109 -2.121 9.203 1 96 701 ASP A CA 1
ATOM 5525 C C . ASP A 1 701 ? -22.266 -0.965 8.219 1 96 701 ASP A C 1
ATOM 5527 O O . ASP A 1 701 ? -23.047 -0.041 8.461 1 96 701 ASP A O 1
ATOM 5531 N N . SER A 1 702 ? -21.438 -0.977 7.203 1 95.5 702 SER A N 1
ATOM 5532 C CA . SER A 1 702 ? -21.469 0.026 6.145 1 95.5 702 SER A CA 1
ATOM 5533 C C . SER A 1 702 ? -22.047 -0.549 4.855 1 95.5 702 SER A C 1
ATOM 5535 O O . SER A 1 702 ? -21.484 -1.488 4.285 1 95.5 702 SER A O 1
ATOM 5537 N N . GLN A 1 703 ? -23.094 -0.002 4.332 1 93.88 703 GLN A N 1
ATOM 5538 C CA . GLN A 1 703 ? -23.781 -0.518 3.154 1 93.88 703 GLN A CA 1
ATOM 5539 C C . GLN A 1 703 ? -23.234 0.119 1.878 1 93.88 703 GLN A C 1
ATOM 5541 O O . GLN A 1 703 ? -23.469 -0.382 0.777 1 93.88 703 GLN A O 1
ATOM 5546 N N . ASN A 1 704 ? -22.578 1.196 2.072 1 95.12 704 ASN A N 1
ATOM 5547 C CA . ASN A 1 704 ? -21.938 1.912 0.978 1 95.12 704 ASN A CA 1
ATOM 5548 C C . ASN A 1 704 ? -20.406 1.881 1.106 1 95.12 704 ASN A C 1
ATOM 5550 O O . ASN A 1 704 ? -19.859 2.238 2.152 1 95.12 704 ASN A O 1
ATOM 5554 N N . ILE A 1 705 ? -19.766 1.399 0.004 1 97 705 ILE A N 1
ATOM 5555 C CA . ILE A 1 705 ? -18.312 1.222 0.036 1 97 705 ILE A CA 1
ATOM 5556 C C . ILE A 1 705 ? -17.641 2.553 0.35 1 97 705 ILE A C 1
ATOM 5558 O O . ILE A 1 705 ? -16.547 2.582 0.91 1 97 705 ILE A O 1
ATOM 5562 N N . LYS A 1 706 ? -18.203 3.668 0.055 1 96.38 706 LYS A N 1
ATOM 5563 C CA . LYS A 1 706 ? -17.625 4.988 0.292 1 96.38 706 LYS A CA 1
ATOM 5564 C C . LYS A 1 706 ? -17.5 5.277 1.785 1 96.38 706 LYS A C 1
ATOM 5566 O O . LYS A 1 706 ? -16.75 6.164 2.193 1 96.38 706 LYS A O 1
ATOM 5571 N N . GLU A 1 707 ? -18.266 4.57 2.635 1 96.19 707 GLU A N 1
ATOM 5572 C CA . GLU A 1 707 ? -18.203 4.742 4.082 1 96.19 707 GLU A CA 1
ATOM 5573 C C . GLU A 1 707 ? -16.859 4.25 4.641 1 96.19 707 GLU A C 1
ATOM 5575 O O . GLU A 1 707 ? -16.438 4.68 5.715 1 96.19 707 GLU A O 1
ATOM 5580 N N . VAL A 1 708 ? -16.219 3.33 3.902 1 97.69 708 VAL A N 1
ATOM 5581 C CA . VAL A 1 708 ? -15 2.729 4.445 1 97.69 708 VAL A CA 1
ATOM 5582 C C . VAL A 1 708 ? -13.781 3.229 3.668 1 97.69 708 VAL A C 1
ATOM 5584 O O . VAL A 1 708 ? -12.703 2.645 3.756 1 97.69 708 VAL A O 1
ATOM 5587 N N . LEU A 1 709 ? -13.961 4.195 2.852 1 97.69 709 LEU A N 1
ATOM 5588 C CA . LEU A 1 709 ? -12.883 4.906 2.166 1 97.69 709 LEU A CA 1
ATOM 5589 C C . LEU A 1 709 ? -12.711 6.312 2.73 1 97.69 709 LEU A C 1
ATOM 5591 O O . LEU A 1 709 ? -13.68 7.078 2.807 1 97.69 709 LEU A O 1
ATOM 5595 N N . LEU A 1 710 ? -11.531 6.672 3.098 1 97.94 710 LEU A N 1
ATOM 5596 C CA . LEU A 1 710 ? -11.297 7.988 3.686 1 97.94 710 LEU A CA 1
ATOM 5597 C C . LEU A 1 710 ? -11.594 9.094 2.68 1 97.94 710 LEU A C 1
ATOM 5599 O O . LEU A 1 710 ? -12.125 10.148 3.047 1 97.94 710 LEU A O 1
ATOM 5603 N N . PHE A 1 711 ? -11.258 8.859 1.437 1 96.31 711 PHE A N 1
ATOM 5604 C CA . PHE A 1 711 ? -11.469 9.844 0.391 1 96.31 711 PHE A CA 1
ATOM 5605 C C . PHE A 1 711 ? -12.039 9.195 -0.863 1 96.31 711 PHE A C 1
ATOM 5607 O O . PHE A 1 711 ? -11.352 9.07 -1.875 1 96.31 711 PHE A O 1
ATOM 5614 N N . PRO A 1 712 ? -13.281 8.852 -0.876 1 93.94 712 PRO A N 1
ATOM 5615 C CA . PRO A 1 712 ? -13.883 8.227 -2.057 1 93.94 712 PRO A CA 1
ATOM 5616 C C . PRO A 1 712 ? -14.023 9.203 -3.229 1 93.94 712 PRO A C 1
ATOM 5618 O O . PRO A 1 712 ? -14.195 10.406 -3.02 1 93.94 712 PRO A O 1
ATOM 5621 N N . PRO A 1 713 ? -13.883 8.68 -4.383 1 88.5 713 PRO A N 1
ATOM 5622 C CA . PRO A 1 713 ? -14.133 9.547 -5.543 1 88.5 713 PRO A CA 1
ATOM 5623 C C . PRO A 1 713 ? -15.57 10.062 -5.602 1 88.5 713 PRO A C 1
ATOM 5625 O O . PRO A 1 713 ? -16.516 9.305 -5.34 1 88.5 713 PRO A O 1
ATOM 5628 N N . MET A 1 714 ? -15.648 11.258 -5.73 1 87.38 714 MET A N 1
ATOM 5629 C CA . MET A 1 714 ? -16.953 11.898 -5.836 1 87.38 714 MET A CA 1
ATOM 5630 C C . MET A 1 714 ? -17.125 12.562 -7.199 1 87.38 714 MET A C 1
ATOM 5632 O O . MET A 1 714 ? -16.156 12.992 -7.812 1 87.38 714 MET A O 1
ATOM 5636 N N . LYS A 1 715 ? -18.266 12.453 -7.676 1 78.19 715 LYS A N 1
ATOM 5637 C CA . LYS A 1 715 ? -18.547 13.18 -8.906 1 78.19 715 LYS A CA 1
ATOM 5638 C C . LYS A 1 715 ? -18.266 14.672 -8.742 1 78.19 715 LYS A C 1
ATOM 5640 O O . LYS A 1 715 ? -18.578 15.25 -7.699 1 78.19 715 LYS A O 1
ATOM 5645 N N . PRO A 1 716 ? -17.281 15.133 -9.562 1 73.56 716 PRO A N 1
ATOM 5646 C CA . PRO A 1 716 ? -16.969 16.562 -9.422 1 73.56 716 PRO A CA 1
ATOM 5647 C C . PRO A 1 716 ? -18.219 17.438 -9.336 1 73.56 716 PRO A C 1
ATOM 5649 O O . PRO A 1 716 ? -19.234 17.109 -9.945 1 73.56 716 PRO A O 1
ATOM 5652 N N . HIS A 1 717 ? -18.172 18.141 -8.148 1 57.38 717 HIS A N 1
ATOM 5653 C CA . HIS A 1 717 ? -19.266 19.109 -8.086 1 57.38 717 HIS A CA 1
ATOM 5654 C C . HIS A 1 717 ? -19.328 19.953 -9.352 1 57.38 717 HIS A C 1
ATOM 5656 O O . HIS A 1 717 ? -18.297 20.469 -9.805 1 57.38 717 HIS A O 1
ATOM 5662 N N . LEU A 1 718 ? -20.016 19.422 -10.227 1 38.97 718 LEU A N 1
ATOM 5663 C CA . LEU A 1 718 ? -20.234 20.312 -11.359 1 38.97 718 LEU A CA 1
ATOM 5664 C C . LEU A 1 718 ? -20.656 21.703 -10.891 1 38.97 718 LEU A C 1
ATOM 5666 O O . LEU A 1 718 ? -21.547 21.828 -10.039 1 38.97 718 LEU A O 1
ATOM 5670 N N . PRO A 1 719 ? -19.734 22.609 -10.688 1 33.75 719 PRO A N 1
ATOM 5671 C CA . PRO A 1 719 ? -20.266 23.938 -10.367 1 33.75 719 PRO A CA 1
ATOM 5672 C C . PRO A 1 719 ? -21.641 24.188 -10.969 1 33.75 719 PRO A C 1
ATOM 5674 O O . PRO A 1 719 ? -21.875 23.891 -12.141 1 33.75 719 PRO A O 1
ATOM 5677 N N . GLY A 1 720 ? -22.688 23.891 -10.148 1 25.73 720 GLY A N 1
ATOM 5678 C CA . GLY A 1 720 ? -23.828 24.672 -10.602 1 25.73 720 GLY A CA 1
ATOM 5679 C C . GLY A 1 720 ? -23.5 26.125 -10.859 1 25.73 720 GLY A C 1
ATOM 5680 O O . GLY A 1 720 ? -22.625 26.688 -10.211 1 25.73 720 GLY A O 1
ATOM 5681 N N . MET B 1 1 ? -31.25 3.803 -69.875 1 20.5 1 MET B N 1
ATOM 5682 C CA . MET B 1 1 ? -30.328 2.828 -69.312 1 20.5 1 MET B CA 1
ATOM 5683 C C . MET B 1 1 ? -29.234 3.525 -68.5 1 20.5 1 MET B C 1
ATOM 5685 O O . MET B 1 1 ? -28.25 4 -69.062 1 20.5 1 MET B O 1
ATOM 5689 N N . VAL B 1 2 ? -29.641 4.34 -67.75 1 25.05 2 VAL B N 1
ATOM 5690 C CA . VAL B 1 2 ? -28.844 5.383 -67.125 1 25.05 2 VAL B CA 1
ATOM 5691 C C . VAL B 1 2 ? -27.75 4.75 -66.25 1 25.05 2 VAL B C 1
ATOM 5693 O O . VAL B 1 2 ? -28.031 3.867 -65.438 1 25.05 2 VAL B O 1
ATOM 5696 N N . ILE B 1 3 ? -26.578 4.73 -66.75 1 29.39 3 ILE B N 1
ATOM 5697 C CA . ILE B 1 3 ? -25.391 4.039 -66.312 1 29.39 3 ILE B CA 1
ATOM 5698 C C . ILE B 1 3 ? -25.047 4.492 -64.875 1 29.39 3 ILE B C 1
ATOM 5700 O O . ILE B 1 3 ? -24.859 5.684 -64.625 1 29.39 3 ILE B O 1
ATOM 5704 N N . PRO B 1 4 ? -25.5 3.77 -63.906 1 27.81 4 PRO B N 1
ATOM 5705 C CA . PRO B 1 4 ? -25.578 4.141 -62.5 1 27.81 4 PRO B CA 1
ATOM 5706 C C . PRO B 1 4 ? -24.219 4.496 -61.906 1 27.81 4 PRO B C 1
ATOM 5708 O O . PRO B 1 4 ? -23.188 4.023 -62.375 1 27.81 4 PRO B O 1
ATOM 5711 N N . PRO B 1 5 ? -24.125 5.629 -61.406 1 29.25 5 PRO B N 1
ATOM 5712 C CA . PRO B 1 5 ? -22.812 6.199 -61.094 1 29.25 5 PRO B CA 1
ATOM 5713 C C . PRO B 1 5 ? -21.969 5.27 -60.219 1 29.25 5 PRO B C 1
ATOM 5715 O O . PRO B 1 5 ? -22.516 4.426 -59.5 1 29.25 5 PRO B O 1
ATOM 5718 N N . PRO B 1 6 ? -20.719 5.09 -60.531 1 27.23 6 PRO B N 1
ATOM 5719 C CA . PRO B 1 6 ? -19.781 4.082 -60 1 27.23 6 PRO B CA 1
ATOM 5720 C C . PRO B 1 6 ? -19.609 4.156 -58.5 1 27.23 6 PRO B C 1
ATOM 5722 O O . PRO B 1 6 ? -19.766 5.223 -57.906 1 27.23 6 PRO B O 1
ATOM 5725 N N . ALA B 1 7 ? -19.938 3.129 -57.781 1 26.28 7 ALA B N 1
ATOM 5726 C CA . ALA B 1 7 ? -20.016 2.838 -56.344 1 26.28 7 ALA B CA 1
ATOM 5727 C C . ALA B 1 7 ? -18.719 3.207 -55.625 1 26.28 7 ALA B C 1
ATOM 5729 O O . ALA B 1 7 ? -17.625 2.908 -56.125 1 26.28 7 ALA B O 1
ATOM 5730 N N . ARG B 1 8 ? -18.781 4.199 -54.938 1 25.97 8 ARG B N 1
ATOM 5731 C CA . ARG B 1 8 ? -17.625 4.77 -54.25 1 25.97 8 ARG B CA 1
ATOM 5732 C C . ARG B 1 8 ? -16.859 3.693 -53.5 1 25.97 8 ARG B C 1
ATOM 5734 O O . ARG B 1 8 ? -17.453 2.814 -52.875 1 25.97 8 ARG B O 1
ATOM 5741 N N . ALA B 1 9 ? -15.625 3.457 -53.906 1 25.34 9 ALA B N 1
ATOM 5742 C CA . ALA B 1 9 ? -14.711 2.416 -53.438 1 25.34 9 ALA B CA 1
ATOM 5743 C C . ALA B 1 9 ? -14.547 2.471 -51.906 1 25.34 9 ALA B C 1
ATOM 5745 O O . ALA B 1 9 ? -14.391 3.551 -51.344 1 25.34 9 ALA B O 1
ATOM 5746 N N . PRO B 1 10 ? -15.148 1.495 -51.219 1 24.45 10 PRO B N 1
ATOM 5747 C CA . PRO B 1 10 ? -15.172 1.445 -49.75 1 24.45 10 PRO B CA 1
ATOM 5748 C C . PRO B 1 10 ? -13.773 1.522 -49.125 1 24.45 10 PRO B C 1
ATOM 5750 O O . PRO B 1 10 ? -12.805 1.034 -49.719 1 24.45 10 PRO B O 1
ATOM 5753 N N . ALA B 1 11 ? -13.445 2.615 -48.531 1 24.2 11 ALA B N 1
ATOM 5754 C CA . ALA B 1 11 ? -12.18 2.982 -47.875 1 24.2 11 ALA B CA 1
ATOM 5755 C C . ALA B 1 11 ? -11.68 1.863 -46.969 1 24.2 11 ALA B C 1
ATOM 5757 O O . ALA B 1 11 ? -12.047 1.797 -45.812 1 24.2 11 ALA B O 1
ATOM 5758 N N . ILE B 1 12 ? -11.93 0.582 -47.25 1 24.77 12 ILE B N 1
ATOM 5759 C CA . ILE B 1 12 ? -11.555 -0.534 -46.375 1 24.77 12 ILE B CA 1
ATOM 5760 C C . ILE B 1 12 ? -10.031 -0.58 -46.25 1 24.77 12 ILE B C 1
ATOM 5762 O O . ILE B 1 12 ? -9.5 -1.43 -45.531 1 24.77 12 ILE B O 1
ATOM 5766 N N . THR B 1 13 ? -9.266 0.146 -47.094 1 25.62 13 THR B N 1
ATOM 5767 C CA . THR B 1 13 ? -7.926 -0.332 -47.438 1 25.62 13 THR B CA 1
ATOM 5768 C C . THR B 1 13 ? -6.988 -0.148 -46.25 1 25.62 13 THR B C 1
ATOM 5770 O O . THR B 1 13 ? -5.809 -0.498 -46.312 1 25.62 13 THR B O 1
ATOM 5773 N N . LYS B 1 14 ? -7.355 0.756 -45.469 1 29.34 14 LYS B N 1
ATOM 5774 C CA . LYS B 1 14 ? -6.211 1.169 -44.656 1 29.34 14 LYS B CA 1
ATOM 5775 C C . LYS B 1 14 ? -5.754 0.044 -43.719 1 29.34 14 LYS B C 1
ATOM 5777 O O . LYS B 1 14 ? -4.816 0.216 -42.969 1 29.34 14 LYS B O 1
ATOM 5782 N N . PHE B 1 15 ? -6.492 -0.953 -43.625 1 29.2 15 PHE B N 1
ATOM 5783 C CA . PHE B 1 15 ? -6.254 -1.875 -42.5 1 29.2 15 PHE B CA 1
ATOM 5784 C C . PHE B 1 15 ? -5.055 -2.768 -42.812 1 29.2 15 PHE B C 1
ATOM 5786 O O . PHE B 1 15 ? -4.672 -3.59 -41.969 1 29.2 15 PHE B O 1
ATOM 5793 N N . LEU B 1 16 ? -4.633 -3.109 -44.062 1 33 16 LEU B N 1
ATOM 5794 C CA . LEU B 1 16 ? -4.066 -4.387 -44.469 1 33 16 LEU B CA 1
ATOM 5795 C C . LEU B 1 16 ? -2.568 -4.434 -44.188 1 33 16 LEU B C 1
ATOM 5797 O O . LEU B 1 16 ? -1.901 -5.422 -44.531 1 33 16 LEU B O 1
ATOM 5801 N N . LYS B 1 17 ? -1.79 -3.449 -44.188 1 47.09 17 LYS B N 1
ATOM 5802 C CA . LYS B 1 17 ? -0.393 -3.768 -44.469 1 47.09 17 LYS B CA 1
ATOM 5803 C C . LYS B 1 17 ? 0.337 -4.207 -43.219 1 47.09 17 LYS B C 1
ATOM 5805 O O . LYS B 1 17 ? 0.735 -3.373 -42.375 1 47.09 17 LYS B O 1
ATOM 5810 N N . PRO B 1 18 ? 0.307 -5.355 -42.906 1 58.38 18 PRO B N 1
ATOM 5811 C CA . PRO B 1 18 ? 0.671 -5.812 -41.562 1 58.38 18 PRO B CA 1
ATOM 5812 C C . PRO B 1 18 ? 2.156 -5.629 -41.25 1 58.38 18 PRO B C 1
ATOM 5814 O O . PRO B 1 18 ? 2.539 -5.488 -40.094 1 58.38 18 PRO B O 1
ATOM 5817 N N . TYR B 1 19 ? 3.035 -5.531 -42.406 1 75.44 19 TYR B N 1
ATOM 5818 C CA . TYR B 1 19 ? 4.477 -5.422 -42.188 1 75.44 19 TYR B CA 1
ATOM 5819 C C . TYR B 1 19 ? 5.016 -4.133 -42.812 1 75.44 19 TYR B C 1
ATOM 5821 O O . TYR B 1 19 ? 4.805 -3.865 -44 1 75.44 19 TYR B O 1
ATOM 5829 N N . VAL B 1 20 ? 5.668 -3.305 -41.969 1 79.81 20 VAL B N 1
ATOM 5830 C CA . VAL B 1 20 ? 6.168 -2.01 -42.406 1 79.81 20 VAL B CA 1
ATOM 5831 C C . VAL B 1 20 ? 7.684 -1.955 -42.25 1 79.81 20 VAL B C 1
ATOM 5833 O O . VAL B 1 20 ? 8.211 -2.26 -41.188 1 79.81 20 VAL B O 1
ATOM 5836 N N . LEU B 1 21 ? 8.32 -1.515 -43.375 1 83.38 21 LEU B N 1
ATOM 5837 C CA . LEU B 1 21 ? 9.766 -1.341 -43.375 1 83.38 21 LEU B CA 1
ATOM 5838 C C . LEU B 1 21 ? 10.148 0.042 -42.875 1 83.38 21 LEU B C 1
ATOM 5840 O O . LEU B 1 21 ? 9.648 1.055 -43.375 1 83.38 21 LEU B O 1
ATOM 5844 N N . LYS B 1 22 ? 10.984 -0.005 -41.906 1 81.44 22 LYS B N 1
ATOM 5845 C CA . LYS B 1 22 ? 11.594 1.223 -41.406 1 81.44 22 LYS B CA 1
ATOM 5846 C C . LYS B 1 22 ? 13.117 1.171 -41.5 1 81.44 22 LYS B C 1
ATOM 5848 O O . LYS B 1 22 ? 13.734 0.172 -41.156 1 81.44 22 LYS B O 1
ATOM 5853 N N . MET B 1 23 ? 13.719 2.252 -42 1 82 23 MET B N 1
ATOM 5854 C CA . MET B 1 23 ? 15.156 2.342 -42.25 1 82 23 MET B CA 1
ATOM 5855 C C . MET B 1 23 ? 15.781 3.434 -41.375 1 82 23 MET B C 1
ATOM 5857 O O . MET B 1 23 ? 15.211 4.516 -41.25 1 82 23 MET B O 1
ATOM 5861 N N . TYR B 1 24 ? 16.906 3.1 -40.875 1 80.25 24 TYR B N 1
ATOM 5862 C CA . TYR B 1 24 ? 17.641 4.027 -40.031 1 80.25 24 TYR B CA 1
ATOM 5863 C C . TYR B 1 24 ? 19.094 4.164 -40.5 1 80.25 24 TYR B C 1
ATOM 5865 O O . TYR B 1 24 ? 19.812 3.166 -40.625 1 80.25 24 TYR B O 1
ATOM 5873 N N . PHE B 1 25 ? 19.453 5.41 -40.656 1 79.44 25 PHE B N 1
ATOM 5874 C CA . PHE B 1 25 ? 20.797 5.727 -41.094 1 79.44 25 PHE B CA 1
ATOM 5875 C C . PHE B 1 25 ? 21.484 6.668 -40.125 1 79.44 25 PHE B C 1
ATOM 5877 O O . PHE B 1 25 ? 20.969 7.746 -39.844 1 79.44 25 PHE B O 1
ATOM 5884 N N . THR B 1 26 ? 22.484 6.25 -39.562 1 74.69 26 THR B N 1
ATOM 5885 C CA . THR B 1 26 ? 23.312 7.094 -38.719 1 74.69 26 THR B CA 1
ATOM 5886 C C . THR B 1 26 ? 24.672 7.324 -39.344 1 74.69 26 THR B C 1
ATOM 5888 O O . THR B 1 26 ? 24.984 6.758 -40.406 1 74.69 26 THR B O 1
ATOM 5891 N N . ASN B 1 27 ? 25.484 8.094 -38.625 1 74.81 27 ASN B N 1
ATOM 5892 C CA . ASN B 1 27 ? 26.844 8.336 -39.125 1 74.81 27 ASN B CA 1
ATOM 5893 C C . ASN B 1 27 ? 27.734 7.117 -38.906 1 74.81 27 ASN B C 1
ATOM 5895 O O . ASN B 1 27 ? 28.844 7.059 -39.438 1 74.81 27 ASN B O 1
ATOM 5899 N N . ASN B 1 28 ? 27.234 6.137 -38.312 1 78.38 28 ASN B N 1
ATOM 5900 C CA . ASN B 1 28 ? 28.109 5.023 -37.969 1 78.38 28 ASN B CA 1
ATOM 5901 C C . ASN B 1 28 ? 27.594 3.703 -38.531 1 78.38 28 ASN B C 1
ATOM 5903 O O . ASN B 1 28 ? 28.375 2.775 -38.75 1 78.38 28 ASN B O 1
ATOM 5907 N N . PHE B 1 29 ? 26.219 3.621 -38.656 1 81.69 29 PHE B N 1
ATOM 5908 C CA . PHE B 1 29 ? 25.766 2.328 -39.156 1 81.69 29 PHE B CA 1
ATOM 5909 C C . PHE B 1 29 ? 24.438 2.469 -39.906 1 81.69 29 PHE B C 1
ATOM 5911 O O . PHE B 1 29 ? 23.797 3.518 -39.844 1 81.69 29 PHE B O 1
ATOM 5918 N N . VAL B 1 30 ? 24.062 1.441 -40.656 1 81.25 30 VAL B N 1
ATOM 5919 C CA . VAL B 1 30 ? 22.797 1.289 -41.344 1 81.25 30 VAL B CA 1
ATOM 5920 C C . VAL B 1 30 ? 21.969 0.172 -40.719 1 81.25 30 VAL B C 1
ATOM 5922 O O . VAL B 1 30 ? 22.5 -0.907 -40.438 1 81.25 30 VAL B O 1
ATOM 5925 N N . SER B 1 31 ? 20.75 0.515 -40.469 1 86.38 31 SER B N 1
ATOM 5926 C CA . SER B 1 31 ? 19.859 -0.524 -39.969 1 86.38 31 SER B CA 1
ATOM 5927 C C . SER B 1 31 ? 18.484 -0.425 -40.625 1 86.38 31 SER B C 1
ATOM 5929 O O . SER B 1 31 ? 18.047 0.661 -41 1 86.38 31 SER B O 1
ATOM 5931 N N . ALA B 1 32 ? 17.859 -1.589 -40.781 1 84.38 32 ALA B N 1
ATOM 5932 C CA . ALA B 1 32 ? 16.5 -1.677 -41.312 1 84.38 32 ALA B CA 1
ATOM 5933 C C . ALA B 1 32 ? 15.68 -2.707 -40.531 1 84.38 32 ALA B C 1
ATOM 5935 O O . ALA B 1 32 ? 16.203 -3.75 -40.125 1 84.38 32 ALA B O 1
ATOM 5936 N N . GLN B 1 33 ? 14.445 -2.277 -40.406 1 85.44 33 GLN B N 1
ATOM 5937 C CA . GLN B 1 33 ? 13.57 -3.199 -39.719 1 85.44 33 GLN B CA 1
ATOM 5938 C C . GLN B 1 33 ? 12.18 -3.227 -40.312 1 85.44 33 GLN B C 1
ATOM 5940 O O . GLN B 1 33 ? 11.734 -2.24 -40.938 1 85.44 33 GLN B O 1
ATOM 5945 N N . VAL B 1 34 ? 11.602 -4.43 -40.188 1 82.56 34 VAL B N 1
ATOM 5946 C CA . VAL B 1 34 ? 10.211 -4.598 -40.594 1 82.56 34 VAL B CA 1
ATOM 5947 C C . VAL B 1 34 ? 9.328 -4.789 -39.375 1 82.56 34 VAL B C 1
ATOM 5949 O O . VAL B 1 34 ? 9.547 -5.703 -38.562 1 82.56 34 VAL B O 1
ATOM 5952 N N . ILE B 1 35 ? 8.375 -3.943 -39.406 1 78.06 35 ILE B N 1
ATOM 5953 C CA . ILE B 1 35 ? 7.48 -3.896 -38.25 1 78.06 35 ILE B CA 1
ATOM 5954 C C . ILE B 1 35 ? 6.137 -4.52 -38.625 1 78.06 35 ILE B C 1
ATOM 5956 O O . ILE B 1 35 ? 5.559 -4.195 -39.656 1 78.06 35 ILE B O 1
ATOM 5960 N N . HIS B 1 36 ? 5.691 -5.41 -37.844 1 74.38 36 HIS B N 1
ATOM 5961 C CA . HIS B 1 36 ? 4.32 -5.898 -37.938 1 74.38 36 HIS B CA 1
ATOM 5962 C C . HIS B 1 36 ? 3.342 -4.914 -37.312 1 74.38 36 HIS B C 1
ATOM 5964 O O . HIS B 1 36 ? 3.314 -4.766 -36.094 1 74.38 36 HIS B O 1
ATOM 5970 N N . THR B 1 37 ? 2.594 -4.215 -38 1 65.88 37 THR B N 1
ATOM 5971 C CA . THR B 1 37 ? 1.821 -3.049 -37.594 1 65.88 37 THR B CA 1
ATOM 5972 C C . THR B 1 37 ? 0.739 -3.439 -36.594 1 65.88 37 THR B C 1
ATOM 5974 O O . THR B 1 37 ? 0.508 -2.73 -35.594 1 65.88 37 THR B O 1
ATOM 5977 N N . PRO B 1 38 ? 0.134 -4.426 -36.781 1 57.78 38 PRO B N 1
ATOM 5978 C CA . PRO B 1 38 ? -0.925 -4.758 -35.844 1 57.78 38 PRO B CA 1
ATOM 5979 C C . PRO B 1 38 ? -0.384 -5.102 -34.438 1 57.78 38 PRO B C 1
ATOM 5981 O O . PRO B 1 38 ? -1.019 -4.789 -33.438 1 57.78 38 PRO B O 1
ATOM 5984 N N . SER B 1 39 ? 0.829 -5.613 -34.406 1 53.41 39 SER B N 1
ATOM 5985 C CA . SER B 1 39 ? 1.411 -6.012 -33.125 1 53.41 39 SER B CA 1
ATOM 5986 C C . SER B 1 39 ? 2.553 -5.082 -32.719 1 53.41 39 SER B C 1
ATOM 5988 O O . SER B 1 39 ? 3.111 -5.215 -31.625 1 53.41 39 SER B O 1
ATOM 5990 N N . ALA B 1 40 ? 2.836 -4.176 -33.438 1 56.5 40 ALA B N 1
ATOM 5991 C CA . ALA B 1 40 ? 3.928 -3.213 -33.281 1 56.5 40 ALA B CA 1
ATOM 5992 C C . ALA B 1 40 ? 5.211 -3.898 -32.844 1 56.5 40 ALA B C 1
ATOM 5994 O O . ALA B 1 40 ? 5.949 -3.365 -32 1 56.5 40 ALA B O 1
ATOM 5995 N N . THR B 1 41 ? 5.43 -5.02 -33.344 1 67 41 THR B N 1
ATOM 5996 C CA . THR B 1 41 ? 6.641 -5.793 -33.094 1 67 41 THR B CA 1
ATOM 5997 C C . THR B 1 41 ? 7.516 -5.84 -34.344 1 67 41 THR B C 1
ATOM 5999 O O . THR B 1 41 ? 7.012 -5.742 -35.469 1 67 41 THR B O 1
ATOM 6002 N N . VAL B 1 42 ? 8.734 -5.918 -34.094 1 72.25 42 VAL B N 1
ATOM 6003 C CA . VAL B 1 42 ? 9.68 -6.062 -35.219 1 72.25 42 VAL B CA 1
ATOM 6004 C C . VAL B 1 42 ? 9.656 -7.5 -35.719 1 72.25 42 VAL B C 1
ATOM 6006 O O . VAL B 1 42 ? 9.992 -8.43 -35 1 72.25 42 VAL B O 1
ATOM 6009 N N . ALA B 1 43 ? 9.25 -7.742 -36.781 1 76.69 43 ALA B N 1
ATOM 6010 C CA . ALA B 1 43 ? 9.211 -9.055 -37.406 1 76.69 43 ALA B CA 1
ATOM 6011 C C . ALA B 1 43 ? 10.609 -9.5 -37.844 1 76.69 43 ALA B C 1
ATOM 6013 O O . ALA B 1 43 ? 10.961 -10.672 -37.75 1 76.69 43 ALA B O 1
ATOM 6014 N N . CYS B 1 44 ? 11.375 -8.555 -38.375 1 80 44 CYS B N 1
ATOM 6015 C CA . CYS B 1 44 ? 12.727 -8.812 -38.844 1 80 44 CYS B CA 1
ATOM 6016 C C . CYS B 1 44 ? 13.562 -7.539 -38.875 1 80 44 CYS B C 1
ATOM 6018 O O . CYS B 1 44 ? 13.039 -6.453 -39.125 1 80 44 CYS B O 1
ATOM 6020 N N . ALA B 1 45 ? 14.82 -7.723 -38.438 1 85.06 45 ALA B N 1
ATOM 6021 C CA . ALA B 1 45 ? 15.711 -6.57 -38.5 1 85.06 45 ALA B CA 1
ATOM 6022 C C . ALA B 1 45 ? 17.109 -6.98 -38.938 1 85.06 45 ALA B C 1
ATOM 6024 O O . ALA B 1 45 ? 17.5 -8.141 -38.781 1 85.06 45 ALA B O 1
ATOM 6025 N N . ALA B 1 46 ? 17.844 -6.051 -39.562 1 85.44 46 ALA B N 1
ATOM 6026 C CA . ALA B 1 46 ? 19.25 -6.18 -39.938 1 85.44 46 ALA B CA 1
ATOM 6027 C C . ALA B 1 46 ? 20 -4.875 -39.719 1 85.44 46 ALA B C 1
ATOM 6029 O O . ALA B 1 46 ? 19.484 -3.791 -39.969 1 85.44 46 ALA B O 1
ATOM 6030 N N . SER B 1 47 ? 21.219 -5.016 -39.188 1 84.81 47 SER B N 1
ATOM 6031 C CA . SER B 1 47 ? 22.047 -3.85 -38.906 1 84.81 47 SER B CA 1
ATOM 6032 C C . SER B 1 47 ? 23.5 -4.098 -39.281 1 84.81 47 SER B C 1
ATOM 6034 O O . SER B 1 47 ? 24.016 -5.211 -39.125 1 84.81 47 SER B O 1
ATOM 6036 N N . SER B 1 48 ? 24.109 -3.059 -39.562 1 81.75 48 SER B N 1
ATOM 6037 C CA . SER B 1 48 ? 25.531 -3.166 -39.938 1 81.75 48 SER B CA 1
ATOM 6038 C C . SER B 1 48 ? 26.406 -3.289 -38.719 1 81.75 48 SER B C 1
ATOM 6040 O O . SER B 1 48 ? 27.609 -3.553 -38.844 1 81.75 48 SER B O 1
ATOM 6042 N N . GLN B 1 49 ? 25.812 -3.221 -37.688 1 75.19 49 GLN B N 1
ATOM 6043 C CA . GLN B 1 49 ? 26.562 -3.352 -36.438 1 75.19 49 GLN B CA 1
ATOM 6044 C C . GLN B 1 49 ? 26.609 -4.805 -36 1 75.19 49 GLN B C 1
ATOM 6046 O O . GLN B 1 49 ? 27.312 -5.133 -35.031 1 75.19 49 GLN B O 1
ATOM 6051 N N . GLU B 1 50 ? 25.984 -5.711 -36.625 1 77.62 50 GLU B N 1
ATOM 6052 C CA . GLU B 1 50 ? 25.969 -7.129 -36.281 1 77.62 50 GLU B CA 1
ATOM 6053 C C . GLU B 1 50 ? 27.359 -7.742 -36.469 1 77.62 50 GLU B C 1
ATOM 6055 O O . GLU B 1 50 ? 28 -7.566 -37.5 1 77.62 50 GLU B O 1
ATOM 6060 N N . LYS B 1 51 ? 27.828 -8.438 -35.5 1 70.81 51 LYS B N 1
ATOM 6061 C CA . LYS B 1 51 ? 29.203 -8.945 -35.438 1 70.81 51 LYS B CA 1
ATOM 6062 C C . LYS B 1 51 ? 29.469 -9.93 -36.594 1 70.81 51 LYS B C 1
ATOM 6064 O O . LYS B 1 51 ? 30.562 -9.953 -37.156 1 70.81 51 LYS B O 1
ATOM 6069 N N . ILE B 1 52 ? 28.438 -10.617 -36.938 1 69.5 52 ILE B N 1
ATOM 6070 C CA . ILE B 1 52 ? 28.625 -11.664 -37.938 1 69.5 52 ILE B CA 1
ATOM 6071 C C . ILE B 1 52 ? 28.859 -11.023 -39.281 1 69.5 52 ILE B C 1
ATOM 6073 O O . ILE B 1 52 ? 29.516 -11.609 -40.156 1 69.5 52 ILE B O 1
ATOM 6077 N N . LEU B 1 53 ? 28.531 -9.742 -39.344 1 73.5 53 LEU B N 1
ATOM 6078 C CA . LEU B 1 53 ? 28.562 -9.109 -40.656 1 73.5 53 LEU B CA 1
ATOM 6079 C C . LEU B 1 53 ? 29.812 -8.227 -40.781 1 73.5 53 LEU B C 1
ATOM 6081 O O . LEU B 1 53 ? 30.203 -7.879 -41.906 1 73.5 53 LEU B O 1
ATOM 6085 N N . ARG B 1 54 ? 30.422 -7.945 -39.844 1 69.88 54 ARG B N 1
ATOM 6086 C CA . ARG B 1 54 ? 31.516 -6.969 -39.781 1 69.88 54 ARG B CA 1
ATOM 6087 C C . ARG B 1 54 ? 32.688 -7.414 -40.656 1 69.88 54 ARG B C 1
ATOM 6089 O O . ARG B 1 54 ? 33.25 -6.613 -41.406 1 69.88 54 ARG B O 1
ATOM 6096 N N . PRO B 1 55 ? 32.938 -8.625 -40.531 1 69.12 55 PRO B N 1
ATOM 6097 C CA . PRO B 1 55 ? 34.094 -8.992 -41.344 1 69.12 55 PRO B CA 1
ATOM 6098 C C . PRO B 1 55 ? 33.844 -8.852 -42.844 1 69.12 55 PRO B C 1
ATOM 6100 O O . PRO B 1 55 ? 34.812 -8.664 -43.594 1 69.12 55 PRO B O 1
ATOM 6103 N N . SER B 1 56 ? 32.656 -8.719 -43.25 1 70.56 56 SER B N 1
ATOM 6104 C CA . SER B 1 56 ? 32.375 -8.742 -44.688 1 70.56 56 SER B CA 1
ATOM 6105 C C . SER B 1 56 ? 32 -7.348 -45.188 1 70.56 56 SER B C 1
ATOM 6107 O O . SER B 1 56 ? 31.766 -7.164 -46.375 1 70.56 56 SER B O 1
ATOM 6109 N N . MET B 1 57 ? 32.062 -6.371 -44.281 1 72 57 MET B N 1
ATOM 6110 C CA . MET B 1 57 ? 31.656 -5.031 -44.719 1 72 57 MET B CA 1
ATOM 6111 C C . MET B 1 57 ? 32.812 -4.051 -44.594 1 72 57 MET B C 1
ATOM 6113 O O . MET B 1 57 ? 33.562 -4.062 -43.625 1 72 57 MET B O 1
ATOM 6117 N N . GLU B 1 58 ? 33.25 -3.371 -45.562 1 75.25 58 GLU B N 1
ATOM 6118 C CA . GLU B 1 58 ? 34.312 -2.373 -45.562 1 75.25 58 GLU B CA 1
ATOM 6119 C C . GLU B 1 58 ? 33.938 -1.14 -44.75 1 75.25 58 GLU B C 1
ATOM 6121 O O . GLU B 1 58 ? 34.781 -0.512 -44.125 1 75.25 58 GLU B O 1
ATOM 6126 N N . SER B 1 59 ? 32.656 -0.781 -44.812 1 77.56 59 SER B N 1
ATOM 6127 C CA . SER B 1 59 ? 32.062 0.331 -44.094 1 77.56 59 SER B CA 1
ATOM 6128 C C . SER B 1 59 ? 30.703 -0.041 -43.531 1 77.56 59 SER B C 1
ATOM 6130 O O . SER B 1 59 ? 29.969 -0.812 -44.156 1 77.56 59 SER B O 1
ATOM 6132 N N . THR B 1 60 ? 30.438 0.533 -42.406 1 77 60 THR B N 1
ATOM 6133 C CA . THR B 1 60 ? 29.172 0.179 -41.781 1 77 60 THR B CA 1
ATOM 6134 C C . THR B 1 60 ? 28.109 1.232 -42.062 1 77 60 THR B C 1
ATOM 6136 O O . THR B 1 60 ? 26.984 1.123 -41.594 1 77 60 THR B O 1
ATOM 6139 N N . ARG B 1 61 ? 28.5 2.119 -42.906 1 79.19 61 ARG B N 1
ATOM 6140 C CA . ARG B 1 61 ? 27.562 3.238 -43 1 79.19 61 ARG B CA 1
ATOM 6141 C C . ARG B 1 61 ? 27.328 3.652 -44.438 1 79.19 61 ARG B C 1
ATOM 6143 O O . ARG B 1 61 ? 26.562 4.566 -44.719 1 79.19 61 ARG B O 1
ATOM 6150 N N . ASP B 1 62 ? 27.953 3.047 -45.344 1 83.5 62 ASP B N 1
ATOM 6151 C CA . ASP B 1 62 ? 27.875 3.516 -46.719 1 83.5 62 ASP B CA 1
ATOM 6152 C C . ASP B 1 62 ? 26.797 2.764 -47.5 1 83.5 62 ASP B C 1
ATOM 6154 O O . ASP B 1 62 ? 26.109 1.915 -46.938 1 83.5 62 ASP B O 1
ATOM 6158 N N . VAL B 1 63 ? 26.734 3.088 -48.781 1 84.5 63 VAL B N 1
ATOM 6159 C CA . VAL B 1 63 ? 25.703 2.561 -49.656 1 84.5 63 VAL B CA 1
ATOM 6160 C C . VAL B 1 63 ? 25.859 1.05 -49.812 1 84.5 63 VAL B C 1
ATOM 6162 O O . VAL B 1 63 ? 24.875 0.311 -49.875 1 84.5 63 VAL B O 1
ATOM 6165 N N . ALA B 1 64 ? 27.047 0.682 -49.812 1 84 64 ALA B N 1
ATOM 6166 C CA . ALA B 1 64 ? 27.312 -0.749 -49.906 1 84 64 ALA B CA 1
ATOM 6167 C C . ALA B 1 64 ? 26.844 -1.485 -48.656 1 84 64 ALA B C 1
ATOM 6169 O O . ALA B 1 64 ? 26.297 -2.582 -48.75 1 84 64 ALA B O 1
ATOM 6170 N N . ALA B 1 65 ? 27.047 -0.921 -47.594 1 84.62 65 ALA B N 1
ATOM 6171 C CA . ALA B 1 65 ? 26.547 -1.474 -46.312 1 84.62 65 ALA B CA 1
ATOM 6172 C C . ALA B 1 65 ? 25.031 -1.544 -46.312 1 84.62 65 ALA B C 1
ATOM 6174 O O . ALA B 1 65 ? 24.453 -2.537 -45.875 1 84.62 65 ALA B O 1
ATOM 6175 N N . ALA B 1 66 ? 24.5 -0.576 -46.812 1 87.12 66 ALA B N 1
ATOM 6176 C CA . ALA B 1 66 ? 23.047 -0.521 -46.906 1 87.12 66 ALA B CA 1
ATOM 6177 C C . ALA B 1 66 ? 22.5 -1.636 -47.781 1 87.12 66 ALA B C 1
ATOM 6179 O O . ALA B 1 66 ? 21.5 -2.264 -47.469 1 87.12 66 ALA B O 1
ATOM 6180 N N . ALA B 1 67 ? 23.156 -1.887 -48.812 1 86.12 67 ALA B N 1
ATOM 6181 C CA . ALA B 1 67 ? 22.766 -2.953 -49.75 1 86.12 67 ALA B CA 1
ATOM 6182 C C . ALA B 1 67 ? 22.891 -4.32 -49.062 1 86.12 67 ALA B C 1
ATOM 6184 O O . ALA B 1 67 ? 22.016 -5.18 -49.25 1 86.12 67 ALA B O 1
ATOM 6185 N N . LYS B 1 68 ? 23.875 -4.496 -48.375 1 84.69 68 LYS B N 1
ATOM 6186 C CA . LYS B 1 68 ? 24.062 -5.754 -47.656 1 84.69 68 LYS B CA 1
ATOM 6187 C C . LYS B 1 68 ? 22.984 -5.953 -46.594 1 84.69 68 LYS B C 1
ATOM 6189 O O . LYS B 1 68 ? 22.469 -7.062 -46.438 1 84.69 68 LYS B O 1
ATOM 6194 N N . ILE B 1 69 ? 22.672 -4.934 -46 1 86 69 ILE B N 1
ATOM 6195 C CA . ILE B 1 69 ? 21.641 -4.973 -44.969 1 86 69 ILE B CA 1
ATOM 6196 C C . ILE B 1 69 ? 20.281 -5.258 -45.594 1 86 69 ILE B C 1
ATOM 6198 O O . ILE B 1 69 ? 19.484 -6.035 -45.062 1 86 69 ILE B O 1
ATOM 6202 N N . GLY B 1 70 ? 20.062 -4.641 -46.625 1 87.25 70 GLY B N 1
ATOM 6203 C CA . GLY B 1 70 ? 18.828 -4.941 -47.344 1 87.25 70 GLY B CA 1
ATOM 6204 C C . GLY B 1 70 ? 18.734 -6.395 -47.781 1 87.25 70 GLY B C 1
ATOM 6205 O O . GLY B 1 70 ? 17.672 -7.016 -47.625 1 87.25 70 GLY B O 1
ATOM 6206 N N . LYS B 1 71 ? 19.812 -6.848 -48.312 1 85.31 71 LYS B N 1
ATOM 6207 C CA . LYS B 1 71 ? 19.859 -8.25 -48.719 1 85.31 71 LYS B CA 1
ATOM 6208 C C . LYS B 1 71 ? 19.625 -9.172 -47.531 1 85.31 71 LYS B C 1
ATOM 6210 O O . LYS B 1 71 ? 18.812 -10.109 -47.625 1 85.31 71 LYS B O 1
ATOM 6215 N N . LEU B 1 72 ? 20.266 -8.914 -46.5 1 84.81 72 LEU B N 1
ATOM 6216 C CA . LEU B 1 72 ? 20.125 -9.727 -45.312 1 84.81 72 LEU B CA 1
ATOM 6217 C C . LEU B 1 72 ? 18.719 -9.656 -44.75 1 84.81 72 LEU B C 1
ATOM 6219 O O . LEU B 1 72 ? 18.141 -10.68 -44.375 1 84.81 72 LEU B O 1
ATOM 6223 N N . LEU B 1 73 ? 18.156 -8.586 -44.719 1 86.88 73 LEU B N 1
ATOM 6224 C CA . LEU B 1 73 ? 16.781 -8.414 -44.25 1 86.88 73 LEU B CA 1
ATOM 6225 C C . LEU B 1 73 ? 15.82 -9.172 -45.156 1 86.88 73 LEU B C 1
ATOM 6227 O O . LEU B 1 73 ? 14.883 -9.812 -44.656 1 86.88 73 LEU B O 1
ATOM 6231 N N . GLY B 1 74 ? 16.047 -9.07 -46.312 1 86 74 GLY B N 1
ATOM 6232 C CA . GLY B 1 74 ? 15.227 -9.812 -47.281 1 86 74 GLY B CA 1
ATOM 6233 C C . GLY B 1 74 ? 15.281 -11.312 -47.062 1 86 74 GLY B C 1
ATOM 6234 O O . GLY B 1 74 ? 14.242 -11.977 -47.062 1 86 74 GLY B O 1
ATOM 6235 N N . GLU B 1 75 ? 16.422 -11.781 -46.906 1 81.75 75 GLU B N 1
ATOM 6236 C CA . GLU B 1 75 ? 16.578 -13.203 -46.625 1 81.75 75 GLU B CA 1
ATOM 6237 C C . GLU B 1 75 ? 15.867 -13.594 -45.344 1 81.75 75 GLU B C 1
ATOM 6239 O O . GLU B 1 75 ? 15.211 -14.633 -45.281 1 81.75 75 GLU B O 1
ATOM 6244 N N . ARG B 1 76 ? 15.93 -12.75 -44.469 1 81.5 76 ARG B N 1
ATOM 6245 C CA . ARG B 1 76 ? 15.305 -13.016 -43.188 1 81.5 76 ARG B CA 1
ATOM 6246 C C . ARG B 1 76 ? 13.789 -12.945 -43.281 1 81.5 76 ARG B C 1
ATOM 6248 O O . ARG B 1 76 ? 13.078 -13.766 -42.688 1 81.5 76 ARG B O 1
ATOM 6255 N N . LEU B 1 77 ? 13.414 -12.094 -43.938 1 81.19 77 LEU B N 1
ATOM 6256 C CA . LEU B 1 77 ? 11.977 -11.945 -44.156 1 81.19 77 LEU B CA 1
ATOM 6257 C C . LEU B 1 77 ? 11.406 -13.156 -44.906 1 81.19 77 LEU B C 1
ATOM 6259 O O . LEU B 1 77 ? 10.367 -13.688 -44.5 1 81.19 77 LEU B O 1
ATOM 6263 N N . LEU B 1 78 ? 12.07 -13.594 -45.875 1 79.94 78 LEU B N 1
ATOM 6264 C CA . LEU B 1 78 ? 11.633 -14.758 -46.656 1 79.94 78 LEU B CA 1
ATOM 6265 C C . LEU B 1 78 ? 11.719 -16.031 -45.812 1 79.94 78 LEU B C 1
ATOM 6267 O O . LEU B 1 78 ? 10.852 -16.891 -45.906 1 79.94 78 LEU B O 1
ATOM 6271 N N . PHE B 1 79 ? 12.633 -16.031 -45 1 77.69 79 PHE B N 1
ATOM 6272 C CA . PHE B 1 79 ? 12.773 -17.156 -44.125 1 77.69 79 PHE B CA 1
ATOM 6273 C C . PHE B 1 79 ? 11.617 -17.203 -43.125 1 77.69 79 PHE B C 1
ATOM 6275 O O . PHE B 1 79 ? 11.148 -18.281 -42.75 1 77.69 79 PHE B O 1
ATOM 6282 N N . ARG B 1 80 ? 11.078 -16.047 -42.812 1 74.94 80 ARG B N 1
ATOM 6283 C CA . ARG B 1 80 ? 9.984 -15.938 -41.844 1 74.94 80 ARG B CA 1
ATOM 6284 C C . ARG B 1 80 ? 8.633 -15.945 -42.531 1 74.94 80 ARG B C 1
ATOM 6286 O O . ARG B 1 80 ? 7.598 -15.719 -41.906 1 74.94 80 ARG B O 1
ATOM 6293 N N . GLY B 1 81 ? 8.68 -16.062 -43.844 1 72.88 81 GLY B N 1
ATOM 6294 C CA . GLY B 1 81 ? 7.465 -16.156 -44.625 1 72.88 81 GLY B CA 1
ATOM 6295 C C . GLY B 1 81 ? 6.781 -14.82 -44.844 1 72.88 81 GLY B C 1
ATOM 6296 O O . GLY B 1 81 ? 5.555 -14.758 -44.938 1 72.88 81 GLY B O 1
ATOM 6297 N N . ILE B 1 82 ? 7.508 -13.805 -44.781 1 78.44 82 ILE B N 1
ATOM 6298 C CA . ILE B 1 82 ? 6.957 -12.477 -45.031 1 78.44 82 ILE B CA 1
ATOM 6299 C C . ILE B 1 82 ? 7.387 -11.992 -46.406 1 78.44 82 ILE B C 1
ATOM 6301 O O . ILE B 1 82 ? 8.477 -11.438 -46.562 1 78.44 82 ILE B O 1
ATOM 6305 N N . PRO B 1 83 ? 6.523 -12.172 -47.281 1 77.06 83 PRO B N 1
ATOM 6306 C CA . PRO B 1 83 ? 6.957 -11.938 -48.656 1 77.06 83 PRO B CA 1
ATOM 6307 C C . PRO B 1 83 ? 6.754 -10.492 -49.094 1 77.06 83 PRO B C 1
ATOM 6309 O O . PRO B 1 83 ? 7.254 -10.094 -50.156 1 77.06 83 PRO B O 1
ATOM 6312 N N . ALA B 1 84 ? 6.02 -9.734 -48.375 1 79.75 84 ALA B N 1
ATOM 6313 C CA . ALA B 1 84 ? 5.73 -8.352 -48.75 1 79.75 84 ALA B CA 1
ATOM 6314 C C . ALA B 1 84 ? 5.781 -7.418 -47.562 1 79.75 84 ALA B C 1
ATOM 6316 O O . ALA B 1 84 ? 5.402 -7.801 -46.438 1 79.75 84 ALA B O 1
ATOM 6317 N N . VAL B 1 85 ? 6.426 -6.281 -47.844 1 80.06 85 VAL B N 1
ATOM 6318 C CA . VAL B 1 85 ? 6.453 -5.289 -46.781 1 80.06 85 VAL B CA 1
ATOM 6319 C C . VAL B 1 85 ? 6.078 -3.92 -47.344 1 80.06 85 VAL B C 1
ATOM 6321 O O . VAL B 1 85 ? 6.355 -3.617 -48.5 1 80.06 85 VAL B O 1
ATOM 6324 N N . SER B 1 86 ? 5.383 -3.15 -46.469 1 78.06 86 SER B N 1
ATOM 6325 C CA . SER B 1 86 ? 5.082 -1.769 -46.844 1 78.06 86 SER B CA 1
ATOM 6326 C C . SER B 1 86 ? 6.203 -0.828 -46.406 1 78.06 86 SER B C 1
ATOM 6328 O O . SER B 1 86 ? 6.809 -1.023 -45.344 1 78.06 86 SER B O 1
ATOM 6330 N N . VAL B 1 87 ? 6.621 0.06 -47.25 1 74.06 87 VAL B N 1
ATOM 6331 C CA . VAL B 1 87 ? 7.727 0.966 -46.969 1 74.06 87 VAL B CA 1
ATOM 6332 C C . VAL B 1 87 ? 7.188 2.293 -46.438 1 74.06 87 VAL B C 1
ATOM 6334 O O . VAL B 1 87 ? 6.363 2.938 -47.094 1 74.06 87 VAL B O 1
ATOM 6337 N N . SER B 1 88 ? 7.57 2.59 -45.219 1 69 88 SER B N 1
ATOM 6338 C CA . SER B 1 88 ? 7.262 3.898 -44.656 1 69 88 SER B CA 1
ATOM 6339 C C . SER B 1 88 ? 8.477 4.82 -44.688 1 69 88 SER B C 1
ATOM 6341 O O . SER B 1 88 ? 9.477 4.566 -44.031 1 69 88 SER B O 1
ATOM 6343 N N . MET B 1 89 ? 8.531 5.766 -45.469 1 64.69 89 MET B N 1
ATOM 6344 C CA . MET B 1 89 ? 9.625 6.73 -45.594 1 64.69 89 MET B CA 1
ATOM 6345 C C . MET B 1 89 ? 9.297 8.016 -44.844 1 64.69 89 MET B C 1
ATOM 6347 O O . MET B 1 89 ? 8.164 8.5 -44.906 1 64.69 89 MET B O 1
ATOM 6351 N N . SER B 1 90 ? 10.172 8.383 -44.094 1 55.88 90 SER B N 1
ATOM 6352 C CA . SER B 1 90 ? 10.008 9.711 -43.5 1 55.88 90 SER B CA 1
ATOM 6353 C C . SER B 1 90 ? 10.086 10.805 -44.531 1 55.88 90 SER B C 1
ATOM 6355 O O . SER B 1 90 ? 10.617 10.586 -45.625 1 55.88 90 SER B O 1
ATOM 6357 N N . ARG B 1 91 ? 9.703 11.93 -44.281 1 52.62 91 ARG B N 1
ATOM 6358 C CA . ARG B 1 91 ? 9.648 13.07 -45.188 1 52.62 91 ARG B CA 1
ATOM 6359 C C . ARG B 1 91 ? 11.039 13.43 -45.719 1 52.62 91 ARG B C 1
ATOM 6361 O O . ARG B 1 91 ? 11.18 13.977 -46.812 1 52.62 91 ARG B O 1
ATOM 6368 N N . GLU B 1 92 ? 11.953 12.977 -44.906 1 61.47 92 GLU B N 1
ATOM 6369 C CA . GLU B 1 92 ? 13.312 13.375 -45.25 1 61.47 92 GLU B CA 1
ATOM 6370 C C . GLU B 1 92 ? 14.016 12.281 -46.062 1 61.47 92 GLU B C 1
ATOM 6372 O O . GLU B 1 92 ? 15.086 12.508 -46.625 1 61.47 92 GLU B O 1
ATOM 6377 N N . GLN B 1 93 ? 13.336 11.211 -46.125 1 65 93 GLN B N 1
ATOM 6378 C CA . GLN B 1 93 ? 13.969 10.125 -46.875 1 65 93 GLN B CA 1
ATOM 6379 C C . GLN B 1 93 ? 13.492 10.078 -48.312 1 65 93 GLN B C 1
ATOM 6381 O O . GLN B 1 93 ? 12.289 10.164 -48.594 1 65 93 GLN B O 1
ATOM 6386 N N . THR B 1 94 ? 14.406 10.266 -49.219 1 70.19 94 THR B N 1
ATOM 6387 C CA . THR B 1 94 ? 14.148 10.156 -50.656 1 70.19 94 THR B CA 1
ATOM 6388 C C . THR B 1 94 ? 14.727 8.859 -51.219 1 70.19 94 THR B C 1
ATOM 6390 O O . THR B 1 94 ? 15.719 8.344 -50.688 1 70.19 94 THR B O 1
ATOM 6393 N N . TYR B 1 95 ? 14.055 8.242 -52.062 1 72 95 TYR B N 1
ATOM 6394 C CA . TYR B 1 95 ? 14.492 7.008 -52.719 1 72 95 TYR B CA 1
ATOM 6395 C C . TYR B 1 95 ? 15.805 7.219 -53.469 1 72 95 TYR B C 1
ATOM 6397 O O . TYR B 1 95 ? 15.82 7.25 -54.688 1 72 95 TYR B O 1
ATOM 6405 N N . HIS B 1 96 ? 16.828 7.566 -52.812 1 78.81 96 HIS B N 1
ATOM 6406 C CA . HIS B 1 96 ? 18.188 7.75 -53.312 1 78.81 96 HIS B CA 1
ATOM 6407 C C . HIS B 1 96 ? 19.219 7.262 -52.281 1 78.81 96 HIS B C 1
ATOM 6409 O O . HIS B 1 96 ? 18.891 7.07 -51.125 1 78.81 96 HIS B O 1
ATOM 6415 N N . GLY B 1 97 ? 20.406 6.891 -52.781 1 80.56 97 GLY B N 1
ATOM 6416 C CA . GLY B 1 97 ? 21.531 6.555 -51.938 1 80.56 97 GLY B CA 1
ATOM 6417 C C . GLY B 1 97 ? 21.312 5.297 -51.094 1 80.56 97 GLY B C 1
ATOM 6418 O O . GLY B 1 97 ? 20.984 4.242 -51.656 1 80.56 97 GLY B O 1
ATOM 6419 N N . LYS B 1 98 ? 21.266 5.512 -49.781 1 82.44 98 LYS B N 1
ATOM 6420 C CA . LYS B 1 98 ? 21.188 4.379 -48.844 1 82.44 98 LYS B CA 1
ATOM 6421 C C . LYS B 1 98 ? 19.781 3.811 -48.812 1 82.44 98 LYS B C 1
ATOM 6423 O O . LYS B 1 98 ? 19.594 2.594 -48.688 1 82.44 98 LYS B O 1
ATOM 6428 N N . VAL B 1 99 ? 18.906 4.656 -48.969 1 82.94 99 VAL B N 1
ATOM 6429 C CA . VAL B 1 99 ? 17.516 4.227 -48.938 1 82.94 99 VAL B CA 1
ATOM 6430 C C . VAL B 1 99 ? 17.234 3.34 -50.156 1 82.94 99 VAL B C 1
ATOM 6432 O O . VAL B 1 99 ? 16.656 2.256 -50.031 1 82.94 99 VAL B O 1
ATOM 6435 N N . LYS B 1 100 ? 17.672 3.791 -51.281 1 81.81 100 LYS B N 1
ATOM 6436 C CA . LYS B 1 100 ? 17.516 3.041 -52.5 1 81.81 100 LYS B CA 1
ATOM 6437 C C . LYS B 1 100 ? 18.25 1.709 -52.438 1 81.81 100 LYS B C 1
ATOM 6439 O O . LYS B 1 100 ? 17.75 0.683 -52.906 1 81.81 100 LYS B O 1
ATOM 6444 N N . ALA B 1 101 ? 19.328 1.727 -51.844 1 84.56 101 ALA B N 1
ATOM 6445 C CA . ALA B 1 101 ? 20.156 0.522 -51.75 1 84.56 101 ALA B CA 1
ATOM 6446 C C . ALA B 1 101 ? 19.469 -0.54 -50.906 1 84.56 101 ALA B C 1
ATOM 6448 O O . ALA B 1 101 ? 19.453 -1.721 -51.25 1 84.56 101 ALA B O 1
ATOM 6449 N N . VAL B 1 102 ? 18.812 -0.119 -49.875 1 86.44 102 VAL B N 1
ATOM 6450 C CA . VAL B 1 102 ? 18.109 -1.058 -49.031 1 86.44 102 VAL B CA 1
ATOM 6451 C C . VAL B 1 102 ? 16.891 -1.605 -49.719 1 86.44 102 VAL B C 1
ATOM 6453 O O . VAL B 1 102 ? 16.656 -2.818 -49.75 1 86.44 102 VAL B O 1
ATOM 6456 N N . MET B 1 103 ? 16.281 -0.786 -50.25 1 84.88 103 MET B N 1
ATOM 6457 C CA . MET B 1 103 ? 15.023 -1.163 -50.906 1 84.88 103 MET B CA 1
ATOM 6458 C C . MET B 1 103 ? 15.273 -2.037 -52.125 1 84.88 103 MET B C 1
ATOM 6460 O O . MET B 1 103 ? 14.602 -3.047 -52.312 1 84.88 103 MET B O 1
ATOM 6464 N N . ASP B 1 104 ? 16.203 -1.622 -52.906 1 84.94 104 ASP B N 1
ATOM 6465 C CA . ASP B 1 104 ? 16.531 -2.389 -54.125 1 84.94 104 ASP B CA 1
ATOM 6466 C C . ASP B 1 104 ? 17.047 -3.777 -53.75 1 84.94 104 ASP B C 1
ATOM 6468 O O . ASP B 1 104 ? 16.719 -4.766 -54.406 1 84.94 104 ASP B O 1
ATOM 6472 N N . SER B 1 105 ? 17.812 -3.834 -52.656 1 86.12 105 SER B N 1
ATOM 6473 C CA . SER B 1 105 ? 18.344 -5.121 -52.219 1 86.12 105 SER B CA 1
ATOM 6474 C C . SER B 1 105 ? 17.25 -6.008 -51.625 1 86.12 105 SER B C 1
ATOM 6476 O O . SER B 1 105 ? 17.266 -7.223 -51.844 1 86.12 105 SER B O 1
ATOM 6478 N N . LEU B 1 106 ? 16.344 -5.449 -51.031 1 86.62 106 LEU B N 1
ATOM 6479 C CA . LEU B 1 106 ? 15.18 -6.164 -50.531 1 86.62 106 LEU B CA 1
ATOM 6480 C C . LEU B 1 106 ? 14.359 -6.742 -51.656 1 86.62 106 LEU B C 1
ATOM 6482 O O . LEU B 1 106 ? 13.938 -7.898 -51.625 1 86.62 106 LEU B O 1
ATOM 6486 N N . ALA B 1 107 ? 14.062 -5.914 -52.562 1 83.62 107 ALA B N 1
ATOM 6487 C CA . ALA B 1 107 ? 13.312 -6.328 -53.75 1 83.62 107 ALA B CA 1
ATOM 6488 C C . ALA B 1 107 ? 14.062 -7.41 -54.531 1 83.62 107 ALA B C 1
ATOM 6490 O O . ALA B 1 107 ? 13.453 -8.375 -55 1 83.62 107 ALA B O 1
ATOM 6491 N N . ALA B 1 108 ? 15.336 -7.277 -54.594 1 84.31 108 ALA B N 1
ATOM 6492 C CA . ALA B 1 108 ? 16.172 -8.25 -55.312 1 84.31 108 ALA B CA 1
ATOM 6493 C C . ALA B 1 108 ? 16.188 -9.586 -54.562 1 84.31 108 ALA B C 1
ATOM 6495 O O . ALA B 1 108 ? 16.344 -10.641 -55.188 1 84.31 108 ALA B O 1
ATOM 6496 N N . ALA B 1 109 ? 16.016 -9.523 -53.219 1 81.5 109 ALA B N 1
ATOM 6497 C CA . ALA B 1 109 ? 15.977 -10.734 -52.406 1 81.5 109 ALA B CA 1
ATOM 6498 C C . ALA B 1 109 ? 14.633 -11.445 -52.531 1 81.5 109 ALA B C 1
ATOM 6500 O O . ALA B 1 109 ? 14.477 -12.578 -52.094 1 81.5 109 ALA B O 1
ATOM 6501 N N . GLY B 1 110 ? 13.609 -10.781 -53.125 1 81 110 GLY B N 1
ATOM 6502 C CA . GLY B 1 110 ? 12.328 -11.406 -53.406 1 81 110 GLY B CA 1
ATOM 6503 C C . GLY B 1 110 ? 11.188 -10.828 -52.594 1 81 110 GLY B C 1
ATOM 6504 O O . GLY B 1 110 ? 10.078 -11.367 -52.594 1 81 110 GLY B O 1
ATOM 6505 N N . VAL B 1 111 ? 11.469 -9.766 -51.906 1 81.75 111 VAL B N 1
ATOM 6506 C CA . VAL B 1 111 ? 10.422 -9.172 -51.062 1 81.75 111 VAL B CA 1
ATOM 6507 C C . VAL B 1 111 ? 9.688 -8.102 -51.875 1 81.75 111 VAL B C 1
ATOM 6509 O O . VAL B 1 111 ? 10.312 -7.227 -52.469 1 81.75 111 VAL B O 1
ATOM 6512 N N . LYS B 1 112 ? 8.477 -8.195 -51.844 1 80.69 112 LYS B N 1
ATOM 6513 C CA . LYS B 1 112 ? 7.652 -7.207 -52.531 1 80.69 112 LYS B CA 1
ATOM 6514 C C . LYS B 1 112 ? 7.5 -5.941 -51.719 1 80.69 112 LYS B C 1
ATOM 6516 O O . LYS B 1 112 ? 7.055 -5.996 -50.562 1 80.69 112 LYS B O 1
ATOM 6521 N N . LEU B 1 113 ? 7.945 -4.859 -52.188 1 78.12 113 LEU B N 1
ATOM 6522 C CA . LEU B 1 113 ? 7.832 -3.578 -51.5 1 78.12 113 LEU B CA 1
ATOM 6523 C C . LEU B 1 113 ? 6.582 -2.83 -51.938 1 78.12 113 LEU B C 1
ATOM 6525 O O . LEU B 1 113 ? 6.387 -2.598 -53.156 1 78.12 113 LEU B O 1
ATOM 6529 N N . LEU B 1 114 ? 5.531 -2.658 -51 1 70.81 114 LEU B N 1
ATOM 6530 C CA . LEU B 1 114 ? 4.301 -1.919 -51.25 1 70.81 114 LEU B CA 1
ATOM 6531 C C . LEU B 1 114 ? 4.5 -0.428 -51 1 70.81 114 LEU B C 1
ATOM 6533 O O . LEU B 1 114 ? 4.699 -0.009 -49.875 1 70.81 114 LEU B O 1
ATOM 6537 N N . ILE B 1 115 ? 4.703 0.312 -51.969 1 61.25 115 ILE B N 1
ATOM 6538 C CA . ILE B 1 115 ? 4.93 1.751 -51.906 1 61.25 115 ILE B CA 1
ATOM 6539 C C . ILE B 1 115 ? 3.625 2.492 -52.188 1 61.25 115 ILE B C 1
ATOM 6541 O O . ILE B 1 115 ? 2.973 2.238 -53.219 1 61.25 115 ILE B O 1
ATOM 6545 N N . GLY B 1 116 ? 2.627 2.836 -51.312 1 41.81 116 GLY B N 1
ATOM 6546 C CA . GLY B 1 116 ? 1.258 3.287 -51.5 1 41.81 116 GLY B CA 1
ATOM 6547 C C . GLY B 1 116 ? 1.11 4.297 -52.625 1 41.81 116 GLY B C 1
ATOM 6548 O O . GLY B 1 116 ? 0.015 4.809 -52.844 1 41.81 116 GLY B O 1
ATOM 6549 N N . ALA B 1 117 ? 1.432 5.242 -53.25 1 31.62 117 ALA B N 1
ATOM 6550 C CA . ALA B 1 117 ? 0.323 6.051 -53.75 1 31.62 117 ALA B CA 1
ATOM 6551 C C . ALA B 1 117 ? -0.54 5.254 -54.719 1 31.62 117 ALA B C 1
ATOM 6553 O O . ALA B 1 117 ? -1.767 5.223 -54.594 1 31.62 117 ALA B O 1
ATOM 6554 N N . GLU B 1 118 ? -0.341 5.086 -56.031 1 27.41 118 GLU B N 1
ATOM 6555 C CA . GLU B 1 118 ? -1.187 5.207 -57.219 1 27.41 118 GLU B CA 1
ATOM 6556 C C . GLU B 1 118 ? -1.821 3.869 -57.594 1 27.41 118 GLU B C 1
ATOM 6558 O O . GLU B 1 118 ? -3.002 3.811 -57.938 1 27.41 118 GLU B O 1
ATOM 6563 N N . GLU B 1 119 ? -1.22 2.785 -58.031 1 23.84 119 GLU B N 1
ATOM 6564 C CA . GLU B 1 119 ? -1.629 2.059 -59.25 1 23.84 119 GLU B CA 1
ATOM 6565 C C . GLU B 1 119 ? -2.59 0.924 -58.906 1 23.84 119 GLU B C 1
ATOM 6567 O O . GLU B 1 119 ? -2.191 -0.071 -58.281 1 23.84 119 GLU B O 1
ATOM 6572 N N . VAL B 1 120 ? -3.953 1.296 -58.625 1 25.31 120 VAL B N 1
ATOM 6573 C CA . VAL B 1 120 ? -5.023 0.308 -58.531 1 25.31 120 VAL B CA 1
ATOM 6574 C C . VAL B 1 120 ? -5.129 -0.445 -59.875 1 25.31 120 VAL B C 1
ATOM 6576 O O . VAL B 1 120 ? -5.551 0.119 -60.875 1 25.31 120 VAL B O 1
ATOM 6579 N N . ALA B 1 121 ? -4.176 -1.168 -60.406 1 19.95 121 ALA B N 1
ATOM 6580 C CA . ALA B 1 121 ? -4.406 -1.92 -61.625 1 19.95 121 ALA B CA 1
ATOM 6581 C C . ALA B 1 121 ? -5.598 -2.861 -61.5 1 19.95 121 ALA B C 1
ATOM 6583 O O . ALA B 1 121 ? -5.797 -3.459 -60.438 1 19.95 121 ALA B O 1
ATOM 6584 N N . GLU B 1 122 ? -6.715 -2.818 -62.375 1 22.11 122 GLU B N 1
ATOM 6585 C CA . GLU B 1 122 ? -7.996 -3.404 -62.75 1 22.11 122 GLU B CA 1
ATOM 6586 C C . GLU B 1 122 ? -7.871 -4.906 -62.969 1 22.11 122 GLU B C 1
ATOM 6588 O O . GLU B 1 122 ? -8.844 -5.57 -63.312 1 22.11 122 GLU B O 1
ATOM 6593 N N . ASP B 1 123 ? -6.734 -5.609 -62.844 1 18.61 123 ASP B N 1
ATOM 6594 C CA . ASP B 1 123 ? -6.703 -6.855 -63.594 1 18.61 123 ASP B CA 1
ATOM 6595 C C . ASP B 1 123 ? -7.812 -7.801 -63.156 1 18.61 123 ASP B C 1
ATOM 6597 O O . ASP B 1 123 ? -8.039 -7.977 -61.969 1 18.61 123 ASP B O 1
ATOM 6601 N N . HIS B 1 124 ? -8.812 -8.125 -64.125 1 20.25 124 HIS B N 1
ATOM 6602 C CA . HIS B 1 124 ? -10 -8.914 -64.438 1 20.25 124 HIS B CA 1
ATOM 6603 C C . HIS B 1 124 ? -9.766 -10.391 -64.125 1 20.25 124 HIS B C 1
ATOM 6605 O O . HIS B 1 124 ? -10.539 -11.25 -64.562 1 20.25 124 HIS B O 1
ATOM 6611 N N . TRP B 1 125 ? -8.898 -10.766 -63.188 1 19.09 125 TRP B N 1
ATOM 6612 C CA . TRP B 1 125 ? -8.602 -12.195 -63.281 1 19.09 125 TRP B CA 1
ATOM 6613 C C . TRP B 1 125 ? -9.875 -13.023 -63.25 1 19.09 125 TRP B C 1
ATOM 6615 O O . TRP B 1 125 ? -10.742 -12.797 -62.406 1 19.09 125 TRP B O 1
ATOM 6625 N N . ARG B 1 126 ? -10.297 -13.562 -64.375 1 18.84 126 ARG B N 1
ATOM 6626 C CA . ARG B 1 126 ? -11.297 -14.492 -64.938 1 18.84 126 ARG B CA 1
ATOM 6627 C C . ARG B 1 126 ? -11.359 -15.758 -64.062 1 18.84 126 ARG B C 1
ATOM 6629 O O . ARG B 1 126 ? -10.375 -16.5 -63.969 1 18.84 126 ARG B O 1
ATOM 6636 N N . PHE B 1 127 ? -11.953 -15.562 -62.906 1 17.25 127 PHE B N 1
ATOM 6637 C CA . PHE B 1 127 ? -12.211 -16.781 -62.156 1 17.25 127 PHE B CA 1
ATOM 6638 C C . PHE B 1 127 ? -12.992 -17.781 -63 1 17.25 127 PHE B C 1
ATOM 6640 O O . PHE B 1 127 ? -14.141 -17.516 -63.375 1 17.25 127 PHE B O 1
ATOM 6647 N N . ASP B 1 128 ? -12.297 -18.375 -63.938 1 16.2 128 ASP B N 1
ATOM 6648 C CA . ASP B 1 128 ? -12.789 -19.516 -64.75 1 16.2 128 ASP B CA 1
ATOM 6649 C C . ASP B 1 128 ? -13.648 -20.438 -63.875 1 16.2 128 ASP B C 1
ATOM 6651 O O . ASP B 1 128 ? -13.539 -20.422 -62.656 1 16.2 128 ASP B O 1
ATOM 6655 N N . GLN B 1 129 ? -14.5 -21.281 -64.562 1 16.55 129 GLN B N 1
ATOM 6656 C CA . GLN B 1 129 ? -15.664 -22.156 -64.75 1 16.55 129 GLN B CA 1
ATOM 6657 C C . GLN B 1 129 ? -15.602 -23.312 -63.719 1 16.55 129 GLN B C 1
ATOM 6659 O O . GLN B 1 129 ? -14.578 -23.531 -63.094 1 16.55 129 GLN B O 1
ATOM 6664 N N . ARG B 1 130 ? -16.125 -24.484 -64.312 1 20.41 130 ARG B N 1
ATOM 6665 C CA . ARG B 1 130 ? -17.062 -25.594 -64.25 1 20.41 130 ARG B CA 1
ATOM 6666 C C . ARG B 1 130 ? -16.438 -26.828 -63.625 1 20.41 130 ARG B C 1
ATOM 6668 O O . ARG B 1 130 ? -17.109 -27.828 -63.375 1 20.41 130 ARG B O 1
ATOM 6675 N N . LEU B 1 131 ? -15.141 -27.109 -63.938 1 15.15 131 LEU B N 1
ATOM 6676 C CA . LEU B 1 131 ? -14.914 -28.516 -64.25 1 15.15 131 LEU B CA 1
ATOM 6677 C C . LEU B 1 131 ? -14.977 -29.344 -62.938 1 15.15 131 LEU B C 1
ATOM 6679 O O . LEU B 1 131 ? -14.797 -30.562 -62.969 1 15.15 131 LEU B O 1
ATOM 6683 N N . CYS B 1 132 ? -14.875 -28.734 -61.812 1 15.02 132 CYS B N 1
ATOM 6684 C CA . CYS B 1 132 ? -14.297 -29.812 -61 1 15.02 132 CYS B CA 1
ATOM 6685 C C . CYS B 1 132 ? -15.273 -30.969 -60.875 1 15.02 132 CYS B C 1
ATOM 6687 O O . CYS B 1 132 ? -16.344 -30.812 -60.281 1 15.02 132 CYS B O 1
ATOM 6689 N N . SER B 1 133 ? -15.531 -31.812 -61.969 1 16 133 SER B N 1
ATOM 6690 C CA . SER B 1 133 ? -16.109 -33.125 -62.094 1 16 133 SER B CA 1
ATOM 6691 C C . SER B 1 133 ? -15.938 -33.938 -60.844 1 16 133 SER B C 1
ATOM 6693 O O . SER B 1 133 ? -16.906 -34.531 -60.312 1 16 133 SER B O 1
ATOM 6695 N N . SER B 1 134 ? -14.773 -34.625 -60.906 1 15.12 134 SER B N 1
ATOM 6696 C CA . SER B 1 134 ? -14.633 -36.062 -60.719 1 15.12 134 SER B CA 1
ATOM 6697 C C . SER B 1 134 ? -14.992 -36.469 -59.312 1 15.12 134 SER B C 1
ATOM 6699 O O . SER B 1 134 ? -15.852 -37.344 -59.094 1 15.12 134 SER B O 1
ATOM 6701 N N . TYR B 1 135 ? -13.953 -37.062 -58.625 1 15.75 135 TYR B N 1
ATOM 6702 C CA . TYR B 1 135 ? -13.695 -38.406 -58.156 1 15.75 135 TYR B CA 1
ATOM 6703 C C . TYR B 1 135 ? -14.336 -38.656 -56.812 1 15.75 135 TYR B C 1
ATOM 6705 O O . TYR B 1 135 ? -14.672 -37.719 -56.094 1 15.75 135 TYR B O 1
ATOM 6713 N N . ARG B 1 136 ? -13.914 -39.688 -56.062 1 16.23 136 ARG B N 1
ATOM 6714 C CA . ARG B 1 136 ? -14.109 -41 -55.438 1 16.23 136 ARG B CA 1
ATOM 6715 C C . ARG B 1 136 ? -14.273 -40.844 -53.938 1 16.23 136 ARG B C 1
ATOM 6717 O O . ARG B 1 136 ? -14.773 -41.75 -53.281 1 16.23 136 ARG B O 1
ATOM 6724 N N . CYS B 1 137 ? -13.648 -39.75 -53.438 1 14.87 137 CYS B N 1
ATOM 6725 C CA . CYS B 1 137 ? -13.117 -40.469 -52.281 1 14.87 137 CYS B CA 1
ATOM 6726 C C . CYS B 1 137 ? -14.242 -40.938 -51.375 1 14.87 137 CYS B C 1
ATOM 6728 O O . CYS B 1 137 ? -15.367 -40.438 -51.438 1 14.87 137 CYS B O 1
ATOM 6730 N N . ILE B 1 138 ? -14.016 -40.906 -50.031 1 16.06 138 ILE B N 1
ATOM 6731 C CA . ILE B 1 138 ? -13.859 -41.938 -49 1 16.06 138 ILE B CA 1
ATOM 6732 C C . ILE B 1 138 ? -15.188 -42.125 -48.281 1 16.06 138 ILE B C 1
ATOM 6734 O O . ILE B 1 138 ? -15.859 -41.156 -47.906 1 16.06 138 ILE B O 1
ATOM 6738 N N . GLN B 1 139 ? -15.719 -43.312 -48.25 1 17.41 139 GLN B N 1
ATOM 6739 C CA . GLN B 1 139 ? -16.484 -44.438 -47.75 1 17.41 139 GLN B CA 1
ATOM 6740 C C . GLN B 1 139 ? -16.688 -44.344 -46.219 1 17.41 139 GLN B C 1
ATOM 6742 O O . GLN B 1 139 ? -17.672 -44.844 -45.688 1 17.41 139 GLN B O 1
ATOM 6747 N N . ARG B 1 140 ? -15.609 -44 -45.406 1 17.94 140 ARG B N 1
ATOM 6748 C CA . ARG B 1 140 ? -15.359 -44.844 -44.25 1 17.94 140 ARG B CA 1
ATOM 6749 C C . ARG B 1 140 ? -16.344 -44.562 -43.125 1 17.94 140 ARG B C 1
ATOM 6751 O O . ARG B 1 140 ? -16.312 -45.219 -42.094 1 17.94 140 ARG B O 1
ATOM 6758 N N . VAL B 1 141 ? -17.188 -43.625 -43.281 1 18.78 141 VAL B N 1
ATOM 6759 C CA . VAL B 1 141 ? -17.641 -43.375 -41.906 1 18.78 141 VAL B CA 1
ATOM 6760 C C . VAL B 1 141 ? -18.469 -44.562 -41.438 1 18.78 141 VAL B C 1
ATOM 6762 O O . VAL B 1 141 ? -18.984 -44.562 -40.312 1 18.78 141 VAL B O 1
ATOM 6765 N N . GLN B 1 142 ? -19.016 -45.312 -42.312 1 19.84 142 GLN B N 1
ATOM 6766 C CA . GLN B 1 142 ? -19.969 -46.281 -41.812 1 19.84 142 GLN B CA 1
ATOM 6767 C C . GLN B 1 142 ? -19.359 -47.125 -40.688 1 19.84 142 GLN B C 1
ATOM 6769 O O . GLN B 1 142 ? -20.062 -47.781 -39.906 1 19.84 142 GLN B O 1
ATOM 6774 N N . ARG B 1 143 ? -18.047 -47.594 -40.875 1 19.52 143 ARG B N 1
ATOM 6775 C CA . ARG B 1 143 ? -17.562 -48.844 -40.312 1 19.52 143 ARG B CA 1
ATOM 6776 C C . ARG B 1 143 ? -17.547 -48.812 -38.781 1 19.52 143 ARG B C 1
ATOM 6778 O O . ARG B 1 143 ? -17.266 -49.844 -38.156 1 19.52 143 ARG B O 1
ATOM 6785 N N . ALA B 1 144 ? -17.516 -47.844 -38.125 1 20.84 144 ALA B N 1
ATOM 6786 C CA . ALA B 1 144 ? -16.938 -48.25 -36.844 1 20.84 144 ALA B CA 1
ATOM 6787 C C . ALA B 1 144 ? -17.906 -49.125 -36.062 1 20.84 144 ALA B C 1
ATOM 6789 O O . ALA B 1 144 ? -17.516 -49.75 -35.094 1 20.84 144 ALA B O 1
ATOM 6790 N N . GLU B 1 145 ? -19.203 -49.156 -36.406 1 22.16 145 GLU B N 1
ATOM 6791 C CA . GLU B 1 145 ? -19.969 -49.906 -35.438 1 22.16 145 GLU B CA 1
ATOM 6792 C C . GLU B 1 145 ? -19.578 -51.406 -35.438 1 22.16 145 GLU B C 1
ATOM 6794 O O . GLU B 1 145 ? -19.531 -52.031 -34.375 1 22.16 145 GLU B O 1
ATOM 6799 N N . THR B 1 146 ? -19.5 -51.969 -36.625 1 19.7 146 THR B N 1
ATOM 6800 C CA . THR B 1 146 ? -19.438 -53.406 -36.719 1 19.7 146 THR B CA 1
ATOM 6801 C C . THR B 1 146 ? -18.109 -53.938 -36.156 1 19.7 146 THR B C 1
ATOM 6803 O O . THR B 1 146 ? -18.031 -55.094 -35.719 1 19.7 146 THR B O 1
ATOM 6806 N N . GLN B 1 147 ? -16.922 -53.406 -36.469 1 20.89 147 GLN B N 1
ATOM 6807 C CA . GLN B 1 147 ? -15.773 -54.219 -36.094 1 20.89 147 GLN B CA 1
ATOM 6808 C C . GLN B 1 147 ? -15.609 -54.312 -34.594 1 20.89 147 GLN B C 1
ATOM 6810 O O . GLN B 1 147 ? -14.773 -53.594 -34.031 1 20.89 147 GLN B O 1
ATOM 6815 N N . ARG B 1 148 ? -16.5 -54.031 -33.719 1 23.81 148 ARG B N 1
ATOM 6816 C CA . ARG B 1 148 ? -16.453 -54.375 -32.281 1 23.81 148 ARG B CA 1
ATOM 6817 C C . ARG B 1 148 ? -16.094 -55.844 -32.094 1 23.81 148 ARG B C 1
ATOM 6819 O O . ARG B 1 148 ? -15.344 -56.188 -31.188 1 23.81 148 ARG B O 1
ATOM 6826 N N . ARG B 1 149 ? -16.797 -56.75 -32.75 1 23.44 149 ARG B N 1
ATOM 6827 C CA . ARG B 1 149 ? -16.812 -58.188 -32.438 1 23.44 149 ARG B CA 1
ATOM 6828 C C . ARG B 1 149 ? -15.461 -58.812 -32.75 1 23.44 149 ARG B C 1
ATOM 6830 O O . ARG B 1 149 ? -15.023 -59.719 -32.062 1 23.44 149 ARG B O 1
ATOM 6837 N N . GLU B 1 150 ? -14.977 -58.625 -34.031 1 20.59 150 GLU B N 1
ATOM 6838 C CA . GLU B 1 150 ? -13.945 -59.594 -34.406 1 20.59 150 GLU B CA 1
ATOM 6839 C C . GLU B 1 150 ? -12.672 -59.344 -33.594 1 20.59 150 GLU B C 1
ATOM 6841 O O . GLU B 1 150 ? -11.852 -60.281 -33.438 1 20.59 150 GLU B O 1
ATOM 6846 N N . ALA B 1 151 ? -12.242 -58.156 -33.344 1 21.33 151 ALA B N 1
ATOM 6847 C CA . ALA B 1 151 ? -10.844 -58.219 -32.938 1 21.33 151 ALA B CA 1
ATOM 6848 C C . ALA B 1 151 ? -10.688 -58.938 -31.594 1 21.33 151 ALA B C 1
ATOM 6850 O O . ALA B 1 151 ? -10.391 -58.312 -30.578 1 21.33 151 ALA B O 1
ATOM 6851 N N . ASN B 1 152 ? -11.633 -59.75 -31.109 1 22.31 152 ASN B N 1
ATOM 6852 C CA . ASN B 1 152 ? -11.586 -60.688 -29.984 1 22.31 152 ASN B CA 1
ATOM 6853 C C . ASN B 1 152 ? -10.375 -61.625 -30.094 1 22.31 152 ASN B C 1
ATOM 6855 O O . ASN B 1 152 ? -9.953 -62.219 -29.094 1 22.31 152 ASN B O 1
ATOM 6859 N N . ARG B 1 153 ? -10.203 -62.188 -31.281 1 21 153 ARG B N 1
ATOM 6860 C CA . ARG B 1 153 ? -9.484 -63.469 -31.25 1 21 153 ARG B CA 1
ATOM 6861 C C . ARG B 1 153 ? -8.031 -63.25 -30.812 1 21 153 ARG B C 1
ATOM 6863 O O . ARG B 1 153 ? -7.465 -64.125 -30.109 1 21 153 ARG B O 1
ATOM 6870 N N . TRP B 1 154 ? -7.277 -62.438 -31.703 1 21.55 154 TRP B N 1
ATOM 6871 C CA . TRP B 1 154 ? -5.879 -62.844 -31.781 1 21.55 154 TRP B CA 1
ATOM 6872 C C . TRP B 1 154 ? -5.121 -62.469 -30.516 1 21.55 154 TRP B C 1
ATOM 6874 O O . TRP B 1 154 ? -4.684 -61.312 -30.375 1 21.55 154 TRP B O 1
ATOM 6884 N N . ASN B 1 155 ? -5.645 -62.469 -29.281 1 21.34 155 ASN B N 1
ATOM 6885 C CA . ASN B 1 155 ? -5.027 -62.281 -27.984 1 21.34 155 ASN B CA 1
ATOM 6886 C C . ASN B 1 155 ? -3.752 -63.094 -27.828 1 21.34 155 ASN B C 1
ATOM 6888 O O . ASN B 1 155 ? -3.234 -63.281 -26.734 1 21.34 155 ASN B O 1
ATOM 6892 N N . ARG B 1 156 ? -3.514 -64.062 -28.625 1 21.56 156 ARG B N 1
ATOM 6893 C CA . ARG B 1 156 ? -2.654 -65 -27.922 1 21.56 156 ARG B CA 1
ATOM 6894 C C . ARG B 1 156 ? -1.291 -64.438 -27.625 1 21.56 156 ARG B C 1
ATOM 6896 O O . ARG B 1 156 ? -0.727 -64.625 -26.547 1 21.56 156 ARG B O 1
ATOM 6903 N N . LYS B 1 157 ? -0.45 -64.125 -28.688 1 25.22 157 LYS B N 1
ATOM 6904 C CA . LYS B 1 157 ? 0.981 -64.438 -28.594 1 25.22 157 LYS B CA 1
ATOM 6905 C C . LYS B 1 157 ? 1.707 -63.281 -27.875 1 25.22 157 LYS B C 1
ATOM 6907 O O . LYS B 1 157 ? 1.411 -62.094 -28.109 1 25.22 157 LYS B O 1
ATOM 6912 N N . GLY B 1 158 ? 2.359 -63.438 -26.781 1 23.91 158 GLY B N 1
ATOM 6913 C CA . GLY B 1 158 ? 2.998 -62.844 -25.609 1 23.91 158 GLY B CA 1
ATOM 6914 C C . GLY B 1 158 ? 4.07 -61.844 -25.984 1 23.91 158 GLY B C 1
ATOM 6915 O O . GLY B 1 158 ? 4.887 -61.469 -25.141 1 23.91 158 GLY B O 1
ATOM 6916 N N . THR B 1 159 ? 4.305 -61.5 -27.328 1 22.72 159 THR B N 1
ATOM 6917 C CA . THR B 1 159 ? 5.621 -60.938 -27.578 1 22.72 159 THR B CA 1
ATOM 6918 C C . THR B 1 159 ? 5.727 -59.531 -26.969 1 22.72 159 THR B C 1
ATOM 6920 O O . THR B 1 159 ? 4.883 -58.688 -27.219 1 22.72 159 THR B O 1
ATOM 6923 N N . THR B 1 160 ? 6.324 -59.375 -25.828 1 24.69 160 THR B N 1
ATOM 6924 C CA . THR B 1 160 ? 6.508 -58.219 -24.984 1 24.69 160 THR B CA 1
ATOM 6925 C C . THR B 1 160 ? 7.082 -57.031 -25.781 1 24.69 160 THR B C 1
ATOM 6927 O O . THR B 1 160 ? 7.781 -57.25 -26.781 1 24.69 160 THR B O 1
ATOM 6930 N N . TRP B 1 161 ? 6.379 -55.969 -25.875 1 24 161 TRP B N 1
ATOM 6931 C CA . TRP B 1 161 ? 6.645 -54.688 -26.562 1 24 161 TRP B CA 1
ATOM 6932 C C . TRP B 1 161 ? 8.094 -54.25 -26.359 1 24 161 TRP B C 1
ATOM 6934 O O . TRP B 1 161 ? 8.547 -53.281 -26.969 1 24 161 TRP B O 1
ATOM 6944 N N . TYR B 1 162 ? 8.906 -54.875 -25.391 1 27.25 162 TYR B N 1
ATOM 6945 C CA . TYR B 1 162 ? 10.281 -54.469 -25.109 1 27.25 162 TYR B CA 1
ATOM 6946 C C . TYR B 1 162 ? 11.172 -54.656 -26.328 1 27.25 162 TYR B C 1
ATOM 6948 O O . TYR B 1 162 ? 12.297 -54.156 -26.375 1 27.25 162 TYR B O 1
ATOM 6956 N N . ASP B 1 163 ? 10.797 -55.625 -27.219 1 26.05 163 ASP B N 1
ATOM 6957 C CA . ASP B 1 163 ? 11.719 -56.062 -28.266 1 26.05 163 ASP B CA 1
ATOM 6958 C C . ASP B 1 163 ? 11.953 -54.938 -29.281 1 26.05 163 ASP B C 1
ATOM 6960 O O . ASP B 1 163 ? 12.852 -55.031 -30.125 1 26.05 163 ASP B O 1
ATOM 6964 N N . LEU B 1 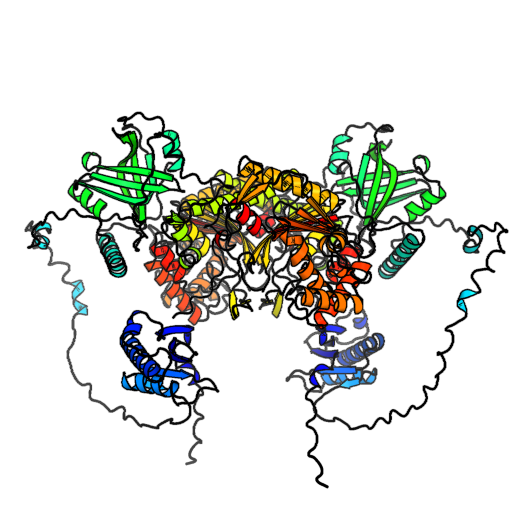164 ? 10.938 -54.125 -29.484 1 23.25 164 LEU B N 1
ATOM 6965 C CA . LEU B 1 164 ? 11.141 -53.406 -30.734 1 23.25 164 LEU B CA 1
ATOM 6966 C C . LEU B 1 164 ? 12.266 -52.375 -30.609 1 23.25 164 LEU B C 1
ATOM 6968 O O . LEU B 1 164 ? 12.953 -52.094 -31.594 1 23.25 164 LEU B O 1
ATOM 6972 N N . VAL B 1 165 ? 12.281 -51.562 -29.547 1 25.33 165 VAL B N 1
ATOM 6973 C CA . VAL B 1 165 ? 13.188 -50.406 -29.688 1 25.33 165 VAL B CA 1
ATOM 6974 C C . VAL B 1 165 ? 14.633 -50.875 -29.5 1 25.33 165 VAL B C 1
ATOM 6976 O O . VAL B 1 165 ? 15.539 -50.031 -29.406 1 25.33 165 VAL B O 1
ATOM 6979 N N . GLU B 1 166 ? 14.922 -52.156 -29.234 1 26.36 166 GLU B N 1
ATOM 6980 C CA . GLU B 1 166 ? 16.281 -52.625 -28.984 1 26.36 166 GLU B CA 1
ATOM 6981 C C . GLU B 1 166 ? 17.156 -52.469 -30.219 1 26.36 166 GLU B C 1
ATOM 6983 O O . GLU B 1 166 ? 18.266 -53 -30.281 1 26.36 166 GLU B O 1
ATOM 6988 N N . GLY B 1 167 ? 16.578 -52.062 -31.328 1 24.61 167 GLY B N 1
ATOM 6989 C CA . GLY B 1 167 ? 17.578 -52.406 -32.344 1 24.61 167 GLY B CA 1
ATOM 6990 C C . GLY B 1 167 ? 18.969 -51.875 -31.984 1 24.61 167 GLY B C 1
ATOM 6991 O O . GLY B 1 167 ? 19.297 -51.719 -30.812 1 24.61 167 GLY B O 1
ATOM 6992 N N . ASP B 1 168 ? 19.75 -51.25 -32.906 1 24.36 168 ASP B N 1
ATOM 6993 C CA . ASP B 1 168 ? 21.188 -51.219 -33.156 1 24.36 168 ASP B CA 1
ATOM 6994 C C . ASP B 1 168 ? 21.875 -50.25 -32.188 1 24.36 168 ASP B C 1
ATOM 6996 O O . ASP B 1 168 ? 23.031 -49.844 -32.406 1 24.36 168 ASP B O 1
ATOM 7000 N N . MET B 1 169 ? 21.188 -49.5 -31.297 1 23.78 169 MET B N 1
ATOM 7001 C CA . MET B 1 169 ? 22.125 -48.594 -30.672 1 23.78 169 MET B CA 1
ATOM 7002 C C . MET B 1 169 ? 23.125 -49.312 -29.797 1 23.78 169 MET B C 1
ATOM 7004 O O . MET B 1 169 ? 22.734 -50.031 -28.891 1 23.78 169 MET B O 1
ATOM 7008 N N . GLN B 1 170 ? 24.219 -49.719 -30.219 1 24.41 170 GLN B N 1
ATOM 7009 C CA . GLN B 1 170 ? 25.422 -50.156 -29.516 1 24.41 170 GLN B CA 1
ATOM 7010 C C . GLN B 1 170 ? 25.688 -49.25 -28.312 1 24.41 170 GLN B C 1
ATOM 7012 O O . GLN B 1 170 ? 25.578 -48.031 -28.391 1 24.41 170 GLN B O 1
ATOM 7017 N N . ALA B 1 171 ? 25.672 -49.781 -27.094 1 26.78 171 ALA B N 1
ATOM 7018 C CA . ALA B 1 171 ? 25.875 -49.375 -25.703 1 26.78 171 ALA B CA 1
ATOM 7019 C C . ALA B 1 171 ? 27.156 -48.531 -25.562 1 26.78 171 ALA B C 1
ATOM 7021 O O . ALA B 1 171 ? 28.234 -49.094 -25.297 1 26.78 171 ALA B O 1
ATOM 7022 N N . GLN B 1 172 ? 27.578 -47.688 -26.484 1 25.75 172 GLN B N 1
ATOM 7023 C CA . GLN B 1 172 ? 28.781 -47 -26.031 1 25.75 172 GLN B CA 1
ATOM 7024 C C . GLN B 1 172 ? 28.562 -46.312 -24.672 1 25.75 172 GLN B C 1
ATOM 7026 O O . GLN B 1 172 ? 27.484 -45.781 -24.422 1 25.75 172 GLN B O 1
ATOM 7031 N N . ASN B 1 173 ? 29.219 -46.719 -23.562 1 27.55 173 ASN B N 1
ATOM 7032 C CA . ASN B 1 173 ? 29.406 -46.312 -22.172 1 27.55 173 ASN B CA 1
ATOM 7033 C C . ASN B 1 173 ? 29.516 -44.781 -22.062 1 27.55 173 ASN B C 1
ATOM 7035 O O . ASN B 1 173 ? 30.609 -44.25 -22.016 1 27.55 173 ASN B O 1
ATOM 7039 N N . VAL B 1 174 ? 28.953 -43.938 -22.891 1 27.83 174 VAL B N 1
ATOM 7040 C CA . VAL B 1 174 ? 29.266 -42.531 -22.609 1 27.83 174 VAL B CA 1
ATOM 7041 C C . VAL B 1 174 ? 28.625 -42.125 -21.297 1 27.83 174 VAL B C 1
ATOM 7043 O O . VAL B 1 174 ? 27.438 -42.375 -21.062 1 27.83 174 VAL B O 1
ATOM 7046 N N . PRO B 1 175 ? 29.375 -41.938 -20.141 1 31.11 175 PRO B N 1
ATOM 7047 C CA . PRO B 1 175 ? 28.828 -41.312 -18.922 1 31.11 175 PRO B CA 1
ATOM 7048 C C . PRO B 1 175 ? 27.812 -40.219 -19.219 1 31.11 175 PRO B C 1
ATOM 7050 O O . PRO B 1 175 ? 28.016 -39.406 -20.141 1 31.11 175 PRO B O 1
ATOM 7053 N N . ALA B 1 176 ? 26.547 -40.469 -19.047 1 33.56 176 ALA B N 1
ATOM 7054 C CA . ALA B 1 176 ? 25.422 -39.562 -19.234 1 33.56 176 ALA B CA 1
ATOM 7055 C C . ALA B 1 176 ? 25.688 -38.219 -18.547 1 33.56 176 ALA B C 1
ATOM 7057 O O . ALA B 1 176 ? 25.531 -38.094 -17.328 1 33.56 176 ALA B O 1
ATOM 7058 N N . ARG B 1 177 ? 26.812 -37.562 -18.734 1 34.66 177 ARG B N 1
ATOM 7059 C CA . ARG B 1 177 ? 26.844 -36.156 -18.312 1 34.66 177 ARG B CA 1
ATOM 7060 C C . ARG B 1 177 ? 25.562 -35.438 -18.703 1 34.66 177 ARG B C 1
ATOM 7062 O O . ARG B 1 177 ? 25.031 -35.656 -19.797 1 34.66 177 ARG B O 1
ATOM 7069 N N . ASP B 1 178 ? 24.656 -35.25 -17.906 1 42.69 178 ASP B N 1
ATOM 7070 C CA . ASP B 1 178 ? 23.594 -34.312 -18.219 1 42.69 178 ASP B CA 1
ATOM 7071 C C . ASP B 1 178 ? 24.094 -33.219 -19.188 1 42.69 178 ASP B C 1
ATOM 7073 O O . ASP B 1 178 ? 25.016 -32.469 -18.844 1 42.69 178 ASP B O 1
ATOM 7077 N N . GLY B 1 179 ? 24.469 -33.438 -20.406 1 40.31 179 GLY B N 1
ATOM 7078 C CA . GLY B 1 179 ? 25.125 -32.844 -21.547 1 40.31 179 GLY B CA 1
ATOM 7079 C C . GLY B 1 179 ? 24.734 -31.375 -21.75 1 40.31 179 GLY B C 1
ATOM 7080 O O . GLY B 1 179 ? 23.594 -31.078 -22.094 1 40.31 179 GLY B O 1
ATOM 7081 N N . ASP B 1 180 ? 25.344 -30.375 -21.047 1 48.47 180 ASP B N 1
ATOM 7082 C CA . ASP B 1 180 ? 25.531 -28.938 -21.25 1 48.47 180 ASP B CA 1
ATOM 7083 C C . ASP B 1 180 ? 25.609 -28.609 -22.75 1 48.47 180 ASP B C 1
ATOM 7085 O O . ASP B 1 180 ? 25.688 -27.438 -23.125 1 48.47 180 ASP B O 1
ATOM 7089 N N . ASP B 1 181 ? 25.906 -29.547 -23.609 1 57.75 181 ASP B N 1
ATOM 7090 C CA . ASP B 1 181 ? 26.297 -29.062 -24.938 1 57.75 181 ASP B CA 1
ATOM 7091 C C . ASP B 1 181 ? 25.094 -28.922 -25.859 1 57.75 181 ASP B C 1
ATOM 7093 O O . ASP B 1 181 ? 25.25 -28.781 -27.062 1 57.75 181 ASP B O 1
ATOM 7097 N N . THR B 1 182 ? 23.984 -29.172 -25.234 1 74.38 182 THR B N 1
ATOM 7098 C CA . THR B 1 182 ? 22.844 -29.094 -26.125 1 74.38 182 THR B CA 1
ATOM 7099 C C . THR B 1 182 ? 22.422 -27.641 -26.344 1 74.38 182 THR B C 1
ATOM 7101 O O . THR B 1 182 ? 22.5 -26.828 -25.422 1 74.38 182 THR B O 1
ATOM 7104 N N . ASP B 1 183 ? 22.094 -27.312 -27.516 1 89.75 183 ASP B N 1
ATOM 7105 C CA . ASP B 1 183 ? 21.531 -26.031 -27.891 1 89.75 183 ASP B CA 1
ATOM 7106 C C . ASP B 1 183 ? 20.25 -25.75 -27.109 1 89.75 183 ASP B C 1
ATOM 7108 O O . ASP B 1 183 ? 19.422 -26.656 -26.906 1 89.75 183 ASP B O 1
ATOM 7112 N N . PRO B 1 184 ? 20.109 -24.641 -26.453 1 90.44 184 PRO B N 1
ATOM 7113 C CA . PRO B 1 184 ? 18.938 -24.297 -25.641 1 90.44 184 PRO B CA 1
ATOM 7114 C C . PRO B 1 184 ? 17.625 -24.562 -26.359 1 90.44 184 PRO B C 1
ATOM 7116 O O . PRO B 1 184 ? 16.641 -24.984 -25.734 1 90.44 184 PRO B O 1
ATOM 7119 N N . THR B 1 185 ? 17.578 -24.359 -27.578 1 91.75 185 THR B N 1
ATOM 7120 C CA . THR B 1 185 ? 16.359 -24.594 -28.344 1 91.75 185 THR B CA 1
ATOM 7121 C C . THR B 1 185 ? 16.047 -26.094 -28.422 1 91.75 185 THR B C 1
ATOM 7123 O O . THR B 1 185 ? 14.891 -26.484 -28.281 1 91.75 185 THR B O 1
ATOM 7126 N N . GLN B 1 186 ? 17.062 -26.781 -28.703 1 93.44 186 GLN B N 1
ATOM 7127 C CA . GLN B 1 186 ? 16.891 -28.234 -28.75 1 93.44 186 GLN B CA 1
ATOM 7128 C C . GLN B 1 186 ? 16.516 -28.781 -27.391 1 93.44 186 GLN B C 1
ATOM 7130 O O . GLN B 1 186 ? 15.719 -29.719 -27.281 1 93.44 186 GLN B O 1
ATOM 7135 N N . TYR B 1 187 ? 17.109 -28.25 -26.438 1 95.12 187 TYR B N 1
ATOM 7136 C CA . TYR B 1 187 ? 16.766 -28.656 -25.078 1 95.12 187 TYR B CA 1
ATOM 7137 C C . TYR B 1 187 ? 15.289 -28.438 -24.797 1 95.12 187 TYR B C 1
ATOM 7139 O O . TYR B 1 187 ? 14.617 -29.344 -24.281 1 95.12 187 TYR B O 1
ATOM 7147 N N . TYR B 1 188 ? 14.812 -27.297 -25.125 1 96.06 188 TYR B N 1
ATOM 7148 C CA . TYR B 1 188 ? 13.406 -26.953 -24.969 1 96.06 188 TYR B CA 1
ATOM 7149 C C . TYR B 1 188 ? 12.516 -27.938 -25.703 1 96.06 188 TYR B C 1
ATOM 7151 O O . TYR B 1 188 ? 11.539 -28.453 -25.141 1 96.06 188 TYR B O 1
ATOM 7159 N N . GLU B 1 189 ? 12.867 -28.266 -26.891 1 95.25 189 GLU B N 1
ATOM 7160 C CA . GLU B 1 189 ? 12.086 -29.203 -27.703 1 95.25 189 GLU B CA 1
ATOM 7161 C C . GLU B 1 189 ? 12.102 -30.594 -27.094 1 95.25 189 GLU B C 1
ATOM 7163 O O . GLU B 1 189 ? 11.086 -31.297 -27.109 1 95.25 189 GLU B O 1
ATOM 7168 N N . ASN B 1 190 ? 13.266 -30.938 -26.656 1 94.75 190 ASN B N 1
ATOM 7169 C CA . ASN B 1 190 ? 13.383 -32.25 -26.016 1 94.75 190 ASN B CA 1
ATOM 7170 C C . ASN B 1 190 ? 12.516 -32.344 -24.766 1 94.75 190 ASN B C 1
ATOM 7172 O O . ASN B 1 190 ? 11.914 -33.375 -24.484 1 94.75 190 ASN B O 1
ATOM 7176 N N . ARG B 1 191 ? 12.484 -31.266 -24.047 1 96.56 191 ARG B N 1
ATOM 7177 C CA . ARG B 1 191 ? 11.664 -31.234 -22.844 1 96.56 191 ARG B CA 1
ATOM 7178 C C . ARG B 1 191 ? 10.18 -31.328 -23.172 1 96.56 191 ARG B C 1
ATOM 7180 O O . ARG B 1 191 ? 9.414 -31.984 -22.469 1 96.56 191 ARG B O 1
ATOM 7187 N N . LEU B 1 192 ? 9.797 -30.688 -24.25 1 95.94 192 LEU B N 1
ATOM 7188 C CA . LEU B 1 192 ? 8.406 -30.766 -24.703 1 95.94 192 LEU B CA 1
ATOM 7189 C C . LEU B 1 192 ? 8.031 -32.188 -25.078 1 95.94 192 LEU B C 1
ATOM 7191 O O . LEU B 1 192 ? 6.945 -32.656 -24.75 1 95.94 192 LEU B O 1
ATOM 7195 N N . LYS B 1 193 ? 8.945 -32.812 -25.75 1 94.31 193 LYS B N 1
ATOM 7196 C CA . LYS B 1 193 ? 8.727 -34.188 -26.141 1 94.31 193 LYS B CA 1
ATOM 7197 C C . LYS B 1 193 ? 8.602 -35.094 -24.922 1 94.31 193 LYS B C 1
ATOM 7199 O O . LYS B 1 193 ? 7.777 -36 -24.891 1 94.31 193 LYS B O 1
ATOM 7204 N N . MET B 1 194 ? 9.477 -34.812 -24.062 1 93.06 194 MET B N 1
ATOM 7205 C CA . MET B 1 194 ? 9.438 -35.562 -22.797 1 93.06 194 MET B CA 1
ATOM 7206 C C . MET B 1 194 ? 8.086 -35.406 -22.109 1 93.06 194 MET B C 1
ATOM 7208 O O . MET B 1 194 ? 7.52 -36.375 -21.609 1 93.06 194 MET B O 1
ATOM 7212 N N . LEU B 1 195 ? 7.539 -34.219 -22.078 1 93.88 195 LEU B N 1
ATOM 7213 C CA . LEU B 1 195 ? 6.238 -33.938 -21.469 1 93.88 195 LEU B CA 1
ATOM 7214 C C . LEU B 1 195 ? 5.141 -34.75 -22.156 1 93.88 195 LEU B C 1
ATOM 7216 O O . LEU B 1 195 ? 4.273 -35.312 -21.484 1 93.88 195 LEU B O 1
ATOM 7220 N N . ASP B 1 196 ? 5.215 -34.812 -23.422 1 92.19 196 ASP B N 1
ATOM 7221 C CA . ASP B 1 196 ? 4.238 -35.562 -24.188 1 92.19 196 ASP B CA 1
ATOM 7222 C C . ASP B 1 196 ? 4.336 -37.062 -23.891 1 92.19 196 ASP B C 1
ATOM 7224 O O . ASP B 1 196 ? 3.316 -37.75 -23.781 1 92.19 196 ASP B O 1
ATOM 7228 N N . ALA B 1 197 ? 5.543 -37.438 -23.781 1 90.56 197 ALA B N 1
ATOM 7229 C CA . ALA B 1 197 ? 5.77 -38.844 -23.469 1 90.56 197 ALA B CA 1
ATOM 7230 C C . ALA B 1 197 ? 5.219 -39.188 -22.078 1 90.56 197 ALA B C 1
ATOM 7232 O O . ALA B 1 197 ? 4.605 -40.25 -21.906 1 90.56 197 ALA B O 1
ATOM 7233 N N . LEU B 1 198 ? 5.477 -38.375 -21.109 1 91 198 LEU B N 1
ATOM 7234 C CA . LEU B 1 198 ? 4.969 -38.594 -19.766 1 91 198 LEU B CA 1
ATOM 7235 C C . LEU B 1 198 ? 3.445 -38.656 -19.766 1 91 198 LEU B C 1
ATOM 7237 O O . LEU B 1 198 ? 2.857 -39.531 -19.125 1 91 198 LEU B O 1
ATOM 7241 N N . ARG B 1 199 ? 2.844 -37.812 -20.469 1 90.38 199 ARG B N 1
ATOM 7242 C CA . ARG B 1 199 ? 1.387 -37.781 -20.531 1 90.38 199 ARG B CA 1
ATOM 7243 C C . ARG B 1 199 ? 0.824 -39.031 -21.172 1 90.38 199 ARG B C 1
ATOM 7245 O O . ARG B 1 199 ? -0.225 -39.531 -20.766 1 90.38 199 ARG B O 1
ATOM 7252 N N . SER B 1 200 ? 1.505 -39.5 -22.125 1 89.56 200 SER B N 1
ATOM 7253 C CA . SER B 1 200 ? 1.059 -40.719 -22.828 1 89.56 200 SER B CA 1
ATOM 7254 C C . SER B 1 200 ? 1.108 -41.938 -21.922 1 89.56 200 SER B C 1
ATOM 7256 O O . SER B 1 200 ? 0.377 -42.906 -22.141 1 89.56 200 SER B O 1
ATOM 7258 N N . THR B 1 201 ? 1.98 -41.906 -20.938 1 85.62 201 THR B N 1
ATOM 7259 C CA . THR B 1 201 ? 2.094 -43 -20 1 85.62 201 THR B CA 1
ATOM 7260 C C . THR B 1 201 ? 1.094 -42.844 -18.859 1 85.62 201 THR B C 1
ATOM 7262 O O . THR B 1 201 ? 1.011 -43.719 -17.984 1 85.62 201 THR B O 1
ATOM 7265 N N . GLY B 1 202 ? 0.388 -41.75 -18.828 1 84.06 202 GLY B N 1
ATOM 7266 C CA . GLY B 1 202 ? -0.633 -41.562 -17.812 1 84.06 202 GLY B CA 1
ATOM 7267 C C . GLY B 1 202 ? -0.135 -40.781 -16.609 1 84.06 202 GLY B C 1
ATOM 7268 O O . GLY B 1 202 ? -0.885 -40.531 -15.656 1 84.06 202 GLY B O 1
ATOM 7269 N N . ILE B 1 203 ? 1.101 -40.406 -16.578 1 85.56 203 ILE B N 1
ATOM 7270 C CA . ILE B 1 203 ? 1.646 -39.625 -15.484 1 85.56 203 ILE B CA 1
ATOM 7271 C C . ILE B 1 203 ? 1.393 -38.125 -15.75 1 85.56 203 ILE B C 1
ATOM 7273 O O . ILE B 1 203 ? 1.714 -37.625 -16.828 1 85.56 203 ILE B O 1
ATOM 7277 N N . ASP B 1 204 ? 0.783 -37.469 -14.805 1 89.12 204 ASP B N 1
ATOM 7278 C CA . ASP B 1 204 ? 0.551 -36.031 -14.906 1 89.12 204 ASP B CA 1
ATOM 7279 C C . ASP B 1 204 ? 1.769 -35.25 -14.438 1 89.12 204 ASP B C 1
ATOM 7281 O O . ASP B 1 204 ? 2.117 -35.281 -13.25 1 89.12 204 ASP B O 1
ATOM 7285 N N . PRO B 1 205 ? 2.367 -34.531 -15.297 1 94.19 205 PRO B N 1
ATOM 7286 C CA . PRO B 1 205 ? 3.564 -33.781 -14.906 1 94.19 205 PRO B CA 1
ATOM 7287 C C . PRO B 1 205 ? 3.246 -32.562 -14.055 1 94.19 205 PRO B C 1
ATOM 7289 O O . PRO B 1 205 ? 4.156 -31.906 -13.516 1 94.19 205 PRO B O 1
ATOM 7292 N N . TYR B 1 206 ? 1.97 -32.219 -13.922 1 96.94 206 TYR B N 1
ATOM 7293 C CA . TYR B 1 206 ? 1.548 -31.047 -13.164 1 96.94 206 TYR B CA 1
ATOM 7294 C C . TYR B 1 206 ? 0.465 -31.406 -12.156 1 96.94 206 TYR B C 1
ATOM 7296 O O . TYR B 1 206 ? -0.687 -30.984 -12.289 1 96.94 206 TYR B O 1
ATOM 7304 N N . PRO B 1 207 ? 0.846 -32.062 -11.117 1 96.25 207 PRO B N 1
ATOM 7305 C CA . PRO B 1 207 ? -0.168 -32.406 -10.109 1 96.25 207 PRO B CA 1
ATOM 7306 C C . PRO B 1 207 ? -0.767 -31.156 -9.445 1 96.25 207 PRO B C 1
ATOM 7308 O O . PRO B 1 207 ? -0.201 -30.062 -9.547 1 96.25 207 PRO B O 1
ATOM 7311 N N . HIS B 1 208 ? -1.924 -31.266 -8.812 1 96.5 208 HIS B N 1
ATOM 7312 C CA . HIS B 1 208 ? -2.682 -30.156 -8.258 1 96.5 208 HIS B CA 1
ATOM 7313 C C . HIS B 1 208 ? -2.092 -29.688 -6.934 1 96.5 208 HIS B C 1
ATOM 7315 O O . HIS B 1 208 ? -2.307 -28.547 -6.523 1 96.5 208 HIS B O 1
ATOM 7321 N N . ASN B 1 209 ? -1.495 -30.578 -6.188 1 93.38 209 ASN B N 1
ATOM 7322 C CA . ASN B 1 209 ? -0.869 -30.234 -4.914 1 93.38 209 ASN B CA 1
ATOM 7323 C C . ASN B 1 209 ? 0.2 -31.266 -4.531 1 93.38 209 ASN B C 1
ATOM 7325 O O . ASN B 1 209 ? 0.452 -32.219 -5.277 1 93.38 209 ASN B O 1
ATOM 7329 N N . PHE B 1 210 ? 0.938 -30.938 -3.557 1 96.44 210 PHE B N 1
ATOM 7330 C CA . PHE B 1 210 ? 1.861 -31.844 -2.898 1 96.44 210 PHE B CA 1
ATOM 7331 C C . PHE B 1 210 ? 1.928 -31.578 -1.401 1 96.44 210 PHE B C 1
ATOM 7333 O O . PHE B 1 210 ? 2.041 -30.422 -0.984 1 96.44 210 PHE B O 1
ATOM 7340 N N . ASP B 1 211 ? 1.802 -32.594 -0.629 1 93.38 211 ASP B N 1
ATOM 7341 C CA . ASP B 1 211 ? 1.835 -32.438 0.822 1 93.38 211 ASP B CA 1
ATOM 7342 C C . ASP B 1 211 ? 3.271 -32.406 1.339 1 93.38 211 ASP B C 1
ATOM 7344 O O . ASP B 1 211 ? 3.777 -33.438 1.826 1 93.38 211 ASP B O 1
ATOM 7348 N N . ALA B 1 212 ? 3.779 -31.234 1.282 1 91.5 212 ALA B N 1
ATOM 7349 C CA . ALA B 1 212 ? 5.102 -31.062 1.882 1 91.5 212 ALA B CA 1
ATOM 7350 C C . ALA B 1 212 ? 5.008 -30.969 3.402 1 91.5 212 ALA B C 1
ATOM 7352 O O . ALA B 1 212 ? 4.297 -30.125 3.939 1 91.5 212 ALA B O 1
ATOM 7353 N N . GLY B 1 213 ? 5.41 -31.922 4.113 1 86.75 213 GLY B N 1
ATOM 7354 C CA . GLY B 1 213 ? 5.273 -32 5.559 1 86.75 213 GLY B CA 1
ATOM 7355 C C . GLY B 1 213 ? 6.039 -30.938 6.297 1 86.75 213 GLY B C 1
ATOM 7356 O O . GLY B 1 213 ? 5.516 -30.312 7.227 1 86.75 213 GLY B O 1
ATOM 7357 N N . ILE B 1 214 ? 7.254 -30.719 6 1 92 214 ILE B N 1
ATOM 7358 C CA . ILE B 1 214 ? 8.133 -29.781 6.676 1 92 214 ILE B CA 1
ATOM 7359 C C . ILE B 1 214 ? 8.922 -28.969 5.645 1 92 214 ILE B C 1
ATOM 7361 O O . ILE B 1 214 ? 9.195 -29.469 4.547 1 92 214 ILE B O 1
ATOM 7365 N N . SER B 1 215 ? 9.141 -27.734 5.945 1 93.44 215 SER B N 1
ATOM 7366 C CA . SER B 1 215 ? 9.984 -26.953 5.051 1 93.44 215 SER B CA 1
ATOM 7367 C C . SER B 1 215 ? 11.422 -27.453 5.062 1 93.44 215 SER B C 1
ATOM 7369 O O . SER B 1 215 ? 11.844 -28.125 6.012 1 93.44 215 SER B O 1
ATOM 7371 N N . ILE B 1 216 ? 12.156 -27.172 4.023 1 95.5 216 ILE B N 1
ATOM 7372 C CA . ILE B 1 216 ? 13.547 -27.594 3.949 1 95.5 216 ILE B CA 1
ATOM 7373 C C . ILE B 1 216 ? 14.352 -26.938 5.074 1 95.5 216 ILE B C 1
ATOM 7375 O O . ILE B 1 216 ? 15.188 -27.578 5.703 1 95.5 216 ILE B O 1
ATOM 7379 N N . SER B 1 217 ? 14.047 -25.641 5.367 1 93.06 217 SER B N 1
ATOM 7380 C CA . SER B 1 217 ? 14.711 -24.938 6.469 1 93.06 217 SER B CA 1
ATOM 7381 C C . SER B 1 217 ? 14.453 -25.641 7.797 1 93.06 217 SER B C 1
ATOM 7383 O O . SER B 1 217 ? 15.375 -25.828 8.594 1 93.06 217 SER B O 1
ATOM 7385 N N . ASP B 1 218 ? 13.258 -26.047 8.039 1 94.19 218 ASP B N 1
ATOM 7386 C CA . ASP B 1 218 ? 12.906 -26.734 9.281 1 94.19 218 ASP B CA 1
ATOM 7387 C C . ASP B 1 218 ? 13.516 -28.125 9.328 1 94.19 218 ASP B C 1
ATOM 7389 O O . ASP B 1 218 ? 13.906 -28.609 10.398 1 94.19 218 ASP B O 1
ATOM 7393 N N . TYR B 1 219 ? 13.57 -28.766 8.195 1 96.56 219 TYR B N 1
ATOM 7394 C CA . TYR B 1 219 ? 14.188 -30.094 8.094 1 96.56 219 TYR B CA 1
ATOM 7395 C C . TYR B 1 219 ? 15.656 -30.047 8.492 1 96.56 219 TYR B C 1
ATOM 7397 O O . TYR B 1 219 ? 16.109 -30.859 9.289 1 96.56 219 TYR B O 1
ATOM 7405 N N . VAL B 1 220 ? 16.375 -29.078 7.949 1 95.56 220 VAL B N 1
ATOM 7406 C CA . VAL B 1 220 ? 17.797 -28.938 8.227 1 95.56 220 VAL B CA 1
ATOM 7407 C C . VAL B 1 220 ? 18 -28.625 9.703 1 95.56 220 VAL B C 1
ATOM 7409 O O . VAL B 1 220 ? 18.891 -29.188 10.344 1 95.56 220 VAL B O 1
ATOM 7412 N N . ALA B 1 221 ? 17.156 -27.75 10.242 1 94.31 221 ALA B N 1
ATOM 7413 C CA . ALA B 1 221 ? 17.266 -27.375 11.656 1 94.31 221 ALA B CA 1
ATOM 7414 C C . ALA B 1 221 ? 16.969 -28.578 12.555 1 94.31 221 ALA B C 1
ATOM 7416 O O . ALA B 1 221 ? 17.672 -28.797 13.547 1 94.31 221 ALA B O 1
ATOM 7417 N N . LYS B 1 222 ? 15.984 -29.359 12.227 1 96 222 LYS B N 1
ATOM 7418 C CA . LYS B 1 222 ? 15.508 -30.484 13.047 1 96 222 LYS B CA 1
ATOM 7419 C C . LYS B 1 222 ? 16.531 -31.609 13.062 1 96 222 LYS B C 1
ATOM 7421 O O . LYS B 1 222 ? 16.703 -32.281 14.094 1 96 222 LYS B O 1
ATOM 7426 N N . TYR B 1 223 ? 17.25 -31.844 12.016 1 96.75 223 TYR B N 1
ATOM 7427 C CA . TYR B 1 223 ? 18.047 -33.062 11.906 1 96.75 223 TYR B CA 1
ATOM 7428 C C . TYR B 1 223 ? 19.531 -32.719 11.82 1 96.75 223 TYR B C 1
ATOM 7430 O O . TYR B 1 223 ? 20.359 -33.594 11.531 1 96.75 223 TYR B O 1
ATOM 7438 N N . ASN B 1 224 ? 19.844 -31.484 12.031 1 93.25 224 ASN B N 1
ATOM 7439 C CA . ASN B 1 224 ? 21.234 -31.047 11.969 1 93.25 224 ASN B CA 1
ATOM 7440 C C . ASN B 1 224 ? 22.109 -31.766 12.984 1 93.25 224 ASN B C 1
ATOM 7442 O O . ASN B 1 224 ? 23.328 -31.891 12.805 1 93.25 224 ASN B O 1
ATOM 7446 N N . SER B 1 225 ? 21.609 -32.375 14 1 93.19 225 SER B N 1
ATOM 7447 C CA . SER B 1 225 ? 22.359 -32.969 15.102 1 93.19 225 SER B CA 1
ATOM 7448 C C . SER B 1 225 ? 22.688 -34.438 14.82 1 93.19 225 SER B C 1
ATOM 7450 O O . SER B 1 225 ? 23.438 -35.062 15.57 1 93.19 225 SER B O 1
ATOM 7452 N N . LEU B 1 226 ? 22.172 -34.969 13.703 1 95.44 226 LEU B N 1
ATOM 7453 C CA . LEU B 1 226 ? 22.438 -36.344 13.375 1 95.44 226 LEU B CA 1
ATOM 7454 C C . LEU B 1 226 ? 23.922 -36.594 13.141 1 95.44 226 LEU B C 1
ATOM 7456 O O . LEU B 1 226 ? 24.609 -35.75 12.57 1 95.44 226 LEU B O 1
ATOM 7460 N N . GLY B 1 227 ? 24.422 -37.688 13.688 1 93 227 GLY B N 1
ATOM 7461 C CA . GLY B 1 227 ? 25.828 -38.031 13.484 1 93 227 GLY B CA 1
ATOM 7462 C C . GLY B 1 227 ? 26.094 -38.625 12.109 1 93 227 GLY B C 1
ATOM 7463 O O . GLY B 1 227 ? 25.172 -39.062 11.422 1 93 227 GLY B O 1
ATOM 7464 N N . ALA B 1 228 ? 27.344 -38.594 11.711 1 92.38 228 ALA B N 1
ATOM 7465 C CA . ALA B 1 228 ? 27.75 -39.188 10.438 1 92.38 228 ALA B CA 1
ATOM 7466 C C . ALA B 1 228 ? 27.359 -40.656 10.359 1 92.38 228 ALA B C 1
ATOM 7468 O O . ALA B 1 228 ? 27.609 -41.406 11.297 1 92.38 228 ALA B O 1
ATOM 7469 N N . GLY B 1 229 ? 26.688 -41 9.289 1 92.81 229 GLY B N 1
ATOM 7470 C CA . GLY B 1 229 ? 26.297 -42.375 9.078 1 92.81 229 GLY B CA 1
ATOM 7471 C C . GLY B 1 229 ? 24.984 -42.719 9.742 1 92.81 229 GLY B C 1
ATOM 7472 O O . GLY B 1 229 ? 24.453 -43.812 9.539 1 92.81 229 GLY B O 1
ATOM 7473 N N . GLU B 1 230 ? 24.453 -41.844 10.453 1 95.38 230 GLU B N 1
ATOM 7474 C CA . GLU B 1 230 ? 23.203 -42.094 11.164 1 95.38 230 GLU B CA 1
ATOM 7475 C C . GLU B 1 230 ? 22 -41.906 10.242 1 95.38 230 GLU B C 1
ATOM 7477 O O . GLU B 1 230 ? 21.906 -40.938 9.508 1 95.38 230 GLU B O 1
ATOM 7482 N N . HIS B 1 231 ? 21.109 -42.906 10.273 1 95.19 231 HIS B N 1
ATOM 7483 C CA . HIS B 1 231 ? 19.891 -42.906 9.477 1 95.19 231 HIS B CA 1
ATOM 7484 C C . HIS B 1 231 ? 18.656 -43.156 10.344 1 95.19 231 HIS B C 1
ATOM 7486 O O . HIS B 1 231 ? 18.625 -44.094 11.141 1 95.19 231 HIS B O 1
ATOM 7492 N N . LEU B 1 232 ? 17.703 -42.344 10.211 1 96.25 232 LEU B N 1
ATOM 7493 C CA . LEU B 1 232 ? 16.438 -42.562 10.922 1 96.25 232 LEU B CA 1
ATOM 7494 C C . LEU B 1 232 ? 15.422 -43.219 10.016 1 96.25 232 LEU B C 1
ATOM 7496 O O . LEU B 1 232 ? 14.43 -42.594 9.617 1 96.25 232 LEU B O 1
ATOM 7500 N N . ARG B 1 233 ? 15.5 -44.469 9.844 1 92.25 233 ARG B N 1
ATOM 7501 C CA . ARG B 1 233 ? 14.734 -45.219 8.867 1 92.25 233 ARG B CA 1
ATOM 7502 C C . ARG B 1 233 ? 13.273 -45.344 9.273 1 92.25 233 ARG B C 1
ATOM 7504 O O . ARG B 1 233 ? 12.406 -45.625 8.445 1 92.25 233 ARG B O 1
ATOM 7511 N N . THR B 1 234 ? 12.953 -45.094 10.5 1 93.19 234 THR B N 1
ATOM 7512 C CA . THR B 1 234 ? 11.578 -45.219 10.984 1 93.19 234 THR B CA 1
ATOM 7513 C C . THR B 1 234 ? 10.844 -43.875 10.852 1 93.19 234 THR B C 1
ATOM 7515 O O . THR B 1 234 ? 9.633 -43.812 11.047 1 93.19 234 THR B O 1
ATOM 7518 N N . VAL B 1 235 ? 11.602 -42.875 10.562 1 95.75 235 VAL B N 1
ATOM 7519 C CA . VAL B 1 235 ? 11.008 -41.562 10.398 1 95.75 235 VAL B CA 1
ATOM 7520 C C . VAL B 1 235 ? 10.789 -41.281 8.914 1 95.75 235 VAL B C 1
ATOM 7522 O O . VAL B 1 235 ? 11.656 -41.594 8.086 1 95.75 235 VAL B O 1
ATOM 7525 N N . THR B 1 236 ? 9.578 -40.812 8.57 1 95.81 236 THR B N 1
ATOM 7526 C CA . THR B 1 236 ? 9.289 -40.438 7.191 1 95.81 236 THR B CA 1
ATOM 7527 C C . THR B 1 236 ? 9.031 -38.938 7.094 1 95.81 236 THR B C 1
ATOM 7529 O O . THR B 1 236 ? 8.219 -38.375 7.848 1 95.81 236 THR B O 1
ATOM 7532 N N . GLU B 1 237 ? 9.75 -38.281 6.254 1 97.06 237 GLU B N 1
ATOM 7533 C CA . GLU B 1 237 ? 9.562 -36.844 5.973 1 97.06 237 GLU B CA 1
ATOM 7534 C C . GLU B 1 237 ? 9.219 -36.625 4.508 1 97.06 237 GLU B C 1
ATOM 7536 O O . GLU B 1 237 ? 9.547 -37.438 3.648 1 97.06 237 GLU B O 1
ATOM 7541 N N . SER B 1 238 ? 8.477 -35.625 4.203 1 97.31 238 SER B N 1
ATOM 7542 C CA . SER B 1 238 ? 8.125 -35.188 2.859 1 97.31 238 SER B CA 1
ATOM 7543 C C . SER B 1 238 ? 8.594 -33.75 2.609 1 97.31 238 SER B C 1
ATOM 7545 O O . SER B 1 238 ? 8.242 -32.844 3.359 1 97.31 238 SER B O 1
ATOM 7547 N N . LEU B 1 239 ? 9.422 -33.562 1.564 1 97.62 239 LEU B N 1
ATOM 7548 C CA . LEU B 1 239 ? 9.969 -32.281 1.203 1 97.62 239 LEU B CA 1
ATOM 7549 C C . LEU B 1 239 ? 9.633 -31.922 -0.245 1 97.62 239 LEU B C 1
ATOM 7551 O O . LEU B 1 239 ? 9.367 -32.812 -1.054 1 97.62 239 LEU B O 1
ATOM 7555 N N . ALA B 1 240 ? 9.578 -30.703 -0.548 1 98.12 240 ALA B N 1
ATOM 7556 C CA . ALA B 1 240 ? 9.406 -30.219 -1.917 1 98.12 240 ALA B CA 1
ATOM 7557 C C . ALA B 1 240 ? 10.344 -29.047 -2.205 1 98.12 240 ALA B C 1
ATOM 7559 O O . ALA B 1 240 ? 10.695 -28.281 -1.301 1 98.12 240 ALA B O 1
ATOM 7560 N N . GLY B 1 241 ? 10.758 -28.938 -3.414 1 97.88 241 GLY B N 1
ATOM 7561 C CA . GLY B 1 241 ? 11.656 -27.859 -3.82 1 97.88 241 GLY B CA 1
ATOM 7562 C C . GLY B 1 241 ? 12.125 -27.984 -5.258 1 97.88 241 GLY B C 1
ATOM 7563 O O . GLY B 1 241 ? 11.586 -28.797 -6.023 1 97.88 241 GLY B O 1
ATOM 7564 N N . ARG B 1 242 ? 13.016 -27.141 -5.594 1 98 242 ARG B N 1
ATOM 7565 C CA . ARG B 1 242 ? 13.57 -27.125 -6.945 1 98 242 ARG B CA 1
ATOM 7566 C C . ARG B 1 242 ? 14.922 -27.812 -6.992 1 98 242 ARG B C 1
ATOM 7568 O O . ARG B 1 242 ? 15.766 -27.625 -6.109 1 98 242 ARG B O 1
ATOM 7575 N N . VAL B 1 243 ? 15.156 -28.656 -8.023 1 97.56 243 VAL B N 1
ATOM 7576 C CA . VAL B 1 243 ? 16.438 -29.328 -8.242 1 97.56 243 VAL B CA 1
ATOM 7577 C C . VAL B 1 243 ? 17.438 -28.344 -8.867 1 97.56 243 VAL B C 1
ATOM 7579 O O . VAL B 1 243 ? 17.203 -27.844 -9.969 1 97.56 243 VAL B O 1
ATOM 7582 N N . MET B 1 244 ? 18.5 -28.156 -8.18 1 95.5 244 MET B N 1
ATOM 7583 C CA . MET B 1 244 ? 19.453 -27.188 -8.695 1 95.5 244 MET B CA 1
ATOM 7584 C C . MET B 1 244 ? 20.734 -27.875 -9.148 1 95.5 244 MET B C 1
ATOM 7586 O O . MET B 1 244 ? 21.562 -27.281 -9.852 1 95.5 244 MET B O 1
ATOM 7590 N N . SER B 1 245 ? 20.906 -29.078 -8.711 1 94.06 245 SER B N 1
ATOM 7591 C CA . SER B 1 245 ? 21.984 -29.922 -9.211 1 94.06 245 SER B CA 1
ATOM 7592 C C . SER B 1 245 ? 21.578 -31.391 -9.211 1 94.06 245 SER B C 1
ATOM 7594 O O . SER B 1 245 ? 20.75 -31.812 -8.406 1 94.06 245 SER B O 1
ATOM 7596 N N . LYS B 1 246 ? 22.109 -32.125 -10.188 1 94.62 246 LYS B N 1
ATOM 7597 C CA . LYS B 1 246 ? 21.875 -33.562 -10.312 1 94.62 246 LYS B CA 1
ATOM 7598 C C . LYS B 1 246 ? 23.172 -34.281 -10.688 1 94.62 246 LYS B C 1
ATOM 7600 O O . LYS B 1 246 ? 23.859 -33.906 -11.633 1 94.62 246 LYS B O 1
ATOM 7605 N N . ARG B 1 247 ? 23.469 -35.219 -9.875 1 92.62 247 ARG B N 1
ATOM 7606 C CA . ARG B 1 247 ? 24.625 -36.062 -10.133 1 92.62 247 ARG B CA 1
ATOM 7607 C C . ARG B 1 247 ? 24.234 -37.531 -10.086 1 92.62 247 ARG B C 1
ATOM 7609 O O . ARG B 1 247 ? 23.469 -37.938 -9.219 1 92.62 247 ARG B O 1
ATOM 7616 N N . ALA B 1 248 ? 24.703 -38.25 -11.062 1 90.62 248 ALA B N 1
ATOM 7617 C CA . ALA B 1 248 ? 24.469 -39.688 -11.102 1 90.62 248 ALA B CA 1
ATOM 7618 C C . ALA B 1 248 ? 25.75 -40.469 -10.805 1 90.62 248 ALA B C 1
ATOM 7620 O O . ALA B 1 248 ? 26.75 -40.312 -11.523 1 90.62 248 ALA B O 1
ATOM 7621 N N . ALA B 1 249 ? 25.812 -41.188 -9.711 1 86.69 249 ALA B N 1
ATOM 7622 C CA . ALA B 1 249 ? 26.938 -42.062 -9.422 1 86.69 249 ALA B CA 1
ATOM 7623 C C . ALA B 1 249 ? 26.828 -43.344 -10.227 1 86.69 249 ALA B C 1
ATOM 7625 O O . ALA B 1 249 ? 27.859 -43.938 -10.578 1 86.69 249 ALA B O 1
ATOM 7626 N N . SER B 1 250 ? 25.672 -43.844 -10.414 1 86.19 250 SER B N 1
ATOM 7627 C CA . SER B 1 250 ? 25.328 -45 -11.242 1 86.19 250 SER B CA 1
ATOM 7628 C C . SER B 1 250 ? 23.875 -44.938 -11.695 1 86.19 250 SER B C 1
ATOM 7630 O O . SER B 1 250 ? 23.172 -43.969 -11.391 1 86.19 250 SER B O 1
ATOM 7632 N N . SER B 1 251 ? 23.516 -45.906 -12.453 1 85.5 251 SER B N 1
ATOM 7633 C CA . SER B 1 251 ? 22.109 -46 -12.867 1 85.5 251 SER B CA 1
ATOM 7634 C C . SER B 1 251 ? 21.203 -46.281 -11.688 1 85.5 251 SER B C 1
ATOM 7636 O O . SER B 1 251 ? 19.969 -46.156 -11.789 1 85.5 251 SER B O 1
ATOM 7638 N N . LYS B 1 252 ? 21.812 -46.5 -10.562 1 90 252 LYS B N 1
ATOM 7639 C CA . LYS B 1 252 ? 21.016 -46.906 -9.414 1 90 252 LYS B CA 1
ATOM 7640 C C . LYS B 1 252 ? 21.172 -45.938 -8.258 1 90 252 LYS B C 1
ATOM 7642 O O . LYS B 1 252 ? 20.656 -46.156 -7.164 1 90 252 LYS B O 1
ATOM 7647 N N . LEU B 1 253 ? 21.938 -44.938 -8.492 1 90.75 253 LEU B N 1
ATOM 7648 C CA . LEU B 1 253 ? 22.172 -44 -7.406 1 90.75 253 LEU B CA 1
ATOM 7649 C C . LEU B 1 253 ? 22.281 -42.562 -7.941 1 90.75 253 LEU B C 1
ATOM 7651 O O . LEU B 1 253 ? 23.172 -42.25 -8.727 1 90.75 253 LEU B O 1
ATOM 7655 N N . PHE B 1 254 ? 21.391 -41.719 -7.516 1 93.88 254 PHE B N 1
ATOM 7656 C CA . PHE B 1 254 ? 21.344 -40.312 -7.938 1 93.88 254 PHE B CA 1
ATOM 7657 C C . PHE B 1 254 ? 21.438 -39.406 -6.73 1 93.88 254 PHE B C 1
ATOM 7659 O O . PHE B 1 254 ? 20.953 -39.719 -5.648 1 93.88 254 PHE B O 1
ATOM 7666 N N . PHE B 1 255 ? 22.078 -38.25 -6.898 1 93.94 255 PHE B N 1
ATOM 7667 C CA . PHE B 1 255 ? 22.141 -37.188 -5.906 1 93.94 255 PHE B CA 1
ATOM 7668 C C . PHE B 1 255 ? 21.547 -35.906 -6.457 1 93.94 255 PHE B C 1
ATOM 7670 O O . PHE B 1 255 ? 21.828 -35.531 -7.602 1 93.94 255 PHE B O 1
ATOM 7677 N N . TYR B 1 256 ? 20.656 -35.312 -5.742 1 96.12 256 TYR B N 1
ATOM 7678 C CA . TYR B 1 256 ? 20.094 -34 -6.094 1 96.12 256 TYR B CA 1
ATOM 7679 C C . TYR B 1 256 ? 20.359 -32.969 -5.004 1 96.12 256 TYR B C 1
ATOM 7681 O O . TYR B 1 256 ? 20.406 -33.312 -3.82 1 96.12 256 TYR B O 1
ATOM 7689 N N . ASP B 1 257 ? 20.609 -31.734 -5.375 1 95.94 257 ASP B N 1
ATOM 7690 C CA . ASP B 1 257 ? 20.469 -30.609 -4.461 1 95.94 257 ASP B CA 1
ATOM 7691 C C . ASP B 1 257 ? 19.094 -29.969 -4.57 1 95.94 257 ASP B C 1
ATOM 7693 O O . ASP B 1 257 ? 18.75 -29.375 -5.598 1 95.94 257 ASP B O 1
ATOM 7697 N N . LEU B 1 258 ? 18.344 -30.141 -3.537 1 97.25 258 LEU B N 1
ATOM 7698 C CA . LEU B 1 258 ? 16.984 -29.625 -3.484 1 97.25 258 LEU B CA 1
ATOM 7699 C C . LEU B 1 258 ? 16.938 -28.297 -2.732 1 97.25 258 LEU B C 1
ATOM 7701 O O . LEU B 1 258 ? 17.406 -28.203 -1.596 1 97.25 258 LEU B O 1
ATOM 7705 N N . TYR B 1 259 ? 16.375 -27.281 -3.422 1 95.56 259 TYR B N 1
ATOM 7706 C CA . TYR B 1 259 ? 16.297 -25.969 -2.811 1 95.56 259 TYR B CA 1
ATOM 7707 C C . TYR B 1 259 ? 14.852 -25.578 -2.518 1 95.56 259 TYR B C 1
ATOM 7709 O O . TYR B 1 259 ? 13.969 -25.781 -3.357 1 95.56 259 TYR B O 1
ATOM 7717 N N . GLY B 1 260 ? 14.602 -25.125 -1.34 1 92.31 260 GLY B N 1
ATOM 7718 C CA . GLY B 1 260 ? 13.336 -24.531 -0.927 1 92.31 260 GLY B CA 1
ATOM 7719 C C . GLY B 1 260 ? 13.516 -23.328 -0.03 1 92.31 260 GLY B C 1
ATOM 7720 O O . GLY B 1 260 ? 14.266 -23.375 0.949 1 92.31 260 GLY B O 1
ATOM 7721 N N . ASP B 1 261 ? 12.883 -22.25 -0.46 1 87.12 261 ASP B N 1
ATOM 7722 C CA . ASP B 1 261 ? 12.93 -20.984 0.262 1 87.12 261 ASP B CA 1
ATOM 7723 C C . ASP B 1 261 ? 14.367 -20.594 0.58 1 87.12 261 ASP B C 1
ATOM 7725 O O . ASP B 1 261 ? 14.68 -20.219 1.715 1 87.12 261 ASP B O 1
ATOM 7729 N N . GLY B 1 262 ? 15.234 -20.875 -0.292 1 84.75 262 GLY B N 1
ATOM 7730 C CA . GLY B 1 262 ? 16.609 -20.391 -0.214 1 84.75 262 GLY B CA 1
ATOM 7731 C C . GLY B 1 262 ? 17.531 -21.344 0.527 1 84.75 262 GLY B C 1
ATOM 7732 O O . GLY B 1 262 ? 18.719 -21.078 0.652 1 84.75 262 GLY B O 1
ATOM 7733 N N . VAL B 1 263 ? 17.078 -22.469 0.988 1 91.31 263 VAL B N 1
ATOM 7734 C CA . VAL B 1 263 ? 17.875 -23.422 1.753 1 91.31 263 VAL B CA 1
ATOM 7735 C C . VAL B 1 263 ? 18.016 -24.719 0.975 1 91.31 263 VAL B C 1
ATOM 7737 O O . VAL B 1 263 ? 17.062 -25.172 0.318 1 91.31 263 VAL B O 1
ATOM 7740 N N . LYS B 1 264 ? 19.156 -25.328 1.099 1 94.06 264 LYS B N 1
ATOM 7741 C CA . LYS B 1 264 ? 19.453 -26.531 0.335 1 94.06 264 LYS B CA 1
ATOM 7742 C C . LYS B 1 264 ? 19.469 -27.766 1.236 1 94.06 264 LYS B C 1
ATOM 7744 O O . LYS B 1 264 ? 19.859 -27.688 2.404 1 94.06 264 LYS B O 1
ATOM 7749 N N . VAL B 1 265 ? 19.031 -28.906 0.654 1 96.38 265 VAL B N 1
ATOM 7750 C CA . VAL B 1 265 ? 19.234 -30.203 1.261 1 96.38 265 VAL B CA 1
ATOM 7751 C C . VAL B 1 265 ? 19.578 -31.234 0.179 1 96.38 265 VAL B C 1
ATOM 7753 O O . VAL B 1 265 ? 19.094 -31.125 -0.954 1 96.38 265 VAL B O 1
ATOM 7756 N N . GLN B 1 266 ? 20.453 -32.094 0.5 1 96.56 266 GLN B N 1
ATOM 7757 C CA . GLN B 1 266 ? 20.812 -33.156 -0.439 1 96.56 266 GLN B CA 1
ATOM 7758 C C . GLN B 1 266 ? 19.766 -34.25 -0.458 1 96.56 266 GLN B C 1
ATOM 7760 O O . GLN B 1 266 ? 19.25 -34.656 0.592 1 96.56 266 GLN B O 1
ATOM 7765 N N . VAL B 1 267 ? 19.438 -34.688 -1.647 1 96.62 267 VAL B N 1
ATOM 7766 C CA . VAL B 1 267 ? 18.562 -35.844 -1.863 1 96.62 267 VAL B CA 1
ATOM 7767 C C . VAL B 1 267 ? 19.359 -37.031 -2.389 1 96.62 267 VAL B C 1
ATOM 7769 O O . VAL B 1 267 ? 20.047 -36.906 -3.406 1 96.62 267 VAL B O 1
ATOM 7772 N N . MET B 1 268 ? 19.328 -38.062 -1.67 1 94.38 268 MET B N 1
ATOM 7773 C CA . MET B 1 268 ? 19.969 -39.281 -2.119 1 94.38 268 MET B CA 1
ATOM 7774 C C . MET B 1 268 ? 18.922 -40.312 -2.539 1 94.38 268 MET B C 1
ATOM 7776 O O . MET B 1 268 ? 18.141 -40.781 -1.713 1 94.38 268 MET B O 1
ATOM 7780 N N . ALA B 1 269 ? 18.953 -40.656 -3.791 1 92.81 269 ALA B N 1
ATOM 7781 C CA . ALA B 1 269 ? 17.984 -41.625 -4.344 1 92.81 269 ALA B CA 1
ATOM 7782 C C . ALA B 1 269 ? 18.688 -42.906 -4.801 1 92.81 269 ALA B C 1
ATOM 7784 O O . ALA B 1 269 ? 19.344 -42.906 -5.848 1 92.81 269 ALA B O 1
ATOM 7785 N N . GLY B 1 270 ? 18.5 -43.875 -4.023 1 90.38 270 GLY B N 1
ATOM 7786 C CA . GLY B 1 270 ? 19.031 -45.188 -4.359 1 90.38 270 GLY B CA 1
ATOM 7787 C C . GLY B 1 270 ? 17.953 -46.188 -4.699 1 90.38 270 GLY B C 1
ATOM 7788 O O . GLY B 1 270 ? 16.891 -46.188 -4.094 1 90.38 270 GLY B O 1
ATOM 7789 N N . ALA B 1 271 ? 18.266 -46.969 -5.695 1 87.56 271 ALA B N 1
ATOM 7790 C CA . ALA B 1 271 ? 17.312 -48 -6.133 1 87.56 271 ALA B CA 1
ATOM 7791 C C . ALA B 1 271 ? 16.953 -48.938 -4.992 1 87.56 271 ALA B C 1
ATOM 7793 O O . ALA B 1 271 ? 15.836 -49.438 -4.918 1 87.56 271 ALA B O 1
ATOM 7794 N N . SER B 1 272 ? 17.859 -49.188 -4.098 1 80.5 272 SER B N 1
ATOM 7795 C CA . SER B 1 272 ? 17.672 -50.094 -2.986 1 80.5 272 SER B CA 1
ATOM 7796 C C . SER B 1 272 ? 16.641 -49.562 -1.998 1 80.5 272 SER B C 1
ATOM 7798 O O . SER B 1 272 ? 16 -50.344 -1.275 1 80.5 272 SER B O 1
ATOM 7800 N N . CYS B 1 273 ? 16.438 -48.312 -2.004 1 78.12 273 CYS B N 1
ATOM 7801 C CA . CYS B 1 273 ? 15.508 -47.688 -1.064 1 78.12 273 CYS B CA 1
ATOM 7802 C C . CYS B 1 273 ? 14.18 -47.375 -1.741 1 78.12 273 CYS B C 1
ATOM 7804 O O . CYS B 1 273 ? 13.234 -46.938 -1.081 1 78.12 273 CYS B O 1
ATOM 7806 N N . SER B 1 274 ? 14.117 -47.656 -2.953 1 83.12 274 SER B N 1
ATOM 7807 C CA . SER B 1 274 ? 12.945 -47.25 -3.713 1 83.12 274 SER B CA 1
ATOM 7808 C C . SER B 1 274 ? 11.852 -48.312 -3.664 1 83.12 274 SER B C 1
ATOM 7810 O O . SER B 1 274 ? 12.141 -49.5 -3.51 1 83.12 274 SER B O 1
ATOM 7812 N N . GLU B 1 275 ? 10.688 -47.844 -3.801 1 75.19 275 GLU B N 1
ATOM 7813 C CA . GLU B 1 275 ? 9.539 -48.75 -3.807 1 75.19 275 GLU B CA 1
ATOM 7814 C C . GLU B 1 275 ? 9.281 -49.312 -5.203 1 75.19 275 GLU B C 1
ATOM 7816 O O . GLU B 1 275 ? 8.516 -50.25 -5.367 1 75.19 275 GLU B O 1
ATOM 7821 N N . VAL B 1 276 ? 9.984 -48.688 -6.125 1 76.69 276 VAL B N 1
ATOM 7822 C CA . VAL B 1 276 ? 9.734 -49.125 -7.496 1 76.69 276 VAL B CA 1
ATOM 7823 C C . VAL B 1 276 ? 10.883 -50 -7.973 1 76.69 276 VAL B C 1
ATOM 7825 O O . VAL B 1 276 ? 11.945 -50.031 -7.352 1 76.69 276 VAL B O 1
ATOM 7828 N N . GLY B 1 277 ? 10.617 -50.688 -9.094 1 77 277 GLY B N 1
ATOM 7829 C CA . GLY B 1 277 ? 11.641 -51.531 -9.672 1 77 277 GLY B CA 1
ATOM 7830 C C . GLY B 1 277 ? 12.82 -50.75 -10.234 1 77 277 GLY B C 1
ATOM 7831 O O . GLY B 1 277 ? 12.711 -49.562 -10.477 1 77 277 GLY B O 1
ATOM 7832 N N . GLU B 1 278 ? 13.875 -51.375 -10.406 1 80.94 278 GLU B N 1
ATOM 7833 C CA . GLU B 1 278 ? 15.133 -50.75 -10.805 1 80.94 278 GLU B CA 1
ATOM 7834 C C . GLU B 1 278 ? 14.992 -50.031 -12.156 1 80.94 278 GLU B C 1
ATOM 7836 O O . GLU B 1 278 ? 15.523 -48.938 -12.352 1 80.94 278 GLU B O 1
ATOM 7841 N N . THR B 1 279 ? 14.312 -50.688 -13.047 1 78.12 279 THR B N 1
ATOM 7842 C CA . THR B 1 279 ? 14.141 -50.094 -14.367 1 78.12 279 THR B CA 1
ATOM 7843 C C . THR B 1 279 ? 13.273 -48.844 -14.297 1 78.12 279 THR B C 1
ATOM 7845 O O . THR B 1 279 ? 13.617 -47.812 -14.883 1 78.12 279 THR B O 1
ATOM 7848 N N . GLU B 1 280 ? 12.266 -49 -13.617 1 79.31 280 GLU B N 1
ATOM 7849 C CA . GLU B 1 280 ? 11.367 -47.875 -13.445 1 79.31 280 GLU B CA 1
ATOM 7850 C C . GLU B 1 280 ? 12.055 -46.719 -12.68 1 79.31 280 GLU B C 1
ATOM 7852 O O . GLU B 1 280 ? 11.836 -45.562 -12.977 1 79.31 280 GLU B O 1
ATOM 7857 N N . PHE B 1 281 ? 12.875 -47.125 -11.766 1 87 281 PHE B N 1
ATOM 7858 C CA . PHE B 1 281 ? 13.648 -46.188 -10.977 1 87 281 PHE B CA 1
ATOM 7859 C C . PHE B 1 281 ? 14.562 -45.344 -11.875 1 87 281 PHE B C 1
ATOM 7861 O O . PHE B 1 281 ? 14.547 -44.125 -11.82 1 87 281 PHE B O 1
ATOM 7868 N N . SER B 1 282 ? 15.227 -46 -12.648 1 84 282 SER B N 1
ATOM 7869 C CA . SER B 1 282 ? 16.188 -45.344 -13.523 1 84 282 SER B CA 1
ATOM 7870 C C . SER B 1 282 ? 15.492 -44.469 -14.547 1 84 282 SER B C 1
ATOM 7872 O O . SER B 1 282 ? 15.961 -43.375 -14.852 1 84 282 SER B O 1
ATOM 7874 N N . GLU B 1 283 ? 14.445 -44.906 -15.016 1 80.81 283 GLU B N 1
ATOM 7875 C CA . GLU B 1 283 ? 13.703 -44.188 -16.031 1 80.81 283 GLU B CA 1
ATOM 7876 C C . GLU B 1 283 ? 13.117 -42.875 -15.445 1 80.81 283 GLU B C 1
ATOM 7878 O O . GLU B 1 283 ? 13.188 -41.844 -16.062 1 80.81 283 GLU B O 1
ATOM 7883 N N . TYR B 1 284 ? 12.641 -43.031 -14.312 1 83.62 284 TYR B N 1
ATOM 7884 C CA . TYR B 1 284 ? 12.016 -41.875 -13.68 1 83.62 284 TYR B CA 1
ATOM 7885 C C . TYR B 1 284 ? 13.055 -40.812 -13.359 1 83.62 284 TYR B C 1
ATOM 7887 O O . TYR B 1 284 ? 12.828 -39.625 -13.594 1 83.62 284 TYR B O 1
ATOM 7895 N N . HIS B 1 285 ? 14.133 -41.219 -12.867 1 89.12 285 HIS B N 1
ATOM 7896 C CA . HIS B 1 285 ? 15.164 -40.281 -12.477 1 89.12 285 HIS B CA 1
ATOM 7897 C C . HIS B 1 285 ? 15.859 -39.688 -13.695 1 89.12 285 HIS B C 1
ATOM 7899 O O . HIS B 1 285 ? 16.469 -38.594 -13.609 1 89.12 285 HIS B O 1
ATOM 7905 N N . SER B 1 286 ? 15.758 -40.344 -14.82 1 87 286 SER B N 1
ATOM 7906 C CA . SER B 1 286 ? 16.312 -39.812 -16.062 1 87 286 SER B CA 1
ATOM 7907 C C . SER B 1 286 ? 15.477 -38.656 -16.578 1 87 286 SER B C 1
ATOM 7909 O O . SER B 1 286 ? 15.992 -37.75 -17.266 1 87 286 SER B O 1
ATOM 7911 N N . VAL B 1 287 ? 14.266 -38.656 -16.203 1 89.88 287 VAL B N 1
ATOM 7912 C CA . VAL B 1 287 ? 13.328 -37.625 -16.656 1 89.88 287 VAL B CA 1
ATOM 7913 C C . VAL B 1 287 ? 13.539 -36.344 -15.844 1 89.88 287 VAL B C 1
ATOM 7915 O O . VAL B 1 287 ? 13.375 -35.25 -16.359 1 89.88 287 VAL B O 1
ATOM 7918 N N . VAL B 1 288 ? 13.992 -36.469 -14.648 1 94.75 288 VAL B N 1
ATOM 7919 C CA . VAL B 1 288 ? 14.172 -35.312 -13.758 1 94.75 288 VAL B CA 1
ATOM 7920 C C . VAL B 1 288 ? 15.445 -34.562 -14.141 1 94.75 288 VAL B C 1
ATOM 7922 O O . VAL B 1 288 ? 16.5 -35.188 -14.312 1 94.75 288 VAL B O 1
ATOM 7925 N N . LYS B 1 289 ? 15.336 -33.25 -14.328 1 95.62 289 LYS B N 1
ATOM 7926 C CA . LYS B 1 289 ? 16.469 -32.438 -14.711 1 95.62 289 LYS B CA 1
ATOM 7927 C C . LYS B 1 289 ? 16.625 -31.234 -13.766 1 95.62 289 LYS B C 1
ATOM 7929 O O . LYS B 1 289 ? 15.734 -30.969 -12.953 1 95.62 289 LYS B O 1
ATOM 7934 N N . ARG B 1 290 ? 17.781 -30.578 -13.914 1 95.88 290 ARG B N 1
ATOM 7935 C CA . ARG B 1 290 ? 18.016 -29.328 -13.188 1 95.88 290 ARG B CA 1
ATOM 7936 C C . ARG B 1 290 ? 16.938 -28.297 -13.5 1 95.88 290 ARG B C 1
ATOM 7938 O O . ARG B 1 290 ? 16.578 -28.109 -14.664 1 95.88 290 ARG B O 1
ATOM 7945 N N . GLY B 1 291 ? 16.422 -27.688 -12.484 1 97.12 291 GLY B N 1
ATOM 7946 C CA . GLY B 1 291 ? 15.383 -26.688 -12.641 1 97.12 291 GLY B CA 1
ATOM 7947 C C . GLY B 1 291 ? 13.992 -27.203 -12.32 1 97.12 291 GLY B C 1
ATOM 7948 O O . GLY B 1 291 ? 13.086 -26.438 -12.016 1 97.12 291 GLY B O 1
ATOM 7949 N N . ASP B 1 292 ? 13.805 -28.516 -12.414 1 98.19 292 ASP B N 1
ATOM 7950 C CA . ASP B 1 292 ? 12.5 -29.125 -12.141 1 98.19 292 ASP B CA 1
ATOM 7951 C C . ASP B 1 292 ? 12.109 -28.953 -10.672 1 98.19 292 ASP B C 1
ATOM 7953 O O . ASP B 1 292 ? 12.977 -28.938 -9.789 1 98.19 292 ASP B O 1
ATOM 7957 N N . VAL B 1 293 ? 10.836 -28.781 -10.445 1 98.38 293 VAL B N 1
ATOM 7958 C CA . VAL B 1 293 ? 10.289 -28.844 -9.094 1 98.38 293 VAL B CA 1
ATOM 7959 C C . VAL B 1 293 ? 9.836 -30.266 -8.789 1 98.38 293 VAL B C 1
ATOM 7961 O O . VAL B 1 293 ? 9.117 -30.891 -9.578 1 98.38 293 VAL B O 1
ATOM 7964 N N . VAL B 1 294 ? 10.258 -30.828 -7.59 1 97.75 294 VAL B N 1
ATOM 7965 C CA . VAL B 1 294 ? 9.914 -32.219 -7.254 1 97.75 294 VAL B CA 1
ATOM 7966 C C . VAL B 1 294 ? 9.484 -32.281 -5.793 1 97.75 294 VAL B C 1
ATOM 7968 O O . VAL B 1 294 ? 9.758 -31.391 -5.004 1 97.75 294 VAL B O 1
ATOM 7971 N N . GLY B 1 295 ? 8.656 -33.25 -5.5 1 97.25 295 GLY B N 1
ATOM 7972 C CA . GLY B 1 295 ? 8.375 -33.719 -4.152 1 97.25 295 GLY B CA 1
ATOM 7973 C C . GLY B 1 295 ? 9.055 -35.031 -3.812 1 97.25 295 GLY B C 1
ATOM 7974 O O . GLY B 1 295 ? 9.109 -35.938 -4.645 1 97.25 295 GLY B O 1
ATOM 7975 N N . VAL B 1 296 ? 9.633 -35.094 -2.586 1 96.44 296 VAL B N 1
ATOM 7976 C CA . VAL B 1 296 ? 10.359 -36.312 -2.205 1 96.44 296 VAL B CA 1
ATOM 7977 C C . VAL B 1 296 ? 9.852 -36.812 -0.861 1 96.44 296 VAL B C 1
ATOM 7979 O O . VAL B 1 296 ? 9.516 -36.031 0.023 1 96.44 296 VAL B O 1
ATOM 7982 N N . ILE B 1 297 ? 9.711 -38.031 -0.741 1 96.06 297 ILE B N 1
ATOM 7983 C CA . ILE B 1 297 ? 9.375 -38.719 0.502 1 96.06 297 ILE B CA 1
ATOM 7984 C C . ILE B 1 297 ? 10.508 -39.688 0.886 1 96.06 297 ILE B C 1
ATOM 7986 O O . ILE B 1 297 ? 11.008 -40.438 0.045 1 96.06 297 ILE B O 1
ATOM 7990 N N . GLY B 1 298 ? 10.93 -39.562 2.088 1 96.12 298 GLY B N 1
ATOM 7991 C CA . GLY B 1 298 ? 12 -40.406 2.551 1 96.12 298 GLY B CA 1
ATOM 7992 C C . GLY B 1 298 ? 12.32 -40.219 4.023 1 96.12 298 GLY B C 1
ATOM 7993 O O . GLY B 1 298 ? 11.484 -39.75 4.789 1 96.12 298 GLY B O 1
ATOM 7994 N N . TYR B 1 299 ? 13.508 -40.75 4.465 1 96.06 299 TYR B N 1
ATOM 7995 C CA . TYR B 1 299 ? 13.906 -40.656 5.863 1 96.06 299 TYR B CA 1
ATOM 7996 C C . TYR B 1 299 ? 15.188 -39.844 6.008 1 96.06 299 TYR B C 1
ATOM 7998 O O . TYR B 1 299 ? 16.062 -39.875 5.133 1 96.06 299 TYR B O 1
ATOM 8006 N N . PRO B 1 300 ? 15.289 -39.094 7.074 1 97.38 300 PRO B N 1
ATOM 8007 C CA . PRO B 1 300 ? 16.484 -38.281 7.293 1 97.38 300 PRO B CA 1
ATOM 8008 C C . PRO B 1 300 ? 17.719 -39.125 7.617 1 97.38 300 PRO B C 1
ATOM 8010 O O . PRO B 1 300 ? 17.594 -40.188 8.227 1 97.38 300 PRO B O 1
ATOM 8013 N N . GLY B 1 301 ? 18.859 -38.625 7.172 1 96.44 301 GLY B N 1
ATOM 8014 C CA . GLY B 1 301 ? 20.125 -39.281 7.52 1 96.44 301 GLY B CA 1
ATOM 8015 C C . GLY B 1 301 ? 21.344 -38.469 7.094 1 96.44 301 GLY B C 1
ATOM 8016 O O . GLY B 1 301 ? 21.219 -37.5 6.352 1 96.44 301 GLY B O 1
ATOM 8017 N N . ARG B 1 302 ? 22.391 -38.781 7.621 1 95.44 302 ARG B N 1
ATOM 8018 C CA . ARG B 1 302 ? 23.672 -38.219 7.219 1 95.44 302 ARG B CA 1
ATOM 8019 C C . ARG B 1 302 ? 24.562 -39.281 6.57 1 95.44 302 ARG B C 1
ATOM 8021 O O . ARG B 1 302 ? 24.578 -40.406 7.008 1 95.44 302 ARG B O 1
ATOM 8028 N N . SER B 1 303 ? 25.109 -38.844 5.48 1 88.06 303 SER B N 1
ATOM 8029 C CA . SER B 1 303 ? 26.047 -39.75 4.852 1 88.06 303 SER B CA 1
ATOM 8030 C C . SER B 1 303 ? 27.266 -40 5.742 1 88.06 303 SER B C 1
ATOM 8032 O O . SER B 1 303 ? 27.453 -39.281 6.742 1 88.06 303 SER B O 1
ATOM 8034 N N . SER B 1 304 ? 28.078 -40.969 5.301 1 86.12 304 SER B N 1
ATOM 8035 C CA . SER B 1 304 ? 29.312 -41.25 6.027 1 86.12 304 SER B CA 1
ATOM 8036 C C . SER B 1 304 ? 30.266 -40.062 5.969 1 86.12 304 SER B C 1
ATOM 8038 O O . SER B 1 304 ? 31.062 -39.844 6.883 1 86.12 304 SER B O 1
ATOM 8040 N N . ARG B 1 305 ? 30.109 -39.188 4.965 1 87.06 305 ARG B N 1
ATOM 8041 C CA . ARG B 1 305 ? 30.938 -38 4.785 1 87.06 305 ARG B CA 1
ATOM 8042 C C . ARG B 1 305 ? 30.375 -36.812 5.543 1 87.06 305 ARG B C 1
ATOM 8044 O O . ARG B 1 305 ? 30.969 -35.75 5.551 1 87.06 305 ARG B O 1
ATOM 8051 N N . GLY B 1 306 ? 29.219 -37.031 6.152 1 90.25 306 GLY B N 1
ATOM 8052 C CA . GLY B 1 306 ? 28.703 -36.031 7.066 1 90.25 306 GLY B CA 1
ATOM 8053 C C . GLY B 1 306 ? 27.672 -35.125 6.438 1 90.25 306 GLY B C 1
ATOM 8054 O O . GLY B 1 306 ? 27.188 -34.156 7.074 1 90.25 306 GLY B O 1
ATOM 8055 N N . GLU B 1 307 ? 27.328 -35.375 5.312 1 92.88 307 GLU B N 1
ATOM 8056 C CA . GLU B 1 307 ? 26.344 -34.5 4.66 1 92.88 307 GLU B CA 1
ATOM 8057 C C . GLU B 1 307 ? 24.922 -34.906 5.012 1 92.88 307 GLU B C 1
ATOM 8059 O O . GLU B 1 307 ? 24.547 -36.094 4.863 1 92.88 307 GLU B O 1
ATOM 8064 N N . LEU B 1 308 ? 24.188 -33.969 5.578 1 96.5 308 LEU B N 1
ATOM 8065 C CA . LEU B 1 308 ? 22.781 -34.25 5.863 1 96.5 308 LEU B CA 1
ATOM 8066 C C . LEU B 1 308 ? 21.984 -34.406 4.574 1 96.5 308 LEU B C 1
ATOM 8068 O O . LEU B 1 308 ? 22.078 -33.594 3.668 1 96.5 308 LEU B O 1
ATOM 8072 N N . SER B 1 309 ? 21.266 -35.531 4.488 1 96.94 309 SER B N 1
ATOM 8073 C CA . SER B 1 309 ? 20.5 -35.875 3.291 1 96.94 309 SER B CA 1
ATOM 8074 C C . SER B 1 309 ? 19.125 -36.438 3.65 1 96.94 309 SER B C 1
ATOM 8076 O O . SER B 1 309 ? 18.875 -36.781 4.809 1 96.94 309 SER B O 1
ATOM 8078 N N . ILE B 1 310 ? 18.219 -36.344 2.736 1 96.94 310 ILE B N 1
ATOM 8079 C CA . ILE B 1 310 ? 17.016 -37.188 2.779 1 96.94 310 ILE B CA 1
ATOM 8080 C C . ILE B 1 310 ? 17.172 -38.375 1.841 1 96.94 310 ILE B C 1
ATOM 8082 O O . ILE B 1 310 ? 17.516 -38.219 0.667 1 96.94 310 ILE B O 1
ATOM 8086 N N . PHE B 1 311 ? 17.047 -39.531 2.395 1 94.75 311 PHE B N 1
ATOM 8087 C CA . PHE B 1 311 ? 17.109 -40.75 1.626 1 94.75 311 PHE B CA 1
ATOM 8088 C C . PHE B 1 311 ? 15.742 -41.125 1.084 1 94.75 311 PHE B C 1
ATOM 8090 O O . PHE B 1 311 ? 14.852 -41.531 1.847 1 94.75 311 PHE B O 1
ATOM 8097 N N . VAL B 1 312 ? 15.578 -41.094 -0.206 1 94.25 312 VAL B N 1
ATOM 8098 C CA . VAL B 1 312 ? 14.266 -40.969 -0.838 1 94.25 312 VAL B CA 1
ATOM 8099 C C . VAL B 1 312 ? 13.695 -42.375 -1.09 1 94.25 312 VAL B C 1
ATOM 8101 O O . VAL B 1 312 ? 14.398 -43.25 -1.559 1 94.25 312 VAL B O 1
ATOM 8104 N N . THR B 1 313 ? 12.523 -42.531 -0.758 1 91.25 313 THR B N 1
ATOM 8105 C CA . THR B 1 313 ? 11.758 -43.75 -1.101 1 91.25 313 THR B CA 1
ATOM 8106 C C . THR B 1 313 ? 10.844 -43.469 -2.295 1 91.25 313 THR B C 1
ATOM 8108 O O . THR B 1 313 ? 10.516 -44.406 -3.049 1 91.25 313 THR B O 1
ATOM 8111 N N . ASP B 1 314 ? 10.461 -42.25 -2.408 1 92 314 ASP B N 1
ATOM 8112 C CA . ASP B 1 314 ? 9.594 -41.844 -3.512 1 92 314 ASP B CA 1
ATOM 8113 C C . ASP B 1 314 ? 9.922 -40.406 -3.967 1 92 314 ASP B C 1
ATOM 8115 O O . ASP B 1 314 ? 10.266 -39.562 -3.15 1 92 314 ASP B O 1
ATOM 8119 N N . LEU B 1 315 ? 9.891 -40.219 -5.25 1 93.62 315 LEU B N 1
ATOM 8120 C CA . LEU B 1 315 ? 10.117 -38.906 -5.863 1 93.62 315 LEU B CA 1
ATOM 8121 C C . LEU B 1 315 ? 9.055 -38.625 -6.914 1 93.62 315 LEU B C 1
ATOM 8123 O O . LEU B 1 315 ? 8.734 -39.469 -7.738 1 93.62 315 LEU B O 1
ATOM 8127 N N . LYS B 1 316 ? 8.453 -37.438 -6.832 1 93.31 316 LYS B N 1
ATOM 8128 C CA . LYS B 1 316 ? 7.398 -37.031 -7.758 1 93.31 316 LYS B CA 1
ATOM 8129 C C . LYS B 1 316 ? 7.73 -35.719 -8.453 1 93.31 316 LYS B C 1
ATOM 8131 O O . LYS B 1 316 ? 8.094 -34.75 -7.797 1 93.31 316 LYS B O 1
ATOM 8136 N N . LEU B 1 317 ? 7.676 -35.75 -9.781 1 96.06 317 LEU B N 1
ATOM 8137 C CA . LEU B 1 317 ? 7.777 -34.5 -10.539 1 96.06 317 LEU B CA 1
ATOM 8138 C C . LEU B 1 317 ? 6.539 -33.625 -10.32 1 96.06 317 LEU B C 1
ATOM 8140 O O . LEU B 1 317 ? 5.41 -34.094 -10.469 1 96.06 317 LEU B O 1
ATOM 8144 N N . LEU B 1 318 ? 6.758 -32.406 -9.922 1 97.81 318 LEU B N 1
ATOM 8145 C CA . LEU B 1 318 ? 5.637 -31.516 -9.602 1 97.81 318 LEU B CA 1
ATOM 8146 C C . LEU B 1 318 ? 5.465 -30.453 -10.68 1 97.81 318 LEU B C 1
ATOM 8148 O O . LEU B 1 318 ? 4.359 -29.953 -10.898 1 97.81 318 LEU B O 1
ATOM 8152 N N . SER B 1 319 ? 6.531 -29.984 -11.289 1 98.31 319 SER B N 1
ATOM 8153 C CA . SER B 1 319 ? 6.527 -29.016 -12.375 1 98.31 319 SER B CA 1
ATOM 8154 C C . SER B 1 319 ? 7.852 -29.031 -13.133 1 98.31 319 SER B C 1
ATOM 8156 O O . SER B 1 319 ? 8.906 -28.75 -12.555 1 98.31 319 SER B O 1
ATOM 8158 N N . PRO B 1 320 ? 7.84 -29.328 -14.391 1 97.81 320 PRO B N 1
ATOM 8159 C CA . PRO B 1 320 ? 9.086 -29.375 -15.164 1 97.81 320 PRO B CA 1
ATOM 8160 C C . PRO B 1 320 ? 9.578 -27.984 -15.562 1 97.81 320 PRO B C 1
ATOM 8162 O O . PRO B 1 320 ? 8.766 -27.094 -15.82 1 97.81 320 PRO B O 1
ATOM 8165 N N . CYS B 1 321 ? 10.82 -27.812 -15.539 1 98.38 321 CYS B N 1
ATOM 8166 C CA . CYS B 1 321 ? 11.469 -26.656 -16.125 1 98.38 321 CYS B CA 1
ATOM 8167 C C . CYS B 1 321 ? 11.836 -26.922 -17.594 1 98.38 321 CYS B C 1
ATOM 8169 O O . CYS B 1 321 ? 12.633 -27.812 -17.875 1 98.38 321 CYS B O 1
ATOM 8171 N N . LEU B 1 322 ? 11.359 -26.156 -18.484 1 98.06 322 LEU B N 1
ATOM 8172 C CA . LEU B 1 322 ? 11.5 -26.438 -19.906 1 98.06 322 LEU B CA 1
ATOM 8173 C C . LEU B 1 322 ? 12.742 -25.766 -20.469 1 98.06 322 LEU B C 1
ATOM 8175 O O . LEU B 1 322 ? 13.133 -26.047 -21.609 1 98.06 322 LEU B O 1
ATOM 8179 N N . HIS B 1 323 ? 13.344 -24.922 -19.641 1 97.06 323 HIS B N 1
ATOM 8180 C CA . HIS B 1 323 ? 14.516 -24.203 -20.125 1 97.06 323 HIS B CA 1
ATOM 8181 C C . HIS B 1 323 ? 15.773 -24.641 -19.375 1 97.06 323 HIS B C 1
ATOM 8183 O O . HIS B 1 323 ? 15.711 -25.062 -18.219 1 97.06 323 HIS B O 1
ATOM 8189 N N . MET B 1 324 ? 16.875 -24.5 -20.094 1 94.12 324 MET B N 1
ATOM 8190 C CA . MET B 1 324 ? 18.172 -24.734 -19.469 1 94.12 324 MET B CA 1
ATOM 8191 C C . MET B 1 324 ? 18.531 -23.562 -18.547 1 94.12 324 MET B C 1
ATOM 8193 O O . MET B 1 324 ? 18.516 -22.406 -18.953 1 94.12 324 MET B O 1
ATOM 8197 N N . LEU B 1 325 ? 18.812 -23.906 -17.359 1 94.31 325 LEU B N 1
ATOM 8198 C CA . LEU B 1 325 ? 19.188 -22.859 -16.406 1 94.31 325 LEU B CA 1
ATOM 8199 C C . LEU B 1 325 ? 20.641 -22.422 -16.625 1 94.31 325 LEU B C 1
ATOM 8201 O O . LEU B 1 325 ? 21.5 -23.25 -16.953 1 94.31 325 LEU B O 1
ATOM 8205 N N . PRO B 1 326 ? 20.875 -21.156 -16.375 1 91 326 PRO B N 1
ATOM 8206 C CA . PRO B 1 326 ? 22.281 -20.719 -16.453 1 91 326 PRO B CA 1
ATOM 8207 C C . PRO B 1 326 ? 23.172 -21.406 -15.422 1 91 326 PRO B C 1
ATOM 8209 O O . PRO B 1 326 ? 22.719 -21.719 -14.312 1 91 326 PRO B O 1
ATOM 8212 N N . ASN B 1 327 ? 24.344 -21.812 -15.891 1 82.25 327 ASN B N 1
ATOM 8213 C CA . ASN B 1 327 ? 25.297 -22.484 -15.008 1 82.25 327 ASN B CA 1
ATOM 8214 C C . ASN B 1 327 ? 26.453 -21.578 -14.617 1 82.25 327 ASN B C 1
ATOM 8216 O O . ASN B 1 327 ? 26.734 -20.609 -15.312 1 82.25 327 ASN B O 1
ATOM 8220 N N . GLN B 1 328 ? 26.859 -21.828 -13.445 1 65.56 328 GLN B N 1
ATOM 8221 C CA . GLN B 1 328 ? 28.031 -21.078 -12.992 1 65.56 328 GLN B CA 1
ATOM 8222 C C . GLN B 1 328 ? 29.266 -21.406 -13.836 1 65.56 328 GLN B C 1
ATOM 8224 O O . GLN B 1 328 ? 29.578 -22.578 -14.047 1 65.56 328 GLN B O 1
ATOM 8229 N N . ARG B 1 329 ? 29.719 -20.719 -14.906 1 49.41 329 ARG B N 1
ATOM 8230 C CA . ARG B 1 329 ? 31.031 -20.969 -15.492 1 49.41 329 ARG B CA 1
ATOM 8231 C C . ARG B 1 329 ? 32.094 -21.094 -14.414 1 49.41 329 ARG B C 1
ATOM 8233 O O . ARG B 1 329 ? 32.125 -20.297 -13.469 1 49.41 329 ARG B O 1
ATOM 8240 N N . THR B 1 330 ? 32.625 -22.266 -14.305 1 40.09 330 THR B N 1
ATOM 8241 C CA . THR B 1 330 ? 33.75 -22.547 -13.438 1 40.09 330 THR B CA 1
ATOM 8242 C C . THR B 1 330 ? 34.875 -21.531 -13.656 1 40.09 330 THR B C 1
ATOM 8244 O O . THR B 1 330 ? 35.625 -21.609 -14.633 1 40.09 330 THR B O 1
ATOM 8247 N N . GLY B 1 331 ? 34.875 -20.422 -14.008 1 33.06 331 GLY B N 1
ATOM 8248 C CA . GLY B 1 331 ? 36.188 -19.828 -13.914 1 33.06 331 GLY B CA 1
ATOM 8249 C C . GLY B 1 331 ? 36.906 -20.203 -12.633 1 33.06 331 GLY B C 1
ATOM 8250 O O . GLY B 1 331 ? 36.281 -20.625 -11.656 1 33.06 331 GLY B O 1
ATOM 8251 N N . ARG B 1 332 ? 38.344 -20.484 -12.812 1 28.42 332 ARG B N 1
ATOM 8252 C CA . ARG B 1 332 ? 39.344 -20.766 -11.781 1 28.42 332 ARG B CA 1
ATOM 8253 C C . ARG B 1 332 ? 39.125 -19.875 -10.562 1 28.42 332 ARG B C 1
ATOM 8255 O O . ARG B 1 332 ? 39.5 -18.688 -10.586 1 28.42 332 ARG B O 1
ATOM 8262 N N . CYS B 1 333 ? 38.156 -19.734 -10.039 1 27.75 333 CYS B N 1
ATOM 8263 C CA . CYS B 1 333 ? 38.344 -19.109 -8.727 1 27.75 333 CYS B CA 1
ATOM 8264 C C . CYS B 1 333 ? 39.375 -19.891 -7.91 1 27.75 333 CYS B C 1
ATOM 8266 O O . CYS B 1 333 ? 39.188 -21.078 -7.645 1 27.75 333 CYS B O 1
ATOM 8268 N N . THR B 1 334 ? 40.625 -19.594 -8.094 1 26.36 334 THR B N 1
ATOM 8269 C CA . THR B 1 334 ? 41.625 -19.922 -7.105 1 26.36 334 THR B CA 1
ATOM 8270 C C . THR B 1 334 ? 41.094 -19.703 -5.691 1 26.36 334 THR B C 1
ATOM 8272 O O . THR B 1 334 ? 40.719 -18.578 -5.324 1 26.36 334 THR B O 1
ATOM 8275 N N . SER B 1 335 ? 40.406 -20.594 -5.242 1 27 335 SER B N 1
ATOM 8276 C CA . SER B 1 335 ? 40.188 -20.672 -3.801 1 27 335 SER B CA 1
ATOM 8277 C C . SER B 1 335 ? 41.469 -20.438 -3.037 1 27 335 SER B C 1
ATOM 8279 O O . SER B 1 335 ? 42.406 -21.25 -3.115 1 27 335 SER B O 1
ATOM 8281 N N . VAL B 1 336 ? 42.062 -19.359 -3.113 1 24.58 336 VAL B N 1
ATOM 8282 C CA . VAL B 1 336 ? 42.938 -19.188 -1.975 1 24.58 336 VAL B CA 1
ATOM 8283 C C . VAL B 1 336 ? 42.219 -19.516 -0.68 1 24.58 336 VAL B C 1
ATOM 8285 O O . VAL B 1 336 ? 41.5 -18.672 -0.122 1 24.58 336 VAL B O 1
ATOM 8288 N N . VAL B 1 337 ? 41.344 -20.469 -0.683 1 26.64 337 VAL B N 1
ATOM 8289 C CA . VAL B 1 337 ? 41 -21.031 0.622 1 26.64 337 VAL B CA 1
ATOM 8290 C C . VAL B 1 337 ? 42.281 -21.531 1.316 1 26.64 337 VAL B C 1
ATOM 8292 O O . VAL B 1 337 ? 42.906 -22.469 0.847 1 26.64 337 VAL B O 1
ATOM 8295 N N . GLY B 1 338 ? 43.031 -20.719 1.816 1 25.5 338 GLY B N 1
ATOM 8296 C CA . GLY B 1 338 ? 43.781 -21.297 2.934 1 25.5 338 GLY B CA 1
ATOM 8297 C C . GLY B 1 338 ? 42.906 -22.188 3.809 1 25.5 338 GLY B C 1
ATOM 8298 O O . GLY B 1 338 ? 41.688 -22.141 3.734 1 25.5 338 GLY B O 1
ATOM 8299 N N . LYS B 1 339 ? 43.438 -23.281 4.48 1 27.08 339 LYS B N 1
ATOM 8300 C CA . LYS B 1 339 ? 43.031 -24.375 5.363 1 27.08 339 LYS B CA 1
ATOM 8301 C C . LYS B 1 339 ? 41.906 -23.969 6.293 1 27.08 339 LYS B C 1
ATOM 8303 O O . LYS B 1 339 ? 41.562 -24.688 7.223 1 27.08 339 LYS B O 1
ATOM 8308 N N . THR B 1 340 ? 41.656 -22.781 6.621 1 26.03 340 THR B N 1
ATOM 8309 C CA . THR B 1 340 ? 40.812 -22.797 7.801 1 26.03 340 THR B CA 1
ATOM 8310 C C . THR B 1 340 ? 39.406 -23.312 7.457 1 26.03 340 THR B C 1
ATOM 8312 O O . THR B 1 340 ? 38.844 -22.922 6.441 1 26.03 340 THR B O 1
ATOM 8315 N N . THR B 1 341 ? 38.844 -24.531 7.996 1 25.94 341 THR B N 1
ATOM 8316 C CA . THR B 1 341 ? 37.844 -25.594 8.07 1 25.94 341 THR B CA 1
ATOM 8317 C C . THR B 1 341 ? 36.438 -25.031 7.816 1 25.94 341 THR B C 1
ATOM 8319 O O . THR B 1 341 ? 35.719 -25.531 6.957 1 25.94 341 THR B O 1
ATOM 8322 N N . ARG B 1 342 ? 35.469 -25.141 8.875 1 25.88 342 ARG B N 1
ATOM 8323 C CA . ARG B 1 342 ? 34.062 -25.297 9.273 1 25.88 342 ARG B CA 1
ATOM 8324 C C . ARG B 1 342 ? 33.25 -24.078 8.852 1 25.88 342 ARG B C 1
ATOM 8326 O O . ARG B 1 342 ? 32.031 -24.047 9.07 1 25.88 342 ARG B O 1
ATOM 8333 N N . ALA B 1 343 ? 33.75 -22.984 8.727 1 26.88 343 ALA B N 1
ATOM 8334 C CA . ALA B 1 343 ? 32.938 -21.766 8.664 1 26.88 343 ALA B CA 1
ATOM 8335 C C . ALA B 1 343 ? 32.219 -21.656 7.32 1 26.88 343 ALA B C 1
ATOM 8337 O O . ALA B 1 343 ? 31.703 -20.594 6.98 1 26.88 343 ALA B O 1
ATOM 8338 N N . ARG B 1 344 ? 32.406 -22.438 6.344 1 29.67 344 ARG B N 1
ATOM 8339 C CA . ARG B 1 344 ? 31.875 -22.203 5.004 1 29.67 344 ARG B CA 1
ATOM 8340 C C . ARG B 1 344 ? 30.359 -22.344 4.973 1 29.67 344 ARG B C 1
ATOM 8342 O O . ARG B 1 344 ? 29.719 -22.062 3.951 1 29.67 344 ARG B O 1
ATOM 8349 N N . ALA B 1 345 ? 29.766 -23.359 5.621 1 33.78 345 ALA B N 1
ATOM 8350 C CA . ALA B 1 345 ? 28.344 -23.578 5.445 1 33.78 345 ALA B CA 1
ATOM 8351 C C . ALA B 1 345 ? 27.547 -22.297 5.668 1 33.78 345 ALA B C 1
ATOM 8353 O O . ALA B 1 345 ? 26.453 -22.125 5.125 1 33.78 345 ALA B O 1
ATOM 8354 N N . ALA B 1 346 ? 27.922 -21.484 6.664 1 32.94 346 ALA B N 1
ATOM 8355 C CA . ALA B 1 346 ? 27.203 -20.281 7.09 1 32.94 346 ALA B CA 1
ATOM 8356 C C . ALA B 1 346 ? 27.328 -19.172 6.047 1 32.94 346 ALA B C 1
ATOM 8358 O O . ALA B 1 346 ? 26.953 -18.031 6.309 1 32.94 346 ALA B O 1
ATOM 8359 N N . ALA B 1 347 ? 28.156 -19.125 5.195 1 35.19 347 ALA B N 1
ATOM 8360 C CA . ALA B 1 347 ? 28.625 -18.094 4.273 1 35.19 347 ALA B CA 1
ATOM 8361 C C . ALA B 1 347 ? 27.484 -17.547 3.424 1 35.19 347 ALA B C 1
ATOM 8363 O O . ALA B 1 347 ? 27.578 -16.469 2.844 1 35.19 347 ALA B O 1
ATOM 8364 N N . ASP B 1 348 ? 26.641 -18.453 2.926 1 46.44 348 ASP B N 1
ATOM 8365 C CA . ASP B 1 348 ? 25.641 -17.969 1.984 1 46.44 348 ASP B CA 1
ATOM 8366 C C . ASP B 1 348 ? 24.734 -16.922 2.637 1 46.44 348 ASP B C 1
ATOM 8368 O O . ASP B 1 348 ? 23.703 -16.547 2.08 1 46.44 348 ASP B O 1
ATOM 8372 N N . CYS B 1 349 ? 24.969 -16.641 3.893 1 57.41 349 CYS B N 1
ATOM 8373 C CA . CYS B 1 349 ? 23.984 -15.805 4.582 1 57.41 349 CYS B CA 1
ATOM 8374 C C . CYS B 1 349 ? 24.328 -14.328 4.434 1 57.41 349 CYS B C 1
ATOM 8376 O O . CYS B 1 349 ? 25.078 -13.773 5.242 1 57.41 349 CYS B O 1
ATOM 8378 N N . TRP B 1 350 ? 24.25 -13.797 3.338 1 73.38 350 TRP B N 1
ATOM 8379 C CA . TRP B 1 350 ? 24.406 -12.352 3.182 1 73.38 350 TRP B CA 1
ATOM 8380 C C . TRP B 1 350 ? 23.5 -11.602 4.156 1 73.38 350 TRP B C 1
ATOM 8382 O O . TRP B 1 350 ? 22.359 -12.008 4.395 1 73.38 350 TRP B O 1
ATOM 8392 N N . VAL B 1 351 ? 24.203 -10.781 4.926 1 76.69 351 VAL B N 1
ATOM 8393 C CA . VAL B 1 351 ? 23.453 -9.953 5.863 1 76.69 351 VAL B CA 1
ATOM 8394 C C . VAL B 1 351 ? 23.438 -8.508 5.375 1 76.69 351 VAL B C 1
ATOM 8396 O O . VAL B 1 351 ? 24.406 -8.031 4.785 1 76.69 351 VAL B O 1
ATOM 8399 N N . PRO B 1 352 ? 22.375 -7.836 5.598 1 80.88 352 PRO B N 1
ATOM 8400 C CA . PRO B 1 352 ? 22.328 -6.418 5.227 1 80.88 352 PRO B CA 1
ATOM 8401 C C . PRO B 1 352 ? 23.438 -5.598 5.871 1 80.88 352 PRO B C 1
ATOM 8403 O O . PRO B 1 352 ? 23.828 -5.867 7.008 1 80.88 352 PRO B O 1
ATOM 8406 N N . GLY B 1 353 ? 23.938 -4.629 5.113 1 82.88 353 GLY B N 1
ATOM 8407 C CA . GLY B 1 353 ? 24.969 -3.75 5.629 1 82.88 353 GLY B CA 1
ATOM 8408 C C . GLY B 1 353 ? 26.359 -4.141 5.168 1 82.88 353 GLY B C 1
ATOM 8409 O O . GLY B 1 353 ? 27.328 -3.404 5.395 1 82.88 353 GLY B O 1
ATOM 8410 N N . ILE B 1 354 ? 26.391 -5.348 4.613 1 84.25 354 ILE B N 1
ATOM 8411 C CA . ILE B 1 354 ? 27.688 -5.766 4.059 1 84.25 354 ILE B CA 1
ATOM 8412 C C . ILE B 1 354 ? 27.609 -5.785 2.533 1 84.25 354 ILE B C 1
ATOM 8414 O O . ILE B 1 354 ? 26.516 -5.898 1.963 1 84.25 354 ILE B O 1
ATOM 8418 N N . GLY B 1 355 ? 28.766 -5.668 1.936 1 86.19 355 GLY B N 1
ATOM 8419 C CA . GLY B 1 355 ? 28.797 -5.652 0.482 1 86.19 355 GLY B CA 1
ATOM 8420 C C . GLY B 1 355 ? 28.344 -6.957 -0.141 1 86.19 355 GLY B C 1
ATOM 8421 O O . GLY B 1 355 ? 28.547 -8.031 0.436 1 86.19 355 GLY B O 1
ATOM 8422 N N . ARG B 1 356 ? 27.719 -6.855 -1.306 1 86.69 356 ARG B N 1
ATOM 8423 C CA . ARG B 1 356 ? 27.312 -8.039 -2.059 1 86.69 356 ARG B CA 1
ATOM 8424 C C . ARG B 1 356 ? 28.453 -8.547 -2.939 1 86.69 356 ARG B C 1
ATOM 8426 O O . ARG B 1 356 ? 29.375 -7.793 -3.271 1 86.69 356 ARG B O 1
ATOM 8433 N N . ASN B 1 357 ? 28.359 -9.852 -3.197 1 83.38 357 ASN B N 1
ATOM 8434 C CA . ASN B 1 357 ? 29.328 -10.445 -4.105 1 83.38 357 ASN B CA 1
ATOM 8435 C C . ASN B 1 357 ? 28.719 -10.695 -5.484 1 83.38 357 ASN B C 1
ATOM 8437 O O . ASN B 1 357 ? 28.484 -11.844 -5.867 1 83.38 357 ASN B O 1
ATOM 8441 N N . ILE B 1 358 ? 28.656 -9.688 -6.254 1 85.56 358 ILE B N 1
ATOM 8442 C CA . ILE B 1 358 ? 27.969 -9.719 -7.543 1 85.56 358 ILE B CA 1
ATOM 8443 C C . ILE B 1 358 ? 28.734 -10.602 -8.516 1 85.56 358 ILE B C 1
ATOM 8445 O O . ILE B 1 358 ? 28.156 -11.242 -9.391 1 85.56 358 ILE B O 1
ATOM 8449 N N . GLU B 1 359 ? 30.031 -10.695 -8.297 1 83.25 359 GLU B N 1
ATOM 8450 C CA . GLU B 1 359 ? 30.875 -11.508 -9.172 1 83.25 359 GLU B CA 1
ATOM 8451 C C . GLU B 1 359 ? 30.531 -12.984 -9.07 1 83.25 359 GLU B C 1
ATOM 8453 O O . GLU B 1 359 ? 30.75 -13.75 -10.008 1 83.25 359 GLU B O 1
ATOM 8458 N N . ALA B 1 360 ? 29.938 -13.305 -7.996 1 85.44 360 ALA B N 1
ATOM 8459 C CA . ALA B 1 360 ? 29.594 -14.703 -7.762 1 85.44 360 ALA B CA 1
ATOM 8460 C C . ALA B 1 360 ? 28.234 -15.047 -8.344 1 85.44 360 ALA B C 1
ATOM 8462 O O . ALA B 1 360 ? 27.812 -16.203 -8.336 1 85.44 360 ALA B O 1
ATOM 8463 N N . TYR B 1 361 ? 27.547 -14.109 -8.945 1 91.25 361 TYR B N 1
ATOM 8464 C CA . TYR B 1 361 ? 26.219 -14.359 -9.5 1 91.25 361 TYR B CA 1
ATOM 8465 C C . TYR B 1 361 ? 26.297 -15.273 -10.711 1 91.25 361 TYR B C 1
ATOM 8467 O O . TYR B 1 361 ? 27.219 -15.156 -11.523 1 91.25 361 TYR B O 1
ATOM 8475 N N . VAL B 1 362 ? 25.375 -16.141 -10.75 1 92.31 362 VAL B N 1
ATOM 8476 C CA . VAL B 1 362 ? 25.266 -17.031 -11.906 1 92.31 362 VAL B CA 1
ATOM 8477 C C . VAL B 1 362 ? 24.75 -16.25 -13.109 1 92.31 362 VAL B C 1
ATOM 8479 O O . VAL B 1 362 ? 25.312 -16.328 -14.203 1 92.31 362 VAL B O 1
ATOM 8482 N N . LEU B 1 363 ? 23.703 -15.531 -12.867 1 94.12 363 LEU B N 1
ATOM 8483 C CA . LEU B 1 363 ? 23.172 -14.602 -13.859 1 94.12 363 LEU B CA 1
ATOM 8484 C C . LEU B 1 363 ? 23.625 -13.18 -13.578 1 94.12 363 LEU B C 1
ATOM 8486 O O . LEU B 1 363 ? 23.219 -12.578 -12.586 1 94.12 363 LEU B O 1
ATOM 8490 N N . LYS B 1 364 ? 24.406 -12.578 -14.484 1 92.19 364 LYS B N 1
ATOM 8491 C CA . LYS B 1 364 ? 25.047 -11.289 -14.211 1 92.19 364 LYS B CA 1
ATOM 8492 C C . LYS B 1 364 ? 24.438 -10.18 -15.07 1 92.19 364 LYS B C 1
ATOM 8494 O O . LYS B 1 364 ? 24.422 -9.016 -14.664 1 92.19 364 LYS B O 1
ATOM 8499 N N . ASP B 1 365 ? 23.938 -10.562 -16.234 1 93.5 365 ASP B N 1
ATOM 8500 C CA . ASP B 1 365 ? 23.391 -9.555 -17.125 1 93.5 365 ASP B CA 1
ATOM 8501 C C . ASP B 1 365 ? 22.219 -8.812 -16.484 1 93.5 365 ASP B C 1
ATOM 8503 O O . ASP B 1 365 ? 21.172 -9.406 -16.203 1 93.5 365 ASP B O 1
ATOM 8507 N N . GLN B 1 366 ? 22.359 -7.555 -16.312 1 91.81 366 GLN B N 1
ATOM 8508 C CA . GLN B 1 366 ? 21.391 -6.746 -15.562 1 91.81 366 GLN B CA 1
ATOM 8509 C C . GLN B 1 366 ? 20.047 -6.715 -16.266 1 91.81 366 GLN B C 1
ATOM 8511 O O . GLN B 1 366 ? 19 -6.758 -15.617 1 91.81 366 GLN B O 1
ATOM 8516 N N . GLU B 1 367 ? 20.062 -6.559 -17.5 1 93.25 367 GLU B N 1
ATOM 8517 C CA . GLU B 1 367 ? 18.812 -6.488 -18.25 1 93.25 367 GLU B CA 1
ATOM 8518 C C . GLU B 1 367 ? 17.984 -7.758 -18.062 1 93.25 367 GLU B C 1
ATOM 8520 O O . GLU B 1 367 ? 16.781 -7.684 -17.781 1 93.25 367 GLU B O 1
ATOM 8525 N N . THR B 1 368 ? 18.672 -8.898 -18.234 1 95 368 THR B N 1
ATOM 8526 C CA . THR B 1 368 ? 17.969 -10.172 -18.078 1 95 368 THR B CA 1
ATOM 8527 C C . THR B 1 368 ? 17.5 -10.344 -16.625 1 95 368 THR B C 1
ATOM 8529 O O . THR B 1 368 ? 16.391 -10.812 -16.391 1 95 368 THR B O 1
ATOM 8532 N N . ARG B 1 369 ? 18.328 -9.953 -15.719 1 96.38 369 ARG B N 1
ATOM 8533 C CA . ARG B 1 369 ? 17.984 -10.07 -14.305 1 96.38 369 ARG B CA 1
ATOM 8534 C C . ARG B 1 369 ? 16.734 -9.281 -13.977 1 96.38 369 ARG B C 1
ATOM 8536 O O . ARG B 1 369 ? 15.844 -9.773 -13.281 1 96.38 369 ARG B O 1
ATOM 8543 N N . TYR B 1 370 ? 16.656 -8.07 -14.523 1 95.75 370 TYR B N 1
ATOM 8544 C CA . TYR B 1 370 ? 15.539 -7.184 -14.211 1 95.75 370 TYR B CA 1
ATOM 8545 C C . TYR B 1 370 ? 14.281 -7.613 -14.945 1 95.75 370 TYR B C 1
ATOM 8547 O O . TYR B 1 370 ? 13.18 -7.531 -14.398 1 95.75 370 TYR B O 1
ATOM 8555 N N . ARG B 1 371 ? 14.383 -8.109 -16.156 1 94.94 371 ARG B N 1
ATOM 8556 C CA . ARG B 1 371 ? 13.234 -8.523 -16.953 1 94.94 371 ARG B CA 1
ATOM 8557 C C . ARG B 1 371 ? 12.703 -9.875 -16.5 1 94.94 371 ARG B C 1
ATOM 8559 O O . ARG B 1 371 ? 11.5 -10.141 -16.578 1 94.94 371 ARG B O 1
ATOM 8566 N N . GLN B 1 372 ? 13.633 -10.711 -16.125 1 97.12 372 GLN B N 1
ATOM 8567 C CA . GLN B 1 372 ? 13.281 -12.047 -15.641 1 97.12 372 GLN B CA 1
ATOM 8568 C C . GLN B 1 372 ? 13.68 -12.219 -14.18 1 97.12 372 GLN B C 1
ATOM 8570 O O . GLN B 1 372 ? 14.477 -13.094 -13.844 1 97.12 372 GLN B O 1
ATOM 8575 N N . ARG B 1 373 ? 13 -11.461 -13.406 1 97.69 373 ARG B N 1
ATOM 8576 C CA . ARG B 1 373 ? 13.312 -11.445 -11.984 1 97.69 373 ARG B CA 1
ATOM 8577 C C . ARG B 1 373 ? 13.156 -12.836 -11.375 1 97.69 373 ARG B C 1
ATOM 8579 O O . ARG B 1 373 ? 13.906 -13.211 -10.469 1 97.69 373 ARG B O 1
ATOM 8586 N N . TYR B 1 374 ? 12.188 -13.664 -11.875 1 98 374 TYR B N 1
ATOM 8587 C CA . TYR B 1 374 ? 12.031 -15.031 -11.383 1 98 374 TYR B CA 1
ATOM 8588 C C . TYR B 1 374 ? 13.297 -15.836 -11.602 1 98 374 TYR B C 1
ATOM 8590 O O . TYR B 1 374 ? 13.711 -16.609 -10.734 1 98 374 TYR B O 1
ATOM 8598 N N . LEU B 1 375 ? 13.93 -15.633 -12.742 1 97.75 375 LEU B N 1
ATOM 8599 C CA . LEU B 1 375 ? 15.18 -16.328 -13.039 1 97.75 375 LEU B CA 1
ATOM 8600 C C . LEU B 1 375 ? 16.312 -15.82 -12.148 1 97.75 375 LEU B C 1
ATOM 8602 O O . LEU B 1 375 ? 17.125 -16.609 -11.656 1 97.75 375 LEU B O 1
ATOM 8606 N N . ASP B 1 376 ? 16.312 -14.508 -11.977 1 97.06 376 ASP B N 1
ATOM 8607 C CA . ASP B 1 376 ? 17.281 -13.891 -11.086 1 97.06 376 ASP B CA 1
ATOM 8608 C C . ASP B 1 376 ? 17.188 -14.461 -9.672 1 97.06 376 ASP B C 1
ATOM 8610 O O . ASP B 1 376 ? 18.188 -14.828 -9.078 1 97.06 376 ASP B O 1
ATOM 8614 N N . LEU B 1 377 ? 16.031 -14.57 -9.195 1 96.81 377 LEU B N 1
ATOM 8615 C CA . LEU B 1 377 ? 15.758 -15.102 -7.863 1 96.81 377 LEU B CA 1
ATOM 8616 C C . LEU B 1 377 ? 16.141 -16.578 -7.773 1 96.81 377 LEU B C 1
ATOM 8618 O O . LEU B 1 377 ? 16.625 -17.031 -6.734 1 96.81 377 LEU B O 1
ATOM 8622 N N . MET B 1 378 ? 16 -17.281 -8.812 1 95.19 378 MET B N 1
ATOM 8623 C CA . MET B 1 378 ? 16.25 -18.719 -8.844 1 95.19 378 MET B CA 1
ATOM 8624 C C . MET B 1 378 ? 17.734 -19.031 -8.703 1 95.19 378 MET B C 1
ATOM 8626 O O . MET B 1 378 ? 18.109 -19.938 -7.961 1 95.19 378 MET B O 1
ATOM 8630 N N . VAL B 1 379 ? 18.531 -18.234 -9.391 1 94.5 379 VAL B N 1
ATOM 8631 C CA . VAL B 1 379 ? 19.906 -18.688 -9.555 1 94.5 379 VAL B CA 1
ATOM 8632 C C . VAL B 1 379 ? 20.828 -17.828 -8.695 1 94.5 379 VAL B C 1
ATOM 8634 O O . VAL B 1 379 ? 21.953 -18.25 -8.383 1 94.5 379 VAL B O 1
ATOM 8637 N N . ASN B 1 380 ? 20.406 -16.594 -8.367 1 93.44 380 ASN B N 1
ATOM 8638 C CA . ASN B 1 380 ? 21.188 -15.734 -7.5 1 93.44 380 ASN B CA 1
ATOM 8639 C C . ASN B 1 380 ? 20.594 -15.641 -6.102 1 93.44 380 ASN B C 1
ATOM 8641 O O . ASN B 1 380 ? 19.734 -14.805 -5.844 1 93.44 380 ASN B O 1
ATOM 8645 N N . HIS B 1 381 ? 21.156 -16.297 -5.23 1 86.62 381 HIS B N 1
ATOM 8646 C CA . HIS B 1 381 ? 20.547 -16.484 -3.912 1 86.62 381 HIS B CA 1
ATOM 8647 C C . HIS B 1 381 ? 20.562 -15.18 -3.119 1 86.62 381 HIS B C 1
ATOM 8649 O O . HIS B 1 381 ? 19.672 -14.938 -2.307 1 86.62 381 HIS B O 1
ATOM 8655 N N . GLN B 1 382 ? 21.531 -14.32 -3.344 1 90.19 382 GLN B N 1
ATOM 8656 C CA . GLN B 1 382 ? 21.625 -13.078 -2.592 1 90.19 382 GLN B CA 1
ATOM 8657 C C . GLN B 1 382 ? 20.469 -12.141 -2.945 1 90.19 382 GLN B C 1
ATOM 8659 O O . GLN B 1 382 ? 20.109 -11.266 -2.158 1 90.19 382 GLN B O 1
ATOM 8664 N N . VAL B 1 383 ? 19.922 -12.336 -4.117 1 94 383 VAL B N 1
ATOM 8665 C CA . VAL B 1 383 ? 18.844 -11.461 -4.578 1 94 383 VAL B CA 1
ATOM 8666 C C . VAL B 1 383 ? 17.625 -11.617 -3.67 1 94 383 VAL B C 1
ATOM 8668 O O . VAL B 1 383 ? 16.953 -10.633 -3.352 1 94 383 VAL B O 1
ATOM 8671 N N . ARG B 1 384 ? 17.312 -12.781 -3.248 1 93.12 384 ARG B N 1
ATOM 8672 C CA . ARG B 1 384 ? 16.219 -13.023 -2.326 1 93.12 384 ARG B CA 1
ATOM 8673 C C . ARG B 1 384 ? 16.375 -12.219 -1.041 1 93.12 384 ARG B C 1
ATOM 8675 O O . ARG B 1 384 ? 15.406 -11.719 -0.483 1 93.12 384 ARG B O 1
ATOM 8682 N N . HIS B 1 385 ? 17.594 -12.117 -0.63 1 93.12 385 HIS B N 1
ATOM 8683 C CA . HIS B 1 385 ? 17.859 -11.43 0.626 1 93.12 385 HIS B CA 1
ATOM 8684 C C . HIS B 1 385 ? 17.672 -9.922 0.485 1 93.12 385 HIS B C 1
ATOM 8686 O O . HIS B 1 385 ? 17.375 -9.234 1.464 1 93.12 385 HIS B O 1
ATOM 8692 N N . ILE B 1 386 ? 17.875 -9.391 -0.704 1 96.25 386 ILE B N 1
ATOM 8693 C CA . ILE B 1 386 ? 17.578 -7.988 -0.952 1 96.25 386 ILE B CA 1
ATOM 8694 C C . ILE B 1 386 ? 16.125 -7.703 -0.635 1 96.25 386 ILE B C 1
ATOM 8696 O O . ILE B 1 386 ? 15.805 -6.762 0.102 1 96.25 386 ILE B O 1
ATOM 8700 N N . PHE B 1 387 ? 15.305 -8.57 -1.081 1 96.44 387 PHE B N 1
ATOM 8701 C CA . PHE B 1 387 ? 13.875 -8.312 -0.961 1 96.44 387 PHE B CA 1
ATOM 8702 C C . PHE B 1 387 ? 13.367 -8.695 0.422 1 96.44 387 PHE B C 1
ATOM 8704 O O . PHE B 1 387 ? 12.406 -8.109 0.925 1 96.44 387 PHE B O 1
ATOM 8711 N N . ARG B 1 388 ? 14 -9.625 1.058 1 94.94 388 ARG B N 1
ATOM 8712 C CA . ARG B 1 388 ? 13.711 -9.867 2.467 1 94.94 388 ARG B CA 1
ATOM 8713 C C . ARG B 1 388 ? 14.086 -8.656 3.32 1 94.94 388 ARG B C 1
ATOM 8715 O O . ARG B 1 388 ? 13.352 -8.289 4.238 1 94.94 388 ARG B O 1
ATOM 8722 N N . THR B 1 389 ? 15.25 -8.109 3.025 1 96.88 389 THR B N 1
ATOM 8723 C CA . THR B 1 389 ? 15.68 -6.91 3.73 1 96.88 389 THR B CA 1
ATOM 8724 C C . THR B 1 389 ? 14.688 -5.773 3.516 1 96.88 389 THR B C 1
ATOM 8726 O O . THR B 1 389 ? 14.344 -5.059 4.457 1 96.88 389 THR B O 1
ATOM 8729 N N . ARG B 1 390 ? 14.242 -5.59 2.293 1 97.56 390 ARG B N 1
ATOM 8730 C CA . ARG B 1 390 ? 13.242 -4.57 1.991 1 97.56 390 ARG B CA 1
ATOM 8731 C C . ARG B 1 390 ? 11.984 -4.77 2.83 1 97.56 390 ARG B C 1
ATOM 8733 O O . ARG B 1 390 ? 11.453 -3.814 3.395 1 97.56 390 ARG B O 1
ATOM 8740 N N . SER B 1 391 ? 11.5 -5.973 2.904 1 96.88 391 SER B N 1
ATOM 8741 C CA . SER B 1 391 ? 10.328 -6.289 3.707 1 96.88 391 SER B CA 1
ATOM 8742 C C . SER B 1 391 ? 10.562 -5.98 5.184 1 96.88 391 SER B C 1
ATOM 8744 O O . SER B 1 391 ? 9.664 -5.504 5.875 1 96.88 391 SER B O 1
ATOM 8746 N N . ARG B 1 392 ? 11.727 -6.285 5.633 1 96.62 392 ARG B N 1
ATOM 8747 C CA . ARG B 1 392 ? 12.062 -6.016 7.027 1 96.62 392 ARG B CA 1
ATOM 8748 C C . ARG B 1 392 ? 12.102 -4.516 7.301 1 96.62 392 ARG B C 1
ATOM 8750 O O . ARG B 1 392 ? 11.727 -4.07 8.383 1 96.62 392 ARG B O 1
ATOM 8757 N N . VAL B 1 393 ? 12.625 -3.773 6.355 1 98.31 393 VAL B N 1
ATOM 8758 C CA . VAL B 1 393 ? 12.625 -2.318 6.477 1 98.31 393 VAL B CA 1
ATOM 8759 C C . VAL B 1 393 ? 11.195 -1.819 6.672 1 98.31 393 VAL B C 1
ATOM 8761 O O . VAL B 1 393 ? 10.922 -1.043 7.594 1 98.31 393 VAL B O 1
ATOM 8764 N N . ILE B 1 394 ? 10.297 -2.262 5.875 1 98.19 394 ILE B N 1
ATOM 8765 C CA . ILE B 1 394 ? 8.898 -1.837 5.918 1 98.19 394 ILE B CA 1
ATOM 8766 C C . ILE B 1 394 ? 8.273 -2.268 7.238 1 98.19 394 ILE B C 1
ATOM 8768 O O . ILE B 1 394 ? 7.582 -1.479 7.895 1 98.19 394 ILE B O 1
ATOM 8772 N N . SER B 1 395 ? 8.516 -3.484 7.59 1 97 395 SER B N 1
ATOM 8773 C CA . SER B 1 395 ? 7.977 -4.008 8.844 1 97 395 SER B CA 1
ATOM 8774 C C . SER B 1 395 ? 8.492 -3.215 10.039 1 97 395 SER B C 1
ATOM 8776 O O . SER B 1 395 ? 7.754 -2.98 11 1 97 395 SER B O 1
ATOM 8778 N N . PHE B 1 396 ? 9.742 -2.881 10.039 1 98.19 396 PHE B N 1
ATOM 8779 C CA . PHE B 1 396 ? 10.312 -2.098 11.133 1 98.19 396 PHE B CA 1
ATOM 8780 C C . PHE B 1 396 ? 9.625 -0.744 11.242 1 98.19 396 PHE B C 1
ATOM 8782 O O . PHE B 1 396 ? 9.266 -0.316 12.344 1 98.19 396 PHE B O 1
ATOM 8789 N N . ILE B 1 397 ? 9.531 -0.059 10.117 1 98.62 397 ILE B N 1
ATOM 8790 C CA . ILE B 1 397 ? 8.914 1.263 10.125 1 98.62 397 ILE B CA 1
ATOM 8791 C C . ILE B 1 397 ? 7.492 1.17 10.68 1 98.62 397 ILE B C 1
ATOM 8793 O O . ILE B 1 397 ? 7.094 1.99 11.508 1 98.62 397 ILE B O 1
ATOM 8797 N N . ARG B 1 398 ? 6.742 0.205 10.227 1 97.81 398 ARG B N 1
ATOM 8798 C CA . ARG B 1 398 ? 5.379 0.021 10.711 1 97.81 398 ARG B CA 1
ATOM 8799 C C . ARG B 1 398 ? 5.363 -0.19 12.227 1 97.81 398 ARG B C 1
ATOM 8801 O O . ARG B 1 398 ? 4.574 0.434 12.938 1 97.81 398 ARG B O 1
ATOM 8808 N N . LYS B 1 399 ? 6.164 -1.068 12.656 1 97.31 399 LYS B N 1
ATOM 8809 C CA . LYS B 1 399 ? 6.242 -1.352 14.094 1 97.31 399 LYS B CA 1
ATOM 8810 C C . LYS B 1 399 ? 6.629 -0.104 14.875 1 97.31 399 LYS B C 1
ATOM 8812 O O . LYS B 1 399 ? 6.043 0.184 15.922 1 97.31 399 LYS B O 1
ATOM 8817 N N . PHE B 1 400 ? 7.637 0.589 14.422 1 98.62 400 PHE B N 1
ATOM 8818 C CA . PHE B 1 400 ? 8.133 1.809 15.047 1 98.62 400 PHE B CA 1
ATOM 8819 C C . PHE B 1 400 ? 7.008 2.824 15.227 1 98.62 400 PHE B C 1
ATOM 8821 O O . PHE B 1 400 ? 6.879 3.438 16.281 1 98.62 400 PHE B O 1
ATOM 8828 N N . LEU B 1 401 ? 6.23 3.029 14.195 1 98.69 401 LEU B N 1
ATOM 8829 C CA . LEU B 1 401 ? 5.164 4.023 14.211 1 98.69 401 LEU B CA 1
ATOM 8830 C C . LEU B 1 401 ? 3.963 3.521 15.008 1 98.69 401 LEU B C 1
ATOM 8832 O O . LEU B 1 401 ? 3.342 4.281 15.75 1 98.69 401 LEU B O 1
ATOM 8836 N N . ASP B 1 402 ? 3.652 2.242 14.867 1 96.5 402 ASP B N 1
ATOM 8837 C CA . ASP B 1 402 ? 2.561 1.66 15.641 1 96.5 402 ASP B CA 1
ATOM 8838 C C . ASP B 1 402 ? 2.812 1.798 17.141 1 96.5 402 ASP B C 1
ATOM 8840 O O . ASP B 1 402 ? 1.9 2.121 17.906 1 96.5 402 ASP B O 1
ATOM 8844 N N . GLU B 1 403 ? 4.008 1.557 17.516 1 96.88 403 GLU B N 1
ATOM 8845 C CA . GLU B 1 403 ? 4.379 1.628 18.922 1 96.88 403 GLU B CA 1
ATOM 8846 C C . GLU B 1 403 ? 4.273 3.057 19.453 1 96.88 403 GLU B C 1
ATOM 8848 O O . GLU B 1 403 ? 4.258 3.275 20.672 1 96.88 403 GLU B O 1
ATOM 8853 N N . ARG B 1 404 ? 4.199 3.945 18.609 1 96.62 404 ARG B N 1
ATOM 8854 C CA . ARG B 1 404 ? 4.086 5.352 18.969 1 96.62 404 ARG B CA 1
ATOM 8855 C C . ARG B 1 404 ? 2.691 5.887 18.656 1 96.62 404 ARG B C 1
ATOM 8857 O O . ARG B 1 404 ? 2.51 7.094 18.484 1 96.62 404 ARG B O 1
ATOM 8864 N N . ASN B 1 405 ? 1.741 5.031 18.422 1 94 405 ASN B N 1
ATOM 8865 C CA . ASN B 1 405 ? 0.305 5.273 18.344 1 94 405 ASN B CA 1
ATOM 8866 C C . ASN B 1 405 ? -0.078 5.965 17.047 1 94 405 ASN B C 1
ATOM 8868 O O . ASN B 1 405 ? -1.02 6.758 17.016 1 94 405 ASN B O 1
ATOM 8872 N N . PHE B 1 406 ? 0.748 5.832 16.047 1 97.88 406 PHE B N 1
ATOM 8873 C CA . PHE B 1 406 ? 0.318 6.27 14.727 1 97.88 406 PHE B CA 1
ATOM 8874 C C . PHE B 1 406 ? -0.696 5.293 14.133 1 97.88 406 PHE B C 1
ATOM 8876 O O . PHE B 1 406 ? -0.587 4.082 14.336 1 97.88 406 PHE B O 1
ATOM 8883 N N . LEU B 1 407 ? -1.624 5.824 13.422 1 97.69 407 LEU B N 1
ATOM 8884 C CA . LEU B 1 407 ? -2.613 5.016 12.719 1 97.69 407 LEU B CA 1
ATOM 8885 C C . LEU B 1 407 ? -2.262 4.895 11.234 1 97.69 407 LEU B C 1
ATOM 8887 O O . LEU B 1 407 ? -2.096 5.906 10.547 1 97.69 407 LEU B O 1
ATOM 8891 N N . GLU B 1 408 ? -2.096 3.662 10.758 1 98.25 408 GLU B N 1
ATOM 8892 C CA . GLU B 1 408 ? -1.88 3.461 9.328 1 98.25 408 GLU B CA 1
ATOM 8893 C C . GLU B 1 408 ? -3.166 3.691 8.539 1 98.25 408 GLU B C 1
ATOM 8895 O O . GLU B 1 408 ? -4.211 3.121 8.859 1 98.25 408 GLU B O 1
ATOM 8900 N N . VAL B 1 409 ? -3.102 4.527 7.523 1 98.31 409 VAL B N 1
ATOM 8901 C CA . VAL B 1 409 ? -4.266 4.859 6.707 1 98.31 409 VAL B CA 1
ATOM 8902 C C . VAL B 1 409 ? -3.914 4.719 5.227 1 98.31 409 VAL B C 1
ATOM 8904 O O . VAL B 1 409 ? -2.764 4.441 4.879 1 98.31 409 VAL B O 1
ATOM 8907 N N . GLU B 1 410 ? -4.922 4.746 4.375 1 97.12 410 GLU B N 1
ATOM 8908 C CA . GLU B 1 410 ? -4.758 4.719 2.926 1 97.12 410 GLU B CA 1
ATOM 8909 C C . GLU B 1 410 ? -5.48 5.891 2.268 1 97.12 410 GLU B C 1
ATOM 8911 O O . GLU B 1 410 ? -6.645 6.16 2.574 1 97.12 410 GLU B O 1
ATOM 8916 N N . THR B 1 411 ? -4.801 6.559 1.464 1 97.38 411 THR B N 1
ATOM 8917 C CA . THR B 1 411 ? -5.387 7.652 0.697 1 97.38 411 THR B CA 1
ATOM 8918 C C . THR B 1 411 ? -5.438 7.301 -0.788 1 97.38 411 THR B C 1
ATOM 8920 O O . THR B 1 411 ? -4.832 6.32 -1.223 1 97.38 411 THR B O 1
ATOM 8923 N N . PRO B 1 412 ? -6.141 8.016 -1.567 1 96.44 412 PRO B N 1
ATOM 8924 C CA . PRO B 1 412 ? -6.32 7.664 -2.979 1 96.44 412 PRO B CA 1
ATOM 8925 C C . PRO B 1 412 ? -5.035 7.809 -3.791 1 96.44 412 PRO B C 1
ATOM 8927 O O . PRO B 1 412 ? -4.223 8.695 -3.518 1 96.44 412 PRO B O 1
ATOM 8930 N N . MET B 1 413 ? -4.98 6.953 -4.812 1 97.25 413 MET B N 1
ATOM 8931 C CA . MET B 1 413 ? -3.871 7.027 -5.758 1 97.25 413 MET B CA 1
ATOM 8932 C C . MET B 1 413 ? -4.254 7.852 -6.98 1 97.25 413 MET B C 1
ATOM 8934 O O . MET B 1 413 ? -3.391 8.43 -7.645 1 97.25 413 MET B O 1
ATOM 8938 N N . MET B 1 414 ? -5.453 7.898 -7.289 1 95.81 414 MET B N 1
ATOM 8939 C CA . MET B 1 414 ? -5.969 8.727 -8.375 1 95.81 414 MET B CA 1
ATOM 8940 C C . MET B 1 414 ? -6.699 9.953 -7.82 1 95.81 414 MET B C 1
ATOM 8942 O O . MET B 1 414 ? -7.641 9.812 -7.039 1 95.81 414 MET B O 1
ATOM 8946 N N . ASN B 1 415 ? -6.234 11.094 -8.258 1 93.81 415 ASN B N 1
ATOM 8947 C CA . ASN B 1 415 ? -6.777 12.344 -7.73 1 93.81 415 ASN B CA 1
ATOM 8948 C C . ASN B 1 415 ? -7.312 13.234 -8.852 1 93.81 415 ASN B C 1
ATOM 8950 O O . ASN B 1 415 ? -6.906 13.102 -10 1 93.81 415 ASN B O 1
ATOM 8954 N N . LEU B 1 416 ? -8.234 14.102 -8.477 1 89.56 416 LEU B N 1
ATOM 8955 C CA . LEU B 1 416 ? -8.742 15.086 -9.43 1 89.56 416 LEU B CA 1
ATOM 8956 C C . LEU B 1 416 ? -7.715 16.172 -9.695 1 89.56 416 LEU B C 1
ATOM 8958 O O . LEU B 1 416 ? -7.637 16.703 -10.805 1 89.56 416 LEU B O 1
ATOM 8962 N N . ILE B 1 417 ? -7 16.516 -8.648 1 88.56 417 ILE B N 1
ATOM 8963 C CA . ILE B 1 417 ? -5.953 17.531 -8.719 1 88.56 417 ILE B CA 1
ATOM 8964 C C . ILE B 1 417 ? -4.629 16.938 -8.242 1 88.56 417 ILE B C 1
ATOM 8966 O O . ILE B 1 417 ? -4.566 16.328 -7.172 1 88.56 417 ILE B O 1
ATOM 8970 N N . PRO B 1 418 ? -3.693 17.094 -9.148 1 86.94 418 PRO B N 1
ATOM 8971 C CA . PRO B 1 418 ? -2.398 16.656 -8.633 1 86.94 418 PRO B CA 1
ATOM 8972 C C . PRO B 1 418 ? -1.821 17.609 -7.586 1 86.94 418 PRO B C 1
ATOM 8974 O O . PRO B 1 418 ? -2.023 18.828 -7.676 1 86.94 418 PRO B O 1
ATOM 8977 N N . GLY B 1 419 ? -1.21 17.125 -6.602 1 82.56 419 GLY B N 1
ATOM 8978 C CA . GLY B 1 419 ? -0.642 18.016 -5.598 1 82.56 419 GLY B CA 1
ATOM 8979 C C . GLY B 1 419 ? 0.17 17.281 -4.547 1 82.56 419 GLY B C 1
ATOM 8980 O O . GLY B 1 419 ? 0.438 16.078 -4.684 1 82.56 419 GLY B O 1
ATOM 8981 N N . GLY B 1 420 ? 0.727 18.062 -3.598 1 81.44 420 GLY B N 1
ATOM 8982 C CA . GLY B 1 420 ? 1.481 17.531 -2.473 1 81.44 420 GLY B CA 1
ATOM 8983 C C . GLY B 1 420 ? 2.979 17.516 -2.713 1 81.44 420 GLY B C 1
ATOM 8984 O O . GLY B 1 420 ? 3.756 17.219 -1.805 1 81.44 420 GLY B O 1
ATOM 8985 N N . ALA B 1 421 ? 3.344 17.719 -3.938 1 81.88 421 ALA B N 1
ATOM 8986 C CA . ALA B 1 421 ? 4.754 17.797 -4.305 1 81.88 421 ALA B CA 1
ATOM 8987 C C . ALA B 1 421 ? 4.93 18.469 -5.66 1 81.88 421 ALA B C 1
ATOM 8989 O O . ALA B 1 421 ? 3.953 18.703 -6.379 1 81.88 421 ALA B O 1
ATOM 8990 N N . SER B 1 422 ? 6.137 18.859 -5.848 1 81.5 422 SER B N 1
ATOM 8991 C CA . SER B 1 422 ? 6.488 19.406 -7.156 1 81.5 422 SER B CA 1
ATOM 8992 C C . SER B 1 422 ? 7 18.312 -8.094 1 81.5 422 SER B C 1
ATOM 8994 O O . SER B 1 422 ? 8.164 17.922 -8.016 1 81.5 422 SER B O 1
ATOM 8996 N N . ALA B 1 423 ? 6.145 17.891 -8.969 1 87.25 423 ALA B N 1
ATOM 8997 C CA . ALA B 1 423 ? 6.48 16.859 -9.945 1 87.25 423 ALA B CA 1
ATOM 8998 C C . ALA B 1 423 ? 5.434 16.781 -11.055 1 87.25 423 ALA B C 1
ATOM 9000 O O . ALA B 1 423 ? 4.273 17.141 -10.844 1 87.25 423 ALA B O 1
ATOM 9001 N N . ARG B 1 424 ? 5.879 16.266 -12.172 1 88.69 424 ARG B N 1
ATOM 9002 C CA . ARG B 1 424 ? 4.934 16.062 -13.266 1 88.69 424 ARG B CA 1
ATOM 9003 C C . ARG B 1 424 ? 4.082 14.82 -13.016 1 88.69 424 ARG B C 1
ATOM 9005 O O . ARG B 1 424 ? 4.609 13.719 -12.836 1 88.69 424 ARG B O 1
ATOM 9012 N N . PRO B 1 425 ? 2.799 14.977 -13.055 1 93.69 425 PRO B N 1
ATOM 9013 C CA . PRO B 1 425 ? 1.943 13.828 -12.742 1 93.69 425 PRO B CA 1
ATOM 9014 C C . PRO B 1 425 ? 1.669 12.953 -13.961 1 93.69 425 PRO B C 1
ATOM 9016 O O . PRO B 1 425 ? 1.779 13.422 -15.102 1 93.69 425 PRO B O 1
ATOM 9019 N N . PHE B 1 426 ? 1.373 11.68 -13.742 1 96 426 PHE B N 1
ATOM 9020 C CA . PHE B 1 426 ? 0.74 10.828 -14.742 1 96 426 PHE B CA 1
ATOM 9021 C C . PHE B 1 426 ? -0.743 11.156 -14.867 1 96 426 PHE B C 1
ATOM 9023 O O . PHE B 1 426 ? -1.419 11.398 -13.867 1 96 426 PHE B O 1
ATOM 9030 N N . VAL B 1 427 ? -1.199 11.18 -16.078 1 95.38 427 VAL B N 1
ATOM 9031 C CA . VAL B 1 427 ? -2.6 11.5 -16.344 1 95.38 427 VAL B CA 1
ATOM 9032 C C . VAL B 1 427 ? -3.33 10.258 -16.844 1 95.38 427 VAL B C 1
ATOM 9034 O O . VAL B 1 427 ? -2.787 9.492 -17.641 1 95.38 427 VAL B O 1
ATOM 9037 N N . THR B 1 428 ? -4.5 9.969 -16.281 1 96.25 428 THR B N 1
ATOM 9038 C CA . THR B 1 428 ? -5.379 8.906 -16.75 1 96.25 428 THR B CA 1
ATOM 9039 C C . THR B 1 428 ? -6.809 9.414 -16.906 1 96.25 428 THR B C 1
ATOM 9041 O O . THR B 1 428 ? -7.051 10.625 -16.875 1 96.25 428 THR B O 1
ATOM 9044 N N . HIS B 1 429 ? -7.715 8.484 -17.328 1 94.94 429 HIS B N 1
ATOM 9045 C CA . HIS B 1 429 ? -9.07 8.906 -17.656 1 94.94 429 HIS B CA 1
ATOM 9046 C C . HIS B 1 429 ? -10.102 7.898 -17.156 1 94.94 429 HIS B C 1
ATOM 9048 O O . HIS B 1 429 ? -9.961 6.695 -17.391 1 94.94 429 HIS B O 1
ATOM 9054 N N . HIS B 1 430 ? -10.992 8.414 -16.406 1 93.38 430 HIS B N 1
ATOM 9055 C CA . HIS B 1 430 ? -12.125 7.594 -16 1 93.38 430 HIS B CA 1
ATOM 9056 C C . HIS B 1 430 ? -13.227 7.617 -17.047 1 93.38 430 HIS B C 1
ATOM 9058 O O . HIS B 1 430 ? -13.836 8.664 -17.297 1 93.38 430 HIS B O 1
ATOM 9064 N N . ASN B 1 431 ? -13.562 6.512 -17.5 1 89.44 431 ASN B N 1
ATOM 9065 C CA . ASN B 1 431 ? -14.477 6.43 -18.641 1 89.44 431 ASN B CA 1
ATOM 9066 C C . ASN B 1 431 ? -15.914 6.719 -18.234 1 89.44 431 ASN B C 1
ATOM 9068 O O . ASN B 1 431 ? -16.609 7.484 -18.891 1 89.44 431 ASN B O 1
ATOM 9072 N N . ASP B 1 432 ? -16.375 6.125 -17.219 1 86.88 432 ASP B N 1
ATOM 9073 C CA . ASP B 1 432 ? -17.766 6.258 -16.812 1 86.88 432 ASP B CA 1
ATOM 9074 C C . ASP B 1 432 ? -18.094 7.699 -16.422 1 86.88 432 ASP B C 1
ATOM 9076 O O . ASP B 1 432 ? -19.156 8.211 -16.75 1 86.88 432 ASP B O 1
ATOM 9080 N N . LEU B 1 433 ? -17.156 8.336 -15.719 1 86.38 433 LEU B N 1
ATOM 9081 C CA . LEU B 1 433 ? -17.375 9.711 -15.281 1 86.38 433 LEU B CA 1
ATOM 9082 C C . LEU B 1 433 ? -16.828 10.695 -16.297 1 86.38 433 LEU B C 1
ATOM 9084 O O . LEU B 1 433 ? -17.031 11.906 -16.172 1 86.38 433 LEU B O 1
ATOM 9088 N N . ASN B 1 434 ? -16.25 10.234 -17.297 1 88.69 434 ASN B N 1
ATOM 9089 C CA . ASN B 1 434 ? -15.633 11.039 -18.344 1 88.69 434 ASN B CA 1
ATOM 9090 C C . ASN B 1 434 ? -14.812 12.188 -17.781 1 88.69 434 ASN B C 1
ATOM 9092 O O . ASN B 1 434 ? -15.047 13.352 -18.109 1 88.69 434 ASN B O 1
ATOM 9096 N N . MET B 1 435 ? -13.875 11.844 -16.984 1 91.75 435 MET B N 1
ATOM 9097 C CA . MET B 1 435 ? -13.031 12.844 -16.344 1 91.75 435 MET B CA 1
ATOM 9098 C C . MET B 1 435 ? -11.586 12.383 -16.266 1 91.75 435 MET B C 1
ATOM 9100 O O . MET B 1 435 ? -11.32 11.188 -16.109 1 91.75 435 MET B O 1
ATOM 9104 N N . ASP B 1 436 ? -10.719 13.328 -16.422 1 93.88 436 ASP B N 1
ATOM 9105 C CA . ASP B 1 436 ? -9.297 13.023 -16.25 1 93.88 436 ASP B CA 1
ATOM 9106 C C . ASP B 1 436 ? -8.922 12.953 -14.766 1 93.88 436 ASP B C 1
ATOM 9108 O O . ASP B 1 436 ? -9.453 13.711 -13.953 1 93.88 436 ASP B O 1
ATOM 9112 N N . LEU B 1 437 ? -8.133 12.016 -14.5 1 95.25 437 LEU B N 1
ATOM 9113 C CA . LEU B 1 437 ? -7.578 11.828 -13.164 1 95.25 437 LEU B CA 1
ATOM 9114 C C . LEU B 1 437 ? -6.055 11.844 -13.203 1 95.25 437 LEU B C 1
ATOM 9116 O O . LEU B 1 437 ? -5.453 11.633 -14.258 1 95.25 437 LEU B O 1
ATOM 9120 N N . TYR B 1 438 ? -5.477 12.188 -12.117 1 95.25 438 TYR B N 1
ATOM 9121 C CA . TYR B 1 438 ? -4.027 12.258 -11.992 1 95.25 438 TYR B CA 1
ATOM 9122 C C . TYR B 1 438 ? -3.518 11.281 -10.938 1 95.25 438 TYR B C 1
ATOM 9124 O O . TYR B 1 438 ? -4.102 11.164 -9.859 1 95.25 438 TYR B O 1
ATOM 9132 N N . MET B 1 439 ? -2.469 10.508 -11.32 1 96.94 439 MET B N 1
ATOM 9133 C CA . MET B 1 439 ? -1.835 9.664 -10.305 1 96.94 439 MET B CA 1
ATOM 9134 C C . MET B 1 439 ? -1.152 10.516 -9.242 1 96.94 439 MET B C 1
ATOM 9136 O O . MET B 1 439 ? -0.54 11.539 -9.555 1 96.94 439 MET B O 1
ATOM 9140 N N . ARG B 1 440 ? -1.246 10.094 -8.039 1 96.88 440 ARG B N 1
ATOM 9141 C CA . ARG B 1 440 ? -0.774 10.922 -6.938 1 96.88 440 ARG B CA 1
ATOM 9142 C C . ARG B 1 440 ? 0.742 11.086 -6.984 1 96.88 440 ARG B C 1
ATOM 9144 O O . ARG B 1 440 ? 1.465 10.125 -7.25 1 96.88 440 ARG B O 1
ATOM 9151 N N . ILE B 1 441 ? 1.193 12.258 -6.688 1 95.69 441 ILE B N 1
ATOM 9152 C CA . ILE B 1 441 ? 2.617 12.555 -6.566 1 95.69 441 ILE B CA 1
ATOM 9153 C C . ILE B 1 441 ? 3.047 12.445 -5.105 1 95.69 441 ILE B C 1
ATOM 9155 O O . ILE B 1 441 ? 4.227 12.242 -4.816 1 95.69 441 ILE B O 1
ATOM 9159 N N . SER B 1 442 ? 2.113 12.688 -4.246 1 96.44 442 SER B N 1
ATOM 9160 C CA . SER B 1 442 ? 2.275 12.617 -2.795 1 96.44 442 SER B CA 1
ATOM 9161 C C . SER B 1 442 ? 0.929 12.484 -2.094 1 96.44 442 SER B C 1
ATOM 9163 O O . SER B 1 442 ? -0.069 13.055 -2.539 1 96.44 442 SER B O 1
ATOM 9165 N N . PRO B 1 443 ? 0.899 11.773 -1.007 1 97.25 443 PRO B N 1
ATOM 9166 C CA . PRO B 1 443 ? -0.345 11.703 -0.236 1 97.25 443 PRO B CA 1
ATOM 9167 C C . PRO B 1 443 ? -0.486 12.852 0.764 1 97.25 443 PRO B C 1
ATOM 9169 O O . PRO B 1 443 ? -1.43 12.867 1.557 1 97.25 443 PRO B O 1
ATOM 9172 N N . GLU B 1 444 ? 0.311 13.805 0.805 1 97.56 444 GLU B N 1
ATOM 9173 C CA . GLU B 1 444 ? 0.492 14.797 1.861 1 97.56 444 GLU B CA 1
ATOM 9174 C C . GLU B 1 444 ? -0.807 15.547 2.145 1 97.56 444 GLU B C 1
ATOM 9176 O O . GLU B 1 444 ? -1.222 15.664 3.301 1 97.56 444 GLU B O 1
ATOM 9181 N N . LEU B 1 445 ? -1.44 16.062 1.149 1 97.75 445 LEU B N 1
ATOM 9182 C CA . LEU B 1 445 ? -2.604 16.922 1.377 1 97.75 445 LEU B CA 1
ATOM 9183 C C . LEU B 1 445 ? -3.742 16.125 2.01 1 97.75 445 LEU B C 1
ATOM 9185 O O . LEU B 1 445 ? -4.457 16.641 2.871 1 97.75 445 LEU B O 1
ATOM 9189 N N . HIS B 1 446 ? -3.877 14.891 1.568 1 98.06 446 HIS B N 1
ATOM 9190 C CA . HIS B 1 446 ? -4.902 14.031 2.15 1 98.06 446 HIS B CA 1
ATOM 9191 C C . HIS B 1 446 ? -4.582 13.703 3.605 1 98.06 446 HIS B C 1
ATOM 9193 O O . HIS B 1 446 ? -5.469 13.727 4.461 1 98.06 446 HIS B O 1
ATOM 9199 N N . LEU B 1 447 ? -3.355 13.352 3.877 1 98.62 447 LEU B N 1
ATOM 9200 C CA . LEU B 1 447 ? -2.973 12.984 5.234 1 98.62 447 LEU B CA 1
ATOM 9201 C C . LEU B 1 447 ? -3.154 14.156 6.191 1 98.62 447 LEU B C 1
ATOM 9203 O O . LEU B 1 447 ? -3.578 13.977 7.332 1 98.62 447 LEU B O 1
ATOM 9207 N N . LYS B 1 448 ? -2.855 15.375 5.754 1 98.62 448 LYS B N 1
ATOM 9208 C CA . LYS B 1 448 ? -3.076 16.562 6.578 1 98.62 448 LYS B CA 1
ATOM 9209 C C . LYS B 1 448 ? -4.555 16.734 6.906 1 98.62 448 LYS B C 1
ATOM 9211 O O . LYS B 1 448 ? -4.906 17.156 8.016 1 98.62 448 LYS B O 1
ATOM 9216 N N . GLN B 1 449 ? -5.391 16.422 5.98 1 98.62 449 GLN B N 1
ATOM 9217 C CA . GLN B 1 449 ? -6.824 16.531 6.215 1 98.62 449 GLN B CA 1
ATOM 9218 C C . GLN B 1 449 ? -7.285 15.57 7.301 1 98.62 449 GLN B C 1
ATOM 9220 O O . GLN B 1 449 ? -8.211 15.875 8.062 1 98.62 449 GLN B O 1
ATOM 9225 N N . LEU B 1 450 ? -6.676 14.453 7.332 1 98.62 450 LEU B N 1
ATOM 9226 C CA . LEU B 1 450 ? -7.031 13.5 8.375 1 98.62 450 LEU B CA 1
ATOM 9227 C C . LEU B 1 450 ? -6.645 14.031 9.75 1 98.62 450 LEU B C 1
ATOM 9229 O O . LEU B 1 450 ? -7.359 13.812 10.734 1 98.62 450 LEU B O 1
ATOM 9233 N N . VAL B 1 451 ? -5.516 14.75 9.852 1 98.5 451 VAL B N 1
ATOM 9234 C CA . VAL B 1 451 ? -5.121 15.375 11.109 1 98.5 451 VAL B CA 1
ATOM 9235 C C . VAL B 1 451 ? -6.133 16.453 11.484 1 98.5 451 VAL B C 1
ATOM 9237 O O . VAL B 1 451 ? -6.5 16.594 12.656 1 98.5 451 VAL B O 1
ATOM 9240 N N . ILE B 1 452 ? -6.57 17.219 10.492 1 98.56 452 ILE B N 1
ATOM 9241 C CA . ILE B 1 452 ? -7.613 18.203 10.719 1 98.56 452 ILE B CA 1
ATOM 9242 C C . ILE B 1 452 ? -8.852 17.531 11.305 1 98.56 452 ILE B C 1
ATOM 9244 O O . ILE B 1 452 ? -9.5 18.078 12.195 1 98.56 452 ILE B O 1
ATOM 9248 N N . GLY B 1 453 ? -9.109 16.328 10.844 1 97.69 453 GLY B N 1
ATOM 9249 C CA . GLY B 1 453 ? -10.273 15.578 11.273 1 97.69 453 GLY B CA 1
ATOM 9250 C C . GLY B 1 453 ? -10.125 14.992 12.664 1 97.69 453 GLY B C 1
ATOM 9251 O O . GLY B 1 453 ? -11.078 14.414 13.211 1 97.69 453 GLY B O 1
ATOM 9252 N N . GLY B 1 454 ? -8.977 15.078 13.227 1 96.75 454 GLY B N 1
ATOM 9253 C CA . GLY B 1 454 ? -8.82 14.672 14.617 1 96.75 454 GLY B CA 1
ATOM 9254 C C . GLY B 1 454 ? -8 13.406 14.773 1 96.75 454 GLY B C 1
ATOM 9255 O O . GLY B 1 454 ? -7.883 12.867 15.883 1 96.75 454 GLY B O 1
ATOM 9256 N N . LEU B 1 455 ? -7.496 12.867 13.719 1 97.06 455 LEU B N 1
ATOM 9257 C CA . LEU B 1 455 ? -6.512 11.797 13.82 1 97.06 455 LEU B CA 1
ATOM 9258 C C . LEU B 1 455 ? -5.113 12.359 14.047 1 97.06 455 LEU B C 1
ATOM 9260 O O . LEU B 1 455 ? -4.414 12.695 13.086 1 97.06 455 LEU B O 1
ATOM 9264 N N . ASP B 1 456 ? -4.68 12.352 15.227 1 96.81 456 ASP B N 1
ATOM 9265 C CA . ASP B 1 456 ? -3.535 13.156 15.656 1 96.81 456 ASP B CA 1
ATOM 9266 C C . ASP B 1 456 ? -2.232 12.602 15.078 1 96.81 456 ASP B C 1
ATOM 9268 O O . ASP B 1 456 ? -1.262 13.344 14.906 1 96.81 456 ASP B O 1
ATOM 9272 N N . ARG B 1 457 ? -2.148 11.344 14.891 1 97.62 457 ARG B N 1
ATOM 9273 C CA . ARG B 1 457 ? -0.964 10.68 14.352 1 97.62 457 ARG B CA 1
ATOM 9274 C C . ARG B 1 457 ? -1.345 9.656 13.281 1 97.62 457 ARG B C 1
ATOM 9276 O O . ARG B 1 457 ? -1.906 8.609 13.594 1 97.62 457 ARG B O 1
ATOM 9283 N N . VAL B 1 458 ? -0.973 9.977 12.055 1 98.56 458 VAL B N 1
ATOM 9284 C CA . VAL B 1 458 ? -1.332 9.094 10.945 1 98.56 458 VAL B CA 1
ATOM 9285 C C . VAL B 1 458 ? -0.108 8.852 10.062 1 98.56 458 VAL B C 1
ATOM 9287 O O . VAL B 1 458 ? 0.815 9.664 10.031 1 98.56 458 VAL B O 1
ATOM 9290 N N . TYR B 1 459 ? -0.032 7.719 9.422 1 98.75 459 TYR B N 1
ATOM 9291 C CA . TYR B 1 459 ? 1.007 7.457 8.438 1 98.75 459 TYR B CA 1
ATOM 9292 C C . TYR B 1 459 ? 0.482 6.562 7.316 1 98.75 459 TYR B C 1
ATOM 9294 O O . TYR B 1 459 ? -0.572 5.938 7.457 1 98.75 459 TYR B O 1
ATOM 9302 N N . GLU B 1 460 ? 1.141 6.594 6.238 1 98.56 460 GLU B N 1
ATOM 9303 C CA . GLU B 1 460 ? 0.868 5.73 5.094 1 98.56 460 GLU B CA 1
ATOM 9304 C C . GLU B 1 460 ? 2.162 5.254 4.441 1 98.56 460 GLU B C 1
ATOM 9306 O O . GLU B 1 460 ? 3.094 6.035 4.25 1 98.56 460 GLU B O 1
ATOM 9311 N N . ILE B 1 461 ? 2.217 3.975 4.227 1 98.5 461 ILE B N 1
ATOM 9312 C CA . ILE B 1 461 ? 3.215 3.404 3.328 1 98.5 461 ILE B CA 1
ATOM 9313 C C . ILE B 1 461 ? 2.555 3.012 2.01 1 98.5 461 ILE B C 1
ATOM 9315 O O . ILE B 1 461 ? 1.626 2.199 1.989 1 98.5 461 ILE B O 1
ATOM 9319 N N . GLY B 1 462 ? 2.973 3.572 0.972 1 97.31 462 GLY B N 1
ATOM 9320 C CA . GLY B 1 462 ? 2.363 3.293 -0.318 1 97.31 462 GLY B CA 1
ATOM 9321 C C . GLY B 1 462 ? 3.125 3.898 -1.481 1 97.31 462 GLY B C 1
ATOM 9322 O O . GLY B 1 462 ? 4.188 4.496 -1.292 1 97.31 462 GLY B O 1
ATOM 9323 N N . LYS B 1 463 ? 2.631 3.736 -2.674 1 97.88 463 LYS B N 1
ATOM 9324 C CA . LYS B 1 463 ? 3.295 4.164 -3.9 1 97.88 463 LYS B CA 1
ATOM 9325 C C . LYS B 1 463 ? 3.006 5.633 -4.199 1 97.88 463 LYS B C 1
ATOM 9327 O O . LYS B 1 463 ? 1.942 6.145 -3.846 1 97.88 463 LYS B O 1
ATOM 9332 N N . ALA B 1 464 ? 3.934 6.285 -4.809 1 97.25 464 ALA B N 1
ATOM 9333 C CA . ALA B 1 464 ? 3.809 7.578 -5.473 1 97.25 464 ALA B CA 1
ATOM 9334 C C . ALA B 1 464 ? 4.297 7.504 -6.918 1 97.25 464 ALA B C 1
ATOM 9336 O O . ALA B 1 464 ? 5.062 6.605 -7.273 1 97.25 464 ALA B O 1
ATOM 9337 N N . PHE B 1 465 ? 3.857 8.414 -7.734 1 97 465 PHE B N 1
ATOM 9338 C CA . PHE B 1 465 ? 4.105 8.375 -9.172 1 97 465 PHE B CA 1
ATOM 9339 C C . PHE B 1 465 ? 4.59 9.727 -9.672 1 97 465 PHE B C 1
ATOM 9341 O O . PHE B 1 465 ? 3.928 10.75 -9.469 1 97 465 PHE B O 1
ATOM 9348 N N . ARG B 1 466 ? 5.656 9.766 -10.25 1 95.25 466 ARG B N 1
ATOM 9349 C CA . ARG B 1 466 ? 6.188 10.977 -10.875 1 95.25 466 ARG B CA 1
ATOM 9350 C C . ARG B 1 466 ? 6.648 10.695 -12.305 1 95.25 466 ARG B C 1
ATOM 9352 O O . ARG B 1 466 ? 7.523 9.859 -12.531 1 95.25 466 ARG B O 1
ATOM 9359 N N . ASN B 1 467 ? 5.957 11.336 -13.219 1 94.56 467 ASN B N 1
ATOM 9360 C CA . ASN B 1 467 ? 6.191 11.102 -14.641 1 94.56 467 ASN B CA 1
ATOM 9361 C C . ASN B 1 467 ? 7.477 11.766 -15.117 1 94.56 467 ASN B C 1
ATOM 9363 O O . ASN B 1 467 ? 7.438 12.711 -15.914 1 94.56 467 ASN B O 1
ATOM 9367 N N . GLU B 1 468 ? 8.555 11.328 -14.578 1 87.88 468 GLU B N 1
ATOM 9368 C CA . GLU B 1 468 ? 9.898 11.828 -14.836 1 87.88 468 GLU B CA 1
ATOM 9369 C C . GLU B 1 468 ? 10.789 10.734 -15.422 1 87.88 468 GLU B C 1
ATOM 9371 O O . GLU B 1 468 ? 10.336 9.617 -15.656 1 87.88 468 GLU B O 1
ATOM 9376 N N . GLY B 1 469 ? 11.938 11.109 -15.719 1 86.12 469 GLY B N 1
ATOM 9377 C CA . GLY B 1 469 ? 12.883 10.156 -16.266 1 86.12 469 GLY B CA 1
ATOM 9378 C C . GLY B 1 469 ? 13.367 9.141 -15.25 1 86.12 469 GLY B C 1
ATOM 9379 O O . GLY B 1 469 ? 13.102 9.273 -14.055 1 86.12 469 GLY B O 1
ATOM 9380 N N . ILE B 1 470 ? 13.961 8.094 -15.758 1 88.25 470 ILE B N 1
ATOM 9381 C CA . ILE B 1 470 ? 14.508 7.031 -14.922 1 88.25 470 ILE B CA 1
ATOM 9382 C C . ILE B 1 470 ? 16.031 7.176 -14.836 1 88.25 470 ILE B C 1
ATOM 9384 O O . ILE B 1 470 ? 16.688 7.461 -15.836 1 88.25 470 ILE B O 1
ATOM 9388 N N . ASP B 1 471 ? 16.547 7.09 -13.625 1 89.62 471 ASP B N 1
ATOM 9389 C CA . ASP B 1 471 ? 18 7.031 -13.461 1 89.62 471 ASP B CA 1
ATOM 9390 C C . ASP B 1 471 ? 18.391 6.055 -12.352 1 89.62 471 ASP B C 1
ATOM 9392 O O . ASP B 1 471 ? 17.609 5.152 -12.016 1 89.62 471 ASP B O 1
ATOM 9396 N N . LEU B 1 472 ? 19.562 6.105 -11.867 1 90.56 472 LEU B N 1
ATOM 9397 C CA . LEU B 1 472 ? 20.094 5.117 -10.93 1 90.56 472 LEU B CA 1
ATOM 9398 C C . LEU B 1 472 ? 19.312 5.152 -9.617 1 90.56 472 LEU B C 1
ATOM 9400 O O . LEU B 1 472 ? 19.219 4.141 -8.922 1 90.56 472 LEU B O 1
ATOM 9404 N N . THR B 1 473 ? 18.766 6.309 -9.289 1 92.94 473 THR B N 1
ATOM 9405 C CA . THR B 1 473 ? 18.156 6.422 -7.973 1 92.94 473 THR B CA 1
ATOM 9406 C C . THR B 1 473 ? 16.703 6.883 -8.086 1 92.94 473 THR B C 1
ATOM 9408 O O . THR B 1 473 ? 16.047 7.121 -7.07 1 92.94 473 THR B O 1
ATOM 9411 N N . HIS B 1 474 ? 16.266 7.117 -9.289 1 92.75 474 HIS B N 1
ATOM 9412 C CA . HIS B 1 474 ? 14.906 7.602 -9.5 1 92.75 474 HIS B CA 1
ATOM 9413 C C . HIS B 1 474 ? 14.102 6.629 -10.359 1 92.75 474 HIS B C 1
ATOM 9415 O O . HIS B 1 474 ? 14.57 6.18 -11.406 1 92.75 474 HIS B O 1
ATOM 9421 N N . ASN B 1 475 ? 13.008 6.27 -9.867 1 95.31 475 ASN B N 1
ATOM 9422 C CA . ASN B 1 475 ? 12.023 5.469 -10.586 1 95.31 475 ASN B CA 1
ATOM 9423 C C . ASN B 1 475 ? 10.648 6.129 -10.578 1 95.31 475 ASN B C 1
ATOM 9425 O O . ASN B 1 475 ? 10.227 6.684 -9.562 1 95.31 475 ASN B O 1
ATOM 9429 N N . PRO B 1 476 ? 9.945 6.188 -11.703 1 95.06 476 PRO B N 1
ATOM 9430 C CA . PRO B 1 476 ? 8.664 6.895 -11.797 1 95.06 476 PRO B CA 1
ATOM 9431 C C . PRO B 1 476 ? 7.645 6.414 -10.766 1 95.06 476 PRO B C 1
ATOM 9433 O O . PRO B 1 476 ? 6.801 7.191 -10.32 1 95.06 476 PRO B O 1
ATOM 9436 N N . GLU B 1 477 ? 7.656 5.211 -10.562 1 96.25 477 GLU B N 1
ATOM 9437 C CA . GLU B 1 477 ? 6.863 4.605 -9.5 1 96.25 477 GLU B CA 1
ATOM 9438 C C . GLU B 1 477 ? 7.746 4.172 -8.336 1 96.25 477 GLU B C 1
ATOM 9440 O O . GLU B 1 477 ? 8.68 3.393 -8.508 1 96.25 477 GLU B O 1
ATOM 9445 N N . PHE B 1 478 ? 7.477 4.734 -7.148 1 97.12 478 PHE B N 1
ATOM 9446 C CA . PHE B 1 478 ? 8.328 4.406 -6.012 1 97.12 478 PHE B CA 1
ATOM 9447 C C . PHE B 1 478 ? 7.52 4.355 -4.723 1 97.12 478 PHE B C 1
ATOM 9449 O O . PHE B 1 478 ? 6.391 4.855 -4.668 1 97.12 478 PHE B O 1
ATOM 9456 N N . THR B 1 479 ? 8.016 3.682 -3.691 1 98.31 479 THR B N 1
ATOM 9457 C CA . THR B 1 479 ? 7.332 3.488 -2.42 1 98.31 479 THR B CA 1
ATOM 9458 C C . THR B 1 479 ? 7.836 4.48 -1.376 1 98.31 479 THR B C 1
ATOM 9460 O O . THR B 1 479 ? 9.047 4.645 -1.198 1 98.31 479 THR B O 1
ATOM 9463 N N . THR B 1 480 ? 6.938 5.145 -0.719 1 98 480 THR B N 1
ATOM 9464 C CA . THR B 1 480 ? 7.289 6.098 0.328 1 98 480 THR B CA 1
ATOM 9465 C C . THR B 1 480 ? 6.539 5.785 1.619 1 98 480 THR B C 1
ATOM 9467 O O . THR B 1 480 ? 5.543 5.062 1.604 1 98 480 THR B O 1
ATOM 9470 N N . CYS B 1 481 ? 7.066 6.18 2.674 1 98.75 481 CYS B N 1
ATOM 9471 C CA . CYS B 1 481 ? 6.355 6.332 3.939 1 98.75 481 CYS B CA 1
ATOM 9472 C C . CYS B 1 481 ? 6.188 7.801 4.301 1 98.75 481 CYS B C 1
ATOM 9474 O O . CYS B 1 481 ? 7.16 8.562 4.305 1 98.75 481 CYS B O 1
ATOM 9476 N N . GLU B 1 482 ? 4.988 8.219 4.547 1 98.75 482 GLU B N 1
ATOM 9477 C CA . GLU B 1 482 ? 4.711 9.562 5.043 1 98.75 482 GLU B CA 1
ATOM 9478 C C . GLU B 1 482 ? 3.898 9.516 6.332 1 98.75 482 GLU B C 1
ATOM 9480 O O . GLU B 1 482 ? 2.977 8.711 6.465 1 98.75 482 GLU B O 1
ATOM 9485 N N . PHE B 1 483 ? 4.312 10.32 7.328 1 98.88 483 PHE B N 1
ATOM 9486 C CA . PHE B 1 483 ? 3.496 10.422 8.531 1 98.88 483 PHE B CA 1
ATOM 9487 C C . PHE B 1 483 ? 3.33 11.875 8.961 1 98.88 483 PHE B C 1
ATOM 9489 O O . PHE B 1 483 ? 4.125 12.734 8.578 1 98.88 483 PHE B O 1
ATOM 9496 N N . TYR B 1 484 ? 2.297 12.156 9.703 1 98.81 484 TYR B N 1
ATOM 9497 C CA . TYR B 1 484 ? 1.948 13.469 10.234 1 98.81 484 TYR B CA 1
ATOM 9498 C C . TYR B 1 484 ? 1.585 13.375 11.711 1 98.81 484 TYR B C 1
ATOM 9500 O O . TYR B 1 484 ? 0.854 12.469 12.125 1 98.81 484 TYR B O 1
ATOM 9508 N N . MET B 1 485 ? 2.172 14.25 12.469 1 98.5 485 MET B N 1
ATOM 9509 C CA . MET B 1 485 ? 2.088 14.211 13.93 1 98.5 485 MET B CA 1
ATOM 9510 C C . MET B 1 485 ? 1.622 15.555 14.477 1 98.5 485 MET B C 1
ATOM 9512 O O . MET B 1 485 ? 2.375 16.531 14.469 1 98.5 485 MET B O 1
ATOM 9516 N N . ALA B 1 486 ? 0.418 15.578 14.977 1 98.25 486 ALA B N 1
ATOM 9517 C CA . ALA B 1 486 ? -0.107 16.797 15.586 1 98.25 486 ALA B CA 1
ATOM 9518 C C . ALA B 1 486 ? 0.761 17.234 16.766 1 98.25 486 ALA B C 1
ATOM 9520 O O . ALA B 1 486 ? 1.289 16.406 17.5 1 98.25 486 ALA B O 1
ATOM 9521 N N . TYR B 1 487 ? 0.947 18.594 16.875 1 98 487 TYR B N 1
ATOM 9522 C CA . TYR B 1 487 ? 1.56 19.328 17.969 1 98 487 TYR B CA 1
ATOM 9523 C C . TYR B 1 487 ? 3.074 19.156 17.969 1 98 487 TYR B C 1
ATOM 9525 O O . TYR B 1 487 ? 3.748 19.5 18.938 1 98 487 TYR B O 1
ATOM 9533 N N . ALA B 1 488 ? 3.582 18.562 16.875 1 98.25 488 ALA B N 1
ATOM 9534 C CA . ALA B 1 488 ? 5.023 18.406 16.703 1 98.25 488 ALA B CA 1
ATOM 9535 C C . ALA B 1 488 ? 5.57 19.438 15.711 1 98.25 488 ALA B C 1
ATOM 9537 O O . ALA B 1 488 ? 4.809 20.031 14.945 1 98.25 488 ALA B O 1
ATOM 9538 N N . ASP B 1 489 ? 6.875 19.703 15.758 1 98.38 489 ASP B N 1
ATOM 9539 C CA . ASP B 1 489 ? 7.578 20.562 14.805 1 98.38 489 ASP B CA 1
ATOM 9540 C C . ASP B 1 489 ? 8.75 19.812 14.172 1 98.38 489 ASP B C 1
ATOM 9542 O O . ASP B 1 489 ? 8.922 18.609 14.391 1 98.38 489 ASP B O 1
ATOM 9546 N N . TYR B 1 490 ? 9.555 20.516 13.266 1 98.62 490 TYR B N 1
ATOM 9547 C CA . TYR B 1 490 ? 10.602 19.828 12.516 1 98.62 490 TYR B CA 1
ATOM 9548 C C . TYR B 1 490 ? 11.75 19.422 13.43 1 98.62 490 TYR B C 1
ATOM 9550 O O . TYR B 1 490 ? 12.57 18.578 13.07 1 98.62 490 TYR B O 1
ATOM 9558 N N . ASN B 1 491 ? 11.875 20.062 14.68 1 98.38 491 ASN B N 1
ATOM 9559 C CA . ASN B 1 491 ? 12.859 19.594 15.641 1 98.38 491 ASN B CA 1
ATOM 9560 C C . ASN B 1 491 ? 12.5 18.203 16.172 1 98.38 491 ASN B C 1
ATOM 9562 O O . ASN B 1 491 ? 13.367 17.344 16.297 1 98.38 491 ASN B O 1
ATOM 9566 N N . ASP B 1 492 ? 11.25 18.062 16.547 1 98.12 492 ASP B N 1
ATOM 9567 C CA . ASP B 1 492 ? 10.766 16.75 16.969 1 98.12 492 ASP B CA 1
ATOM 9568 C C . ASP B 1 492 ? 11.023 15.695 15.898 1 98.12 492 ASP B C 1
ATOM 9570 O O . ASP B 1 492 ? 11.398 14.562 16.203 1 98.12 492 ASP B O 1
ATOM 9574 N N . LEU B 1 493 ? 10.828 16.062 14.664 1 98.75 493 LEU B N 1
ATOM 9575 C CA . LEU B 1 493 ? 10.953 15.125 13.555 1 98.75 493 LEU B CA 1
ATOM 9576 C C . LEU B 1 493 ? 12.406 14.75 13.32 1 98.75 493 LEU B C 1
ATOM 9578 O O . LEU B 1 493 ? 12.711 13.625 12.922 1 98.75 493 LEU B O 1
ATOM 9582 N N . MET B 1 494 ? 13.359 15.703 13.508 1 98.75 494 MET B N 1
ATOM 9583 C CA . MET B 1 494 ? 14.766 15.352 13.406 1 98.75 494 MET B CA 1
ATOM 9584 C C . MET B 1 494 ? 15.148 14.312 14.461 1 98.75 494 MET B C 1
ATOM 9586 O O . MET B 1 494 ? 15.828 13.328 14.156 1 98.75 494 MET B O 1
ATOM 9590 N N . ASP B 1 495 ? 14.672 14.516 15.672 1 98.44 495 ASP B N 1
ATOM 9591 C CA . ASP B 1 495 ? 14.93 13.547 16.734 1 98.44 495 ASP B CA 1
ATOM 9592 C C . ASP B 1 495 ? 14.328 12.188 16.406 1 98.44 495 ASP B C 1
ATOM 9594 O O . ASP B 1 495 ? 14.984 11.156 16.578 1 98.44 495 ASP B O 1
ATOM 9598 N N . LEU B 1 496 ? 13.117 12.211 15.93 1 98.5 496 LEU B N 1
ATOM 9599 C CA . LEU B 1 496 ? 12.43 10.977 15.57 1 98.5 496 LEU B CA 1
ATOM 9600 C C . LEU B 1 496 ? 13.141 10.273 14.422 1 98.5 496 LEU B C 1
ATOM 9602 O O . LEU B 1 496 ? 13.219 9.039 14.406 1 98.5 496 LEU B O 1
ATOM 9606 N N . THR B 1 497 ? 13.586 11.023 13.453 1 98.81 497 THR B N 1
ATOM 9607 C CA . THR B 1 497 ? 14.297 10.469 12.305 1 98.81 497 THR B CA 1
ATOM 9608 C C . THR B 1 497 ? 15.586 9.773 12.75 1 98.81 497 THR B C 1
ATOM 9610 O O . THR B 1 497 ? 15.875 8.656 12.312 1 98.81 497 THR B O 1
ATOM 9613 N N . GLU B 1 498 ? 16.344 10.438 13.633 1 98.75 498 GLU B N 1
ATOM 9614 C CA . GLU B 1 498 ? 17.578 9.867 14.18 1 98.75 498 GLU B CA 1
ATOM 9615 C C . GLU B 1 498 ? 17.297 8.555 14.906 1 98.75 498 GLU B C 1
ATOM 9617 O O . GLU B 1 498 ? 18.016 7.566 14.711 1 98.75 498 GLU B O 1
ATOM 9622 N N . THR B 1 499 ? 16.266 8.562 15.68 1 98.69 499 THR B N 1
ATOM 9623 C CA . THR B 1 499 ? 15.914 7.371 16.438 1 98.69 499 THR B CA 1
ATOM 9624 C C . THR B 1 499 ? 15.477 6.242 15.508 1 98.69 499 THR B C 1
ATOM 9626 O O . THR B 1 499 ? 15.891 5.094 15.672 1 98.69 499 THR B O 1
ATOM 9629 N N . MET B 1 500 ? 14.68 6.516 14.531 1 98.75 500 MET B N 1
ATOM 9630 C CA . MET B 1 500 ? 14.141 5.512 13.617 1 98.75 500 MET B CA 1
ATOM 9631 C C . MET B 1 500 ? 15.258 4.863 12.805 1 98.75 500 MET B C 1
ATOM 9633 O O . MET B 1 500 ? 15.383 3.639 12.773 1 98.75 500 MET B O 1
ATOM 9637 N N . LEU B 1 501 ? 16.125 5.676 12.188 1 98.69 501 LEU B N 1
ATOM 9638 C CA . LEU B 1 501 ? 17.109 5.152 11.258 1 98.69 501 LEU B CA 1
ATOM 9639 C C . LEU B 1 501 ? 18.219 4.422 12.008 1 98.69 501 LEU B C 1
ATOM 9641 O O . LEU B 1 501 ? 18.672 3.354 11.586 1 98.69 501 LEU B O 1
ATOM 9645 N N . SER B 1 502 ? 18.688 4.988 13.125 1 98.56 502 SER B N 1
ATOM 9646 C CA . SER B 1 502 ? 19.75 4.336 13.891 1 98.56 502 SER B CA 1
ATOM 9647 C C . SER B 1 502 ? 19.281 2.998 14.453 1 98.56 502 SER B C 1
ATOM 9649 O O . SER B 1 502 ? 20.016 2.006 14.398 1 98.56 502 SER B O 1
ATOM 9651 N N . SER B 1 503 ? 18.031 2.969 14.984 1 98.5 503 SER B N 1
ATOM 9652 C CA . SER B 1 503 ? 17.5 1.725 15.531 1 98.5 503 SER B CA 1
ATOM 9653 C C . SER B 1 503 ? 17.234 0.706 14.422 1 98.5 503 SER B C 1
ATOM 9655 O O . SER B 1 503 ? 17.438 -0.495 14.617 1 98.5 503 SER B O 1
ATOM 9657 N N . MET B 1 504 ? 16.781 1.148 13.289 1 98.44 504 MET B N 1
ATOM 9658 C CA . MET B 1 504 ? 16.531 0.265 12.156 1 98.44 504 MET B CA 1
ATOM 9659 C C . MET B 1 504 ? 17.812 -0.401 11.68 1 98.44 504 MET B C 1
ATOM 9661 O O . MET B 1 504 ? 17.859 -1.621 11.516 1 98.44 504 MET B O 1
ATOM 9665 N N . VAL B 1 505 ? 18.844 0.422 11.445 1 98.12 505 VAL B N 1
ATOM 9666 C CA . VAL B 1 505 ? 20.125 -0.099 10.969 1 98.12 505 VAL B CA 1
ATOM 9667 C C . VAL B 1 505 ? 20.703 -1.072 11.992 1 98.12 505 VAL B C 1
ATOM 9669 O O . VAL B 1 505 ? 21.203 -2.141 11.633 1 98.12 505 VAL B O 1
ATOM 9672 N N . ARG B 1 506 ? 20.609 -0.738 13.234 1 97.56 506 ARG B N 1
ATOM 9673 C CA . ARG B 1 506 ? 21.109 -1.608 14.297 1 97.56 506 ARG B CA 1
ATOM 9674 C C . ARG B 1 506 ? 20.359 -2.941 14.305 1 97.56 506 ARG B C 1
ATOM 9676 O O . ARG B 1 506 ? 20.984 -4 14.43 1 97.56 506 ARG B O 1
ATOM 9683 N N . GLU B 1 507 ? 19.078 -2.867 14.164 1 97 507 GLU B N 1
ATOM 9684 C CA . GLU B 1 507 ? 18.281 -4.086 14.211 1 97 507 GLU B CA 1
ATOM 9685 C C . GLU B 1 507 ? 18.562 -4.98 13.008 1 97 507 GLU B C 1
ATOM 9687 O O . GLU B 1 507 ? 18.641 -6.203 13.141 1 97 507 GLU B O 1
ATOM 9692 N N . LEU B 1 508 ? 18.688 -4.395 11.867 1 96.31 508 LEU B N 1
ATOM 9693 C CA . LEU B 1 508 ? 18.781 -5.176 10.633 1 96.31 508 LEU B CA 1
ATOM 9694 C C . LEU B 1 508 ? 20.219 -5.664 10.414 1 96.31 508 LEU B C 1
ATOM 9696 O O . LEU B 1 508 ? 20.438 -6.691 9.766 1 96.31 508 LEU B O 1
ATOM 9700 N N . THR B 1 509 ? 21.234 -4.93 10.969 1 94.69 509 THR B N 1
ATOM 9701 C CA . THR B 1 509 ? 22.609 -5.258 10.625 1 94.69 509 THR B CA 1
ATOM 9702 C C . THR B 1 509 ? 23.391 -5.652 11.867 1 94.69 509 THR B C 1
ATOM 9704 O O . THR B 1 509 ? 24.484 -6.223 11.766 1 94.69 509 THR B O 1
ATOM 9707 N N . GLY B 1 510 ? 22.906 -5.367 13.039 1 94 510 GLY B N 1
ATOM 9708 C CA . GLY B 1 510 ? 23.641 -5.598 14.281 1 94 510 GLY B CA 1
ATOM 9709 C C . GLY B 1 510 ? 24.594 -4.473 14.633 1 94 510 GLY B C 1
ATOM 9710 O O . GLY B 1 510 ? 25.219 -4.492 15.688 1 94 510 GLY B O 1
ATOM 9711 N N . SER B 1 511 ? 24.641 -3.432 13.742 1 94.31 511 SER B N 1
ATOM 9712 C CA . SER B 1 511 ? 25.516 -2.277 13.922 1 94.31 511 SER B CA 1
ATOM 9713 C C . SER B 1 511 ? 24.828 -0.99 13.477 1 94.31 511 SER B C 1
ATOM 9715 O O . SER B 1 511 ? 23.734 -1.026 12.906 1 94.31 511 SER B O 1
ATOM 9717 N N . THR B 1 512 ? 25.484 0.121 13.859 1 95.81 512 THR B N 1
ATOM 9718 C CA . THR B 1 512 ? 24.984 1.396 13.352 1 95.81 512 THR B CA 1
ATOM 9719 C C . THR B 1 512 ? 25.766 1.835 12.125 1 95.81 512 THR B C 1
ATOM 9721 O O . THR B 1 512 ? 25.516 2.904 11.562 1 95.81 512 THR B O 1
ATOM 9724 N N . LYS B 1 513 ? 26.719 0.949 11.742 1 96.81 513 LYS B N 1
ATOM 9725 C CA . LYS B 1 513 ? 27.531 1.254 10.57 1 96.81 513 LYS B CA 1
ATOM 9726 C C . LYS B 1 513 ? 27.312 0.224 9.469 1 96.81 513 LYS B C 1
ATOM 9728 O O . LYS B 1 513 ? 27.125 -0.961 9.75 1 96.81 513 LYS B O 1
ATOM 9733 N N . ILE B 1 514 ? 27.359 0.757 8.242 1 97.19 514 ILE B N 1
ATOM 9734 C CA . ILE B 1 514 ? 27.219 -0.155 7.113 1 97.19 514 ILE B CA 1
ATOM 9735 C C . ILE B 1 514 ? 28.328 0.106 6.102 1 97.19 514 ILE B C 1
ATOM 9737 O O . ILE B 1 514 ? 28.969 1.163 6.125 1 97.19 514 ILE B O 1
ATOM 9741 N N . LYS B 1 515 ? 28.625 -0.856 5.277 1 95.69 515 LYS B N 1
ATOM 9742 C CA . LYS B 1 515 ? 29.516 -0.718 4.117 1 95.69 515 LYS B CA 1
AT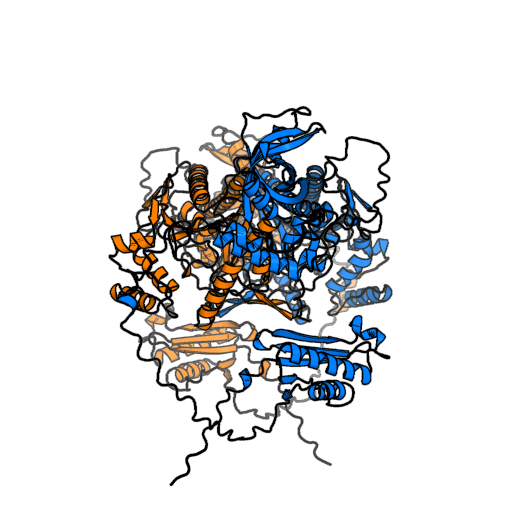OM 9743 C C . LYS B 1 515 ? 28.703 -0.566 2.832 1 95.69 515 LYS B C 1
ATOM 9745 O O . LYS B 1 515 ? 27.688 -1.242 2.645 1 95.69 515 LYS B O 1
ATOM 9750 N N . TYR B 1 516 ? 29.062 0.4 2.039 1 95.88 516 TYR B N 1
ATOM 9751 C CA . TYR B 1 516 ? 28.297 0.712 0.837 1 95.88 516 TYR B CA 1
ATOM 9752 C C . TYR B 1 516 ? 29.234 1.045 -0.326 1 95.88 516 TYR B C 1
ATOM 9754 O O . TYR B 1 516 ? 30.094 1.91 -0.207 1 95.88 516 TYR B O 1
ATOM 9762 N N . HIS B 1 517 ? 29.125 0.378 -1.468 1 94.56 517 HIS B N 1
ATOM 9763 C CA . HIS B 1 517 ? 29.922 0.639 -2.654 1 94.56 517 HIS B CA 1
ATOM 9764 C C . HIS B 1 517 ? 29.422 1.862 -3.408 1 94.56 517 HIS B C 1
ATOM 9766 O O . HIS B 1 517 ? 28.953 1.748 -4.547 1 94.56 517 HIS B O 1
ATOM 9772 N N . ALA B 1 518 ? 29.609 2.955 -2.84 1 93.19 518 ALA B N 1
ATOM 9773 C CA . ALA B 1 518 ? 29.094 4.223 -3.348 1 93.19 518 ALA B CA 1
ATOM 9774 C C . ALA B 1 518 ? 29.688 4.543 -4.719 1 93.19 518 ALA B C 1
ATOM 9776 O O . ALA B 1 518 ? 29.062 5.242 -5.52 1 93.19 518 ALA B O 1
ATOM 9777 N N . ASN B 1 519 ? 30.859 4.035 -5.031 1 90.5 519 ASN B N 1
ATOM 9778 C CA . ASN B 1 519 ? 31.547 4.359 -6.273 1 90.5 519 ASN B CA 1
ATOM 9779 C C . ASN B 1 519 ? 31.594 3.166 -7.223 1 90.5 519 ASN B C 1
ATOM 9781 O O . ASN B 1 519 ? 32.531 3.023 -8.016 1 90.5 519 ASN B O 1
ATOM 9785 N N . GLY B 1 520 ? 30.656 2.299 -7.023 1 87.5 520 GLY B N 1
ATOM 9786 C CA . GLY B 1 520 ? 30.625 1.122 -7.875 1 87.5 520 GLY B CA 1
ATOM 9787 C C . GLY B 1 520 ? 31.172 -0.121 -7.207 1 87.5 520 GLY B C 1
ATOM 9788 O O . GLY B 1 520 ? 32.031 -0.028 -6.316 1 87.5 520 GLY B O 1
ATOM 9789 N N . ALA B 1 521 ? 30.812 -1.184 -7.699 1 84.31 521 ALA B N 1
ATOM 9790 C CA . ALA B 1 521 ? 31.141 -2.475 -7.102 1 84.31 521 ALA B CA 1
ATOM 9791 C C . ALA B 1 521 ? 32.625 -2.768 -7.207 1 84.31 521 ALA B C 1
ATOM 9793 O O . ALA B 1 521 ? 33.188 -3.504 -6.391 1 84.31 521 ALA B O 1
ATOM 9794 N N . ASP B 1 522 ? 33.312 -2.139 -8.164 1 86.44 522 ASP B N 1
ATOM 9795 C CA . ASP B 1 522 ? 34.719 -2.4 -8.414 1 86.44 522 ASP B CA 1
ATOM 9796 C C . ASP B 1 522 ? 35.625 -1.591 -7.469 1 86.44 522 ASP B C 1
ATOM 9798 O O . ASP B 1 522 ? 36.812 -1.807 -7.406 1 86.44 522 ASP B O 1
ATOM 9802 N N . ASN B 1 523 ? 35.031 -0.721 -6.727 1 91.69 523 ASN B N 1
ATOM 9803 C CA . ASN B 1 523 ? 35.781 0.103 -5.77 1 91.69 523 ASN B CA 1
ATOM 9804 C C . ASN B 1 523 ? 35.5 -0.324 -4.332 1 91.69 523 ASN B C 1
ATOM 9806 O O . ASN B 1 523 ? 34.469 -0.947 -4.055 1 91.69 523 ASN B O 1
ATOM 9810 N N . PRO B 1 524 ? 36.469 -0.066 -3.492 1 93.12 524 PRO B N 1
ATOM 9811 C CA . PRO B 1 524 ? 36.188 -0.395 -2.09 1 93.12 524 PRO B CA 1
ATOM 9812 C C . PRO B 1 524 ? 34.969 0.318 -1.538 1 93.12 524 PRO B C 1
ATOM 9814 O O . PRO B 1 524 ? 34.688 1.475 -1.884 1 93.12 524 PRO B O 1
ATOM 9817 N N . PRO B 1 525 ? 34.281 -0.364 -0.72 1 94.88 525 PRO B N 1
ATOM 9818 C CA . PRO B 1 525 ? 33.094 0.278 -0.118 1 94.88 525 PRO B CA 1
ATOM 9819 C C . PRO B 1 525 ? 33.469 1.365 0.887 1 94.88 525 PRO B C 1
ATOM 9821 O O . PRO B 1 525 ? 34.562 1.319 1.477 1 94.88 525 PRO B O 1
ATOM 9824 N N . ILE B 1 526 ? 32.625 2.26 1.066 1 95.88 526 ILE B N 1
ATOM 9825 C CA . ILE B 1 526 ? 32.781 3.254 2.125 1 95.88 526 ILE B CA 1
ATOM 9826 C C . ILE B 1 526 ? 31.984 2.807 3.359 1 95.88 526 ILE B C 1
ATOM 9828 O O . ILE B 1 526 ? 31.156 1.901 3.279 1 95.88 526 ILE B O 1
ATOM 9832 N N . GLU B 1 527 ? 32.344 3.441 4.414 1 96.75 527 GLU B N 1
ATOM 9833 C CA . GLU B 1 527 ? 31.578 3.238 5.641 1 96.75 527 GLU B CA 1
ATOM 9834 C C . GLU B 1 527 ? 30.609 4.398 5.891 1 96.75 527 GLU B C 1
ATOM 9836 O O . GLU B 1 527 ? 31 5.562 5.781 1 96.75 527 GLU B O 1
ATOM 9841 N N . ILE B 1 528 ? 29.375 4.113 6.109 1 98.06 528 ILE B N 1
ATOM 9842 C CA . ILE B 1 528 ? 28.375 5.094 6.488 1 98.06 528 ILE B CA 1
ATOM 9843 C C . ILE B 1 528 ? 27.938 4.855 7.93 1 98.06 528 ILE B C 1
ATOM 9845 O O . ILE B 1 528 ? 27.547 3.742 8.289 1 98.06 528 ILE B O 1
ATOM 9849 N N . ASP B 1 529 ? 28.016 5.855 8.75 1 98.5 529 ASP B N 1
ATOM 9850 C CA . ASP B 1 529 ? 27.734 5.754 10.18 1 98.5 529 ASP B CA 1
ATOM 9851 C C . ASP B 1 529 ? 26.406 6.418 10.523 1 98.5 529 ASP B C 1
ATOM 9853 O O . ASP B 1 529 ? 26.25 7.637 10.398 1 98.5 529 ASP B O 1
ATOM 9857 N N . PHE B 1 530 ? 25.469 5.641 11.062 1 98.5 530 PHE B N 1
ATOM 9858 C CA . PHE B 1 530 ? 24.125 6.105 11.375 1 98.5 530 PHE B CA 1
ATOM 9859 C C . PHE B 1 530 ? 24 6.457 12.852 1 98.5 530 PHE B C 1
ATOM 9861 O O . PHE B 1 530 ? 22.891 6.625 13.359 1 98.5 530 PHE B O 1
ATOM 9868 N N . THR B 1 531 ? 25.047 6.609 13.547 1 98.38 531 THR B N 1
ATOM 9869 C CA . THR B 1 531 ? 25.016 6.98 14.953 1 98.38 531 THR B CA 1
ATOM 9870 C C . THR B 1 531 ? 24.609 8.438 15.117 1 98.38 531 THR B C 1
ATOM 9872 O O . THR B 1 531 ? 25.25 9.336 14.57 1 98.38 531 THR B O 1
ATOM 9875 N N . PRO B 1 532 ? 23.594 8.695 15.867 1 97.94 532 PRO B N 1
ATOM 9876 C CA . PRO B 1 532 ? 23.234 10.086 16.141 1 97.94 532 PRO B CA 1
ATOM 9877 C C . PRO B 1 532 ? 24.203 10.773 17.094 1 97.94 532 PRO B C 1
ATOM 9879 O O . PRO B 1 532 ? 24.922 10.094 17.844 1 97.94 532 PRO B O 1
ATOM 9882 N N . PRO B 1 533 ? 24.156 12.102 17.219 1 98.12 533 PRO B N 1
ATOM 9883 C CA . PRO B 1 533 ? 23.344 13.031 16.438 1 98.12 533 PRO B CA 1
ATOM 9884 C C . PRO B 1 533 ? 23.875 13.242 15.031 1 98.12 533 PRO B C 1
ATOM 9886 O O . PRO B 1 533 ? 25.094 13.234 14.812 1 98.12 533 PRO B O 1
ATOM 9889 N N . TYR B 1 534 ? 23.031 13.398 14.109 1 98.75 534 TYR B N 1
ATOM 9890 C CA . TYR B 1 534 ? 23.406 13.641 12.727 1 98.75 534 TYR B CA 1
ATOM 9891 C C . TYR B 1 534 ? 23.859 15.086 12.539 1 98.75 534 TYR B C 1
ATOM 9893 O O . TYR B 1 534 ? 23.375 15.992 13.227 1 98.75 534 TYR B O 1
ATOM 9901 N N . ARG B 1 535 ? 24.781 15.242 11.641 1 98.25 535 ARG B N 1
ATOM 9902 C CA . ARG B 1 535 ? 25.25 16.578 11.273 1 98.25 535 ARG B CA 1
ATOM 9903 C C . ARG B 1 535 ? 24.094 17.438 10.758 1 98.25 535 ARG B C 1
ATOM 9905 O O . ARG B 1 535 ? 23.234 16.953 10.008 1 98.25 535 ARG B O 1
ATOM 9912 N N . ARG B 1 536 ? 24.016 18.734 11.234 1 98.31 536 ARG B N 1
ATOM 9913 C CA . ARG B 1 536 ? 23.016 19.688 10.773 1 98.31 536 ARG B CA 1
ATOM 9914 C C . ARG B 1 536 ? 23.688 20.875 10.062 1 98.31 536 ARG B C 1
ATOM 9916 O O . ARG B 1 536 ? 24.609 21.484 10.602 1 98.31 536 ARG B O 1
ATOM 9923 N N . ILE B 1 537 ? 23.219 21.125 8.844 1 97.56 537 ILE B N 1
ATOM 9924 C CA . ILE B 1 537 ? 23.75 22.203 8.031 1 97.56 537 ILE B CA 1
ATOM 9925 C C . ILE B 1 537 ? 22.656 23.234 7.746 1 97.56 537 ILE B C 1
ATOM 9927 O O . ILE B 1 537 ? 21.609 22.891 7.207 1 97.56 537 ILE B O 1
ATOM 9931 N N . ASP B 1 538 ? 22.906 24.438 8.156 1 97.44 538 ASP B N 1
ATOM 9932 C CA . ASP B 1 538 ? 22.016 25.5 7.719 1 97.44 538 ASP B CA 1
ATOM 9933 C C . ASP B 1 538 ? 22.266 25.844 6.25 1 97.44 538 ASP B C 1
ATOM 9935 O O . ASP B 1 538 ? 23.375 26.25 5.875 1 97.44 538 ASP B O 1
ATOM 9939 N N . MET B 1 539 ? 21.25 25.734 5.414 1 96.88 539 MET B N 1
ATOM 9940 C CA . MET B 1 539 ? 21.406 25.812 3.965 1 96.88 539 MET B CA 1
ATOM 9941 C C . MET B 1 539 ? 22.047 27.125 3.545 1 96.88 539 MET B C 1
ATOM 9943 O O . MET B 1 539 ? 23.094 27.141 2.896 1 96.88 539 MET B O 1
ATOM 9947 N N . MET B 1 540 ? 21.453 28.281 3.949 1 95.12 540 MET B N 1
ATOM 9948 C CA . MET B 1 540 ? 21.875 29.594 3.477 1 95.12 540 MET B CA 1
ATOM 9949 C C . MET B 1 540 ? 23.203 30 4.105 1 95.12 540 MET B C 1
ATOM 9951 O O . MET B 1 540 ? 24.078 30.531 3.424 1 95.12 540 MET B O 1
ATOM 9955 N N . GLN B 1 541 ? 23.359 29.75 5.371 1 94.69 541 GLN B N 1
ATOM 9956 C CA . GLN B 1 541 ? 24.594 30.094 6.07 1 94.69 541 GLN B CA 1
ATOM 9957 C C . GLN B 1 541 ? 25.781 29.312 5.523 1 94.69 541 GLN B C 1
ATOM 9959 O O . GLN B 1 541 ? 26.875 29.844 5.379 1 94.69 541 GLN B O 1
ATOM 9964 N N . GLU B 1 542 ? 25.531 28.031 5.27 1 95.44 542 GLU B N 1
ATOM 9965 C CA . GLU B 1 542 ? 26.609 27.188 4.789 1 95.44 542 GLU B CA 1
ATOM 9966 C C . GLU B 1 542 ? 27.031 27.578 3.375 1 95.44 542 GLU B C 1
ATOM 9968 O O . GLU B 1 542 ? 28.219 27.484 3.023 1 95.44 542 GLU B O 1
ATOM 9973 N N . LEU B 1 543 ? 26.078 27.938 2.523 1 95.94 543 LEU B N 1
ATOM 9974 C CA . LEU B 1 543 ? 26.422 28.406 1.186 1 95.94 543 LEU B CA 1
ATOM 9975 C C . LEU B 1 543 ? 27.328 29.625 1.253 1 95.94 543 LEU B C 1
ATOM 9977 O O . LEU B 1 543 ? 28.266 29.766 0.449 1 95.94 543 LEU B O 1
ATOM 9981 N N . LYS B 1 544 ? 27.031 30.5 2.143 1 94.38 544 LYS B N 1
ATOM 9982 C CA . LYS B 1 544 ? 27.875 31.688 2.336 1 94.38 544 LYS B CA 1
ATOM 9983 C C . LYS B 1 544 ? 29.266 31.297 2.832 1 94.38 544 LYS B C 1
ATOM 9985 O O . LYS B 1 544 ? 30.266 31.828 2.344 1 94.38 544 LYS B O 1
ATOM 9990 N N . SER B 1 545 ? 29.344 30.453 3.713 1 93.69 545 SER B N 1
ATOM 9991 C CA . SER B 1 545 ? 30.594 30.094 4.359 1 93.69 545 SER B CA 1
ATOM 9992 C C . SER B 1 545 ? 31.469 29.25 3.434 1 93.69 545 SER B C 1
ATOM 9994 O O . SER B 1 545 ? 32.688 29.5 3.307 1 93.69 545 SER B O 1
ATOM 9996 N N . VAL B 1 546 ? 30.906 28.219 2.787 1 91.38 546 VAL B N 1
ATOM 9997 C CA . VAL B 1 546 ? 31.688 27.234 2.047 1 91.38 546 VAL B CA 1
ATOM 9998 C C . VAL B 1 546 ? 31.938 27.734 0.624 1 91.38 546 VAL B C 1
ATOM 10000 O O . VAL B 1 546 ? 33 27.5 0.054 1 91.38 546 VAL B O 1
ATOM 10003 N N . ALA B 1 547 ? 30.984 28.422 0.08 1 88.94 547 ALA B N 1
ATOM 10004 C CA . ALA B 1 547 ? 31.109 28.812 -1.323 1 88.94 547 ALA B CA 1
ATOM 10005 C C . ALA B 1 547 ? 31.359 30.312 -1.458 1 88.94 547 ALA B C 1
ATOM 10007 O O . ALA B 1 547 ? 31.625 30.797 -2.555 1 88.94 547 ALA B O 1
ATOM 10008 N N . GLY B 1 548 ? 31.219 31.031 -0.393 1 91.88 548 GLY B N 1
ATOM 10009 C CA . GLY B 1 548 ? 31.438 32.469 -0.431 1 91.88 548 GLY B CA 1
ATOM 10010 C C . GLY B 1 548 ? 30.359 33.219 -1.194 1 91.88 548 GLY B C 1
ATOM 10011 O O . GLY B 1 548 ? 30.625 34.25 -1.807 1 91.88 548 GLY B O 1
ATOM 10012 N N . LEU B 1 549 ? 29.234 32.656 -1.145 1 93.44 549 LEU B N 1
ATOM 10013 C CA . LEU B 1 549 ? 28.141 33.25 -1.912 1 93.44 549 LEU B CA 1
ATOM 10014 C C . LEU B 1 549 ? 27.422 34.312 -1.096 1 93.44 549 LEU B C 1
ATOM 10016 O O . LEU B 1 549 ? 27.125 34.094 0.084 1 93.44 549 LEU B O 1
ATOM 10020 N N . ASP B 1 550 ? 27.234 35.469 -1.709 1 92.44 550 ASP B N 1
ATOM 10021 C CA . ASP B 1 550 ? 26.438 36.531 -1.112 1 92.44 550 ASP B CA 1
ATOM 10022 C C . ASP B 1 550 ? 25.094 36.688 -1.821 1 92.44 550 ASP B C 1
ATOM 10024 O O . ASP B 1 550 ? 24.859 37.656 -2.527 1 92.44 550 ASP B O 1
ATOM 10028 N N . ILE B 1 551 ? 24.266 35.781 -1.458 1 93.88 551 ILE B N 1
ATOM 10029 C CA . ILE B 1 551 ? 22.969 35.719 -2.123 1 93.88 551 ILE B CA 1
ATOM 10030 C C . ILE B 1 551 ? 22.062 36.844 -1.601 1 93.88 551 ILE B C 1
ATOM 10032 O O . ILE B 1 551 ? 21.938 37.031 -0.388 1 93.88 551 ILE B O 1
ATOM 10036 N N . PRO B 1 552 ? 21.344 37.531 -2.461 1 92.19 552 PRO B N 1
ATOM 10037 C CA . PRO B 1 552 ? 20.422 38.562 -2.018 1 92.19 552 PRO B CA 1
ATOM 10038 C C . PRO B 1 552 ? 19.359 38.031 -1.053 1 92.19 552 PRO B C 1
ATOM 10040 O O . PRO B 1 552 ? 18.875 36.906 -1.215 1 92.19 552 PRO B O 1
ATOM 10043 N N . VAL B 1 553 ? 18.953 38.906 -0.165 1 87 553 VAL B N 1
ATOM 10044 C CA . VAL B 1 553 ? 18.047 38.5 0.901 1 87 553 VAL B CA 1
ATOM 10045 C C . VAL B 1 553 ? 16.656 38.219 0.317 1 87 553 VAL B C 1
ATOM 10047 O O . VAL B 1 553 ? 15.992 37.281 0.708 1 87 553 VAL B O 1
ATOM 10050 N N . ASP B 1 554 ? 16.312 39.062 -0.62 1 91.56 554 ASP B N 1
ATOM 10051 C CA . ASP B 1 554 ? 15.023 38.875 -1.269 1 91.56 554 ASP B CA 1
ATOM 10052 C C . ASP B 1 554 ? 15.141 37.875 -2.426 1 91.56 554 ASP B C 1
ATOM 10054 O O . ASP B 1 554 ? 15.414 38.281 -3.561 1 91.56 554 ASP B O 1
ATOM 10058 N N . LEU B 1 555 ? 14.781 36.75 -2.15 1 92.06 555 LEU B N 1
ATOM 10059 C CA . LEU B 1 555 ? 14.945 35.656 -3.115 1 92.06 555 LEU B CA 1
ATOM 10060 C C . LEU B 1 555 ? 13.898 35.75 -4.219 1 92.06 555 LEU B C 1
ATOM 10062 O O . LEU B 1 555 ? 14.023 35.094 -5.258 1 92.06 555 LEU B O 1
ATOM 10066 N N . SER B 1 556 ? 12.867 36.531 -4.004 1 86.44 556 SER B N 1
ATOM 10067 C CA . SER B 1 556 ? 11.836 36.688 -5.016 1 86.44 556 SER B CA 1
ATOM 10068 C C . SER B 1 556 ? 12.211 37.75 -6.023 1 86.44 556 SER B C 1
ATOM 10070 O O . SER B 1 556 ? 11.516 37.938 -7.027 1 86.44 556 SER B O 1
ATOM 10072 N N . SER B 1 557 ? 13.312 38.406 -5.852 1 90.12 557 SER B N 1
ATOM 10073 C CA . SER B 1 557 ? 13.734 39.5 -6.707 1 90.12 557 SER B CA 1
ATOM 10074 C C . SER B 1 557 ? 14.422 39 -7.969 1 90.12 557 SER B C 1
ATOM 10076 O O . SER B 1 557 ? 14.977 37.906 -7.98 1 90.12 557 SER B O 1
ATOM 10078 N N . ASP B 1 558 ? 14.398 39.781 -8.953 1 91.94 558 ASP B N 1
ATOM 10079 C CA . ASP B 1 558 ? 15.133 39.531 -10.18 1 91.94 558 ASP B CA 1
ATOM 10080 C C . ASP B 1 558 ? 16.641 39.469 -9.922 1 91.94 558 ASP B C 1
ATOM 10082 O O . ASP B 1 558 ? 17.359 38.719 -10.57 1 91.94 558 ASP B O 1
ATOM 10086 N N . GLU B 1 559 ? 17 40.312 -9.047 1 94.12 559 GLU B N 1
ATOM 10087 C CA . GLU B 1 559 ? 18.422 40.375 -8.688 1 94.12 559 GLU B CA 1
ATOM 10088 C C . GLU B 1 559 ? 18.906 39.031 -8.164 1 94.12 559 GLU B C 1
ATOM 10090 O O . GLU B 1 559 ? 20 38.594 -8.484 1 94.12 559 GLU B O 1
ATOM 10095 N N . ALA B 1 560 ? 18.109 38.469 -7.352 1 94.69 560 ALA B N 1
ATOM 10096 C CA . ALA B 1 560 ? 18.469 37.188 -6.797 1 94.69 560 ALA B CA 1
ATOM 10097 C C . ALA B 1 560 ? 18.578 36.125 -7.891 1 94.69 560 ALA B C 1
ATOM 10099 O O . ALA B 1 560 ? 19.516 35.312 -7.898 1 94.69 560 ALA B O 1
ATOM 10100 N N . THR B 1 561 ? 17.656 36.062 -8.805 1 93.81 561 THR B N 1
ATOM 10101 C CA . THR B 1 561 ? 17.641 35.094 -9.898 1 93.81 561 THR B CA 1
ATOM 10102 C C . THR B 1 561 ? 18.891 35.281 -10.773 1 93.81 561 THR B C 1
ATOM 10104 O O . THR B 1 561 ? 19.531 34.281 -11.141 1 93.81 561 THR B O 1
ATOM 10107 N N . LYS B 1 562 ? 19.188 36.5 -11.086 1 95.56 562 LYS B N 1
ATOM 10108 C CA . LYS B 1 562 ? 20.359 36.812 -11.914 1 95.56 562 LYS B CA 1
ATOM 10109 C C . LYS B 1 562 ? 21.641 36.406 -11.211 1 95.56 562 LYS B C 1
ATOM 10111 O O . LYS B 1 562 ? 22.562 35.844 -11.836 1 95.56 562 LYS B O 1
ATOM 10116 N N . TYR B 1 563 ? 21.672 36.719 -9.953 1 96.56 563 TYR B N 1
ATOM 10117 C CA . TYR B 1 563 ? 22.844 36.375 -9.164 1 96.56 563 TYR B CA 1
ATOM 10118 C C . TYR B 1 563 ? 23.062 34.875 -9.172 1 96.56 563 TYR B C 1
ATOM 10120 O O . TYR B 1 563 ? 24.188 34.406 -9.367 1 96.56 563 TYR B O 1
ATOM 10128 N N . LEU B 1 564 ? 22.062 34.156 -8.969 1 96.75 564 LEU B N 1
ATOM 10129 C CA . LEU B 1 564 ? 22.156 32.688 -8.891 1 96.75 564 LEU B CA 1
ATOM 10130 C C . LEU B 1 564 ? 22.469 32.094 -10.25 1 96.75 564 LEU B C 1
ATOM 10132 O O . LEU B 1 564 ? 23.219 31.125 -10.352 1 96.75 564 LEU B O 1
ATOM 10136 N N . ALA B 1 565 ? 21.859 32.625 -11.25 1 96.31 565 ALA B N 1
ATOM 10137 C CA . ALA B 1 565 ? 22.172 32.188 -12.602 1 96.31 565 ALA B CA 1
ATOM 10138 C C . ALA B 1 565 ? 23.656 32.406 -12.922 1 96.31 565 ALA B C 1
ATOM 10140 O O . ALA B 1 565 ? 24.281 31.531 -13.523 1 96.31 565 ALA B O 1
ATOM 10141 N N . ALA B 1 566 ? 24.156 33.469 -12.586 1 96.25 566 ALA B N 1
ATOM 10142 C CA . ALA B 1 566 ? 25.562 33.781 -12.789 1 96.25 566 ALA B CA 1
ATOM 10143 C C . ALA B 1 566 ? 26.453 32.812 -11.992 1 96.25 566 ALA B C 1
ATOM 10145 O O . ALA B 1 566 ? 27.516 32.406 -12.461 1 96.25 566 ALA B O 1
ATOM 10146 N N . THR B 1 567 ? 26.016 32.625 -10.789 1 96.25 567 THR B N 1
ATOM 10147 C CA . THR B 1 567 ? 26.75 31.672 -9.945 1 96.25 567 THR B CA 1
ATOM 10148 C C . THR B 1 567 ? 26.812 30.297 -10.586 1 96.25 567 THR B C 1
ATOM 10150 O O . THR B 1 567 ? 27.859 29.641 -10.594 1 96.25 567 THR B O 1
ATOM 10153 N N . CYS B 1 568 ? 25.703 29.812 -11.102 1 96.5 568 CYS B N 1
ATOM 10154 C CA . CYS B 1 568 ? 25.641 28.531 -11.797 1 96.5 568 CYS B CA 1
ATOM 10155 C C . CYS B 1 568 ? 26.609 28.516 -12.977 1 96.5 568 CYS B C 1
ATOM 10157 O O . CYS B 1 568 ? 27.344 27.547 -13.18 1 96.5 568 CYS B O 1
ATOM 10159 N N . ALA B 1 569 ? 26.594 29.547 -13.711 1 95.44 569 ALA B N 1
ATOM 10160 C CA . ALA B 1 569 ? 27.484 29.656 -14.867 1 95.44 569 ALA B CA 1
ATOM 10161 C C . ALA B 1 569 ? 28.953 29.641 -14.43 1 95.44 569 ALA B C 1
ATOM 10163 O O . ALA B 1 569 ? 29.781 28.984 -15.055 1 95.44 569 ALA B O 1
ATOM 10164 N N . LYS B 1 570 ? 29.219 30.328 -13.469 1 95.56 570 LYS B N 1
ATOM 10165 C CA . LYS B 1 570 ? 30.578 30.453 -12.953 1 95.56 570 LYS B CA 1
ATOM 10166 C C . LYS B 1 570 ? 31.141 29.094 -12.539 1 95.56 570 LYS B C 1
ATOM 10168 O O . LYS B 1 570 ? 32.312 28.812 -12.781 1 95.56 570 LYS B O 1
ATOM 10173 N N . TYR B 1 571 ? 30.344 28.328 -11.93 1 95.12 571 TYR B N 1
ATOM 10174 C CA . TYR B 1 571 ? 30.844 27.078 -11.359 1 95.12 571 TYR B CA 1
ATOM 10175 C C . TYR B 1 571 ? 30.469 25.891 -12.242 1 95.12 571 TYR B C 1
ATOM 10177 O O . TYR B 1 571 ? 30.672 24.734 -11.867 1 95.12 571 TYR B O 1
ATOM 10185 N N . GLY B 1 572 ? 29.812 26.094 -13.312 1 94.75 572 GLY B N 1
ATOM 10186 C CA . GLY B 1 572 ? 29.484 25.047 -14.273 1 94.75 572 GLY B CA 1
ATOM 10187 C C . GLY B 1 572 ? 28.344 24.172 -13.828 1 94.75 572 GLY B C 1
ATOM 10188 O O . GLY B 1 572 ? 28.312 22.969 -14.133 1 94.75 572 GLY B O 1
ATOM 10189 N N . VAL B 1 573 ? 27.484 24.719 -13.047 1 94.81 573 VAL B N 1
ATOM 10190 C CA . VAL B 1 573 ? 26.297 23.984 -12.594 1 94.81 573 VAL B CA 1
ATOM 10191 C C . VAL B 1 573 ? 25.188 24.109 -13.625 1 94.81 573 VAL B C 1
ATOM 10193 O O . VAL B 1 573 ? 24.734 25.219 -13.938 1 94.81 573 VAL B O 1
ATOM 10196 N N . LYS B 1 574 ? 24.781 22.984 -14.117 1 92.69 574 LYS B N 1
ATOM 10197 C CA . LYS B 1 574 ? 23.75 22.984 -15.164 1 92.69 574 LYS B CA 1
ATOM 10198 C C . LYS B 1 574 ? 22.359 23.078 -14.562 1 92.69 574 LYS B C 1
ATOM 10200 O O . LYS B 1 574 ? 22.031 22.375 -13.609 1 92.69 574 LYS B O 1
ATOM 10205 N N . CYS B 1 575 ? 21.531 23.984 -15.039 1 92.06 575 CYS B N 1
ATOM 10206 C CA . CYS B 1 575 ? 20.125 24.125 -14.719 1 92.06 575 CYS B CA 1
ATOM 10207 C C . CYS B 1 575 ? 19.297 24.391 -15.969 1 92.06 575 CYS B C 1
ATOM 10209 O O . CYS B 1 575 ? 19.375 25.484 -16.547 1 92.06 575 CYS B O 1
ATOM 10211 N N . SER B 1 576 ? 18.594 23.375 -16.344 1 87.25 576 SER B N 1
ATOM 10212 C CA . SER B 1 576 ? 17.75 23.531 -17.531 1 87.25 576 SER B CA 1
ATOM 10213 C C . SER B 1 576 ? 16.594 24.5 -17.266 1 87.25 576 SER B C 1
ATOM 10215 O O . SER B 1 576 ? 16.156 24.656 -16.125 1 87.25 576 SER B O 1
ATOM 10217 N N . PRO B 1 577 ? 16.141 25.172 -18.328 1 87.56 577 PRO B N 1
ATOM 10218 C CA . PRO B 1 577 ? 14.969 26.031 -18.141 1 87.56 577 PRO B CA 1
ATOM 10219 C C . PRO B 1 577 ? 13.734 25.25 -17.703 1 87.56 577 PRO B C 1
ATOM 10221 O O . PRO B 1 577 ? 13.602 24.062 -18.031 1 87.56 577 PRO B O 1
ATOM 10224 N N . PRO B 1 578 ? 12.914 25.984 -17.109 1 87.62 578 PRO B N 1
ATOM 10225 C CA . PRO B 1 578 ? 12.938 27.359 -16.625 1 87.62 578 PRO B CA 1
ATOM 10226 C C . PRO B 1 578 ? 13.883 27.562 -15.438 1 87.62 578 PRO B C 1
ATOM 10228 O O . PRO B 1 578 ? 13.953 26.703 -14.555 1 87.62 578 PRO B O 1
ATOM 10231 N N . GLN B 1 579 ? 14.586 28.625 -15.477 1 89.25 579 GLN B N 1
ATOM 10232 C CA . GLN B 1 579 ? 15.555 28.938 -14.43 1 89.25 579 GLN B CA 1
ATOM 10233 C C . GLN B 1 579 ? 14.953 29.859 -13.367 1 89.25 579 GLN B C 1
ATOM 10235 O O . GLN B 1 579 ? 15.359 31.016 -13.242 1 89.25 579 GLN B O 1
ATOM 10240 N N . THR B 1 580 ? 14.117 29.281 -12.617 1 88.31 580 THR B N 1
ATOM 10241 C CA . THR B 1 580 ? 13.547 30 -11.484 1 88.31 580 THR B CA 1
ATOM 10242 C C . THR B 1 580 ? 14.539 30.062 -10.328 1 88.31 580 THR B C 1
ATOM 10244 O O . THR B 1 580 ? 15.484 29.281 -10.273 1 88.31 580 THR B O 1
ATOM 10247 N N . THR B 1 581 ? 14.352 31.062 -9.43 1 91 581 THR B N 1
ATOM 10248 C CA . THR B 1 581 ? 15.227 31.203 -8.266 1 91 581 THR B CA 1
ATOM 10249 C C . THR B 1 581 ? 15.289 29.891 -7.473 1 91 581 THR B C 1
ATOM 10251 O O . THR B 1 581 ? 16.375 29.484 -7.039 1 91 581 THR B O 1
ATOM 10254 N N . ALA B 1 582 ? 14.141 29.266 -7.297 1 90.56 582 ALA B N 1
ATOM 10255 C CA . ALA B 1 582 ? 14.062 28.031 -6.527 1 90.56 582 ALA B CA 1
ATOM 10256 C C . ALA B 1 582 ? 14.891 26.922 -7.184 1 90.56 582 ALA B C 1
ATOM 10258 O O . ALA B 1 582 ? 15.641 26.219 -6.508 1 90.56 582 ALA B O 1
ATOM 10259 N N . ARG B 1 583 ? 14.836 26.703 -8.438 1 91.25 583 ARG B N 1
ATOM 10260 C CA . ARG B 1 583 ? 15.547 25.656 -9.164 1 91.25 583 ARG B CA 1
ATOM 10261 C C . ARG B 1 583 ? 17.047 25.922 -9.172 1 91.25 583 ARG B C 1
ATOM 10263 O O . ARG B 1 583 ? 17.844 25 -9 1 91.25 583 ARG B O 1
ATOM 10270 N N . LEU B 1 584 ? 17.422 27.188 -9.469 1 94.62 584 LEU B N 1
ATOM 10271 C CA . LEU B 1 584 ? 18.828 27.578 -9.477 1 94.62 584 LEU B CA 1
ATOM 10272 C C . LEU B 1 584 ? 19.484 27.312 -8.125 1 94.62 584 LEU B C 1
ATOM 10274 O O . LEU B 1 584 ? 20.578 26.75 -8.047 1 94.62 584 LEU B O 1
ATOM 10278 N N . LEU B 1 585 ? 18.766 27.734 -7.117 1 94.94 585 LEU B N 1
ATOM 10279 C CA . LEU B 1 585 ? 19.266 27.531 -5.766 1 94.94 585 LEU B CA 1
ATOM 10280 C C . LEU B 1 585 ? 19.406 26.047 -5.457 1 94.94 585 LEU B C 1
ATOM 10282 O O . LEU B 1 585 ? 20.375 25.625 -4.82 1 94.94 585 LEU B O 1
ATOM 10286 N N . ASP B 1 586 ? 18.453 25.281 -5.828 1 93.94 586 ASP B N 1
ATOM 10287 C CA . ASP B 1 586 ? 18.484 23.844 -5.633 1 93.94 586 ASP B CA 1
ATOM 10288 C C . ASP B 1 586 ? 19.734 23.219 -6.254 1 93.94 586 ASP B C 1
ATOM 10290 O O . ASP B 1 586 ? 20.391 22.375 -5.641 1 93.94 586 ASP B O 1
ATOM 10294 N N . LYS B 1 587 ? 20.078 23.609 -7.453 1 95.56 587 LYS B N 1
ATOM 10295 C CA . LYS B 1 587 ? 21.25 23.078 -8.148 1 95.56 587 LYS B CA 1
ATOM 10296 C C . LYS B 1 587 ? 22.531 23.5 -7.438 1 95.56 587 LYS B C 1
ATOM 10298 O O . LYS B 1 587 ? 23.484 22.719 -7.352 1 95.56 587 LYS B O 1
ATOM 10303 N N . ILE B 1 588 ? 22.562 24.688 -6.988 1 96.62 588 ILE B N 1
ATOM 10304 C CA . ILE B 1 588 ? 23.734 25.219 -6.289 1 96.62 588 ILE B CA 1
ATOM 10305 C C . ILE B 1 588 ? 23.922 24.469 -4.977 1 96.62 588 ILE B C 1
ATOM 10307 O O . ILE B 1 588 ? 25.062 24.125 -4.617 1 96.62 588 ILE B O 1
ATOM 10311 N N . VAL B 1 589 ? 22.828 24.219 -4.258 1 96.94 589 VAL B N 1
ATOM 10312 C CA . VAL B 1 589 ? 22.875 23.453 -3.018 1 96.94 589 VAL B CA 1
ATOM 10313 C C . VAL B 1 589 ? 23.406 22.047 -3.301 1 96.94 589 VAL B C 1
ATOM 10315 O O . VAL B 1 589 ? 24.203 21.516 -2.539 1 96.94 589 VAL B O 1
ATOM 10318 N N . GLY B 1 590 ? 22.922 21.453 -4.363 1 96.25 590 GLY B N 1
ATOM 10319 C CA . GLY B 1 590 ? 23.391 20.125 -4.762 1 96.25 590 GLY B CA 1
ATOM 10320 C C . GLY B 1 590 ? 24.891 20.078 -4.977 1 96.25 590 GLY B C 1
ATOM 10321 O O . GLY B 1 590 ? 25.547 19.125 -4.551 1 96.25 590 GLY B O 1
ATOM 10322 N N . HIS B 1 591 ? 25.391 21.109 -5.586 1 95.38 591 HIS B N 1
ATOM 10323 C CA . HIS B 1 591 ? 26.797 21.156 -5.949 1 95.38 591 HIS B CA 1
ATOM 10324 C C . HIS B 1 591 ? 27.672 21.406 -4.723 1 95.38 591 HIS B C 1
ATOM 10326 O O . HIS B 1 591 ? 28.688 20.734 -4.543 1 95.38 591 HIS B O 1
ATOM 10332 N N . PHE B 1 592 ? 27.297 22.234 -3.797 1 96.12 592 PHE B N 1
ATOM 10333 C CA . PHE B 1 592 ? 28.203 22.703 -2.748 1 96.12 592 PHE B CA 1
ATOM 10334 C C . PHE B 1 592 ? 27.938 21.969 -1.44 1 96.12 592 PHE B C 1
ATOM 10336 O O . PHE B 1 592 ? 28.844 21.75 -0.64 1 96.12 592 PHE B O 1
ATOM 10343 N N . LEU B 1 593 ? 26.672 21.625 -1.162 1 97.25 593 LEU B N 1
ATOM 10344 C CA . LEU B 1 593 ? 26.328 21.109 0.162 1 97.25 593 LEU B CA 1
ATOM 10345 C C . LEU B 1 593 ? 26.078 19.609 0.114 1 97.25 593 LEU B C 1
ATOM 10347 O O . LEU B 1 593 ? 26.719 18.844 0.835 1 97.25 593 LEU B O 1
ATOM 10351 N N . GLU B 1 594 ? 25.125 19.125 -0.753 1 96.69 594 GLU B N 1
ATOM 10352 C CA . GLU B 1 594 ? 24.75 17.719 -0.793 1 96.69 594 GLU B CA 1
ATOM 10353 C C . GLU B 1 594 ? 25.953 16.812 -1.045 1 96.69 594 GLU B C 1
ATOM 10355 O O . GLU B 1 594 ? 26.031 15.711 -0.518 1 96.69 594 GLU B O 1
ATOM 10360 N N . ALA B 1 595 ? 26.906 17.281 -1.788 1 94.06 595 ALA B N 1
ATOM 10361 C CA . ALA B 1 595 ? 28.094 16.516 -2.166 1 94.06 595 ALA B CA 1
ATOM 10362 C C . ALA B 1 595 ? 28.953 16.203 -0.946 1 94.06 595 ALA B C 1
ATOM 10364 O O . ALA B 1 595 ? 29.766 15.273 -0.979 1 94.06 595 ALA B O 1
ATOM 10365 N N . THR B 1 596 ? 28.719 16.859 0.121 1 94.94 596 THR B N 1
ATOM 10366 C CA . THR B 1 596 ? 29.516 16.672 1.323 1 94.94 596 THR B CA 1
ATOM 10367 C C . THR B 1 596 ? 28.828 15.719 2.291 1 94.94 596 THR B C 1
ATOM 10369 O O . THR B 1 596 ? 29.391 15.344 3.32 1 94.94 596 THR B O 1
ATOM 10372 N N . CYS B 1 597 ? 27.594 15.352 1.995 1 97.5 597 CYS B N 1
ATOM 10373 C CA . CYS B 1 597 ? 26.75 14.625 2.938 1 97.5 597 CYS B CA 1
ATOM 10374 C C . CYS B 1 597 ? 26.859 13.117 2.721 1 97.5 597 CYS B C 1
ATOM 10376 O O . CYS B 1 597 ? 25.906 12.477 2.295 1 97.5 597 CYS B O 1
ATOM 10378 N N . VAL B 1 598 ? 27.969 12.508 3.205 1 97.12 598 VAL B N 1
ATOM 10379 C CA . VAL B 1 598 ? 28.172 11.07 3.09 1 97.12 598 VAL B CA 1
ATOM 10380 C C . VAL B 1 598 ? 27.422 10.352 4.203 1 97.12 598 VAL B C 1
ATOM 10382 O O . VAL B 1 598 ? 26.609 9.469 3.939 1 97.12 598 VAL B O 1
ATOM 10385 N N . ASN B 1 599 ? 27.766 10.703 5.473 1 98.25 599 ASN B N 1
ATOM 10386 C CA . ASN B 1 599 ? 26.969 10.242 6.602 1 98.25 599 ASN B CA 1
ATOM 10387 C C . ASN B 1 599 ? 25.641 10.984 6.691 1 98.25 599 ASN B C 1
ATOM 10389 O O . ASN B 1 599 ? 25.469 12.039 6.078 1 98.25 599 ASN B O 1
ATOM 10393 N N . PRO B 1 600 ? 24.703 10.398 7.387 1 98.75 600 PRO B N 1
ATOM 10394 C CA . PRO B 1 600 ? 23.422 11.109 7.52 1 98.75 600 PRO B CA 1
ATOM 10395 C C . PRO B 1 600 ? 23.609 12.555 7.973 1 98.75 600 PRO B C 1
ATOM 10397 O O . PRO B 1 600 ? 24.234 12.812 9.008 1 98.75 600 PRO B O 1
ATOM 10400 N N . THR B 1 601 ? 23.047 13.445 7.164 1 98.88 601 THR B N 1
ATOM 10401 C CA . THR B 1 601 ? 23.188 14.875 7.406 1 98.88 601 THR B CA 1
ATOM 10402 C C . THR B 1 601 ? 21.891 15.609 7.09 1 98.88 601 THR B C 1
ATOM 10404 O O . THR B 1 601 ? 21.312 15.438 6.012 1 98.88 601 THR B O 1
ATOM 10407 N N . PHE B 1 602 ? 21.484 16.438 8.031 1 98.88 602 PHE B N 1
ATOM 10408 C CA . PHE B 1 602 ? 20.328 17.281 7.809 1 98.88 602 PHE B CA 1
ATOM 10409 C C . PHE B 1 602 ? 20.734 18.594 7.16 1 98.88 602 PHE B C 1
ATOM 10411 O O . PHE B 1 602 ? 21.609 19.312 7.672 1 98.88 602 PHE B O 1
ATOM 10418 N N . ILE B 1 603 ? 20.141 18.922 6.02 1 98.75 603 ILE B N 1
ATOM 10419 C CA . ILE B 1 603 ? 20.141 20.297 5.547 1 98.75 603 ILE B CA 1
ATOM 10420 C C . ILE B 1 603 ? 18.844 20.984 5.965 1 98.75 603 ILE B C 1
ATOM 10422 O O . ILE B 1 603 ? 17.75 20.5 5.641 1 98.75 603 ILE B O 1
ATOM 10426 N N . ILE B 1 604 ? 18.984 22.109 6.715 1 98.69 604 ILE B N 1
ATOM 10427 C CA . ILE B 1 604 ? 17.812 22.656 7.379 1 98.69 604 ILE B CA 1
ATOM 10428 C C . ILE B 1 604 ? 17.578 24.094 6.93 1 98.69 604 ILE B C 1
ATOM 10430 O O . ILE B 1 604 ? 18.453 24.703 6.301 1 98.69 604 ILE B O 1
ATOM 10434 N N . ASN B 1 605 ? 16.391 24.609 7.227 1 98.25 605 ASN B N 1
ATOM 10435 C CA . ASN B 1 605 ? 16 26 7.082 1 98.25 605 ASN B CA 1
ATOM 10436 C C . ASN B 1 605 ? 15.984 26.438 5.617 1 98.25 605 ASN B C 1
ATOM 10438 O O . ASN B 1 605 ? 16.625 27.422 5.246 1 98.25 605 ASN B O 1
ATOM 10442 N N . TYR B 1 606 ? 15.172 25.781 4.836 1 97.81 606 TYR B N 1
ATOM 10443 C CA . TYR B 1 606 ? 15.039 26.062 3.41 1 97.81 606 TYR B CA 1
ATOM 10444 C C . TYR B 1 606 ? 14.289 27.375 3.184 1 97.81 606 TYR B C 1
ATOM 10446 O O . TYR B 1 606 ? 13.422 27.75 3.977 1 97.81 606 TYR B O 1
ATOM 10454 N N . PRO B 1 607 ? 14.609 28.047 2.107 1 96.81 607 PRO B N 1
ATOM 10455 C CA . PRO B 1 607 ? 13.844 29.25 1.758 1 96.81 607 PRO B CA 1
ATOM 10456 C C . PRO B 1 607 ? 12.367 28.953 1.51 1 96.81 607 PRO B C 1
ATOM 10458 O O . PRO B 1 607 ? 12.023 27.891 0.995 1 96.81 607 PRO B O 1
ATOM 10461 N N . GLU B 1 608 ? 11.469 29.953 1.777 1 95.38 608 GLU B N 1
ATOM 10462 C CA . GLU B 1 608 ? 10.023 29.844 1.598 1 95.38 608 GLU B CA 1
ATOM 10463 C C . GLU B 1 608 ? 9.672 29.562 0.141 1 95.38 608 GLU B C 1
ATOM 10465 O O . GLU B 1 608 ? 8.734 28.812 -0.142 1 95.38 608 GLU B O 1
ATOM 10470 N N . ILE B 1 609 ? 10.422 30.078 -0.758 1 90.69 609 ILE B N 1
ATOM 10471 C CA . ILE B 1 609 ? 10.109 30 -2.18 1 90.69 609 ILE B CA 1
ATOM 10472 C C . ILE B 1 609 ? 10.258 28.547 -2.648 1 90.69 609 ILE B C 1
ATOM 10474 O O . ILE B 1 609 ? 9.68 28.156 -3.662 1 90.69 609 ILE B O 1
ATOM 10478 N N . MET B 1 610 ? 11 27.703 -1.888 1 92.44 610 MET B N 1
ATOM 10479 C CA . MET B 1 610 ? 11.242 26.312 -2.232 1 92.44 610 MET B CA 1
ATOM 10480 C C . MET B 1 610 ? 10.336 25.391 -1.432 1 92.44 610 MET B C 1
ATOM 10482 O O . MET B 1 610 ? 10.406 24.172 -1.568 1 92.44 610 MET B O 1
ATOM 10486 N N . SER B 1 611 ? 9.5 25.984 -0.601 1 95.25 611 SER B N 1
ATOM 10487 C CA . SER B 1 611 ? 8.797 25.188 0.398 1 95.25 611 SER B CA 1
ATOM 10488 C C . SER B 1 611 ? 7.344 25.625 0.536 1 95.25 611 SER B C 1
ATOM 10490 O O . SER B 1 611 ? 6.926 26.078 1.601 1 95.25 611 SER B O 1
ATOM 10492 N N . PRO B 1 612 ? 6.57 25.359 -0.45 1 94.56 612 PRO B N 1
ATOM 10493 C CA . PRO B 1 612 ? 5.215 25.922 -0.48 1 94.56 612 PRO B CA 1
ATOM 10494 C C . PRO B 1 612 ? 4.328 25.359 0.633 1 94.56 612 PRO B C 1
ATOM 10496 O O . PRO B 1 612 ? 3.324 25.984 0.991 1 94.56 612 PRO B O 1
ATOM 10499 N N . LEU B 1 613 ? 4.645 24.234 1.216 1 97.75 613 LEU B N 1
ATOM 10500 C CA . LEU B 1 613 ? 3.77 23.609 2.203 1 97.75 613 LEU B CA 1
ATOM 10501 C C . LEU B 1 613 ? 4.375 23.703 3.6 1 97.75 613 LEU B C 1
ATOM 10503 O O . LEU B 1 613 ? 3.775 23.234 4.57 1 97.75 613 LEU B O 1
ATOM 10507 N N . ALA B 1 614 ? 5.555 24.297 3.727 1 98.5 614 ALA B N 1
ATOM 10508 C CA . ALA B 1 614 ? 6.258 24.375 5.004 1 98.5 614 ALA B CA 1
ATOM 10509 C C . ALA B 1 614 ? 5.98 25.719 5.691 1 98.5 614 ALA B C 1
ATOM 10511 O O . ALA B 1 614 ? 5.871 26.75 5.031 1 98.5 614 ALA B O 1
ATOM 10512 N N . LYS B 1 615 ? 5.91 25.703 6.945 1 98.56 615 LYS B N 1
ATOM 10513 C CA . LYS B 1 615 ? 5.676 26.906 7.734 1 98.56 615 LYS B CA 1
ATOM 10514 C C . LYS B 1 615 ? 6.922 27.797 7.777 1 98.56 615 LYS B C 1
ATOM 10516 O O . LYS B 1 615 ? 8.047 27.281 7.73 1 98.56 615 LYS B O 1
ATOM 10521 N N . TRP B 1 616 ? 6.688 29.062 7.82 1 97.44 616 TRP B N 1
ATOM 10522 C CA . TRP B 1 616 ? 7.801 29.984 7.949 1 97.44 616 TRP B CA 1
ATOM 10523 C C . TRP B 1 616 ? 8.625 29.672 9.195 1 97.44 616 TRP B C 1
ATOM 10525 O O . TRP B 1 616 ? 8.109 29.109 10.164 1 97.44 616 TRP B O 1
ATOM 10535 N N . HIS B 1 617 ? 9.844 30.016 9.148 1 97.56 617 HIS B N 1
ATOM 10536 C CA . HIS B 1 617 ? 10.719 29.797 10.297 1 97.56 617 HIS B CA 1
ATOM 10537 C C . HIS B 1 617 ? 10.344 30.734 11.445 1 97.56 617 HIS B C 1
ATOM 10539 O O . HIS B 1 617 ? 10.023 31.906 11.219 1 97.56 617 HIS B O 1
ATOM 10545 N N . ARG B 1 618 ? 10.461 30.297 12.68 1 95.75 618 ARG B N 1
ATOM 10546 C CA . ARG B 1 618 ? 10.008 31.031 13.852 1 95.75 618 ARG B CA 1
ATOM 10547 C C . ARG B 1 618 ? 10.898 32.25 14.117 1 95.75 618 ARG B C 1
ATOM 10549 O O . ARG B 1 618 ? 10.445 33.25 14.68 1 95.75 618 ARG B O 1
ATOM 10556 N N . SER B 1 619 ? 12.18 32.188 13.625 1 94.75 619 SER B N 1
ATOM 10557 C CA . SER B 1 619 ? 13.109 33.25 14.008 1 94.75 619 SER B CA 1
ATOM 10558 C C . SER B 1 619 ? 13.867 33.781 12.797 1 94.75 619 SER B C 1
ATOM 10560 O O . SER B 1 619 ? 14.531 34.812 12.883 1 94.75 619 SER B O 1
ATOM 10562 N N . LEU B 1 620 ? 13.828 33.031 11.695 1 93.75 620 LEU B N 1
ATOM 10563 C CA . LEU B 1 620 ? 14.578 33.438 10.516 1 93.75 620 LEU B CA 1
ATOM 10564 C C . LEU B 1 620 ? 13.641 33.844 9.383 1 93.75 620 LEU B C 1
ATOM 10566 O O . LEU B 1 620 ? 13.039 33 8.734 1 93.75 620 LEU B O 1
ATOM 10570 N N . SER B 1 621 ? 13.664 35.156 9.062 1 92.69 621 SER B N 1
ATOM 10571 C CA . SER B 1 621 ? 12.75 35.688 8.055 1 92.69 621 SER B CA 1
ATOM 10572 C C . SER B 1 621 ? 13.078 35.125 6.672 1 92.69 621 SER B C 1
ATOM 10574 O O . SER B 1 621 ? 14.25 35 6.301 1 92.69 621 SER B O 1
ATOM 10576 N N . GLY B 1 622 ? 12.047 34.719 5.98 1 93.44 622 GLY B N 1
ATOM 10577 C CA . GLY B 1 622 ? 12.219 34.25 4.605 1 93.44 622 GLY B CA 1
ATOM 10578 C C . GLY B 1 622 ? 12.523 32.781 4.5 1 93.44 622 GLY B C 1
ATOM 10579 O O . GLY B 1 622 ? 12.531 32.219 3.398 1 93.44 622 GLY B O 1
ATOM 10580 N N . LEU B 1 623 ? 12.766 32.188 5.598 1 96.88 623 LEU B N 1
ATOM 10581 C CA . LEU B 1 623 ? 13.094 30.75 5.621 1 96.88 623 LEU B CA 1
ATOM 10582 C C . LEU B 1 623 ? 11.961 29.953 6.25 1 96.88 623 LEU B C 1
ATOM 10584 O O . LEU B 1 623 ? 10.969 30.516 6.719 1 96.88 623 LEU B O 1
ATOM 10588 N N . THR B 1 624 ? 12.078 28.656 6.121 1 98.31 624 THR B N 1
ATOM 10589 C CA . THR B 1 624 ? 11.062 27.766 6.676 1 98.31 624 THR B CA 1
ATOM 10590 C C . THR B 1 624 ? 11.703 26.719 7.598 1 98.31 624 THR B C 1
ATOM 10592 O O . THR B 1 624 ? 12.914 26.5 7.539 1 98.31 624 THR B O 1
ATOM 10595 N N . GLU B 1 625 ? 10.891 26.219 8.516 1 98.75 625 GLU B N 1
ATOM 10596 C CA . GLU B 1 625 ? 11.305 25.062 9.32 1 98.75 625 GLU B CA 1
ATOM 10597 C C . GLU B 1 625 ? 11.156 23.766 8.539 1 98.75 625 GLU B C 1
ATOM 10599 O O . GLU B 1 625 ? 10.25 22.969 8.812 1 98.75 625 GLU B O 1
ATOM 10604 N N . ARG B 1 626 ? 12.078 23.547 7.617 1 98.81 626 ARG B N 1
ATOM 10605 C CA . ARG B 1 626 ? 12.148 22.375 6.734 1 98.81 626 ARG B CA 1
ATOM 10606 C C . ARG B 1 626 ? 13.547 21.766 6.754 1 98.81 626 ARG B C 1
ATOM 10608 O O . ARG B 1 626 ? 14.547 22.484 6.844 1 98.81 626 ARG B O 1
ATOM 10615 N N . PHE B 1 627 ? 13.578 20.453 6.805 1 98.81 627 PHE B N 1
ATOM 10616 C CA . PHE B 1 627 ? 14.867 19.797 6.598 1 98.81 627 PHE B CA 1
ATOM 10617 C C . PHE B 1 627 ? 14.75 18.688 5.559 1 98.81 627 PHE B C 1
ATOM 10619 O O . PHE B 1 627 ? 13.656 18.188 5.305 1 98.81 627 PHE B O 1
ATOM 10626 N N . GLU B 1 628 ? 15.773 18.406 4.918 1 98.69 628 GLU B N 1
ATOM 10627 C CA . GLU B 1 628 ? 16 17.188 4.156 1 98.69 628 GLU B CA 1
ATOM 10628 C C . GLU B 1 628 ? 17.172 16.391 4.734 1 98.69 628 GLU B C 1
ATOM 10630 O O . GLU B 1 628 ? 18.141 16.984 5.223 1 98.69 628 GLU B O 1
ATOM 10635 N N . LEU B 1 629 ? 17.031 15.164 4.754 1 98.88 629 LEU B N 1
ATOM 10636 C CA . LEU B 1 629 ? 18.125 14.297 5.176 1 98.88 629 LEU B CA 1
ATOM 10637 C C . LEU B 1 629 ? 18.844 13.703 3.971 1 98.88 629 LEU B C 1
ATOM 10639 O O . LEU B 1 629 ? 18.219 13.125 3.084 1 98.88 629 LEU B O 1
ATOM 10643 N N . PHE B 1 630 ? 20.141 13.852 3.996 1 98.62 630 PHE B N 1
ATOM 10644 C CA . PHE B 1 630 ? 20.984 13.289 2.941 1 98.62 630 PHE B CA 1
ATOM 10645 C C . PHE B 1 630 ? 21.859 12.18 3.488 1 98.62 630 PHE B C 1
ATOM 10647 O O . PHE B 1 630 ? 22.391 12.289 4.598 1 98.62 630 PHE B O 1
ATOM 10654 N N . ILE B 1 631 ? 21.984 11.117 2.805 1 98.44 631 ILE B N 1
ATOM 10655 C CA . ILE B 1 631 ? 22.891 10 3.057 1 98.44 631 ILE B CA 1
ATOM 10656 C C . ILE B 1 631 ? 23.562 9.578 1.752 1 98.44 631 ILE B C 1
ATOM 10658 O O . ILE B 1 631 ? 22.891 9.375 0.736 1 98.44 631 ILE B O 1
ATOM 10662 N N . ASN B 1 632 ? 24.828 9.422 1.775 1 97.38 632 ASN B N 1
ATOM 10663 C CA . ASN B 1 632 ? 25.594 9.141 0.563 1 97.38 632 ASN B CA 1
ATOM 10664 C C . ASN B 1 632 ? 25.25 10.117 -0.557 1 97.38 632 ASN B C 1
ATOM 10666 O O . ASN B 1 632 ? 25.047 9.711 -1.702 1 97.38 632 ASN B O 1
ATOM 10670 N N . LYS B 1 633 ? 25.016 11.344 -0.143 1 96.38 633 LYS B N 1
ATOM 10671 C CA . LYS B 1 633 ? 24.859 12.492 -1.034 1 96.38 633 LYS B CA 1
ATOM 10672 C C . LYS B 1 633 ? 23.484 12.477 -1.721 1 96.38 633 LYS B C 1
ATOM 10674 O O . LYS B 1 633 ? 23.266 13.219 -2.678 1 96.38 633 LYS B O 1
ATOM 10679 N N . HIS B 1 634 ? 22.594 11.594 -1.269 1 96.31 634 HIS B N 1
ATOM 10680 C CA . HIS B 1 634 ? 21.25 11.539 -1.831 1 96.31 634 HIS B CA 1
ATOM 10681 C C . HIS B 1 634 ? 20.188 11.859 -0.777 1 96.31 634 HIS B C 1
ATOM 10683 O O . HIS B 1 634 ? 20.328 11.477 0.386 1 96.31 634 HIS B O 1
ATOM 10689 N N . GLU B 1 635 ? 19.172 12.562 -1.24 1 97.19 635 GLU B N 1
ATOM 10690 C CA . GLU B 1 635 ? 18.062 12.859 -0.352 1 97.19 635 GLU B CA 1
ATOM 10691 C C . GLU B 1 635 ? 17.281 11.594 0.01 1 97.19 635 GLU B C 1
ATOM 10693 O O . GLU B 1 635 ? 16.859 10.844 -0.873 1 97.19 635 GLU B O 1
ATOM 10698 N N . VAL B 1 636 ? 17.047 11.398 1.287 1 97.69 636 VAL B N 1
ATOM 10699 C CA . VAL B 1 636 ? 16.344 10.195 1.727 1 97.69 636 VAL B CA 1
ATOM 10700 C C . VAL B 1 636 ? 15.062 10.57 2.445 1 97.69 636 VAL B C 1
ATOM 10702 O O . VAL B 1 636 ? 14.117 9.781 2.496 1 97.69 636 VAL B O 1
ATOM 10705 N N . CYS B 1 637 ? 14.992 11.766 3.004 1 98.06 637 CYS B N 1
ATOM 10706 C CA . CYS B 1 637 ? 13.836 12.219 3.771 1 98.06 637 CYS B CA 1
ATOM 10707 C C . CYS B 1 637 ? 13.586 13.703 3.566 1 98.06 637 CYS B C 1
ATOM 10709 O O . CYS B 1 637 ? 14.523 14.469 3.34 1 98.06 637 CYS B O 1
ATOM 10711 N N . ASN B 1 638 ? 12.375 14.07 3.559 1 98.31 638 ASN B N 1
ATOM 10712 C CA . ASN B 1 638 ? 11.898 15.445 3.594 1 98.31 638 ASN B CA 1
ATOM 10713 C C . ASN B 1 638 ? 10.875 15.656 4.703 1 98.31 638 ASN B C 1
ATOM 10715 O O . ASN B 1 638 ? 10.008 14.805 4.922 1 98.31 638 ASN B O 1
ATOM 10719 N N . ALA B 1 639 ? 11.055 16.766 5.465 1 98.81 639 ALA B N 1
ATOM 10720 C CA . ALA B 1 639 ? 10.156 17 6.59 1 98.81 639 ALA B CA 1
ATOM 10721 C C . ALA B 1 639 ? 10.094 18.484 6.941 1 98.81 639 ALA B C 1
ATOM 10723 O O . ALA B 1 639 ? 11.047 19.219 6.695 1 98.81 639 ALA B O 1
ATOM 10724 N N . TYR B 1 640 ? 9.016 18.859 7.52 1 98.75 640 TYR B N 1
ATOM 10725 C CA . TYR B 1 640 ? 8.898 20.266 7.922 1 98.75 640 TYR B CA 1
ATOM 10726 C C . TYR B 1 640 ? 7.746 20.453 8.898 1 98.75 640 TYR B C 1
ATOM 10728 O O . TYR B 1 640 ? 6.922 19.547 9.078 1 98.75 640 TYR B O 1
ATOM 10736 N N . THR B 1 641 ? 7.836 21.562 9.625 1 98.81 641 THR B N 1
ATOM 10737 C CA . THR B 1 641 ? 6.66 22.078 10.312 1 98.81 641 THR B CA 1
ATOM 10738 C C . THR B 1 641 ? 5.613 22.547 9.305 1 98.81 641 THR B C 1
ATOM 10740 O O . THR B 1 641 ? 5.879 23.438 8.492 1 98.81 641 THR B O 1
ATOM 10743 N N . GLU B 1 642 ? 4.488 21.938 9.375 1 98.81 642 GLU B N 1
ATOM 10744 C CA . GLU B 1 642 ? 3.477 22.141 8.344 1 98.81 642 GLU B CA 1
ATOM 10745 C C . GLU B 1 642 ? 2.9 23.562 8.406 1 98.81 642 GLU B C 1
ATOM 10747 O O . GLU B 1 642 ? 2.658 24.078 9.492 1 98.81 642 GLU B O 1
ATOM 10752 N N . LEU B 1 643 ? 2.771 24.172 7.246 1 98.69 643 LEU B N 1
ATOM 10753 C CA . LEU B 1 643 ? 2.014 25.422 7.156 1 98.69 643 LEU B CA 1
ATOM 10754 C C . LEU B 1 643 ? 0.535 25.172 7.441 1 98.69 643 LEU B C 1
ATOM 10756 O O . LEU B 1 643 ? -0.108 24.375 6.758 1 98.69 643 LEU B O 1
ATOM 10760 N N . ASN B 1 644 ? 0.007 25.781 8.492 1 98.5 644 ASN B N 1
ATOM 10761 C CA . ASN B 1 644 ? -1.374 25.5 8.875 1 98.5 644 ASN B CA 1
ATOM 10762 C C . ASN B 1 644 ? -2.23 26.766 8.852 1 98.5 644 ASN B C 1
ATOM 10764 O O . ASN B 1 644 ? -3.369 26.75 9.328 1 98.5 644 ASN B O 1
ATOM 10768 N N . ASP B 1 645 ? -1.666 27.953 8.398 1 97.94 645 ASP B N 1
ATOM 10769 C CA . ASP B 1 645 ? -2.432 29.172 8.125 1 97.94 645 ASP B CA 1
ATOM 10770 C C . ASP B 1 645 ? -3.055 29.125 6.734 1 97.94 645 ASP B C 1
ATOM 10772 O O . ASP B 1 645 ? -2.348 29.203 5.73 1 97.94 645 ASP B O 1
ATOM 10776 N N . PRO B 1 646 ? -4.367 29.047 6.684 1 97.88 646 PRO B N 1
ATOM 10777 C CA . PRO B 1 646 ? -5.008 28.859 5.375 1 97.88 646 PRO B CA 1
ATOM 10778 C C . PRO B 1 646 ? -4.809 30.062 4.457 1 97.88 646 PRO B C 1
ATOM 10780 O O . PRO B 1 646 ? -4.734 29.906 3.234 1 97.88 646 PRO B O 1
ATOM 10783 N N . LEU B 1 647 ? -4.703 31.297 4.988 1 96.12 647 LEU B N 1
ATOM 10784 C CA . LEU B 1 647 ? -4.512 32.5 4.172 1 96.12 647 LEU B CA 1
ATOM 10785 C C . LEU B 1 647 ? -3.127 32.5 3.527 1 96.12 647 LEU B C 1
ATOM 10787 O O . LEU B 1 647 ? -2.996 32.781 2.332 1 96.12 647 LEU B O 1
ATOM 10791 N N . VAL B 1 648 ? -2.156 32.156 4.312 1 96.56 648 VAL B N 1
ATOM 10792 C CA . VAL B 1 648 ? -0.791 32.094 3.801 1 96.56 648 VAL B CA 1
ATOM 10793 C C . VAL B 1 648 ? -0.66 30.969 2.795 1 96.56 648 VAL B C 1
ATOM 10795 O O . VAL B 1 648 ? 0.029 31.094 1.781 1 96.56 648 VAL B O 1
ATOM 10798 N N . GLN B 1 649 ? -1.269 29.828 3.066 1 97.75 649 GLN B N 1
ATOM 10799 C CA . GLN B 1 649 ? -1.221 28.688 2.152 1 97.75 649 GLN B CA 1
ATOM 10800 C C . GLN B 1 649 ? -1.79 29.047 0.786 1 97.75 649 GLN B C 1
ATOM 10802 O O . GLN B 1 649 ? -1.229 28.688 -0.247 1 97.75 649 GLN B O 1
ATOM 10807 N N . ARG B 1 650 ? -2.92 29.75 0.788 1 96.44 650 ARG B N 1
ATOM 10808 C CA . ARG B 1 650 ? -3.516 30.188 -0.468 1 96.44 650 ARG B CA 1
ATOM 10809 C C . ARG B 1 650 ? -2.549 31.078 -1.249 1 96.44 650 ARG B C 1
ATOM 10811 O O . ARG B 1 650 ? -2.436 30.953 -2.471 1 96.44 650 ARG B O 1
ATOM 10818 N N . GLN B 1 651 ? -1.916 31.922 -0.527 1 95 651 GLN B N 1
ATOM 10819 C CA . GLN B 1 651 ? -0.931 32.812 -1.153 1 95 651 GLN B CA 1
ATOM 10820 C C . GLN B 1 651 ? 0.209 32 -1.77 1 95 651 GLN B C 1
ATOM 10822 O O . GLN B 1 651 ? 0.654 32.281 -2.881 1 95 651 GLN B O 1
ATOM 10827 N N . ARG B 1 652 ? 0.676 31 -1.018 1 94.94 652 ARG B N 1
ATOM 10828 C CA . ARG B 1 652 ? 1.752 30.156 -1.517 1 94.94 652 ARG B CA 1
ATOM 10829 C C . ARG B 1 652 ? 1.332 29.422 -2.793 1 94.94 652 ARG B C 1
ATOM 10831 O O . ARG B 1 652 ? 2.125 29.297 -3.729 1 94.94 652 ARG B O 1
ATOM 10838 N N . PHE B 1 653 ? 0.117 28.875 -2.793 1 93.75 653 PHE B N 1
ATOM 10839 C CA . PHE B 1 653 ? -0.391 28.188 -3.971 1 93.75 653 PHE B CA 1
ATOM 10840 C C . PHE B 1 653 ? -0.482 29.125 -5.16 1 93.75 653 PHE B C 1
ATOM 10842 O O . PHE B 1 653 ? -0.206 28.734 -6.297 1 93.75 653 PHE B O 1
ATOM 10849 N N . GLN B 1 654 ? -0.849 30.344 -4.895 1 91.19 654 GLN B N 1
ATOM 10850 C CA . GLN B 1 654 ? -0.942 31.344 -5.957 1 91.19 654 GLN B CA 1
ATOM 10851 C C . GLN B 1 654 ? 0.43 31.641 -6.559 1 91.19 654 GLN B C 1
ATOM 10853 O O . GLN B 1 654 ? 0.558 31.797 -7.773 1 91.19 654 GLN B O 1
ATOM 10858 N N . GLU B 1 655 ? 1.348 31.703 -5.703 1 88.25 655 GLU B N 1
ATOM 10859 C CA . GLU B 1 655 ? 2.715 31.906 -6.176 1 88.25 655 GLU B CA 1
ATOM 10860 C C . GLU B 1 655 ? 3.17 30.734 -7.051 1 88.25 655 GLU B C 1
ATOM 10862 O O . GLU B 1 655 ? 3.855 30.938 -8.055 1 88.25 655 GLU B O 1
ATOM 10867 N N . GLN B 1 656 ? 2.842 29.547 -6.652 1 88.06 656 GLN B N 1
ATOM 10868 C CA . GLN B 1 656 ? 3.172 28.359 -7.445 1 88.06 656 GLN B CA 1
ATOM 10869 C C . GLN B 1 656 ? 2.48 28.406 -8.805 1 88.06 656 GLN B C 1
ATOM 10871 O O . GLN B 1 656 ? 3.045 27.969 -9.805 1 88.06 656 GLN B O 1
ATOM 10876 N N . LEU B 1 657 ? 1.291 28.844 -8.812 1 86.06 657 LEU B N 1
ATOM 10877 C CA . LEU B 1 657 ? 0.542 28.969 -10.055 1 86.06 657 LEU B CA 1
ATOM 10878 C C . LEU B 1 657 ? 1.255 29.906 -11.031 1 86.06 657 LEU B C 1
ATOM 10880 O O . LEU B 1 657 ? 1.249 29.672 -12.242 1 86.06 657 LEU B O 1
ATOM 10884 N N . MET B 1 658 ? 1.817 30.938 -10.492 1 83.19 658 MET B N 1
ATOM 10885 C CA . MET B 1 658 ? 2.578 31.859 -11.32 1 83.19 658 MET B CA 1
ATOM 10886 C C . MET B 1 658 ? 3.791 31.172 -11.938 1 83.19 658 MET B C 1
ATOM 10888 O O . MET B 1 658 ? 4.113 31.406 -13.109 1 83.19 658 MET B O 1
ATOM 10892 N N . ASN B 1 659 ? 4.449 30.375 -11.195 1 83 659 ASN B N 1
ATOM 10893 C CA . ASN B 1 659 ? 5.59 29.625 -11.703 1 83 659 ASN B CA 1
ATOM 10894 C C . ASN B 1 659 ? 5.18 28.656 -12.812 1 83 659 ASN B C 1
ATOM 10896 O O . ASN B 1 659 ? 5.93 28.438 -13.766 1 83 659 ASN B O 1
ATOM 10900 N N . ARG B 1 660 ? 4.105 28.047 -12.625 1 83.25 660 ARG B N 1
ATOM 10901 C CA . ARG B 1 660 ? 3.596 27.141 -13.648 1 83.25 660 ARG B CA 1
ATOM 10902 C C . ARG B 1 660 ? 3.338 27.891 -14.961 1 83.25 660 ARG B C 1
ATOM 10904 O O . ARG B 1 660 ? 3.568 27.344 -16.047 1 83.25 660 ARG B O 1
ATOM 10911 N N . GLN B 1 661 ? 2.875 29.031 -14.852 1 81.62 661 GLN B N 1
ATOM 10912 C CA . GLN B 1 661 ? 2.605 29.844 -16.031 1 81.62 661 GLN B CA 1
ATOM 10913 C C . GLN B 1 661 ? 3.9 30.25 -16.734 1 81.62 661 GLN B C 1
ATOM 10915 O O . GLN B 1 661 ? 3.918 30.438 -17.953 1 81.62 661 GLN B O 1
ATOM 10920 N N . LEU B 1 662 ? 4.887 30.266 -15.93 1 79.5 662 LEU B N 1
ATOM 10921 C CA . LEU B 1 662 ? 6.199 30.578 -16.484 1 79.5 662 LEU B CA 1
ATOM 10922 C C . LEU B 1 662 ? 6.848 29.344 -17.094 1 79.5 662 LEU B C 1
ATOM 10924 O O . LEU B 1 662 ? 7.988 29.391 -17.547 1 79.5 662 LEU B O 1
ATOM 10928 N N . GLY B 1 663 ? 6.188 28.219 -16.984 1 80.5 663 GLY B N 1
ATOM 10929 C CA . GLY B 1 663 ? 6.66 27.031 -17.688 1 80.5 663 GLY B CA 1
ATOM 10930 C C . GLY B 1 663 ? 7.164 25.953 -16.766 1 80.5 663 GLY B C 1
ATOM 10931 O O . GLY B 1 663 ? 7.711 24.938 -17.203 1 80.5 663 GLY B O 1
ATOM 10932 N N . ASP B 1 664 ? 7.035 26.172 -15.531 1 83.5 664 ASP B N 1
ATOM 10933 C CA . ASP B 1 664 ? 7.438 25.141 -14.57 1 83.5 664 ASP B CA 1
ATOM 10934 C C . ASP B 1 664 ? 6.344 24.094 -14.406 1 83.5 664 ASP B C 1
ATOM 10936 O O . ASP B 1 664 ? 5.535 24.172 -13.477 1 83.5 664 ASP B O 1
ATOM 10940 N N . ASP B 1 665 ? 6.453 22.953 -15 1 79.69 665 ASP B N 1
ATOM 10941 C CA . ASP B 1 665 ? 5.434 21.906 -15.016 1 79.69 665 ASP B CA 1
ATOM 10942 C C . ASP B 1 665 ? 5.391 21.156 -13.688 1 79.69 665 ASP B C 1
ATOM 10944 O O . ASP B 1 665 ? 4.434 20.422 -13.414 1 79.69 665 ASP B O 1
ATOM 10948 N N . GLU B 1 666 ? 6.305 21.391 -12.914 1 83.5 666 GLU B N 1
ATOM 10949 C CA . GLU B 1 666 ? 6.387 20.656 -11.656 1 83.5 666 GLU B CA 1
ATOM 10950 C C . GLU B 1 666 ? 5.77 21.453 -10.516 1 83.5 666 GLU B C 1
ATOM 10952 O O . GLU B 1 666 ? 5.539 20.922 -9.43 1 83.5 666 GLU B O 1
ATOM 10957 N N . ALA B 1 667 ? 5.375 22.703 -10.82 1 84.81 667 ALA B N 1
ATOM 10958 C CA . ALA B 1 667 ? 4.816 23.547 -9.766 1 84.81 667 ALA B CA 1
ATOM 10959 C C . ALA B 1 667 ? 3.449 23.031 -9.32 1 84.81 667 ALA B C 1
ATOM 10961 O O . ALA B 1 667 ? 2.695 22.469 -10.125 1 84.81 667 ALA B O 1
ATOM 10962 N N . MET B 1 668 ? 3.148 23.219 -8.086 1 86.81 668 MET B N 1
ATOM 10963 C CA . MET B 1 668 ? 1.927 22.688 -7.488 1 86.81 668 MET B CA 1
ATOM 10964 C C . MET B 1 668 ? 0.705 23.453 -7.977 1 86.81 668 MET B C 1
ATOM 10966 O O . MET B 1 668 ? 0.784 24.656 -8.227 1 86.81 668 MET B O 1
ATOM 10970 N N . ALA B 1 669 ? -0.405 22.812 -8.031 1 86.31 669 ALA B N 1
ATOM 10971 C CA . ALA B 1 669 ? -1.681 23.438 -8.383 1 86.31 669 ALA B CA 1
ATOM 10972 C C . ALA B 1 669 ? -2.355 24.047 -7.156 1 86.31 669 ALA B C 1
ATOM 10974 O O . ALA B 1 669 ? -2.08 23.641 -6.023 1 86.31 669 ALA B O 1
ATOM 10975 N N . LEU B 1 670 ? -3.133 25.047 -7.426 1 90.44 670 LEU B N 1
ATOM 10976 C CA . LEU B 1 670 ? -3.98 25.578 -6.363 1 90.44 670 LEU B CA 1
ATOM 10977 C C . LEU B 1 670 ? -5.062 24.562 -5.977 1 90.44 670 LEU B C 1
ATOM 10979 O O . LEU B 1 670 ? -5.848 24.141 -6.828 1 90.44 670 LEU B O 1
ATOM 10983 N N . ASP B 1 671 ? -5.066 24.156 -4.758 1 93.25 671 ASP B N 1
ATOM 10984 C CA . ASP B 1 671 ? -6.066 23.25 -4.223 1 93.25 671 ASP B CA 1
ATOM 10985 C C . ASP B 1 671 ? -6.988 23.953 -3.234 1 93.25 671 ASP B C 1
ATOM 10987 O O . ASP B 1 671 ? -6.766 23.906 -2.021 1 93.25 671 ASP B O 1
ATOM 10991 N N . GLU B 1 672 ? -8.055 24.469 -3.676 1 93.81 672 GLU B N 1
ATOM 10992 C CA . GLU B 1 672 ? -8.977 25.234 -2.838 1 93.81 672 GLU B CA 1
ATOM 10993 C C . GLU B 1 672 ? -9.641 24.344 -1.793 1 93.81 672 GLU B C 1
ATOM 10995 O O . GLU B 1 672 ? -9.938 24.797 -0.685 1 93.81 672 GLU B O 1
ATOM 11000 N N . ALA B 1 673 ? -9.938 23.141 -2.213 1 93.75 673 ALA B N 1
ATOM 11001 C CA . ALA B 1 673 ? -10.539 22.219 -1.258 1 93.75 673 ALA B CA 1
ATOM 11002 C C . ALA B 1 673 ? -9.625 22 -0.056 1 93.75 673 ALA B C 1
ATOM 11004 O O . ALA B 1 673 ? -10.086 21.922 1.082 1 93.75 673 ALA B O 1
ATOM 11005 N N . PHE B 1 674 ? -8.383 21.969 -0.316 1 97.06 674 PHE B N 1
ATOM 11006 C CA . PHE B 1 674 ? -7.426 21.797 0.769 1 97.06 674 PHE B CA 1
ATOM 11007 C C . PHE B 1 674 ? -7.375 23.047 1.641 1 97.06 674 PHE B C 1
ATOM 11009 O O . PHE B 1 674 ? -7.332 22.953 2.869 1 97.06 674 PHE B O 1
ATOM 11016 N N . CYS B 1 675 ? -7.336 24.203 1.031 1 97.44 675 CYS B N 1
ATOM 11017 C CA . CYS B 1 675 ? -7.344 25.453 1.784 1 97.44 675 CYS B CA 1
ATOM 11018 C C . CYS B 1 675 ? -8.578 25.547 2.678 1 97.44 675 CYS B C 1
ATOM 11020 O O . CYS B 1 675 ? -8.484 25.984 3.822 1 97.44 675 CYS B O 1
ATOM 11022 N N . THR B 1 676 ? -9.656 25.109 2.117 1 97.69 676 THR B N 1
ATOM 11023 C CA . THR B 1 676 ? -10.883 25.094 2.912 1 97.69 676 THR B CA 1
ATOM 11024 C C . THR B 1 676 ? -10.734 24.156 4.109 1 97.69 676 THR B C 1
ATOM 11026 O O . THR B 1 676 ? -11.172 24.484 5.215 1 97.69 676 THR B O 1
ATOM 11029 N N . ALA B 1 677 ? -10.172 23.031 3.871 1 98.38 677 ALA B N 1
ATOM 11030 C CA . ALA B 1 677 ? -9.93 22.125 4.98 1 98.38 677 ALA B CA 1
ATOM 11031 C C . ALA B 1 677 ? -9.078 22.781 6.062 1 98.38 677 ALA B C 1
ATOM 11033 O O . ALA B 1 677 ? -9.367 22.641 7.254 1 98.38 677 ALA B O 1
ATOM 11034 N N . LEU B 1 678 ? -8.047 23.5 5.656 1 98.56 678 LEU B N 1
ATOM 11035 C CA . LEU B 1 678 ? -7.176 24.188 6.602 1 98.56 678 LEU B CA 1
ATOM 11036 C C . LEU B 1 678 ? -7.961 25.188 7.441 1 98.56 678 LEU B C 1
ATOM 11038 O O . LEU B 1 678 ? -7.609 25.438 8.602 1 98.56 678 LEU B O 1
ATOM 11042 N N . GLU B 1 679 ? -9 25.75 6.902 1 98.56 679 GLU B N 1
ATOM 11043 C CA . GLU B 1 679 ? -9.812 26.75 7.594 1 98.56 679 GLU B CA 1
ATOM 11044 C C . GLU B 1 679 ? -10.555 26.125 8.773 1 98.56 679 GLU B C 1
ATOM 11046 O O . GLU B 1 679 ? -11.055 26.844 9.648 1 98.56 679 GLU B O 1
ATOM 11051 N N . TYR B 1 680 ? -10.586 24.797 8.773 1 98.5 680 TYR B N 1
ATOM 11052 C CA . TYR B 1 680 ? -11.227 24.125 9.906 1 98.5 680 TYR B CA 1
ATOM 11053 C C . TYR B 1 680 ? -10.219 23.859 11.016 1 98.5 680 TYR B C 1
ATOM 11055 O O . TYR B 1 680 ? -10.586 23.391 12.102 1 98.5 680 TYR B O 1
ATOM 11063 N N . GLY B 1 681 ? -9.023 24.109 10.766 1 98.56 681 GLY B N 1
ATOM 11064 C CA . GLY B 1 681 ? -8.023 24.156 11.828 1 98.56 681 GLY B CA 1
ATOM 11065 C C . GLY B 1 681 ? -7.102 22.953 11.82 1 98.56 681 GLY B C 1
ATOM 11066 O O . GLY B 1 681 ? -7.414 21.922 12.422 1 98.56 681 GLY B O 1
ATOM 11067 N N . LEU B 1 682 ? -5.98 22.984 11.18 1 98.81 682 LEU B N 1
ATOM 11068 C CA . LEU B 1 682 ? -4.875 22.031 11.336 1 98.81 682 LEU B CA 1
ATOM 11069 C C . LEU B 1 682 ? -4.016 22.406 12.539 1 98.81 682 LEU B C 1
ATOM 11071 O O . LEU B 1 682 ? -3.467 23.516 12.602 1 98.81 682 LEU B O 1
ATOM 11075 N N . PRO B 1 683 ? -3.916 21.547 13.523 1 98.56 683 PRO B N 1
ATOM 11076 C CA . PRO B 1 683 ? -3.004 21.859 14.625 1 98.56 683 PRO B CA 1
ATOM 11077 C C . PRO B 1 683 ? -1.559 22.031 14.164 1 98.56 683 PRO B C 1
ATOM 11079 O O . PRO B 1 683 ? -1.213 21.641 13.047 1 98.56 683 PRO B O 1
ATOM 11082 N N . PRO B 1 684 ? -0.774 22.766 15.086 1 98.44 684 PRO B N 1
ATOM 11083 C CA . PRO B 1 684 ? 0.645 22.594 14.766 1 98.44 684 PRO B CA 1
ATOM 11084 C C . PRO B 1 684 ? 1.023 21.141 14.508 1 98.44 684 PRO B C 1
ATOM 11086 O O . PRO B 1 684 ? 0.679 20.266 15.297 1 98.44 684 PRO B O 1
ATOM 11089 N N . THR B 1 685 ? 1.604 20.938 13.328 1 98.81 685 THR B N 1
ATOM 11090 C CA . THR B 1 685 ? 1.812 19.562 12.883 1 98.81 685 THR B CA 1
ATOM 11091 C C . THR B 1 685 ? 3.188 19.406 12.242 1 98.81 685 THR B C 1
ATOM 11093 O O . THR B 1 685 ? 3.635 20.281 11.5 1 98.81 685 THR B O 1
ATOM 11096 N N . GLY B 1 686 ? 3.887 18.344 12.625 1 98.81 686 GLY B N 1
ATOM 11097 C CA . GLY B 1 686 ? 5.059 17.922 11.875 1 98.81 686 GLY B CA 1
ATOM 11098 C C . GLY B 1 686 ? 4.746 16.875 10.812 1 98.81 686 GLY B C 1
ATOM 11099 O O . GLY B 1 686 ? 3.98 15.945 11.062 1 98.81 686 GLY B O 1
ATOM 11100 N N . GLY B 1 687 ? 5.246 17.047 9.633 1 98.81 687 GLY B N 1
ATOM 11101 C CA . GLY B 1 687 ? 5.094 16.109 8.539 1 98.81 687 GLY B CA 1
ATOM 11102 C C . GLY B 1 687 ? 6.414 15.555 8.031 1 98.81 687 GLY B C 1
ATOM 11103 O O . GLY B 1 687 ? 7.402 16.281 7.941 1 98.81 687 GLY B O 1
ATOM 11104 N N . TRP B 1 688 ? 6.398 14.32 7.75 1 98.88 688 TRP B N 1
ATOM 11105 C CA . TRP B 1 688 ? 7.617 13.578 7.445 1 98.88 688 TRP B CA 1
ATOM 11106 C C . TRP B 1 688 ? 7.395 12.609 6.285 1 98.88 688 TRP B C 1
ATOM 11108 O O . TRP B 1 688 ? 6.367 11.93 6.227 1 98.88 688 TRP B O 1
ATOM 11118 N N . GLY B 1 689 ? 8.312 12.594 5.273 1 98.56 689 GLY B N 1
ATOM 11119 C CA . GLY B 1 689 ? 8.289 11.656 4.16 1 98.56 689 GLY B CA 1
ATOM 11120 C C . GLY B 1 689 ? 9.648 11.07 3.84 1 98.56 689 GLY B C 1
ATOM 11121 O O . GLY B 1 689 ? 10.664 11.773 3.895 1 98.56 689 GLY B O 1
ATOM 11122 N N . SER B 1 690 ? 9.688 9.789 3.533 1 98.62 690 SER B N 1
ATOM 11123 C CA . SER B 1 690 ? 10.93 9.117 3.182 1 98.62 690 SER B CA 1
ATOM 11124 C C . SER B 1 690 ? 10.711 8.086 2.08 1 98.62 690 SER B C 1
ATOM 11126 O O . SER B 1 690 ? 9.664 7.434 2.037 1 98.62 690 SER B O 1
ATOM 11128 N N . GLY B 1 691 ? 11.695 8.016 1.214 1 98 691 GLY B N 1
ATOM 11129 C CA . GLY B 1 691 ? 11.664 6.973 0.204 1 98 691 GLY B CA 1
ATOM 11130 C C . GLY B 1 691 ? 12.172 5.637 0.712 1 98 691 GLY B C 1
ATOM 11131 O O . GLY B 1 691 ? 13.352 5.5 1.041 1 98 691 GLY B O 1
ATOM 11132 N N . ILE B 1 692 ? 11.391 4.656 0.663 1 98.38 692 ILE B N 1
ATOM 11133 C CA . ILE B 1 692 ? 11.727 3.33 1.161 1 98.38 692 ILE B CA 1
ATOM 11134 C C . ILE B 1 692 ? 12.742 2.672 0.227 1 98.38 692 ILE B C 1
ATOM 11136 O O . ILE B 1 692 ? 13.641 1.96 0.678 1 98.38 692 ILE B O 1
ATOM 11140 N N . ASP B 1 693 ? 12.609 2.902 -1.038 1 98.25 693 ASP B N 1
ATOM 11141 C CA . ASP B 1 693 ? 13.492 2.291 -2.025 1 98.25 693 ASP B CA 1
ATOM 11142 C C . ASP B 1 693 ? 14.945 2.693 -1.784 1 98.25 693 ASP B C 1
ATOM 11144 O O . ASP B 1 693 ? 15.844 1.851 -1.822 1 98.25 693 ASP B O 1
ATOM 11148 N N . ARG B 1 694 ? 15.148 3.93 -1.521 1 98 694 ARG B N 1
ATOM 11149 C CA . ARG B 1 694 ? 16.516 4.406 -1.312 1 98 694 ARG B CA 1
ATOM 11150 C C . ARG B 1 694 ? 17.078 3.867 -0.006 1 98 694 ARG B C 1
ATOM 11152 O O . ARG B 1 694 ? 18.281 3.598 0.086 1 98 694 ARG B O 1
ATOM 11159 N N . ILE B 1 695 ? 16.281 3.748 1.006 1 98.19 695 ILE B N 1
ATOM 11160 C CA . ILE B 1 695 ? 16.734 3.131 2.248 1 98.19 695 ILE B CA 1
ATOM 11161 C C . ILE B 1 695 ? 17.141 1.68 1.99 1 98.19 695 ILE B C 1
ATOM 11163 O O . ILE B 1 695 ? 18.172 1.218 2.475 1 98.19 695 ILE B O 1
ATOM 11167 N N . ALA B 1 696 ? 16.312 0.987 1.255 1 98 696 ALA B N 1
ATOM 11168 C CA . ALA B 1 696 ? 16.625 -0.398 0.903 1 98 696 ALA B CA 1
ATOM 11169 C C . ALA B 1 696 ? 17.922 -0.493 0.113 1 98 696 ALA B C 1
ATOM 11171 O O . ALA B 1 696 ? 18.703 -1.428 0.303 1 98 696 ALA B O 1
ATOM 11172 N N . MET B 1 697 ? 18.156 0.444 -0.795 1 97.69 697 MET B N 1
ATOM 11173 C CA . MET B 1 697 ? 19.391 0.468 -1.562 1 97.69 697 MET B CA 1
ATOM 11174 C C . MET B 1 697 ? 20.609 0.53 -0.634 1 97.69 697 MET B C 1
ATOM 11176 O O . MET B 1 697 ? 21.562 -0.235 -0.798 1 97.69 697 MET B O 1
ATOM 11180 N N . LEU B 1 698 ? 20.547 1.4 0.324 1 97.19 698 LEU B N 1
ATOM 11181 C CA . LEU B 1 698 ? 21.641 1.589 1.256 1 97.19 698 LEU B CA 1
ATOM 11182 C C . LEU B 1 698 ? 21.906 0.316 2.055 1 97.19 698 LEU B C 1
ATOM 11184 O O . LEU B 1 698 ? 23.047 -0.116 2.186 1 97.19 698 LEU B O 1
ATOM 11188 N N . LEU B 1 699 ? 20.875 -0.319 2.498 1 97.56 699 LEU B N 1
ATOM 11189 C CA . LEU B 1 699 ? 21.016 -1.438 3.424 1 97.56 699 LEU B CA 1
ATOM 11190 C C . LEU B 1 699 ? 21.344 -2.725 2.676 1 97.56 699 LEU B C 1
ATOM 11192 O O . LEU B 1 699 ? 21.734 -3.723 3.287 1 97.56 699 LEU B O 1
ATOM 11196 N N . THR B 1 700 ? 21.219 -2.736 1.322 1 96.62 700 THR B N 1
ATOM 11197 C CA . THR B 1 700 ? 21.5 -3.939 0.545 1 96.62 700 THR B CA 1
ATOM 11198 C C . THR B 1 700 ? 22.688 -3.717 -0.392 1 96.62 700 THR B C 1
ATOM 11200 O O . THR B 1 700 ? 22.906 -4.496 -1.321 1 96.62 700 THR B O 1
ATOM 11203 N N . ASP B 1 701 ? 23.359 -2.586 -0.246 1 96.06 701 ASP B N 1
ATOM 11204 C CA . ASP B 1 701 ? 24.5 -2.248 -1.09 1 96.06 701 ASP B CA 1
ATOM 11205 C C . ASP B 1 701 ? 24.125 -2.291 -2.568 1 96.06 701 ASP B C 1
ATOM 11207 O O . ASP B 1 701 ? 24.797 -2.963 -3.363 1 96.06 701 ASP B O 1
ATOM 11211 N N . SER B 1 702 ? 23 -1.681 -2.881 1 95.56 702 SER B N 1
ATOM 11212 C CA . SER B 1 702 ? 22.5 -1.589 -4.25 1 95.56 702 SER B CA 1
ATOM 11213 C C . SER B 1 702 ? 22.672 -0.181 -4.809 1 95.56 702 SER B C 1
ATOM 11215 O O . SER B 1 702 ? 22.109 0.778 -4.277 1 95.56 702 SER B O 1
ATOM 11217 N N . GLN B 1 703 ? 23.375 -0.01 -5.883 1 93.88 703 GLN B N 1
ATOM 11218 C CA . GLN B 1 703 ? 23.672 1.297 -6.457 1 93.88 703 GLN B CA 1
ATOM 11219 C C . GLN B 1 703 ? 22.625 1.697 -7.488 1 93.88 703 GLN B C 1
ATOM 11221 O O . GLN B 1 703 ? 22.531 2.865 -7.875 1 93.88 703 GLN B O 1
ATOM 11226 N N . ASN B 1 704 ? 21.906 0.722 -7.918 1 95.12 704 ASN B N 1
ATOM 11227 C CA . ASN B 1 704 ? 20.812 0.924 -8.859 1 95.12 704 ASN B CA 1
ATOM 11228 C C . ASN B 1 704 ? 19.469 0.612 -8.227 1 95.12 704 ASN B C 1
ATOM 11230 O O . ASN B 1 704 ? 19.281 -0.467 -7.664 1 95.12 704 ASN B O 1
ATOM 11234 N N . ILE B 1 705 ? 18.562 1.622 -8.312 1 97.06 705 ILE B N 1
ATOM 11235 C CA . ILE B 1 705 ? 17.266 1.489 -7.656 1 97.06 705 ILE B CA 1
ATOM 11236 C C . ILE B 1 705 ? 16.547 0.255 -8.188 1 97.06 705 ILE B C 1
ATOM 11238 O O . ILE B 1 705 ? 15.719 -0.341 -7.488 1 97.06 705 ILE B O 1
ATOM 11242 N N . LYS B 1 706 ? 16.781 -0.193 -9.367 1 96.44 706 LYS B N 1
ATOM 11243 C CA . LYS B 1 706 ? 16.125 -1.348 -9.969 1 96.44 706 LYS B CA 1
ATOM 11244 C C . LYS B 1 706 ? 16.5 -2.637 -9.242 1 96.44 706 LYS B C 1
ATOM 11246 O O . LYS B 1 706 ? 15.812 -3.65 -9.375 1 96.44 706 LYS B O 1
ATOM 11251 N N . GLU B 1 707 ? 17.594 -2.646 -8.492 1 96.25 707 GLU B N 1
ATOM 11252 C CA . GLU B 1 707 ? 18.016 -3.816 -7.727 1 96.25 707 GLU B CA 1
ATOM 11253 C C . GLU B 1 707 ? 17.062 -4.098 -6.574 1 96.25 707 GLU B C 1
ATOM 11255 O O . GLU B 1 707 ? 16.984 -5.227 -6.086 1 96.25 707 GLU B O 1
ATOM 11260 N N . VAL B 1 708 ? 16.344 -3.047 -6.125 1 97.75 708 VAL B N 1
ATOM 11261 C CA . VAL B 1 708 ? 15.508 -3.227 -4.941 1 97.75 708 VAL B CA 1
ATOM 11262 C C . VAL B 1 708 ? 14.031 -3.193 -5.34 1 97.75 708 VAL B C 1
ATOM 11264 O O . VAL B 1 708 ? 13.156 -3.027 -4.488 1 97.75 708 VAL B O 1
ATOM 11267 N N . LEU B 1 709 ? 13.758 -3.248 -6.59 1 97.75 709 LEU B N 1
ATOM 11268 C CA . LEU B 1 709 ? 12.414 -3.4 -7.133 1 97.75 709 LEU B CA 1
ATOM 11269 C C . LEU B 1 709 ? 12.234 -4.781 -7.75 1 97.75 709 LEU B C 1
ATOM 11271 O O . LEU B 1 709 ? 13.023 -5.199 -8.594 1 97.75 709 LEU B O 1
ATOM 11275 N N . LEU B 1 710 ? 11.211 -5.473 -7.375 1 98 710 LEU B N 1
ATOM 11276 C CA . LEU B 1 710 ? 10.992 -6.82 -7.887 1 98 710 LEU B CA 1
ATOM 11277 C C . LEU B 1 710 ? 10.734 -6.797 -9.391 1 98 710 LEU B C 1
ATOM 11279 O O . LEU B 1 710 ? 11.188 -7.688 -10.117 1 98 710 LEU B O 1
ATOM 11283 N N . PHE B 1 711 ? 10.023 -5.789 -9.836 1 96.44 711 PHE B N 1
ATOM 11284 C CA . PHE B 1 711 ? 9.703 -5.668 -11.25 1 96.44 711 PHE B CA 1
ATOM 11285 C C . PHE B 1 711 ? 9.891 -4.234 -11.734 1 96.44 711 PHE B C 1
ATOM 11287 O O . PHE B 1 711 ? 8.922 -3.531 -12.008 1 96.44 711 PHE B O 1
ATOM 11294 N N . PRO B 1 712 ? 11.086 -3.801 -11.93 1 94 712 PRO B N 1
ATOM 11295 C CA . PRO B 1 712 ? 11.328 -2.434 -12.406 1 94 712 PRO B CA 1
ATOM 11296 C C . PRO B 1 712 ? 10.898 -2.223 -13.852 1 94 712 PRO B C 1
ATOM 11298 O O . PRO B 1 712 ? 10.938 -3.16 -14.656 1 94 712 PRO B O 1
ATOM 11301 N N . PRO B 1 713 ? 10.438 -1.064 -14.125 1 88.69 713 PRO B N 1
ATOM 11302 C CA . PRO B 1 713 ? 10.125 -0.772 -15.523 1 88.69 713 PRO B CA 1
ATOM 11303 C C . PRO B 1 713 ? 11.352 -0.85 -16.438 1 88.69 713 PRO B C 1
ATOM 11305 O O . PRO B 1 713 ? 12.43 -0.386 -16.062 1 88.69 713 PRO B O 1
ATOM 11308 N N . MET B 1 714 ? 11.188 -1.544 -17.406 1 87.56 714 MET B N 1
ATOM 11309 C CA . MET B 1 714 ? 12.258 -1.696 -18.391 1 87.56 714 MET B CA 1
ATOM 11310 C C . MET B 1 714 ? 11.836 -1.133 -19.734 1 87.56 714 MET B C 1
ATOM 11312 O O . MET B 1 714 ? 10.648 -1.128 -20.078 1 87.56 714 MET B O 1
ATOM 11316 N N . LYS B 1 715 ? 12.734 -0.542 -20.344 1 78.38 715 LYS B N 1
ATOM 11317 C CA . LYS B 1 715 ? 12.445 -0.106 -21.719 1 78.38 715 LYS B CA 1
ATOM 11318 C C . LYS B 1 715 ? 12 -1.278 -22.578 1 78.38 715 LYS B C 1
ATOM 11320 O O . LYS B 1 715 ? 12.562 -2.373 -22.484 1 78.38 715 LYS B O 1
ATOM 11325 N N . PRO B 1 716 ? 10.734 -1.145 -23.078 1 73.88 716 PRO B N 1
ATOM 11326 C CA . PRO B 1 716 ? 10.266 -2.258 -23.906 1 73.88 716 PRO B CA 1
ATOM 11327 C C . PRO B 1 716 ? 11.305 -2.717 -24.922 1 73.88 716 PRO B C 1
ATOM 11329 O O . PRO B 1 716 ? 12.102 -1.905 -25.406 1 73.88 716 PRO B O 1
ATOM 11332 N N . HIS B 1 717 ? 11.555 -4.059 -24.703 1 57.75 717 HIS B N 1
ATOM 11333 C CA . HIS B 1 717 ? 12.438 -4.59 -25.734 1 57.75 717 HIS B CA 1
ATOM 11334 C C . HIS B 1 717 ? 11.93 -4.23 -27.125 1 57.75 717 HIS B C 1
ATOM 11336 O O . HIS B 1 717 ? 10.742 -4.387 -27.422 1 57.75 717 HIS B O 1
ATOM 11342 N N . LEU B 1 718 ? 12.375 -3.143 -27.531 1 39.09 718 LEU B N 1
ATOM 11343 C CA . LEU B 1 718 ? 12.055 -2.9 -28.922 1 39.09 718 LEU B CA 1
ATOM 11344 C C . LEU B 1 718 ? 12.391 -4.121 -29.781 1 39.09 718 LEU B C 1
ATOM 11346 O O . LEU B 1 718 ? 13.469 -4.695 -29.656 1 39.09 718 LEU B O 1
ATOM 11350 N N . PRO B 1 719 ? 11.438 -4.992 -30 1 33.88 719 PRO B N 1
ATOM 11351 C CA . PRO B 1 719 ? 11.828 -6.047 -30.938 1 33.88 719 PRO B CA 1
ATOM 11352 C C . PRO B 1 719 ? 12.875 -5.582 -31.938 1 33.88 719 PRO B C 1
ATOM 11354 O O . PRO B 1 719 ? 12.75 -4.496 -32.5 1 33.88 719 PRO B O 1
ATOM 11357 N N . GLY B 1 720 ? 14.156 -5.816 -31.578 1 26.17 720 GLY B N 1
ATOM 11358 C CA . GLY B 1 720 ? 14.961 -5.844 -32.781 1 26.17 720 GLY B CA 1
ATOM 11359 C C . GLY B 1 720 ? 14.367 -6.703 -33.875 1 26.17 720 GLY B C 1
ATOM 11360 O O . GLY B 1 720 ? 13.656 -7.672 -33.594 1 26.17 720 GLY B O 1
#